Protein AF-0000000075440649 (afdb_homodimer)

Foldseek 3Di:
DDVVQPADLLFDRLLSLLPRPLPPLQVPCPPVLLAFAEEEEAQALLSLLLVVLSVVLPRDNYFYEAQADAHHVQFDKDQQDDFLQVAAIDTFADFWAQFWAQQPVVRDIGGLQLSVLLVLLLVVLCVVLVNDVQLHWDKDFADAADQQAFEQEPLDPDPVLFHHGNVRCVVPVVSDDDDDDDPLLVVLVVVVVVQDDDSVLLVVCSQGVRNSSVCCQQQGSNRPGQQFDQQQCCSCVVVVRDPVSCVVVVRPALATCLQVSNVVSSSNGPTMMGTRSGPSSSSVSCCVPPVVRYDYSWDFAEKDFDPVVLKIKTWTDPDPPDPDIDIDITNAYEYAFQLLQCLRHHYPDDDDLQNCCSNPFDFKKKKWKKFKFFFLVQQVDPSRDAWHQHHDYPLPLAATKTADNPPRPHHTMHMIRLGIDMDPSLVVLVPDDPVVSNVSSVVVVCSNPHVVRVVRTPPGMDMDIPCPPNRHNHRKGRGGRPSSVRHLSVQLDQDSNYHYAYLNNASHMSDSSSSSVRSLSRSLSSCVVSSNSVSSSVSCVSSPCVRNPSPPPPPPD/DDVVQPADLLFDRLLSLLPRDLPPPLVPCVPVLLAFAEEEEAQALLSLLLVVLSVVLPRDNYFYEAQADAHHVQFDKDQQDDFLQVAAIDTFADFWAQFWAQQPVVRDIGGLQLSVLLVLLQVVLCVVLVNDVQLHWAKDFADAADQQAFEQEPLDPDPVLFHHGNVRCVVPVVSDDDDDDDPLLVVLVVVVVVQDDDSVLLVCCSQGVRNSSVCCQQQGSNRPGQQFDQQQCCSCVVVVRDPVSCVVVVRPALATCLQVSNVVSSSNGPTMMGTRSGPSSSSVSCCVPPVVRYDYSWDFAEWDFDPVVLKIKTWTDPDPPDPDIDIDITNAYEYAFQLLQCLRHHYPDDDDLQNCCSNPFDFKKKKWKKFKFFFLVQQVDPSRDAWHQHHDYPLPLAATKTADNPPRPHHTMHMIRLGIDMDPSLVVLVPDDPVVSNVSSVVVVCSNPHVVRVVRTPPGMDMDIPCPPNRHNHRKGRGGRPSSVRHLSVQLDQDSNYHYAYLNNASHMSDSSSSSVRSLSRSLSSCVVSSNSVSSSVSCVSSPCVSRPSPPPPPPD

Structure (mmCIF, N/CA/C/O backbone):
data_AF-0000000075440649-model_v1
#
loop_
_entity.id
_entity.type
_entity.pdbx_description
1 polymer 'L-amino-acid oxidase'
#
loop_
_atom_site.group_PDB
_atom_site.id
_atom_site.type_symbol
_atom_site.label_atom_id
_atom_site.label_alt_id
_atom_site.label_comp_id
_atom_site.label_asym_id
_atom_site.label_entity_id
_atom_site.label_seq_id
_atom_site.pdbx_PDB_ins_code
_atom_site.Cartn_x
_atom_site.Cartn_y
_atom_site.Cartn_z
_atom_site.occupancy
_atom_site.B_iso_or_equiv
_atom_site.auth_seq_id
_atom_site.auth_comp_id
_atom_site.auth_asym_id
_atom_site.auth_atom_id
_atom_site.pdbx_PDB_model_num
ATOM 1 N N . MET A 1 1 ? -12.891 -30.688 1.305 1 83.62 1 MET A N 1
ATOM 2 C CA . MET A 1 1 ? -11.594 -31.219 1.684 1 83.62 1 MET A CA 1
ATOM 3 C C . MET A 1 1 ? -11.141 -30.656 3.027 1 83.62 1 MET A C 1
ATOM 5 O O . MET A 1 1 ? -10.852 -29.469 3.139 1 83.62 1 MET A O 1
ATOM 9 N N . ASN A 1 2 ? -11.07 -31.453 4.051 1 81.31 2 ASN A N 1
ATOM 10 C CA . ASN A 1 2 ? -10.641 -31.062 5.391 1 81.31 2 ASN A CA 1
ATOM 11 C C . ASN A 1 2 ? -10.016 -32.25 6.137 1 81.31 2 ASN A C 1
ATOM 13 O O . ASN A 1 2 ? -9.883 -33.344 5.586 1 81.31 2 ASN A O 1
ATOM 17 N N . ALA A 1 3 ? -9.664 -31.953 7.328 1 75.25 3 ALA A N 1
ATOM 18 C CA . ALA A 1 3 ? -8.984 -32.969 8.133 1 75.25 3 ALA A CA 1
ATOM 19 C C . ALA A 1 3 ? -9.875 -34.156 8.367 1 75.25 3 ALA A C 1
ATOM 21 O O . ALA A 1 3 ? -9.391 -35.312 8.445 1 75.25 3 ALA A O 1
ATOM 22 N N . ASP A 1 4 ? -11.148 -33.938 8.391 1 75.94 4 ASP A N 1
ATOM 23 C CA . ASP A 1 4 ? -12.086 -35.031 8.648 1 75.94 4 ASP A CA 1
ATOM 24 C C . ASP A 1 4 ? -12.078 -36.031 7.512 1 75.94 4 ASP A C 1
ATOM 26 O O . ASP A 1 4 ? -12.352 -37.219 7.727 1 75.94 4 ASP A O 1
ATOM 30 N N . ASN A 1 5 ? -11.703 -35.594 6.328 1 78.38 5 ASN A N 1
ATOM 31 C CA . ASN A 1 5 ? -11.641 -36.5 5.199 1 78.38 5 ASN A CA 1
ATOM 32 C C . ASN A 1 5 ? -10.203 -36.906 4.891 1 78.38 5 ASN A C 1
ATOM 34 O O . ASN A 1 5 ? -9.922 -37.438 3.809 1 78.38 5 ASN A O 1
ATOM 38 N N . GLY A 1 6 ? -9.32 -36.594 5.832 1 82.25 6 GLY A N 1
ATOM 39 C CA . GLY A 1 6 ? -7.941 -37.031 5.711 1 82.25 6 GLY A CA 1
ATOM 40 C C . GLY A 1 6 ? -7.066 -36.094 4.922 1 82.25 6 GLY A C 1
ATOM 41 O O . GLY A 1 6 ? -5.918 -36.406 4.613 1 82.25 6 GLY A O 1
ATOM 42 N N . ILE A 1 7 ? -7.59 -34.938 4.598 1 90.31 7 ILE A N 1
ATOM 43 C CA . ILE A 1 7 ? -6.836 -33.969 3.816 1 90.31 7 ILE A CA 1
ATOM 44 C C . ILE A 1 7 ? -6.164 -32.969 4.746 1 90.31 7 ILE A C 1
ATOM 46 O O . ILE A 1 7 ? -6.84 -32.281 5.516 1 90.31 7 ILE A O 1
ATOM 50 N N . ASP A 1 8 ? -4.867 -32.906 4.691 1 92.94 8 ASP A N 1
ATOM 51 C CA . ASP A 1 8 ? -4.086 -31.953 5.473 1 92.94 8 ASP A CA 1
ATOM 52 C C . ASP A 1 8 ? -3.955 -30.625 4.734 1 92.94 8 ASP A C 1
ATOM 54 O O . ASP A 1 8 ? -3 -30.422 3.98 1 92.94 8 ASP A O 1
ATOM 58 N N . THR A 1 9 ? -4.785 -29.672 5.023 1 95.75 9 THR A N 1
ATOM 59 C CA . THR A 1 9 ? -4.887 -28.438 4.258 1 95.75 9 THR A CA 1
ATOM 60 C C . THR A 1 9 ? -3.66 -27.562 4.48 1 95.75 9 THR A C 1
ATOM 62 O O . THR A 1 9 ? -3.377 -26.672 3.682 1 95.75 9 THR A O 1
ATOM 65 N N . LEU A 1 10 ? -2.928 -27.766 5.551 1 96.56 10 LEU A N 1
ATOM 66 C CA . LEU A 1 10 ? -1.764 -26.938 5.844 1 96.56 10 LEU A CA 1
ATOM 67 C C . LEU A 1 10 ? -0.471 -27.672 5.508 1 96.56 10 LEU A C 1
ATOM 69 O O . LEU A 1 10 ? 0.623 -27.156 5.746 1 96.56 10 LEU A O 1
ATOM 73 N N . GLY A 1 11 ? -0.628 -28.891 4.992 1 94.88 11 GLY A N 1
ATOM 74 C CA . GLY A 1 11 ? 0.482 -29.75 4.613 1 94.88 11 GLY A CA 1
ATOM 75 C C . GLY A 1 11 ? 0.276 -30.438 3.275 1 94.88 11 GLY A C 1
ATOM 76 O O . GLY A 1 11 ? -0.287 -29.844 2.35 1 94.88 11 GLY A O 1
ATOM 77 N N . PRO A 1 12 ? 0.853 -31.609 3.133 1 94.12 12 PRO A N 1
ATOM 78 C CA . PRO A 1 12 ? 0.716 -32.312 1.861 1 94.12 12 PRO A CA 1
ATOM 79 C C . PRO A 1 12 ? -0.704 -32.844 1.619 1 94.12 12 PRO A C 1
ATOM 81 O O . PRO A 1 12 ? -0.965 -34.031 1.753 1 94.12 12 PRO A O 1
ATOM 84 N N . TRP A 1 13 ? -1.566 -3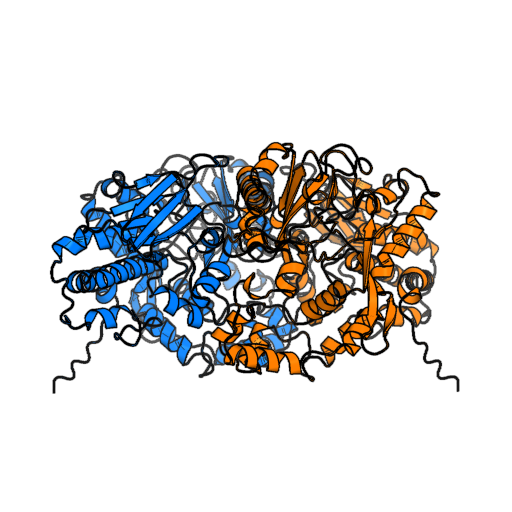2 1.217 1 93.75 13 TRP A N 1
ATOM 85 C CA . TRP A 1 13 ? -2.99 -32.25 1.049 1 93.75 13 TRP A CA 1
ATOM 86 C C . TRP A 1 13 ? -3.211 -33.406 0.072 1 93.75 13 TRP A C 1
ATOM 88 O O . TRP A 1 13 ? -4.16 -34.188 0.222 1 93.75 13 TRP A O 1
ATOM 98 N N . PHE A 1 14 ? -2.342 -33.656 -0.924 1 92.06 14 PHE A N 1
ATOM 99 C CA . PHE A 1 14 ? -2.482 -34.625 -1.995 1 92.06 14 PHE A CA 1
ATOM 100 C C . PHE A 1 14 ? -2.301 -36.062 -1.46 1 92.06 14 PHE A C 1
ATOM 102 O O . PHE A 1 14 ? -2.785 -37.031 -2.059 1 92.06 14 PHE A O 1
ATOM 109 N N . ASP A 1 15 ? -1.62 -36.188 -0.274 1 88.5 15 ASP A N 1
ATOM 110 C CA . ASP A 1 15 ? -1.505 -37.5 0.363 1 88.5 15 ASP A CA 1
ATOM 111 C C . ASP A 1 15 ? -2.871 -38 0.808 1 88.5 15 ASP A C 1
ATOM 113 O O . ASP A 1 15 ? -3.154 -39.188 0.702 1 88.5 15 ASP A O 1
ATOM 117 N N . GLY A 1 16 ? -3.66 -37.094 1.267 1 85.94 16 GLY A N 1
ATOM 118 C CA . GLY A 1 16 ? -5 -37.469 1.692 1 85.94 16 GLY A CA 1
ATOM 119 C C . GLY A 1 16 ? -5.895 -37.906 0.544 1 85.94 16 GLY A C 1
ATOM 120 O O . GLY A 1 16 ? -6.746 -38.781 0.705 1 85.94 16 GLY A O 1
ATOM 121 N N . VAL A 1 17 ? -5.73 -37.344 -0.588 1 86.56 17 VAL A N 1
ATOM 122 C CA . VAL A 1 17 ? -6.527 -37.656 -1.77 1 86.56 17 VAL A CA 1
ATOM 123 C C . VAL A 1 17 ? -6.203 -39.062 -2.254 1 86.56 17 VAL A C 1
ATOM 125 O O . VAL A 1 17 ? -7.102 -39.812 -2.633 1 86.56 17 VAL A O 1
ATOM 128 N N . GLU A 1 18 ? -4.988 -39.375 -2.135 1 79.81 18 GLU A N 1
ATOM 129 C CA . GLU A 1 18 ? -4.551 -40.688 -2.572 1 79.81 18 GLU A CA 1
ATOM 130 C C . GLU A 1 18 ? -5.199 -41.812 -1.735 1 79.81 18 GLU A C 1
ATOM 132 O O . GLU A 1 18 ? -5.441 -42.906 -2.232 1 79.81 18 GLU A O 1
ATOM 137 N N . HIS A 1 19 ? -5.523 -41.469 -0.51 1 77.81 19 HIS A N 1
ATOM 138 C CA . HIS A 1 19 ? -6.008 -42.469 0.416 1 77.81 19 HIS A CA 1
ATOM 139 C C . HIS A 1 19 ? -7.531 -42.469 0.489 1 77.81 19 HIS A C 1
ATOM 141 O O . HIS A 1 19 ? -8.117 -43.281 1.224 1 77.81 19 HIS A O 1
ATOM 147 N N . LEU A 1 20 ? -8.023 -41.562 -0.211 1 80.69 20 LEU A N 1
ATOM 148 C CA . LEU A 1 20 ? -9.477 -41.531 -0.2 1 80.69 20 LEU A CA 1
ATOM 149 C C . LEU A 1 20 ? -10.047 -42.812 -0.754 1 80.69 20 LEU A C 1
ATOM 151 O O . LEU A 1 20 ? -9.516 -43.375 -1.715 1 80.69 20 LEU A O 1
ATOM 155 N N . SER A 1 21 ? -10.602 -43.719 0.231 1 61.88 21 SER A N 1
ATOM 156 C CA . SER A 1 21 ? -11.273 -44.906 -0.228 1 61.88 21 SER A CA 1
ATOM 157 C C . SER A 1 21 ? -12.492 -44.594 -1.082 1 61.88 21 SER A C 1
ATOM 159 O O . SER A 1 21 ? -13.102 -43.531 -0.913 1 61.88 21 SER A O 1
ATOM 161 N N . LYS A 1 22 ? -12.492 -45.344 -2.293 1 54.59 22 LYS A N 1
ATOM 162 C CA . LYS A 1 22 ? -13.719 -45.219 -3.086 1 54.59 22 LYS A CA 1
ATOM 163 C C . LYS A 1 22 ? -14.953 -45.219 -2.191 1 54.59 22 LYS A C 1
ATOM 165 O O . LYS A 1 22 ? -15.422 -46.25 -1.742 1 54.59 22 LYS A O 1
ATOM 170 N N . THR A 1 23 ? -14.82 -44.5 -1.145 1 46.5 23 THR A N 1
ATOM 171 C CA . THR A 1 23 ? -16.172 -44.625 -0.607 1 46.5 23 THR A CA 1
ATOM 172 C C . THR A 1 23 ? -17.203 -44.562 -1.729 1 46.5 23 THR A C 1
ATOM 174 O O . THR A 1 23 ? -16.906 -44.125 -2.838 1 46.5 23 THR A O 1
ATOM 177 N N . GLY A 1 24 ? -18.375 -45.312 -1.476 1 44.47 24 GLY A N 1
ATOM 178 C CA . GLY A 1 24 ? -19.578 -45.469 -2.285 1 44.47 24 GLY A CA 1
ATOM 179 C C . GLY A 1 24 ? -19.859 -44.25 -3.154 1 44.47 24 GLY A C 1
ATOM 180 O O . GLY A 1 24 ? -20.938 -44.156 -3.754 1 44.47 24 GLY A O 1
ATOM 181 N N . LEU A 1 25 ? -19.109 -43.188 -2.939 1 48.41 25 LEU A N 1
ATOM 182 C CA . LEU A 1 25 ? -19.594 -42 -3.648 1 48.41 25 LEU A CA 1
ATOM 183 C C . LEU A 1 25 ? -19.172 -42.031 -5.109 1 48.41 25 LEU A C 1
ATOM 185 O O . LEU A 1 25 ? -18.422 -41.156 -5.555 1 48.41 25 LEU A O 1
ATOM 189 N N . SER A 1 26 ? -18.5 -43.156 -5.555 1 50.59 26 SER A N 1
ATOM 190 C CA . SER A 1 26 ? -18.359 -43.125 -7.008 1 50.59 26 SER A CA 1
ATOM 191 C C . SER A 1 26 ? -19.609 -42.562 -7.668 1 50.59 26 SER A C 1
ATOM 193 O O . SER A 1 26 ? -20.734 -42.875 -7.258 1 50.59 26 SER A O 1
ATOM 195 N N . ALA A 1 27 ? -19.375 -41.375 -8.227 1 53.41 27 ALA A N 1
ATOM 196 C CA . ALA A 1 27 ? -20.547 -40.875 -8.93 1 53.41 27 ALA A CA 1
ATOM 197 C C . ALA A 1 27 ? -21.344 -42 -9.57 1 53.41 27 ALA A C 1
ATOM 199 O O . ALA A 1 27 ? -20.797 -42.812 -10.336 1 53.41 27 ALA A O 1
ATOM 200 N N . LEU A 1 28 ? -22.312 -42.469 -8.898 1 57.44 28 LEU A N 1
ATOM 201 C CA . LEU A 1 28 ? -23.234 -43.406 -9.531 1 57.44 28 LEU A CA 1
ATOM 202 C C . LEU A 1 28 ? -23.266 -43.188 -11.039 1 57.44 28 LEU A C 1
ATOM 204 O O . LEU A 1 28 ? -23.344 -44.156 -11.805 1 57.44 28 LEU A O 1
ATOM 208 N N . ASP A 1 29 ? -22.984 -41.844 -11.57 1 81.81 29 ASP A N 1
ATOM 209 C CA . ASP A 1 29 ? -22.969 -41.625 -13.016 1 81.81 29 ASP A CA 1
ATOM 210 C C . ASP A 1 29 ? -21.844 -40.688 -13.406 1 81.81 29 ASP A C 1
ATOM 212 O O . ASP A 1 29 ? -22.047 -39.469 -13.461 1 81.81 29 ASP A O 1
ATOM 216 N N . ALA A 1 30 ? -20.594 -41.188 -13.477 1 85.44 30 ALA A N 1
ATOM 217 C CA . ALA A 1 30 ? -19.406 -40.438 -13.867 1 85.44 30 ALA A CA 1
ATOM 218 C C . ALA A 1 30 ? -19.656 -39.625 -15.133 1 85.44 30 ALA A C 1
ATOM 220 O O . ALA A 1 30 ? -19.203 -38.5 -15.25 1 85.44 30 ALA A O 1
ATOM 221 N N . ASP A 1 31 ? -20.359 -40.188 -15.945 1 89.44 31 ASP A N 1
ATOM 222 C CA . ASP A 1 31 ? -20.656 -39.5 -17.203 1 89.44 31 ASP A CA 1
ATOM 223 C C . ASP A 1 31 ? -21.5 -38.25 -16.953 1 89.44 31 ASP A C 1
ATOM 225 O O . ASP A 1 31 ? -21.25 -37.219 -17.531 1 89.44 31 ASP A O 1
ATOM 229 N N . ALA A 1 32 ? -22.422 -38.406 -16.156 1 90.56 32 ALA A N 1
ATOM 230 C CA . ALA A 1 32 ? -23.266 -37.281 -15.82 1 90.56 32 ALA A CA 1
ATOM 231 C C . ALA A 1 32 ? -22.484 -36.188 -15.109 1 90.56 32 ALA A C 1
ATOM 233 O O . ALA A 1 32 ? -22.719 -35 -15.32 1 90.56 32 ALA A O 1
ATOM 234 N N . ALA A 1 33 ? -21.609 -36.594 -14.289 1 92.81 33 ALA A N 1
ATOM 235 C CA . ALA A 1 33 ? -20.766 -35.625 -13.555 1 92.81 33 ALA A CA 1
ATOM 236 C C . ALA A 1 33 ? -19.875 -34.844 -14.508 1 92.81 33 ALA A C 1
ATOM 238 O O . ALA A 1 33 ? -19.672 -33.656 -14.328 1 92.81 33 ALA A O 1
ATOM 239 N N . LYS A 1 34 ? -19.422 -35.5 -15.484 1 94.31 34 LYS A N 1
ATOM 240 C CA . LYS A 1 34 ? -18.469 -34.906 -16.422 1 94.31 34 LYS A CA 1
ATOM 241 C C . LYS A 1 34 ? -19.188 -33.969 -17.391 1 94.31 34 LYS A C 1
ATOM 243 O O . LYS A 1 34 ? -18.547 -33.188 -18.125 1 94.31 34 LYS A O 1
ATOM 248 N N . GLU A 1 35 ? -20.5 -33.969 -17.391 1 94.56 35 GLU A N 1
ATOM 249 C CA . GLU A 1 35 ? -21.281 -33.125 -18.281 1 94.56 35 GLU A CA 1
ATOM 250 C C . GLU A 1 35 ? -21.641 -31.812 -17.609 1 94.56 35 GLU A C 1
ATOM 252 O O . GLU A 1 35 ? -22.203 -30.922 -18.25 1 94.56 35 GLU A O 1
ATOM 257 N N . LYS A 1 36 ? -21.234 -31.672 -16.344 1 96.56 36 LYS A N 1
ATOM 258 C CA . LYS A 1 36 ? -21.516 -30.422 -15.633 1 96.56 36 LYS A CA 1
ATOM 259 C C . LYS A 1 36 ? -20.844 -29.234 -16.312 1 96.56 36 LYS A C 1
ATOM 261 O O . LYS A 1 36 ? -19.75 -29.375 -16.859 1 96.56 36 LYS A O 1
ATOM 266 N N . GLN A 1 37 ? -21.547 -28.109 -16.297 1 98.31 37 GLN A N 1
ATOM 267 C CA . GLN A 1 37 ? -21.016 -26.875 -16.891 1 98.31 37 GLN A CA 1
ATOM 268 C C . GLN A 1 37 ? -20.125 -26.141 -15.891 1 98.31 37 GLN A C 1
ATOM 270 O O . GLN A 1 37 ? -20.578 -25.719 -14.828 1 98.31 37 GLN A O 1
ATOM 275 N N . ILE A 1 38 ? -18.875 -26.016 -16.297 1 98.75 38 ILE A N 1
ATOM 276 C CA . ILE A 1 38 ? -17.891 -25.438 -15.398 1 98.75 38 ILE A CA 1
ATOM 277 C C . ILE A 1 38 ? -17.375 -24.109 -15.984 1 98.75 38 ILE A C 1
ATOM 279 O O . ILE A 1 38 ? -16.984 -24.062 -17.156 1 98.75 38 ILE A O 1
ATOM 283 N N . ALA A 1 39 ? -17.391 -23.016 -15.219 1 98.94 39 ALA A N 1
ATOM 284 C CA . ALA A 1 39 ? -16.703 -21.781 -15.578 1 98.94 39 ALA A CA 1
ATOM 285 C C . ALA A 1 39 ? -15.359 -21.656 -14.867 1 98.94 39 ALA A C 1
ATOM 287 O O . ALA A 1 39 ? -15.242 -22 -13.695 1 98.94 39 ALA A O 1
ATOM 288 N N . ILE A 1 40 ? -14.352 -21.344 -15.594 1 98.94 40 ILE A N 1
ATOM 289 C CA . ILE A 1 40 ? -13.086 -20.875 -15.031 1 98.94 40 ILE A CA 1
ATOM 290 C C . ILE A 1 40 ? -12.938 -19.375 -15.273 1 98.94 40 ILE A C 1
ATOM 292 O O . ILE A 1 40 ? -12.828 -18.922 -16.422 1 98.94 40 ILE A O 1
ATOM 296 N N . VAL A 1 41 ? -12.961 -18.578 -14.188 1 98.94 41 VAL A N 1
ATOM 297 C CA . VAL A 1 41 ? -12.844 -17.125 -14.32 1 98.94 41 VAL A CA 1
ATOM 298 C C . VAL A 1 41 ? -11.383 -16.703 -14.125 1 98.94 41 VAL A C 1
ATOM 300 O O . VAL A 1 41 ? -10.859 -16.75 -13.016 1 98.94 41 VAL A O 1
ATOM 303 N N . GLY A 1 42 ? -10.727 -16.281 -15.195 1 98.88 42 GLY A N 1
ATOM 304 C CA . GLY A 1 42 ? -9.32 -15.938 -15.211 1 98.88 42 GLY A CA 1
ATOM 305 C C . GLY A 1 42 ? -8.469 -16.922 -15.992 1 98.88 42 GLY A C 1
ATOM 306 O O . GLY A 1 42 ? -8.438 -18.109 -15.664 1 98.88 42 GLY A O 1
ATOM 307 N N . ALA A 1 43 ? -7.801 -16.391 -16.969 1 98.88 43 ALA A N 1
ATOM 308 C CA . ALA A 1 43 ? -6.945 -17.219 -17.812 1 98.88 43 ALA A CA 1
ATOM 309 C C . ALA A 1 43 ? -5.469 -17 -17.484 1 98.88 43 ALA A C 1
ATOM 311 O O . ALA A 1 43 ? -4.621 -17 -18.375 1 98.88 43 ALA A O 1
ATOM 312 N N . GLY A 1 44 ? -5.211 -16.703 -16.188 1 98.75 44 GLY A N 1
ATOM 313 C CA . GLY A 1 44 ? -3.842 -16.781 -15.703 1 98.75 44 GLY A CA 1
ATOM 314 C C . GLY A 1 44 ? -3.344 -18.219 -15.555 1 98.75 44 GLY A C 1
ATOM 315 O O . GLY A 1 44 ? -4.027 -19.156 -15.945 1 98.75 44 GLY A O 1
ATOM 316 N N . MET A 1 45 ? -2.217 -18.375 -14.938 1 98.88 45 MET A N 1
ATOM 317 C CA . MET A 1 45 ? -1.588 -19.688 -14.883 1 98.88 45 MET A CA 1
ATOM 318 C C . MET A 1 45 ? -2.42 -20.656 -14.047 1 98.88 45 MET A C 1
ATOM 320 O O . MET A 1 45 ? -2.5 -21.844 -14.359 1 98.88 45 MET A O 1
ATOM 324 N N . SER A 1 46 ? -3.031 -20.156 -12.945 1 98.88 46 SER A N 1
ATOM 325 C CA . SER A 1 46 ? -3.863 -21.031 -12.133 1 98.88 46 SER A CA 1
ATOM 326 C C . SER A 1 46 ? -5.113 -21.469 -12.891 1 98.88 46 SER A C 1
ATOM 328 O O . SER A 1 46 ? -5.52 -22.641 -12.812 1 98.88 46 SER A O 1
ATOM 330 N N . GLY A 1 47 ? -5.73 -20.547 -13.656 1 98.94 47 GLY A N 1
ATOM 331 C CA . GLY A 1 47 ? -6.891 -20.906 -14.453 1 98.94 47 GLY A CA 1
ATOM 332 C C . GLY A 1 47 ? -6.566 -21.875 -15.578 1 98.94 47 GLY A C 1
ATOM 333 O O . GLY A 1 47 ? -7.289 -22.844 -15.797 1 98.94 47 GLY A O 1
ATOM 334 N N . LEU A 1 48 ? -5.477 -21.609 -16.25 1 98.94 48 LEU A N 1
ATOM 335 C CA . LEU A 1 48 ? -5.059 -22.469 -17.359 1 98.94 48 LEU A CA 1
ATOM 336 C C . LEU A 1 48 ? -4.707 -23.875 -16.844 1 98.94 48 LEU A C 1
ATOM 338 O O . LEU A 1 48 ? -5.039 -24.875 -17.5 1 98.94 48 LEU A O 1
ATOM 342 N N . MET A 1 49 ? -4.074 -23.922 -15.672 1 98.94 49 MET A N 1
ATOM 343 C CA . MET A 1 49 ? -3.748 -25.219 -15.078 1 98.94 49 MET A CA 1
ATOM 344 C C . MET A 1 49 ? -5.016 -25.969 -14.664 1 98.94 49 MET A C 1
ATOM 346 O O . MET A 1 49 ? -5.113 -27.188 -14.844 1 98.94 49 MET A O 1
ATOM 350 N N . THR A 1 50 ? -6 -25.234 -14.094 1 98.94 50 THR A N 1
ATOM 351 C CA . THR A 1 50 ? -7.285 -25.828 -13.742 1 98.94 50 THR A CA 1
ATOM 352 C C . THR A 1 50 ? -7.945 -26.453 -14.969 1 98.94 50 THR A C 1
ATOM 354 O O . THR A 1 50 ? -8.398 -27.594 -14.914 1 98.94 50 THR A O 1
ATOM 357 N N . TYR A 1 51 ? -7.969 -25.719 -16.094 1 98.88 51 TYR A N 1
ATOM 358 C CA . TYR A 1 51 ? -8.523 -26.234 -17.344 1 98.88 51 TYR A CA 1
ATOM 359 C C . TYR A 1 51 ? -7.84 -27.531 -17.75 1 98.88 51 TYR A C 1
ATOM 361 O O . TYR A 1 51 ? -8.508 -28.516 -18.078 1 98.88 51 TYR A O 1
ATOM 369 N N . LEU A 1 52 ? -6.492 -27.484 -17.719 1 98.94 52 LEU A N 1
ATOM 370 C CA . LEU A 1 52 ? -5.73 -28.625 -18.203 1 98.94 52 LEU A CA 1
ATOM 371 C C . LEU A 1 52 ? -6.062 -29.875 -17.391 1 98.94 52 LEU A C 1
ATOM 373 O O . LEU A 1 52 ? -6.312 -30.938 -17.969 1 98.94 52 LEU A O 1
ATOM 377 N N . VAL A 1 53 ? -6.113 -29.797 -16.047 1 98.81 53 VAL A N 1
ATOM 378 C CA . VAL A 1 53 ? -6.387 -30.922 -15.172 1 98.81 53 VAL A CA 1
ATOM 379 C C . VAL A 1 53 ? -7.801 -31.438 -15.422 1 98.81 53 VAL A C 1
ATOM 381 O O . VAL A 1 53 ? -8.016 -32.656 -15.547 1 98.81 53 VAL A O 1
ATOM 384 N N . LEU A 1 54 ? -8.797 -30.547 -15.547 1 98.81 54 LEU A N 1
ATOM 385 C CA . LEU A 1 54 ? -10.188 -30.953 -15.758 1 98.81 54 LEU A CA 1
ATOM 386 C C . LEU A 1 54 ? -10.367 -31.578 -17.125 1 98.81 54 LEU A C 1
ATOM 388 O O . LEU A 1 54 ? -11.078 -32.594 -17.266 1 98.81 54 LEU A O 1
ATOM 392 N N . SER A 1 55 ? -9.75 -30.969 -18.125 1 98.5 55 SER A N 1
ATOM 393 C CA . SER A 1 55 ? -9.836 -31.516 -19.469 1 98.5 55 SER A CA 1
ATOM 394 C C . SER A 1 55 ? -9.25 -32.906 -19.547 1 98.5 55 SER A C 1
ATOM 396 O O . SER A 1 55 ? -9.82 -33.812 -20.188 1 98.5 55 SER A O 1
ATOM 398 N N . GLN A 1 56 ? -8.148 -33.125 -18.906 1 98.19 56 GLN A N 1
ATOM 399 C CA . GLN A 1 56 ? -7.488 -34.438 -18.891 1 98.19 56 GLN A CA 1
ATOM 400 C C . GLN A 1 56 ? -8.312 -35.469 -18.109 1 98.19 56 GLN A C 1
ATOM 402 O O . GLN A 1 56 ? -8.156 -36.656 -18.312 1 98.19 56 GLN A O 1
ATOM 407 N N . ALA A 1 57 ? -9.156 -34.938 -17.25 1 97.5 57 ALA A N 1
ATOM 408 C CA . ALA A 1 57 ? -10.055 -35.812 -16.5 1 97.5 57 ALA A CA 1
ATOM 409 C C . ALA A 1 57 ? -11.312 -36.125 -17.312 1 97.5 57 ALA A C 1
ATOM 411 O O . ALA A 1 57 ? -12.18 -36.875 -16.859 1 97.5 57 ALA A O 1
ATOM 412 N N . GLY A 1 58 ? -11.484 -35.562 -18.469 1 97.19 58 GLY A N 1
ATOM 413 C CA . GLY A 1 58 ? -12.578 -35.906 -19.375 1 97.19 58 GLY A CA 1
ATOM 414 C C . GLY A 1 58 ? -13.703 -34.875 -19.359 1 97.19 58 GLY A C 1
ATOM 415 O O . GLY A 1 58 ? -14.734 -35.094 -20 1 97.19 58 GLY A O 1
ATOM 416 N N . MET A 1 59 ? -13.508 -33.812 -18.656 1 97.38 59 MET A N 1
ATOM 417 C CA . MET A 1 59 ? -14.539 -32.781 -18.656 1 97.38 59 MET A CA 1
ATOM 418 C C . MET A 1 59 ? -14.5 -31.969 -19.969 1 97.38 59 MET A C 1
ATOM 420 O O . MET A 1 59 ? -13.43 -31.547 -20.406 1 97.38 59 MET A O 1
ATOM 424 N N . THR A 1 60 ? -15.68 -31.719 -20.547 1 95.62 60 THR A N 1
ATOM 425 C CA . THR A 1 60 ? -15.688 -31.078 -21.859 1 95.62 60 THR A CA 1
ATOM 426 C C . THR A 1 60 ? -16.484 -29.781 -21.812 1 95.62 60 THR A C 1
ATOM 428 O O . THR A 1 60 ? -16.359 -28.938 -22.703 1 95.62 60 THR A O 1
ATOM 431 N N . ASN A 1 61 ? -17.359 -29.594 -20.875 1 98.19 61 ASN A N 1
ATOM 432 C CA . ASN A 1 61 ? -18.188 -28.406 -20.781 1 98.19 61 ASN A CA 1
ATOM 433 C C . ASN A 1 61 ? -17.562 -27.328 -19.906 1 98.19 61 ASN A C 1
ATOM 435 O O . ASN A 1 61 ? -18.141 -26.922 -18.891 1 98.19 61 ASN A O 1
ATOM 439 N N . ILE A 1 62 ? -16.391 -26.938 -20.375 1 98.75 62 ILE A N 1
ATOM 440 C CA . ILE A 1 62 ? -15.633 -25.922 -19.641 1 98.75 62 ILE A CA 1
ATOM 441 C C . ILE A 1 62 ? -15.648 -24.609 -20.406 1 98.75 62 ILE A C 1
ATOM 443 O O . ILE A 1 62 ? -15.484 -24.594 -21.625 1 98.75 62 ILE A O 1
ATOM 447 N N . SER A 1 63 ? -15.922 -23.484 -19.75 1 98.81 63 SER A N 1
ATOM 448 C CA . SER A 1 63 ? -15.812 -22.141 -20.281 1 98.81 63 SER A CA 1
ATOM 449 C C . SER A 1 63 ? -14.789 -21.312 -19.5 1 98.81 63 SER A C 1
ATOM 451 O O . SER A 1 63 ? -14.82 -21.281 -18.266 1 98.81 63 SER A O 1
ATOM 453 N N . ILE A 1 64 ? -13.852 -20.734 -20.234 1 98.94 64 ILE A N 1
ATOM 454 C CA . ILE A 1 64 ? -12.891 -19.828 -19.609 1 98.94 64 ILE A CA 1
ATOM 455 C C . ILE A 1 64 ? -13.289 -18.375 -19.891 1 98.94 64 ILE A C 1
ATOM 457 O O . ILE A 1 64 ? -13.594 -18.031 -21.031 1 98.94 64 ILE A O 1
ATOM 461 N N . ILE A 1 65 ? -13.344 -17.562 -18.859 1 98.88 65 ILE A N 1
ATOM 462 C CA . ILE A 1 65 ? -13.688 -16.156 -18.969 1 98.88 65 ILE A CA 1
ATOM 463 C C . ILE A 1 65 ? -12.508 -15.305 -18.5 1 98.88 65 ILE A C 1
ATOM 465 O O . ILE A 1 65 ? -12.055 -15.43 -17.359 1 98.88 65 ILE A O 1
ATOM 469 N N . GLU A 1 66 ? -11.969 -14.477 -19.375 1 98.75 66 GLU A N 1
ATOM 470 C CA . GLU A 1 66 ? -10.789 -13.664 -19.094 1 98.75 66 GLU A CA 1
ATOM 471 C C . GLU A 1 66 ? -11.086 -12.18 -19.25 1 98.75 66 GLU A C 1
ATOM 473 O O . GLU A 1 66 ? -11.688 -11.766 -20.25 1 98.75 66 GLU A O 1
ATOM 478 N N . GLY A 1 67 ? -10.695 -11.367 -18.234 1 98 67 GLY A N 1
ATOM 479 C CA . GLY A 1 67 ? -10.938 -9.938 -18.25 1 98 67 GLY A CA 1
ATOM 480 C C . GLY A 1 67 ? -10.039 -9.195 -19.234 1 98 67 GLY A C 1
ATOM 481 O O . GLY A 1 67 ? -10.414 -8.133 -19.734 1 98 67 GLY A O 1
ATOM 482 N N . GLY A 1 68 ? -8.867 -9.758 -19.484 1 97.38 68 GLY A N 1
ATOM 483 C CA . GLY A 1 68 ? -7.91 -9.117 -20.375 1 97.38 68 GLY A CA 1
ATOM 484 C C . GLY A 1 68 ? -7.965 -9.648 -21.781 1 97.38 68 GLY A C 1
ATOM 485 O O . GLY A 1 68 ? -8.945 -10.281 -22.188 1 97.38 68 GLY A O 1
ATOM 486 N N . ASN A 1 69 ? -6.922 -9.312 -22.578 1 97.69 69 ASN A N 1
ATOM 487 C CA . ASN A 1 69 ? -6.891 -9.688 -23.984 1 97.69 69 ASN A CA 1
ATOM 488 C C . ASN A 1 69 ? -5.742 -10.656 -24.281 1 97.69 69 ASN A C 1
ATOM 490 O O . ASN A 1 69 ? -5.32 -10.781 -25.438 1 97.69 69 ASN A O 1
ATOM 494 N N . ARG A 1 70 ? -5.25 -11.219 -23.25 1 97.44 70 ARG A N 1
ATOM 495 C CA . ARG A 1 70 ? -4.168 -12.188 -23.406 1 97.44 70 ARG A CA 1
ATOM 496 C C . ARG A 1 70 ? -4.258 -13.273 -22.328 1 97.44 70 ARG A C 1
ATOM 498 O O . ARG A 1 70 ? -4.906 -13.094 -21.297 1 97.44 70 ARG A O 1
ATOM 505 N N . LEU A 1 71 ? -3.65 -14.406 -22.578 1 98.56 71 LEU A N 1
ATOM 506 C CA . LEU A 1 71 ? -3.498 -15.461 -21.594 1 98.56 71 LEU A CA 1
ATOM 507 C C . LEU A 1 71 ? -2.32 -15.164 -20.656 1 98.56 71 LEU A C 1
ATOM 509 O O . LEU A 1 71 ? -1.4 -14.438 -21.031 1 98.56 71 LEU A O 1
ATOM 513 N N . GLY A 1 72 ? -2.43 -15.656 -19.484 1 98.31 72 GLY A N 1
ATOM 514 C CA . GLY A 1 72 ? -1.197 -15.766 -18.719 1 98.31 72 GLY A CA 1
ATOM 515 C C . GLY A 1 72 ? -1.207 -14.922 -17.453 1 98.31 72 GLY A C 1
ATOM 516 O O . GLY A 1 72 ? -0.372 -15.117 -16.578 1 98.31 72 GLY A O 1
ATOM 517 N N . GLY A 1 73 ? -2.186 -13.93 -17.281 1 97.44 73 GLY A N 1
ATOM 518 C CA . GLY A 1 73 ? -2.256 -13.125 -16.062 1 97.44 73 GLY A CA 1
ATOM 519 C C . GLY A 1 73 ? -1.005 -12.305 -15.82 1 97.44 73 GLY A C 1
ATOM 520 O O . GLY A 1 73 ? -0.576 -11.547 -16.688 1 97.44 73 GLY A O 1
ATOM 521 N N . ARG A 1 74 ? -0.261 -12.539 -14.75 1 97.75 74 ARG A N 1
ATOM 522 C CA . ARG A 1 74 ? 0.899 -11.75 -14.352 1 97.75 74 ARG A CA 1
ATOM 523 C C . ARG A 1 74 ? 2.135 -12.148 -15.156 1 97.75 74 ARG A C 1
ATOM 525 O O . ARG A 1 74 ? 3.162 -11.469 -15.102 1 97.75 74 ARG A O 1
ATOM 532 N N . VAL A 1 75 ? 2.076 -13.266 -15.828 1 98.56 75 VAL A N 1
ATOM 533 C CA . VAL A 1 75 ? 3.166 -13.594 -16.75 1 98.56 75 VAL A CA 1
ATOM 534 C C . VAL A 1 75 ? 3.176 -12.609 -17.906 1 98.56 75 VAL A C 1
ATOM 536 O O . VAL A 1 75 ? 2.27 -12.617 -18.75 1 98.56 75 VAL A O 1
ATOM 539 N N . HIS A 1 76 ? 4.172 -11.758 -17.891 1 97.44 76 HIS A N 1
ATOM 540 C CA . HIS A 1 76 ? 4.207 -10.672 -18.859 1 97.44 76 HIS A CA 1
ATOM 541 C C . HIS A 1 76 ? 5.625 -10.445 -19.375 1 97.44 76 HIS A C 1
ATOM 543 O O . HIS A 1 76 ? 6.453 -9.859 -18.688 1 97.44 76 HIS A O 1
ATOM 549 N N . THR A 1 77 ? 5.883 -10.852 -20.609 1 98.44 77 THR A N 1
ATOM 550 C CA . THR A 1 77 ? 7.117 -10.539 -21.328 1 98.44 77 THR A CA 1
ATOM 551 C C . THR A 1 77 ? 6.91 -9.359 -22.281 1 98.44 77 THR A C 1
ATOM 553 O O . THR A 1 77 ? 5.949 -9.336 -23.047 1 98.44 77 THR A O 1
ATOM 556 N N . GLU A 1 78 ? 7.758 -8.383 -22.188 1 98.38 78 GLU A N 1
ATOM 557 C CA . GLU A 1 78 ? 7.711 -7.258 -23.125 1 98.38 78 GLU A CA 1
ATOM 558 C C . GLU A 1 78 ? 8.82 -7.363 -24.172 1 98.38 78 GLU A C 1
ATOM 560 O O . GLU A 1 78 ? 10 -7.449 -23.828 1 98.38 78 GLU A O 1
ATOM 565 N N . TYR A 1 79 ? 8.414 -7.434 -25.406 1 98.38 79 TYR A N 1
ATOM 566 C CA . TYR A 1 79 ? 9.344 -7.402 -26.531 1 98.38 79 TYR A CA 1
ATOM 567 C C . TYR A 1 79 ? 9.5 -5.984 -27.062 1 98.38 79 TYR A C 1
ATOM 569 O O . TYR A 1 79 ? 8.602 -5.453 -27.719 1 98.38 79 TYR A O 1
ATOM 577 N N . LEU A 1 80 ? 10.594 -5.418 -26.781 1 98.5 80 LEU A N 1
ATOM 578 C CA . LEU A 1 80 ? 10.758 -4.008 -27.109 1 98.5 80 LEU A CA 1
ATOM 579 C C . LEU A 1 80 ? 11.156 -3.842 -28.578 1 98.5 80 LEU A C 1
ATOM 581 O O . LEU A 1 80 ? 10.797 -2.846 -29.219 1 98.5 80 LEU A O 1
ATOM 585 N N . THR A 1 81 ? 12.008 -4.754 -29.109 1 97.69 81 THR A N 1
ATOM 586 C CA . THR A 1 81 ? 12.305 -4.809 -30.531 1 97.69 81 THR A CA 1
ATOM 587 C C . THR A 1 81 ? 12.211 -6.242 -31.047 1 97.69 81 THR A C 1
ATOM 589 O O . THR A 1 81 ? 12.844 -7.148 -30.5 1 97.69 81 THR A O 1
ATOM 592 N N . GLY A 1 82 ? 11.383 -6.395 -32.031 1 96.31 82 GLY A N 1
ATOM 593 C CA . GLY A 1 82 ? 11.242 -7.715 -32.625 1 96.31 82 GLY A CA 1
ATOM 594 C C . GLY A 1 82 ? 10.414 -8.664 -31.781 1 96.31 82 GLY A C 1
ATOM 595 O O . GLY A 1 82 ? 9.508 -8.234 -31.078 1 96.31 82 GLY A O 1
ATOM 596 N N . GLY A 1 83 ? 10.656 -9.953 -32 1 95.25 83 GLY A N 1
ATOM 597 C CA . GLY A 1 83 ? 9.938 -11.008 -31.297 1 95.25 83 GLY A CA 1
ATOM 598 C C . GLY A 1 83 ? 10.805 -11.781 -30.328 1 95.25 83 GLY A C 1
ATOM 599 O O . GLY A 1 83 ? 11.875 -11.32 -29.938 1 95.25 83 GLY A O 1
ATOM 600 N N . PRO A 1 84 ? 10.328 -12.938 -29.938 1 96.44 84 PRO A N 1
ATOM 601 C CA . PRO A 1 84 ? 11 -13.727 -28.906 1 96.44 84 PRO A CA 1
ATOM 602 C C . PRO A 1 84 ? 12.453 -14.031 -29.25 1 96.44 84 PRO A C 1
ATOM 604 O O . PRO A 1 84 ? 13.32 -14 -28.359 1 96.44 84 PRO A O 1
ATOM 607 N N . PHE A 1 85 ? 12.75 -14.188 -30.484 1 96.25 85 PHE A N 1
ATOM 608 C CA . PHE A 1 85 ? 14.07 -14.711 -30.828 1 96.25 85 PHE A CA 1
ATOM 609 C C . PHE A 1 85 ? 14.938 -13.633 -31.469 1 96.25 85 PHE A C 1
ATOM 611 O O . PHE A 1 85 ? 15.945 -13.938 -32.094 1 96.25 85 PHE A O 1
ATOM 618 N N . ASP A 1 86 ? 14.484 -12.422 -31.328 1 96.75 86 ASP A N 1
ATOM 619 C CA . ASP A 1 86 ? 15.336 -11.266 -31.594 1 96.75 86 ASP A CA 1
ATOM 620 C C . ASP A 1 86 ? 16.031 -10.797 -30.312 1 96.75 86 ASP A C 1
ATOM 622 O O . ASP A 1 86 ? 16.922 -9.953 -30.359 1 96.75 86 ASP A O 1
ATOM 626 N N . TYR A 1 87 ? 15.562 -11.281 -29.266 1 97.25 87 TYR A N 1
ATOM 627 C CA . TYR A 1 87 ? 16.219 -11.32 -27.969 1 97.25 87 TYR A CA 1
ATOM 628 C C . TYR A 1 87 ? 16.359 -9.914 -27.375 1 97.25 87 TYR A C 1
ATOM 630 O O . TYR A 1 87 ? 17.297 -9.633 -26.641 1 97.25 87 TYR A O 1
ATOM 638 N N . SER A 1 88 ? 15.469 -8.984 -27.75 1 97.81 88 SER A N 1
ATOM 639 C CA . SER A 1 88 ? 15.32 -7.727 -27.031 1 97.81 88 SER A CA 1
ATOM 640 C C . SER A 1 88 ? 14.008 -7.691 -26.25 1 97.81 88 SER A C 1
ATOM 642 O O . SER A 1 88 ? 13.062 -7 -26.625 1 97.81 88 SER A O 1
ATOM 644 N N . TYR A 1 89 ? 14.008 -8.445 -25.156 1 98.06 89 TYR A N 1
ATOM 645 C CA . TYR A 1 89 ? 12.82 -8.516 -24.312 1 98.06 89 TYR A CA 1
ATOM 646 C C . TYR A 1 89 ? 13.211 -8.586 -22.844 1 98.06 89 TYR A C 1
ATOM 648 O O . TYR A 1 89 ? 14.383 -8.773 -22.516 1 98.06 89 TYR A O 1
ATOM 656 N N . GLN A 1 90 ? 12.273 -8.312 -22.016 1 98 90 GLN A N 1
ATOM 657 C CA . GLN A 1 90 ? 12.438 -8.453 -20.562 1 98 90 GLN A CA 1
ATOM 658 C C . GLN A 1 90 ? 11.141 -8.922 -19.906 1 98 90 GLN A C 1
ATOM 660 O O . GLN A 1 90 ? 10.062 -8.75 -20.469 1 98 90 GLN A O 1
ATOM 665 N N . GLU A 1 91 ? 11.297 -9.578 -18.812 1 98.5 91 GLU A N 1
ATOM 666 C CA . GLU A 1 91 ? 10.172 -10.086 -18.031 1 98.5 91 GLU A CA 1
ATOM 667 C C . GLU A 1 91 ? 9.641 -9.016 -17.078 1 98.5 91 GLU A C 1
ATOM 669 O O . GLU A 1 91 ? 10.336 -8.594 -16.156 1 98.5 91 GLU A O 1
ATOM 674 N N . MET A 1 92 ? 8.391 -8.633 -17.297 1 98.44 92 MET A N 1
ATOM 675 C CA . MET A 1 92 ? 7.773 -7.609 -16.453 1 98.44 92 MET A CA 1
ATOM 676 C C . MET A 1 92 ? 6.918 -8.25 -15.359 1 98.44 92 MET A C 1
ATOM 678 O O . MET A 1 92 ? 6.344 -7.547 -14.523 1 98.44 92 MET A O 1
ATOM 682 N N . GLY A 1 93 ? 6.711 -9.555 -15.359 1 98.06 93 GLY A N 1
ATOM 683 C CA . GLY A 1 93 ? 6.207 -10.422 -14.305 1 98.06 93 GLY A CA 1
ATOM 684 C C . GLY A 1 93 ? 7.246 -11.391 -13.781 1 98.06 93 GLY A C 1
ATOM 685 O O . GLY A 1 93 ? 8.391 -11.008 -13.523 1 98.06 93 GLY A O 1
ATOM 686 N N . PRO A 1 94 ? 6.922 -12.641 -13.539 1 98.31 94 PRO A N 1
ATOM 687 C CA . PRO A 1 94 ? 7.926 -13.625 -13.109 1 98.31 94 PRO A CA 1
ATOM 688 C C . PRO A 1 94 ? 9.039 -13.812 -14.141 1 98.31 94 PRO A C 1
ATOM 690 O O . PRO A 1 94 ? 8.805 -13.672 -15.344 1 98.31 94 PRO A O 1
ATOM 693 N N . MET A 1 95 ? 10.297 -14.18 -13.609 1 98.25 95 MET A N 1
ATOM 694 C CA . MET A 1 95 ? 11.406 -14.086 -14.555 1 98.25 95 MET A CA 1
ATOM 695 C C . MET A 1 95 ? 12.289 -15.328 -14.5 1 98.25 95 MET A C 1
ATOM 697 O O . MET A 1 95 ? 13.141 -15.531 -15.367 1 98.25 95 MET A O 1
ATOM 701 N N . ARG A 1 96 ? 12.102 -16.172 -13.469 1 98.62 96 ARG A N 1
ATOM 702 C CA . ARG A 1 96 ? 13.016 -17.297 -13.289 1 98.62 96 ARG A CA 1
ATOM 703 C C . ARG A 1 96 ? 12.352 -18.422 -12.508 1 98.62 96 ARG A C 1
ATOM 705 O O . ARG A 1 96 ? 11.289 -18.234 -11.914 1 98.62 96 ARG A O 1
ATOM 712 N N . PHE A 1 97 ? 12.984 -19.609 -12.562 1 98.75 97 PHE A N 1
ATOM 713 C CA . PHE A 1 97 ? 12.523 -20.812 -11.859 1 98.75 97 PHE A CA 1
ATOM 714 C C . PHE A 1 97 ? 13.672 -21.484 -11.117 1 98.75 97 PHE A C 1
ATOM 716 O O . PHE A 1 97 ? 14.602 -22 -11.742 1 98.75 97 PHE A O 1
ATOM 723 N N . PRO A 1 98 ? 13.617 -21.453 -9.742 1 98.62 98 PRO A N 1
ATOM 724 C CA . PRO A 1 98 ? 14.602 -22.312 -9.07 1 98.62 98 PRO A CA 1
ATOM 725 C C . PRO A 1 98 ? 14.43 -23.781 -9.414 1 98.62 98 PRO A C 1
ATOM 727 O O . PRO A 1 98 ? 13.312 -24.312 -9.391 1 98.62 98 PRO A O 1
ATOM 730 N N . SER A 1 99 ? 15.562 -24.422 -9.773 1 98 99 SER A N 1
ATOM 731 C CA . SER A 1 99 ? 15.445 -25.766 -10.336 1 98 99 SER A CA 1
ATOM 732 C C . SER A 1 99 ? 16 -26.812 -9.375 1 98 99 SER A C 1
ATOM 734 O O . SER A 1 99 ? 15.352 -27.844 -9.125 1 98 99 SER A O 1
ATOM 736 N N . THR A 1 100 ? 17.188 -26.578 -8.859 1 98.19 100 THR A N 1
ATOM 737 C CA . THR A 1 100 ? 17.812 -27.547 -7.969 1 98.19 100 THR A CA 1
ATOM 738 C C . THR A 1 100 ? 18.375 -26.859 -6.73 1 98.19 100 THR A C 1
ATOM 740 O O . THR A 1 100 ? 18.594 -25.641 -6.73 1 98.19 100 THR A O 1
ATOM 743 N N . TYR A 1 101 ? 18.484 -27.656 -5.664 1 98 101 TYR A N 1
ATOM 744 C CA . TYR A 1 101 ? 19.062 -27.234 -4.391 1 98 101 TYR A CA 1
ATOM 745 C C . TYR A 1 101 ? 20.188 -28.172 -3.977 1 98 101 TYR A C 1
ATOM 747 O O . TYR A 1 101 ? 20.094 -29.391 -4.121 1 98 101 TYR A O 1
ATOM 755 N N . LYS A 1 102 ? 21.297 -27.594 -3.613 1 98.12 102 LYS A N 1
ATOM 756 C CA . LYS A 1 102 ? 22.406 -28.375 -3.082 1 98.12 102 LYS A CA 1
ATOM 757 C C . LYS A 1 102 ? 22.438 -28.344 -1.556 1 98.12 102 LYS A C 1
ATOM 759 O O . LYS A 1 102 ? 22.719 -27.297 -0.959 1 98.12 102 LYS A O 1
ATOM 764 N N . SER A 1 103 ? 22.156 -29.5 -0.997 1 96.38 103 SER A N 1
ATOM 765 C CA . SER A 1 103 ? 22.141 -29.594 0.46 1 96.38 103 SER A CA 1
ATOM 766 C C . SER A 1 103 ? 23.531 -29.406 1.048 1 96.38 103 SER A C 1
ATOM 768 O O . SER A 1 103 ? 24.453 -30.141 0.699 1 96.38 103 SER A O 1
ATOM 770 N N . PRO A 1 104 ? 23.672 -28.469 1.947 1 95 104 PRO A N 1
ATOM 771 C CA . PRO A 1 104 ? 24.984 -28.312 2.568 1 95 104 PRO A CA 1
ATOM 772 C C . PRO A 1 104 ? 25.359 -29.484 3.467 1 95 104 PRO A C 1
ATOM 774 O O . PRO A 1 104 ? 26.547 -29.766 3.664 1 95 104 PRO A O 1
ATOM 777 N N . GLU A 1 105 ? 24.391 -30.188 4.008 1 93.75 105 GLU A N 1
ATOM 778 C CA . GLU A 1 105 ? 24.625 -31.297 4.93 1 93.75 105 GLU A CA 1
ATOM 779 C C . GLU A 1 105 ? 25.109 -32.531 4.188 1 93.75 105 GLU A C 1
ATOM 781 O O . GLU A 1 105 ? 26.016 -33.219 4.648 1 93.75 105 GLU A O 1
ATOM 786 N N . THR A 1 106 ? 24.516 -32.781 3.086 1 93.56 106 THR A N 1
ATOM 787 C CA . THR A 1 106 ? 24.781 -34.031 2.396 1 93.56 106 THR A CA 1
ATOM 788 C C . THR A 1 106 ? 25.578 -33.781 1.113 1 93.56 106 THR A C 1
ATOM 790 O O . THR A 1 106 ? 26.094 -34.75 0.511 1 93.56 106 THR A O 1
ATOM 793 N N . ASN A 1 107 ? 25.625 -32.625 0.613 1 95.19 107 ASN A N 1
ATOM 794 C CA . ASN A 1 107 ? 26.266 -32.219 -0.632 1 95.19 107 ASN A CA 1
ATOM 795 C C . ASN A 1 107 ? 25.547 -32.812 -1.848 1 95.19 107 ASN A C 1
ATOM 797 O O . ASN A 1 107 ? 26.078 -32.75 -2.963 1 95.19 107 ASN A O 1
ATOM 801 N N . GLU A 1 108 ? 24.422 -33.25 -1.562 1 96.25 108 GLU A N 1
ATOM 802 C CA . GLU A 1 108 ? 23.609 -33.812 -2.645 1 96.25 108 GLU A CA 1
ATOM 803 C C . GLU A 1 108 ? 22.828 -32.688 -3.344 1 96.25 108 GLU A C 1
ATOM 805 O O . GLU A 1 108 ? 22.297 -31.797 -2.689 1 96.25 108 GLU A O 1
ATOM 810 N N . THR A 1 109 ? 22.859 -32.75 -4.684 1 97.69 109 THR A N 1
ATOM 811 C CA . THR A 1 109 ? 22 -31.859 -5.465 1 97.69 109 THR A CA 1
ATOM 812 C C . THR A 1 109 ? 20.641 -32.531 -5.746 1 97.69 109 THR A C 1
ATOM 814 O O . THR A 1 109 ? 20.594 -33.656 -6.234 1 97.69 109 THR A O 1
ATOM 817 N N . MET A 1 110 ? 19.594 -31.875 -5.359 1 96.56 110 MET A N 1
ATOM 818 C CA . MET A 1 110 ? 18.25 -32.406 -5.527 1 96.56 110 MET A CA 1
ATOM 819 C C . MET A 1 110 ? 17.344 -31.391 -6.207 1 96.56 110 MET A C 1
ATOM 821 O O . MET A 1 110 ? 17.672 -30.219 -6.293 1 96.56 110 MET A O 1
ATOM 825 N N . ASN A 1 111 ? 16.281 -31.891 -6.742 1 96.56 111 ASN A N 1
ATOM 826 C CA . ASN A 1 111 ? 15.273 -31 -7.312 1 96.56 111 ASN A CA 1
ATOM 827 C C . ASN A 1 111 ? 14.586 -30.156 -6.238 1 96.56 111 ASN A C 1
ATOM 829 O O . ASN A 1 111 ? 14.375 -30.625 -5.117 1 96.56 111 ASN A O 1
ATOM 833 N N . ILE A 1 112 ? 14.344 -28.922 -6.523 1 97.88 112 ILE A N 1
ATOM 834 C CA . ILE A 1 112 ? 13.312 -28.219 -5.785 1 97.88 112 ILE A CA 1
ATOM 835 C C . ILE A 1 112 ? 11.93 -28.656 -6.27 1 97.88 112 ILE A C 1
ATOM 837 O O . ILE A 1 112 ? 11.469 -28.219 -7.328 1 97.88 112 ILE A O 1
ATOM 841 N N . THR A 1 113 ? 11.289 -29.438 -5.555 1 96.69 113 THR A N 1
ATOM 842 C CA . THR A 1 113 ? 10.242 -30.328 -6.051 1 96.69 113 THR A CA 1
ATOM 843 C C . THR A 1 113 ? 9.008 -29.531 -6.465 1 96.69 113 THR A C 1
ATOM 845 O O . THR A 1 113 ? 8.367 -29.844 -7.469 1 96.69 113 THR A O 1
ATOM 848 N N . ASP A 1 114 ? 8.688 -28.531 -5.688 1 96 114 ASP A N 1
ATOM 849 C CA . ASP A 1 114 ? 7.461 -27.812 -6.004 1 96 114 ASP A CA 1
ATOM 850 C C . ASP A 1 114 ? 7.609 -27.031 -7.312 1 96 114 ASP A C 1
ATOM 852 O O . ASP A 1 114 ? 6.637 -26.844 -8.047 1 96 114 ASP A O 1
ATOM 856 N N . HIS A 1 115 ? 8.789 -26.672 -7.684 1 97.5 115 HIS A N 1
ATOM 857 C CA . HIS A 1 115 ? 9 -25.938 -8.922 1 97.5 115 HIS A CA 1
ATOM 858 C C . HIS A 1 115 ? 9.086 -26.875 -10.117 1 97.5 115 HIS A C 1
ATOM 860 O O . HIS A 1 115 ? 9 -26.422 -11.266 1 97.5 115 HIS A O 1
ATOM 866 N N . GLN A 1 116 ? 9.219 -28.172 -9.891 1 96.06 116 GLN A N 1
ATOM 867 C CA . GLN A 1 116 ? 9.234 -29.125 -10.992 1 96.06 116 GLN A CA 1
ATOM 868 C C . GLN A 1 116 ? 7.906 -29.125 -11.742 1 96.06 116 GLN A C 1
ATOM 870 O O . GLN A 1 116 ? 7.84 -29.516 -12.906 1 96.06 116 GLN A O 1
ATOM 875 N N . LEU A 1 117 ? 6.891 -28.609 -11.062 1 96.56 117 LEU A N 1
ATOM 876 C CA . LEU A 1 117 ? 5.57 -28.484 -11.672 1 96.56 117 LEU A CA 1
ATOM 877 C C . LEU A 1 117 ? 5.633 -27.656 -12.953 1 96.56 117 LEU A C 1
ATOM 879 O O . LEU A 1 117 ? 4.949 -27.984 -13.93 1 96.56 117 LEU A O 1
ATOM 883 N N . VAL A 1 118 ? 6.418 -26.641 -12.977 1 98.38 118 VAL A N 1
ATOM 884 C CA . VAL A 1 118 ? 6.508 -25.75 -14.133 1 98.38 118 VAL A CA 1
ATOM 885 C C . VAL A 1 118 ? 7.172 -26.484 -15.297 1 98.38 118 VAL A C 1
ATOM 887 O O . VAL A 1 118 ? 6.723 -26.391 -16.438 1 98.38 118 VAL A O 1
ATOM 890 N N . PHE A 1 119 ? 8.195 -27.25 -15.047 1 98.06 119 PHE A N 1
ATOM 891 C CA . PHE A 1 119 ? 8.93 -27.953 -16.078 1 98.06 119 PHE A CA 1
ATOM 892 C C . PHE A 1 119 ? 8.094 -29.094 -16.656 1 98.06 119 PHE A C 1
ATOM 894 O O . PHE A 1 119 ? 8.102 -29.328 -17.859 1 98.06 119 PHE A O 1
ATOM 901 N N . GLN A 1 120 ? 7.402 -29.75 -15.742 1 97.56 120 GLN A N 1
ATOM 902 C CA . GLN A 1 120 ? 6.516 -30.812 -16.219 1 97.56 120 GLN A CA 1
ATOM 903 C C . GLN A 1 120 ? 5.406 -30.25 -17.094 1 97.56 120 GLN A C 1
ATOM 905 O O . GLN A 1 120 ? 5.035 -30.859 -18.094 1 97.56 120 GLN A O 1
ATOM 910 N N . LEU A 1 121 ? 4.832 -29.141 -16.641 1 98.62 121 LEU A N 1
ATOM 911 C CA . LEU A 1 121 ? 3.791 -28.5 -17.453 1 98.62 121 LEU A CA 1
ATOM 912 C C . LEU A 1 121 ? 4.316 -28.141 -18.828 1 98.62 121 LEU A C 1
ATOM 914 O O . LEU A 1 121 ? 3.637 -28.359 -19.844 1 98.62 121 LEU A O 1
ATOM 918 N N . ALA A 1 122 ? 5.48 -27.562 -18.922 1 98.75 122 ALA A N 1
ATOM 919 C CA . ALA A 1 122 ? 6.086 -27.203 -20.203 1 98.75 122 ALA A CA 1
ATOM 920 C C . ALA A 1 122 ? 6.23 -28.422 -21.109 1 98.75 122 ALA A C 1
ATOM 922 O O . ALA A 1 122 ? 5.906 -28.359 -22.297 1 98.75 122 ALA A O 1
ATOM 923 N N . GLU A 1 123 ? 6.699 -29.5 -20.516 1 98.12 123 GLU A N 1
ATOM 924 C CA . GLU A 1 123 ? 6.832 -30.734 -21.281 1 98.12 123 GLU A CA 1
ATOM 925 C C . GLU A 1 123 ? 5.477 -31.219 -21.797 1 98.12 123 GLU A C 1
ATOM 927 O O . GLU A 1 123 ? 5.355 -31.641 -22.953 1 98.12 123 GLU A O 1
ATOM 932 N N . GLU A 1 124 ? 4.516 -31.203 -20.906 1 98.38 124 GLU A N 1
ATOM 933 C CA . GLU A 1 124 ? 3.162 -31.609 -21.281 1 98.38 124 GLU A CA 1
ATOM 934 C C . GLU A 1 124 ? 2.621 -30.75 -22.422 1 98.38 124 GLU A C 1
ATOM 936 O O . GLU A 1 124 ? 2.037 -31.266 -23.375 1 98.38 124 GLU A O 1
ATOM 941 N N . MET A 1 125 ? 2.793 -29.469 -22.344 1 98.81 125 MET A N 1
ATOM 942 C CA . MET A 1 125 ? 2.297 -28.547 -23.375 1 98.81 125 MET A CA 1
ATOM 943 C C . MET A 1 125 ? 3.012 -28.781 -24.703 1 98.81 125 MET A C 1
ATOM 945 O O . MET A 1 125 ? 2.385 -28.75 -25.75 1 98.81 125 MET A O 1
ATOM 949 N N . ASN A 1 126 ? 4.324 -28.953 -24.625 1 98.75 126 ASN A N 1
ATOM 950 C CA . ASN A 1 126 ? 5.066 -29.266 -25.844 1 98.75 126 ASN A CA 1
ATOM 951 C C . ASN A 1 126 ? 4.523 -30.531 -26.516 1 98.75 126 ASN A C 1
ATOM 953 O O . ASN A 1 126 ? 4.34 -30.547 -27.734 1 98.75 126 ASN A O 1
ATOM 957 N N . LYS A 1 127 ? 4.234 -31.516 -25.703 1 98.56 127 LYS A N 1
ATOM 958 C CA . LYS A 1 127 ? 3.682 -32.75 -26.234 1 98.56 127 LYS A CA 1
ATOM 959 C C . LYS A 1 127 ? 2.305 -32.531 -26.859 1 98.56 127 LYS A C 1
ATOM 961 O O . LYS A 1 127 ? 2.041 -32.969 -27.969 1 98.56 127 LYS A O 1
ATOM 966 N N . LEU A 1 128 ? 1.464 -31.844 -26.094 1 98.5 128 LEU A N 1
ATOM 967 C CA . LEU A 1 128 ? 0.099 -31.594 -26.547 1 98.5 128 LEU A CA 1
ATOM 968 C C . LEU A 1 128 ? 0.092 -30.766 -27.844 1 98.5 128 LEU A C 1
ATOM 970 O O . LEU A 1 128 ? -0.813 -30.906 -28.656 1 98.5 128 LEU A O 1
ATOM 974 N N . ASN A 1 129 ? 1.138 -29.969 -28.016 1 98.5 129 ASN A N 1
ATOM 975 C CA . ASN A 1 129 ? 1.236 -29.125 -29.203 1 98.5 129 ASN A CA 1
ATOM 976 C C . ASN A 1 129 ? 2.082 -29.797 -30.281 1 98.5 129 ASN A C 1
ATOM 978 O O . ASN A 1 129 ? 2.518 -29.141 -31.234 1 98.5 129 ASN A O 1
ATOM 982 N N . ASN A 1 130 ? 2.365 -31.062 -30.172 1 98.06 130 ASN A N 1
ATOM 983 C CA . ASN A 1 130 ? 3.137 -31.859 -31.125 1 98.06 130 ASN A CA 1
ATOM 984 C C . ASN A 1 130 ? 4.484 -31.219 -31.422 1 98.06 130 ASN A C 1
ATOM 986 O O . ASN A 1 130 ? 4.922 -31.188 -32.594 1 98.06 130 ASN A O 1
ATOM 990 N N . HIS A 1 131 ? 4.98 -30.562 -30.438 1 97.19 131 HIS A N 1
ATOM 991 C CA . HIS A 1 131 ? 6.297 -29.938 -30.516 1 97.19 131 HIS A CA 1
ATOM 992 C C . HIS A 1 131 ? 6.355 -28.906 -31.641 1 97.19 131 HIS A C 1
ATOM 994 O O . HIS A 1 131 ? 7.348 -28.828 -32.375 1 97.19 131 HIS A O 1
ATOM 1000 N N . ASP A 1 132 ? 5.266 -28.234 -31.75 1 97.06 132 ASP A N 1
ATOM 1001 C CA . ASP A 1 132 ? 5.234 -27.094 -32.688 1 97.06 132 ASP A CA 1
ATOM 1002 C C . ASP A 1 132 ? 6.301 -26.062 -32.312 1 97.06 132 ASP A C 1
ATOM 1004 O O . ASP A 1 132 ? 6.332 -25.562 -31.188 1 97.06 132 ASP A O 1
ATOM 1008 N N . LYS A 1 133 ? 7.051 -25.594 -33.281 1 94.19 133 LYS A N 1
ATOM 1009 C CA . LYS A 1 133 ? 8.18 -24.703 -33.031 1 94.19 133 LYS A CA 1
ATOM 1010 C C . LYS A 1 133 ? 7.703 -23.312 -32.594 1 94.19 133 LYS A C 1
ATOM 1012 O O . LYS A 1 133 ? 8.383 -22.641 -31.812 1 94.19 133 LYS A O 1
ATOM 1017 N N . ASN A 1 134 ? 6.586 -22.938 -33.031 1 95.12 134 ASN A N 1
ATOM 1018 C CA . ASN A 1 134 ? 6.074 -21.594 -32.719 1 95.12 134 ASN A CA 1
ATOM 1019 C C . ASN A 1 134 ? 5.465 -21.547 -31.328 1 95.12 134 ASN A C 1
ATOM 1021 O O . ASN A 1 134 ? 5.23 -20.453 -30.797 1 95.12 134 ASN A O 1
ATOM 1025 N N . LEU A 1 135 ? 5.242 -22.703 -30.688 1 97.19 135 LEU A N 1
ATOM 1026 C CA . LEU A 1 135 ? 4.605 -22.766 -29.375 1 97.19 135 LEU A CA 1
ATOM 1027 C C . LEU A 1 135 ? 5.496 -23.484 -28.375 1 97.19 135 LEU A C 1
ATOM 1029 O O . LEU A 1 135 ? 5.047 -23.844 -27.281 1 97.19 135 LEU A O 1
ATOM 1033 N N . SER A 1 136 ? 6.73 -23.734 -28.797 1 96.88 136 SER A N 1
ATOM 1034 C CA . SER A 1 136 ? 7.637 -24.5 -27.953 1 96.88 136 SER A CA 1
ATOM 1035 C C . SER A 1 136 ? 7.969 -23.75 -26.672 1 96.88 136 SER A C 1
ATOM 1037 O O . SER A 1 136 ? 8.156 -22.547 -26.688 1 96.88 136 SER A O 1
ATOM 1039 N N . VAL A 1 137 ? 7.934 -24.406 -25.578 1 98.75 137 VAL A N 1
ATOM 1040 C CA . VAL A 1 137 ? 8.398 -23.906 -24.297 1 98.75 137 VAL A CA 1
ATOM 1041 C C . VAL A 1 137 ? 9.711 -24.578 -23.906 1 98.75 137 VAL A C 1
ATOM 1043 O O . VAL A 1 137 ? 9.711 -25.688 -23.359 1 98.75 137 VAL A O 1
ATOM 1046 N N . ASP A 1 138 ? 10.82 -23.938 -24.172 1 98.31 138 ASP A N 1
ATOM 1047 C CA . ASP A 1 138 ? 12.164 -24.469 -23.938 1 98.31 138 ASP A CA 1
ATOM 1048 C C . ASP A 1 138 ? 12.891 -23.672 -22.859 1 98.31 138 ASP A C 1
ATOM 1050 O O . ASP A 1 138 ? 12.82 -22.438 -22.828 1 98.31 138 ASP A O 1
ATOM 1054 N N . PHE A 1 139 ? 13.531 -24.359 -21.984 1 98.56 139 PHE A N 1
ATOM 1055 C CA . PHE A 1 139 ? 14.211 -23.703 -20.875 1 98.56 139 PHE A CA 1
ATOM 1056 C C . PHE A 1 139 ? 15.688 -23.516 -21.172 1 98.56 139 PHE A C 1
ATOM 1058 O O . PHE A 1 139 ? 16.297 -24.328 -21.875 1 98.56 139 PHE A O 1
ATOM 1065 N N . ILE A 1 140 ? 16.281 -22.469 -20.75 1 98.44 140 ILE A N 1
ATOM 1066 C CA . ILE A 1 140 ? 17.719 -22.156 -20.75 1 98.44 140 ILE A CA 1
ATOM 1067 C C . ILE A 1 140 ? 18.141 -21.766 -19.328 1 98.44 140 ILE A C 1
ATOM 1069 O O . ILE A 1 140 ? 17.312 -21.5 -18.469 1 98.44 140 ILE A O 1
ATOM 1073 N N . PRO A 1 141 ? 19.469 -21.859 -19.062 1 98.12 141 PRO A N 1
ATOM 1074 C CA . PRO A 1 141 ? 19.922 -21.438 -17.734 1 98.12 141 PRO A CA 1
ATOM 1075 C C . PRO A 1 141 ? 19.594 -19.969 -17.438 1 98.12 141 PRO A C 1
ATOM 1077 O O . PRO A 1 141 ? 19.703 -19.125 -18.312 1 98.12 141 PRO A O 1
ATOM 1080 N N . TRP A 1 142 ? 19.109 -19.688 -16.297 1 98.56 142 TRP A N 1
ATOM 1081 C CA . TRP A 1 142 ? 19.047 -18.344 -15.727 1 98.56 142 TRP A CA 1
ATOM 1082 C C . TRP A 1 142 ? 20.25 -18.062 -14.844 1 98.56 142 TRP A C 1
ATOM 1084 O O . TRP A 1 142 ? 20.562 -18.844 -13.938 1 98.56 142 TRP A O 1
ATOM 1094 N N . ILE A 1 143 ? 20.938 -17 -15.133 1 98.31 143 ILE A N 1
ATOM 1095 C CA . ILE A 1 143 ? 22.062 -16.578 -14.312 1 98.31 143 ILE A CA 1
ATOM 1096 C C . ILE A 1 143 ? 21.578 -15.625 -13.227 1 98.31 143 ILE A C 1
ATOM 1098 O O . ILE A 1 143 ? 21.25 -14.469 -13.508 1 98.31 143 ILE A O 1
ATOM 1102 N N . GLN A 1 144 ? 21.562 -16.109 -11.961 1 97.44 144 GLN A N 1
ATOM 1103 C CA . GLN A 1 144 ? 21.016 -15.328 -10.852 1 97.44 144 GLN A CA 1
ATOM 1104 C C . GLN A 1 144 ? 22.031 -14.305 -10.344 1 97.44 144 GLN A C 1
ATOM 1106 O O . GLN A 1 144 ? 21.656 -13.211 -9.922 1 97.44 144 GLN A O 1
ATOM 1111 N N . SER A 1 145 ? 23.266 -14.719 -10.352 1 96.69 145 SER A N 1
ATOM 1112 C CA . SER A 1 145 ? 24.312 -13.867 -9.766 1 96.69 145 SER A CA 1
ATOM 1113 C C . SER A 1 145 ? 25.547 -13.82 -10.648 1 96.69 145 SER A C 1
ATOM 1115 O O . SER A 1 145 ? 25.859 -14.789 -11.352 1 96.69 145 SER A O 1
ATOM 1117 N N . SER A 1 146 ? 26.156 -12.711 -10.656 1 96.81 146 SER A N 1
ATOM 1118 C CA . SER A 1 146 ? 27.422 -12.492 -11.344 1 96.81 146 SER A CA 1
ATOM 1119 C C . SER A 1 146 ? 28.406 -11.742 -10.453 1 96.81 146 SER A C 1
ATOM 1121 O O . SER A 1 146 ? 28.078 -10.68 -9.922 1 96.81 146 SER A O 1
ATOM 1123 N N . LEU A 1 147 ? 29.625 -12.258 -10.32 1 97.5 147 LEU A N 1
ATOM 1124 C CA . LEU A 1 147 ? 30.656 -11.609 -9.523 1 97.5 147 LEU A CA 1
ATOM 1125 C C . LEU A 1 147 ? 31.109 -10.312 -10.18 1 97.5 147 LEU A C 1
ATOM 1127 O O . LEU A 1 147 ? 31.75 -9.469 -9.531 1 97.5 147 LEU A O 1
ATOM 1131 N N . ASN A 1 148 ? 30.766 -10.164 -11.438 1 98.38 148 ASN A N 1
ATOM 1132 C CA . ASN A 1 148 ? 31.141 -8.945 -12.148 1 98.38 148 ASN A CA 1
ATOM 1133 C C . ASN A 1 148 ? 30.047 -7.875 -12.031 1 98.38 148 ASN A C 1
ATOM 1135 O O . ASN A 1 148 ? 30.188 -6.781 -12.586 1 98.38 148 ASN A O 1
ATOM 1139 N N . GLY A 1 149 ? 28.938 -8.219 -11.32 1 98.31 149 GLY A N 1
ATOM 1140 C CA . GLY A 1 149 ? 27.984 -7.176 -11 1 98.31 149 GLY A CA 1
ATOM 1141 C C . GLY A 1 149 ? 28.609 -5.996 -10.273 1 98.31 149 GLY A C 1
ATOM 1142 O O . GLY A 1 149 ? 29.547 -6.164 -9.5 1 98.31 149 GLY A O 1
ATOM 1143 N N . LEU A 1 150 ? 28.047 -4.828 -10.492 1 98.5 150 LEU A N 1
ATOM 1144 C CA . LEU A 1 150 ? 28.609 -3.588 -9.961 1 98.5 150 LEU A CA 1
ATOM 1145 C C . LEU A 1 150 ? 27.953 -3.225 -8.633 1 98.5 150 LEU A C 1
ATOM 1147 O O . LEU A 1 150 ? 26.781 -3.529 -8.414 1 98.5 150 LEU A O 1
ATOM 1151 N N . SER A 1 151 ? 28.719 -2.695 -7.75 1 97.81 151 SER A N 1
ATOM 1152 C CA . SER A 1 151 ? 28.219 -2.1 -6.52 1 97.81 151 SER A CA 1
ATOM 1153 C C . SER A 1 151 ? 28.391 -0.585 -6.523 1 97.81 151 SER A C 1
ATOM 1155 O O . SER A 1 151 ? 29.469 -0.079 -6.246 1 97.81 151 SER A O 1
ATOM 1157 N N . TYR A 1 152 ? 27.359 0.109 -6.867 1 97.94 152 TYR A N 1
ATOM 1158 C CA . TYR A 1 152 ? 27.391 1.567 -6.906 1 97.94 152 TYR A CA 1
ATOM 1159 C C . TYR A 1 152 ? 26.797 2.154 -5.629 1 97.94 152 TYR A C 1
ATOM 1161 O O . TYR A 1 152 ? 25.578 2.35 -5.535 1 97.94 152 TYR A O 1
ATOM 1169 N N . LYS A 1 153 ? 27.625 2.557 -4.711 1 95.25 153 LYS A N 1
ATOM 1170 C CA . LYS A 1 153 ? 27.234 3.092 -3.41 1 95.25 153 LYS A CA 1
ATOM 1171 C C . LYS A 1 153 ? 27.969 4.387 -3.105 1 95.25 153 LYS A C 1
ATOM 1173 O O . LYS A 1 153 ? 29.156 4.52 -3.43 1 95.25 153 LYS A O 1
ATOM 1178 N N . ASN A 1 154 ? 27.266 5.363 -2.559 1 92.94 154 ASN A N 1
ATOM 1179 C CA . ASN A 1 154 ? 27.844 6.648 -2.162 1 92.94 154 ASN A CA 1
ATOM 1180 C C . ASN A 1 154 ? 28.469 7.367 -3.346 1 92.94 154 ASN A C 1
ATOM 1182 O O . ASN A 1 154 ? 29.531 7.984 -3.205 1 92.94 154 ASN A O 1
ATOM 1186 N N . GLU A 1 155 ? 27.984 7.125 -4.465 1 93.69 155 GLU A N 1
ATOM 1187 C CA . GLU A 1 155 ? 28.422 7.785 -5.695 1 93.69 155 GLU A CA 1
ATOM 1188 C C . GLU A 1 155 ? 29.891 7.484 -5.996 1 93.69 155 GLU A C 1
ATOM 1190 O O . GLU A 1 155 ? 30.578 8.297 -6.602 1 93.69 155 GLU A O 1
ATOM 1195 N N . PHE A 1 156 ? 30.375 6.352 -5.578 1 95.38 156 PHE A N 1
ATOM 1196 C CA . PHE A 1 156 ? 31.781 6 -5.723 1 95.38 156 PHE A CA 1
ATOM 1197 C C . PHE A 1 156 ? 32 5.207 -7.004 1 95.38 156 PHE A C 1
ATOM 1199 O O . PHE A 1 156 ? 31.297 4.25 -7.285 1 95.38 156 PHE A O 1
ATOM 1206 N N . LYS A 1 157 ? 33.062 5.605 -7.746 1 97 157 LYS A N 1
ATOM 1207 C CA . LYS A 1 157 ? 33.5 4.895 -8.938 1 97 157 LYS A CA 1
ATOM 1208 C C . LYS A 1 157 ? 35.031 4.766 -8.938 1 97 157 LYS A C 1
ATOM 1210 O O . LYS A 1 157 ? 35.719 5.562 -8.305 1 97 157 LYS A O 1
ATOM 1215 N N . LEU A 1 158 ? 35.469 3.818 -9.625 1 96.94 158 LEU A N 1
ATOM 1216 C CA . LEU A 1 158 ? 36.906 3.604 -9.852 1 96.94 158 LEU A CA 1
ATOM 1217 C C . LEU A 1 158 ? 37.406 4.512 -10.961 1 96.94 158 LEU A C 1
ATOM 1219 O O . LEU A 1 158 ? 36.625 5.105 -11.703 1 96.94 158 LEU A O 1
ATOM 1223 N N . PRO A 1 159 ? 38.781 4.621 -11.086 1 95.62 159 PRO A N 1
ATOM 1224 C CA . PRO A 1 159 ? 39.344 5.418 -12.172 1 95.62 159 PRO A CA 1
ATOM 1225 C C . PRO A 1 159 ? 38.875 4.961 -13.555 1 95.62 159 PRO A C 1
ATOM 1227 O O . PRO A 1 159 ? 38.875 5.75 -14.5 1 95.62 159 PRO A O 1
ATOM 1230 N N . SER A 1 160 ? 38.469 3.74 -13.648 1 94.5 160 SER A N 1
ATOM 1231 C CA . SER A 1 160 ? 37.938 3.205 -14.906 1 94.5 160 SER A CA 1
ATOM 1232 C C . SER A 1 160 ? 36.656 3.889 -15.305 1 94.5 160 SER A C 1
ATOM 1234 O O . SER A 1 160 ? 36.188 3.76 -16.438 1 94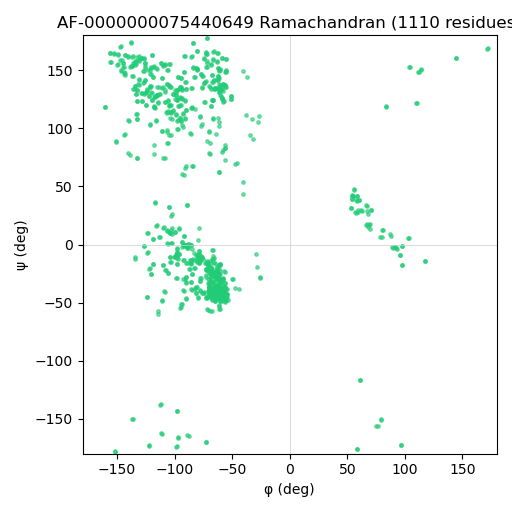.5 160 SER A O 1
ATOM 1236 N N . GLY A 1 161 ? 36.062 4.578 -14.344 1 96.44 161 GLY A N 1
ATOM 1237 C CA . GLY A 1 161 ? 34.781 5.211 -14.586 1 96.44 161 GLY A CA 1
ATOM 1238 C C . GLY A 1 161 ? 33.594 4.34 -14.203 1 96.44 161 GLY A C 1
ATOM 1239 O O . GLY A 1 161 ? 32.438 4.777 -14.281 1 96.44 161 GLY A O 1
ATOM 1240 N N . LEU A 1 162 ? 33.875 3.115 -13.773 1 98.06 162 LEU A N 1
ATOM 1241 C CA . LEU A 1 162 ? 32.812 2.195 -13.328 1 98.06 162 LEU A CA 1
ATOM 1242 C C . LEU A 1 162 ? 32.875 1.991 -11.82 1 98.06 162 LEU A C 1
ATOM 1244 O O . LEU A 1 162 ? 33.938 2.158 -11.211 1 98.06 162 LEU A O 1
ATOM 1248 N N . PRO A 1 163 ? 31.719 1.641 -11.172 1 98.38 163 PRO A N 1
ATOM 1249 C CA . PRO A 1 163 ? 31.781 1.159 -9.789 1 98.38 163 PRO A CA 1
ATOM 1250 C C . PRO A 1 163 ? 32.562 -0.145 -9.656 1 98.38 163 PRO A C 1
ATOM 1252 O O . PRO A 1 163 ? 32.781 -0.848 -10.648 1 98.38 163 PRO A O 1
ATOM 1255 N N . PRO A 1 164 ? 33.094 -0.45 -8.445 1 98.12 164 PRO A N 1
ATOM 1256 C CA . PRO A 1 164 ? 33.75 -1.746 -8.273 1 98.12 164 PRO A CA 1
ATOM 1257 C C . PRO A 1 164 ? 32.812 -2.924 -8.469 1 98.12 164 PRO A C 1
ATOM 1259 O O . PRO A 1 164 ? 31.609 -2.818 -8.172 1 98.12 164 PRO A O 1
ATOM 1262 N N . THR A 1 165 ? 33.312 -4 -9.023 1 98.19 165 THR A N 1
ATOM 1263 C CA . THR A 1 165 ? 32.562 -5.242 -9.102 1 98.19 165 THR A CA 1
ATOM 1264 C C . THR A 1 165 ? 32.469 -5.906 -7.727 1 98.19 165 THR A C 1
ATOM 1266 O O . THR A 1 165 ? 33.188 -5.531 -6.801 1 98.19 165 THR A O 1
ATOM 1269 N N . LEU A 1 166 ? 31.578 -6.844 -7.625 1 97.5 166 LEU A N 1
ATOM 1270 C CA . LEU A 1 166 ? 31.484 -7.609 -6.387 1 97.5 166 LEU A CA 1
ATOM 1271 C C . LEU A 1 166 ? 32.75 -8.398 -6.133 1 97.5 166 LEU A C 1
ATOM 1273 O O . LEU A 1 166 ? 33.188 -8.555 -4.984 1 97.5 166 LEU A O 1
ATOM 1277 N N . LYS A 1 167 ? 33.344 -8.883 -7.215 1 97.5 167 LYS A N 1
ATOM 1278 C CA . LYS A 1 167 ? 34.625 -9.594 -7.094 1 97.5 167 LYS A CA 1
ATOM 1279 C C . LYS A 1 167 ? 35.719 -8.68 -6.551 1 97.5 167 LYS A C 1
ATOM 1281 O O . LYS A 1 167 ? 36.5 -9.086 -5.684 1 97.5 167 LYS A O 1
ATOM 1286 N N . GLU A 1 168 ? 35.781 -7.508 -7.059 1 97.06 168 GLU A N 1
ATOM 1287 C CA . GLU A 1 168 ? 36.781 -6.543 -6.598 1 97.06 168 GLU A CA 1
ATOM 1288 C C . GLU A 1 168 ? 36.562 -6.207 -5.121 1 97.06 168 GLU A C 1
ATOM 1290 O O . GLU A 1 168 ? 37.531 -6.09 -4.371 1 97.06 168 GLU A O 1
ATOM 1295 N N . ILE A 1 169 ? 35.406 -6.047 -4.711 1 96.25 169 ILE A N 1
ATOM 1296 C CA . ILE A 1 169 ? 35.062 -5.719 -3.324 1 96.25 169 ILE A CA 1
ATOM 1297 C C . ILE A 1 169 ? 35.469 -6.887 -2.418 1 96.25 169 ILE A C 1
ATOM 1299 O O . ILE A 1 169 ? 35.969 -6.68 -1.32 1 96.25 169 ILE A O 1
ATOM 1303 N N . ALA A 1 170 ? 35.188 -8.133 -2.885 1 95.75 170 ALA A N 1
ATOM 1304 C CA . ALA A 1 170 ? 35.594 -9.312 -2.119 1 95.75 170 ALA A CA 1
ATOM 1305 C C . ALA A 1 170 ? 37.094 -9.352 -1.9 1 95.75 170 ALA A C 1
ATOM 1307 O O . ALA A 1 170 ? 37.562 -9.828 -0.866 1 95.75 170 ALA A O 1
ATOM 1308 N N . GLY A 1 171 ? 37.844 -8.867 -2.811 1 96 171 GLY A N 1
ATOM 1309 C CA . GLY A 1 171 ? 39.281 -8.852 -2.717 1 96 171 GLY A CA 1
ATOM 1310 C C . GLY A 1 171 ? 39.812 -7.652 -1.951 1 96 171 GLY A C 1
ATOM 1311 O O . GLY A 1 171 ? 40.938 -7.68 -1.451 1 96 171 GLY A O 1
ATOM 1312 N N . ASN A 1 172 ? 39.031 -6.574 -1.936 1 95.69 172 ASN A N 1
ATOM 1313 C CA . ASN A 1 172 ? 39.406 -5.336 -1.259 1 95.69 172 ASN A CA 1
ATOM 1314 C C . ASN A 1 172 ? 38.188 -4.656 -0.629 1 95.69 172 ASN A C 1
ATOM 1316 O O . ASN A 1 172 ? 37.562 -3.795 -1.249 1 95.69 172 ASN A O 1
ATOM 1320 N N . ALA A 1 173 ? 37.906 -4.887 0.633 1 90.56 173 ALA A N 1
ATOM 1321 C CA . ALA A 1 173 ? 36.719 -4.441 1.351 1 90.56 173 ALA A CA 1
ATOM 1322 C C . ALA A 1 173 ? 36.656 -2.916 1.419 1 90.56 173 ALA A C 1
ATOM 1324 O O . ALA A 1 173 ? 35.594 -2.342 1.655 1 90.56 173 ALA A O 1
ATOM 1325 N N . SER A 1 174 ? 37.719 -2.24 1.284 1 91.94 174 SER A N 1
ATOM 1326 C CA . SER A 1 174 ? 37.75 -0.785 1.377 1 91.94 174 SER A CA 1
ATOM 1327 C C . SER A 1 174 ? 37 -0.141 0.211 1 91.94 174 SER A C 1
ATOM 1329 O O . SER A 1 174 ? 36.719 1.057 0.241 1 91.94 174 SER A O 1
ATOM 1331 N N . LEU A 1 175 ? 36.656 -0.928 -0.826 1 92.88 175 LEU A N 1
ATOM 1332 C CA . LEU A 1 175 ? 35.969 -0.419 -1.999 1 92.88 175 LEU A CA 1
ATOM 1333 C C . LEU A 1 175 ? 34.469 -0.307 -1.729 1 92.88 175 LEU A C 1
ATOM 1335 O O . LEU A 1 175 ? 33.719 0.219 -2.557 1 92.88 175 LEU A O 1
ATOM 1339 N N . SER A 1 176 ? 34.062 -0.819 -0.641 1 88.62 176 SER A N 1
ATOM 1340 C CA . SER A 1 176 ? 32.656 -0.712 -0.245 1 88.62 176 SER A CA 1
ATOM 1341 C C . SER A 1 176 ? 32.5 0.04 1.074 1 88.62 176 SER A C 1
ATOM 1343 O O . SER A 1 176 ? 33.406 -0.015 1.927 1 88.62 176 SER A O 1
ATOM 1345 N N . PRO A 1 177 ? 31.391 0.818 1.117 1 83.56 177 PRO A N 1
ATOM 1346 C CA . PRO A 1 177 ? 31.188 1.487 2.404 1 83.56 177 PRO A CA 1
ATOM 1347 C C . PRO A 1 177 ? 31.094 0.506 3.57 1 83.56 177 PRO A C 1
ATOM 1349 O O . PRO A 1 177 ? 30.516 -0.578 3.424 1 83.56 177 PRO A O 1
ATOM 1352 N N . ALA A 1 178 ? 31.75 0.893 4.668 1 73.19 178 ALA A N 1
ATOM 1353 C CA . ALA A 1 178 ? 31.703 0.065 5.871 1 73.19 178 ALA A CA 1
ATOM 1354 C C . ALA A 1 178 ? 30.312 0.067 6.484 1 73.19 178 ALA A C 1
ATOM 1356 O O . ALA A 1 178 ? 29.625 1.095 6.484 1 73.19 178 ALA A O 1
ATOM 1357 N N . SER A 1 179 ? 29.719 -1.121 6.551 1 69.81 179 SER A N 1
ATOM 1358 C CA . SER A 1 179 ? 28.453 -1.181 7.27 1 69.81 179 SER A CA 1
ATOM 1359 C C . SER A 1 179 ? 28.625 -1.8 8.648 1 69.81 179 SER A C 1
ATOM 1361 O O . SER A 1 179 ? 29.078 -2.939 8.773 1 69.81 179 SER A O 1
ATOM 1363 N N . VAL A 1 180 ? 28.812 -0.914 9.664 1 66.94 180 VAL A N 1
ATOM 1364 C CA . VAL A 1 180 ? 28.969 -1.591 10.945 1 66.94 180 VAL A CA 1
ATOM 1365 C C . VAL A 1 180 ? 27.703 -1.444 11.766 1 66.94 180 VAL A C 1
ATOM 1367 O O . VAL A 1 180 ? 27.25 -0.327 12.039 1 66.94 180 VAL A O 1
ATOM 1370 N N . ASN A 1 181 ? 27.094 -2.654 11.938 1 79.06 181 ASN A N 1
ATOM 1371 C CA . ASN A 1 181 ? 26.047 -2.682 12.945 1 79.06 181 ASN A CA 1
ATOM 1372 C C . ASN A 1 181 ? 26.625 -2.625 14.359 1 79.06 181 ASN A C 1
ATOM 1374 O O . ASN A 1 181 ? 27.688 -3.195 14.625 1 79.06 181 ASN A O 1
ATOM 1378 N N . ASP A 1 182 ? 25.938 -1.871 15.156 1 89.5 182 ASP A N 1
ATOM 1379 C CA . ASP A 1 182 ? 26.375 -1.806 16.547 1 89.5 182 ASP A CA 1
ATOM 1380 C C . ASP A 1 182 ? 26.188 -3.152 17.25 1 89.5 182 ASP A C 1
ATOM 1382 O O . ASP A 1 182 ? 25.469 -4.02 16.75 1 89.5 182 ASP A O 1
ATOM 1386 N N . PRO A 1 183 ? 26.891 -3.312 18.281 1 93.38 183 PRO A N 1
ATOM 1387 C CA . PRO A 1 183 ? 26.875 -4.598 18.984 1 93.38 183 PRO A CA 1
ATOM 1388 C C . PRO A 1 183 ? 25.469 -5.02 19.406 1 93.38 183 PRO A C 1
ATOM 1390 O O . PRO A 1 183 ? 25.125 -6.203 19.344 1 93.38 183 PRO A O 1
ATOM 1393 N N . MET A 1 184 ? 24.703 -4.121 19.781 1 94.5 184 MET A N 1
ATOM 1394 C CA . MET A 1 184 ? 23.359 -4.438 20.219 1 94.5 184 MET A CA 1
ATOM 1395 C C . MET A 1 184 ? 22.516 -4.977 19.062 1 94.5 184 MET A C 1
ATOM 1397 O O . MET A 1 184 ? 21.75 -5.918 19.25 1 94.5 184 MET A O 1
ATOM 1401 N N . THR A 1 185 ? 22.672 -4.402 17.969 1 95.12 185 THR A N 1
ATOM 1402 C CA . THR A 1 185 ? 21.969 -4.848 16.766 1 95.12 185 THR A CA 1
ATOM 1403 C C . THR A 1 185 ? 22.438 -6.242 16.359 1 95.12 185 THR A C 1
ATOM 1405 O O . THR A 1 185 ? 21.609 -7.094 16.016 1 95.12 185 THR A O 1
ATOM 1408 N N . GLN A 1 186 ? 23.672 -6.453 16.453 1 95.38 186 GLN A N 1
ATOM 1409 C CA . GLN A 1 186 ? 24.234 -7.766 16.125 1 95.38 186 GLN A CA 1
ATOM 1410 C C . GLN A 1 186 ? 23.734 -8.828 17.094 1 95.38 186 GLN A C 1
ATOM 1412 O O . GLN A 1 186 ? 23.422 -9.953 16.688 1 95.38 186 GLN A O 1
ATOM 1417 N N . ASP A 1 187 ? 23.703 -8.414 18.312 1 96.88 187 ASP A N 1
ATOM 1418 C CA . ASP A 1 187 ? 23.219 -9.336 19.344 1 96.88 187 ASP A CA 1
ATOM 1419 C C . ASP A 1 187 ? 21.781 -9.734 19.078 1 96.88 187 ASP A C 1
ATOM 1421 O O . ASP A 1 187 ? 21.422 -10.906 19.203 1 96.88 187 ASP A O 1
ATOM 1425 N N . LEU A 1 188 ? 20.969 -8.812 18.734 1 97.06 188 LEU A N 1
ATOM 1426 C CA . LEU A 1 188 ? 19.578 -9.094 18.438 1 97.06 188 LEU A CA 1
ATOM 1427 C C . LEU A 1 188 ? 19.453 -10.039 17.25 1 97.06 188 LEU A C 1
ATOM 1429 O O . LEU A 1 188 ? 18.656 -10.992 17.297 1 97.06 188 LEU A O 1
ATOM 1433 N N . GLN A 1 189 ? 20.219 -9.781 16.234 1 95.56 189 GLN A N 1
ATOM 1434 C CA . GLN A 1 189 ? 20.188 -10.648 15.062 1 95.56 189 GLN A CA 1
ATOM 1435 C C . GLN A 1 189 ? 20.609 -12.07 15.43 1 95.56 189 GLN A C 1
ATOM 1437 O O . GLN A 1 189 ? 20.016 -13.047 14.961 1 95.56 189 GLN A O 1
ATOM 1442 N N . THR A 1 190 ? 21.625 -12.141 16.25 1 96.69 190 THR A N 1
ATOM 1443 C CA . THR A 1 190 ? 22.094 -13.445 16.688 1 96.69 190 THR A CA 1
ATOM 1444 C C . THR A 1 190 ? 21 -14.195 17.438 1 96.69 190 THR A C 1
ATOM 1446 O O . THR A 1 190 ? 20.828 -15.398 17.25 1 96.69 190 THR A O 1
ATOM 1449 N N . LYS A 1 191 ? 20.312 -13.516 18.266 1 97.25 191 LYS A N 1
ATOM 1450 C CA . LYS A 1 191 ? 19.203 -14.125 19 1 97.25 191 LYS A CA 1
ATOM 1451 C C . LYS A 1 191 ? 18.109 -14.617 18.047 1 97.25 191 LYS A C 1
ATOM 1453 O O . LYS A 1 191 ? 17.578 -15.711 18.234 1 97.25 191 LYS A O 1
ATOM 1458 N N . VAL A 1 192 ? 17.766 -13.828 17.047 1 96.31 192 VAL A N 1
ATOM 1459 C CA . VAL A 1 192 ? 16.781 -14.242 16.062 1 96.31 192 VAL A CA 1
ATOM 1460 C C . VAL A 1 192 ? 17.25 -15.516 15.359 1 96.31 192 VAL A C 1
ATOM 1462 O O . VAL A 1 192 ? 16.484 -16.469 15.195 1 96.31 192 VAL A O 1
ATOM 1465 N N . ASP A 1 193 ? 18.531 -15.539 15.031 1 95.81 193 ASP A N 1
ATOM 1466 C CA . ASP A 1 193 ? 19.109 -16.656 14.273 1 95.81 193 ASP A CA 1
ATOM 1467 C C . ASP A 1 193 ? 19.016 -17.953 15.062 1 95.81 193 ASP A C 1
ATOM 1469 O O . ASP A 1 193 ? 18.891 -19.031 14.477 1 95.81 193 ASP A O 1
ATOM 1473 N N . THR A 1 194 ? 19.031 -17.828 16.344 1 96.69 194 THR A N 1
ATOM 1474 C CA . THR A 1 194 ? 18.969 -19.031 17.172 1 96.69 194 THR A CA 1
ATOM 1475 C C . THR A 1 194 ? 17.609 -19.688 17.078 1 96.69 194 THR A C 1
ATOM 1477 O O . THR A 1 194 ? 17.453 -20.875 17.375 1 96.69 194 THR A O 1
ATOM 1480 N N . PHE A 1 195 ? 16.594 -18.953 16.641 1 96.38 195 PHE A N 1
ATOM 1481 C CA . PHE A 1 195 ? 15.242 -19.484 16.547 1 96.38 195 PHE A CA 1
ATOM 1482 C C . PHE A 1 195 ? 14.93 -19.906 15.109 1 96.38 195 PHE A C 1
ATOM 1484 O O . PHE A 1 195 ? 13.875 -20.484 14.844 1 96.38 195 PHE A O 1
ATOM 1491 N N . MET A 1 196 ? 15.805 -19.594 14.133 1 96 196 MET A N 1
ATOM 1492 C CA . MET A 1 196 ? 15.609 -19.984 12.742 1 96 196 MET A CA 1
ATOM 1493 C C . MET A 1 196 ? 16.094 -21.422 12.508 1 96 196 MET A C 1
ATOM 1495 O O . MET A 1 196 ? 17.062 -21.859 13.117 1 96 196 MET A O 1
ATOM 1499 N N . PRO A 1 197 ? 15.352 -22.078 11.641 1 95.38 197 PRO A N 1
ATOM 1500 C CA . PRO A 1 197 ? 15.797 -23.438 11.352 1 95.38 197 PRO A CA 1
ATOM 1501 C C . PRO A 1 197 ? 17.078 -23.484 10.516 1 95.38 197 PRO A C 1
ATOM 1503 O O . PRO A 1 197 ? 17.406 -22.516 9.836 1 95.38 197 PRO A O 1
ATOM 1506 N N . GLY A 1 198 ? 17.797 -24.562 10.57 1 92.12 198 GLY A N 1
ATOM 1507 C CA . GLY A 1 198 ? 19.047 -24.703 9.836 1 92.12 198 GLY A CA 1
ATOM 1508 C C . GLY A 1 198 ? 18.859 -25.266 8.438 1 92.12 198 GLY A C 1
ATOM 1509 O O . GLY A 1 198 ? 17.75 -25.25 7.902 1 92.12 198 GLY A O 1
ATOM 1510 N N . SER A 1 199 ? 19.922 -25.719 7.852 1 94 199 SER A N 1
ATOM 1511 C CA . SER A 1 199 ? 19.969 -26.156 6.465 1 94 199 SER A CA 1
ATOM 1512 C C . SER A 1 199 ? 19.109 -27.406 6.254 1 94 199 SER A C 1
ATOM 1514 O O . SER A 1 199 ? 18.625 -27.656 5.152 1 94 199 SER A O 1
ATOM 1516 N N . GLU A 1 200 ? 18.906 -28.156 7.309 1 95.94 200 GLU A N 1
ATOM 1517 C CA . GLU A 1 200 ? 18.047 -29.328 7.191 1 95.94 200 GLU A CA 1
ATOM 1518 C C . GLU A 1 200 ? 16.625 -28.938 6.805 1 95.94 200 GLU A C 1
ATOM 1520 O O . GLU A 1 200 ? 15.961 -29.672 6.074 1 95.94 200 GLU A O 1
ATOM 1525 N N . PHE A 1 201 ? 16.219 -27.906 7.348 1 97.38 201 PHE A N 1
ATOM 1526 C CA . PHE A 1 201 ? 14.883 -27.422 7.02 1 97.38 201 PHE A CA 1
ATOM 1527 C C . PHE A 1 201 ? 14.82 -26.938 5.578 1 97.38 201 PHE A C 1
ATOM 1529 O O . PHE A 1 201 ? 13.812 -27.125 4.895 1 97.38 201 PHE A O 1
ATOM 1536 N N . SER A 1 202 ? 15.875 -26.266 5.07 1 97.56 202 SER A N 1
ATOM 1537 C CA . SER A 1 202 ? 15.945 -25.891 3.658 1 97.56 202 SER A CA 1
ATOM 1538 C C . SER A 1 202 ? 15.883 -27.125 2.762 1 97.56 202 SER A C 1
ATOM 1540 O O . SER A 1 202 ? 15.227 -27.109 1.717 1 97.56 202 SER A O 1
ATOM 1542 N N . THR A 1 203 ? 16.562 -28.109 3.18 1 97.38 203 THR A N 1
ATOM 1543 C CA . THR A 1 203 ? 16.5 -29.375 2.451 1 97.38 203 THR A CA 1
ATOM 1544 C C . THR A 1 203 ? 15.086 -29.938 2.447 1 97.38 203 THR A C 1
ATOM 1546 O O . THR A 1 203 ? 14.609 -30.422 1.42 1 97.38 203 THR A O 1
ATOM 1549 N N . LEU A 1 204 ? 14.438 -29.906 3.588 1 97.06 204 LEU A N 1
ATOM 1550 C CA . LEU A 1 204 ? 13.055 -30.344 3.666 1 97.06 204 LEU A CA 1
ATOM 1551 C C . LEU A 1 204 ? 12.172 -29.531 2.721 1 97.06 204 LEU A C 1
ATOM 1553 O O . LEU A 1 204 ? 11.312 -30.094 2.031 1 97.06 204 LEU A O 1
ATOM 1557 N N . MET A 1 205 ? 12.375 -28.219 2.67 1 97.88 205 MET A N 1
ATOM 1558 C CA . MET A 1 205 ? 11.602 -27.375 1.764 1 97.88 205 MET A CA 1
ATOM 1559 C C . MET A 1 205 ? 11.82 -27.781 0.312 1 97.88 205 MET A C 1
ATOM 1561 O O . MET A 1 205 ? 10.867 -27.875 -0.463 1 97.88 205 MET A O 1
ATOM 1565 N N . ALA A 1 206 ? 13.07 -28 -0.034 1 97.62 206 ALA A N 1
ATOM 1566 C CA . ALA A 1 206 ? 13.383 -28.406 -1.401 1 97.62 206 ALA A CA 1
ATOM 1567 C C . ALA A 1 206 ? 12.703 -29.734 -1.749 1 97.62 206 ALA A C 1
ATOM 1569 O O . ALA A 1 206 ? 12.164 -29.891 -2.85 1 97.62 206 ALA A O 1
ATOM 1570 N N . LYS A 1 207 ? 12.656 -30.656 -0.827 1 95.94 207 LYS A N 1
ATOM 1571 C CA . LYS A 1 207 ? 12.133 -32 -1.051 1 95.94 207 LYS A CA 1
ATOM 1572 C C . LYS A 1 207 ? 10.602 -32 -0.998 1 95.94 207 LYS A C 1
ATOM 1574 O O . LYS A 1 207 ? 9.953 -32.719 -1.774 1 95.94 207 LYS A O 1
ATOM 1579 N N . ASN A 1 208 ? 10.094 -31.328 0.005 1 96.75 208 ASN A N 1
ATOM 1580 C CA . ASN A 1 208 ? 8.648 -31.297 0.228 1 96.75 208 ASN A CA 1
ATOM 1581 C C . ASN A 1 208 ? 8.219 -30 0.909 1 96.75 208 ASN A C 1
ATOM 1583 O O . ASN A 1 208 ? 8.031 -29.969 2.127 1 96.75 208 ASN A O 1
ATOM 1587 N N . MET A 1 209 ? 7.938 -29.016 0.132 1 97.62 209 MET A N 1
ATOM 1588 C CA . MET A 1 209 ? 7.574 -27.672 0.585 1 97.62 209 MET A CA 1
ATOM 1589 C C . MET A 1 209 ? 6.34 -27.719 1.481 1 97.62 209 MET A C 1
ATOM 1591 O O . MET A 1 209 ? 6.25 -26.969 2.459 1 97.62 209 MET A O 1
ATOM 1595 N N . PHE A 1 210 ? 5.367 -28.594 1.228 1 96.88 210 PHE A N 1
ATOM 1596 C CA . PHE A 1 210 ? 4.109 -28.703 1.958 1 96.88 210 PHE A CA 1
ATOM 1597 C C . PHE A 1 210 ? 4.34 -29.234 3.365 1 96.88 210 PHE A C 1
ATOM 1599 O O . PHE A 1 210 ? 3.771 -28.719 4.332 1 96.88 210 PHE A O 1
ATOM 1606 N N . LYS A 1 211 ? 5.176 -30.25 3.439 1 96.31 211 LYS A N 1
ATOM 1607 C CA . LYS A 1 211 ? 5.543 -30.781 4.746 1 96.31 211 LYS A CA 1
ATOM 1608 C C . LYS A 1 211 ? 6.293 -29.734 5.574 1 96.31 211 LYS A C 1
ATOM 1610 O O . LYS A 1 211 ? 6.07 -29.609 6.781 1 96.31 211 LYS A O 1
ATOM 1615 N N . ALA A 1 212 ? 7.23 -29.047 4.93 1 97.81 212 ALA A N 1
ATOM 1616 C CA . ALA A 1 212 ? 7.988 -28 5.609 1 97.81 212 ALA A CA 1
ATOM 1617 C C . ALA A 1 212 ? 7.059 -26.922 6.145 1 97.81 212 ALA A C 1
ATOM 1619 O O . ALA A 1 212 ? 7.227 -26.453 7.273 1 97.81 212 ALA A O 1
ATOM 1620 N N . HIS A 1 213 ? 6.082 -26.516 5.348 1 98.12 213 HIS A N 1
ATOM 1621 C CA . HIS A 1 213 ? 5.117 -25.5 5.754 1 98.12 213 HIS A CA 1
ATOM 1622 C C . HIS A 1 213 ? 4.367 -25.922 7.012 1 98.12 213 HIS A C 1
ATOM 1624 O O . HIS A 1 213 ? 4.262 -25.156 7.969 1 98.12 213 HIS A O 1
ATOM 1630 N N . LYS A 1 214 ? 3.879 -27.109 6.996 1 96.94 214 LYS A N 1
ATOM 1631 C CA . LYS A 1 214 ? 3.148 -27.641 8.148 1 96.94 214 LYS A CA 1
ATOM 1632 C C . LYS A 1 214 ? 4.035 -27.672 9.391 1 96.94 214 LYS A C 1
ATOM 1634 O O . LYS A 1 214 ? 3.623 -27.25 10.469 1 96.94 214 LYS A O 1
ATOM 1639 N N . GLN A 1 215 ? 5.199 -28.203 9.203 1 97.12 215 GLN A N 1
ATOM 1640 C CA . GLN A 1 215 ? 6.129 -28.297 10.328 1 97.12 215 GLN A CA 1
ATOM 1641 C C . GLN A 1 215 ? 6.422 -26.938 10.93 1 97.12 215 GLN A C 1
ATOM 1643 O O . GLN A 1 215 ? 6.445 -26.766 12.148 1 97.12 215 GLN A O 1
ATOM 1648 N N . TRP A 1 216 ? 6.684 -25.938 10.094 1 97.81 216 TRP A N 1
ATOM 1649 C CA . TRP A 1 216 ? 6.984 -24.594 10.57 1 97.81 216 TRP A CA 1
ATOM 1650 C C . TRP A 1 216 ? 5.805 -24.016 11.352 1 97.81 216 TRP A C 1
ATOM 1652 O O . TRP A 1 216 ? 5.988 -23.406 12.406 1 97.81 216 TRP A O 1
ATOM 1662 N N . LEU A 1 217 ? 4.582 -24.203 10.836 1 96.69 217 LEU A N 1
ATOM 1663 C CA . LEU A 1 217 ? 3.402 -23.688 11.523 1 96.69 217 LEU A CA 1
ATOM 1664 C C . LEU A 1 217 ? 3.256 -24.312 12.906 1 96.69 217 LEU A C 1
ATOM 1666 O O . LEU A 1 217 ? 2.869 -23.625 13.859 1 96.69 217 LEU A O 1
ATOM 1670 N N . GLU A 1 218 ? 3.6 -25.547 12.984 1 95.81 218 GLU A N 1
ATOM 1671 C CA . GLU A 1 218 ? 3.342 -26.281 14.211 1 95.81 218 GLU A CA 1
ATOM 1672 C C . GLU A 1 218 ? 4.469 -26.094 15.219 1 95.81 218 GLU A C 1
ATOM 1674 O O . GLU A 1 218 ? 4.219 -25.953 16.422 1 95.81 218 GLU A O 1
ATOM 1679 N N . THR A 1 219 ? 5.742 -26.062 14.727 1 96.06 219 THR A N 1
ATOM 1680 C CA . THR A 1 219 ? 6.84 -26.188 15.68 1 96.06 219 THR A CA 1
ATOM 1681 C C . THR A 1 219 ? 7.824 -25.031 15.508 1 96.06 219 THR A C 1
ATOM 1683 O O . THR A 1 219 ? 8.82 -24.938 16.234 1 96.06 219 THR A O 1
ATOM 1686 N N . GLY A 1 220 ? 7.578 -24.172 14.578 1 96.5 220 GLY A N 1
ATOM 1687 C CA . GLY A 1 220 ? 8.508 -23.078 14.344 1 96.5 220 GLY A CA 1
ATOM 1688 C C . GLY A 1 220 ? 8.711 -22.203 15.562 1 96.5 220 GLY A C 1
ATOM 1689 O O . GLY A 1 220 ? 7.926 -22.25 16.516 1 96.5 220 GLY A O 1
ATOM 1690 N N . LEU A 1 221 ? 9.875 -21.438 15.508 1 97 221 LEU A N 1
ATOM 1691 C CA . LEU A 1 221 ? 10.242 -20.516 16.578 1 97 221 LEU A CA 1
ATOM 1692 C C . LEU A 1 221 ? 10.273 -21.25 17.922 1 97 221 LEU A C 1
ATOM 1694 O O . LEU A 1 221 ? 9.719 -20.766 18.906 1 97 221 LEU A O 1
ATOM 1698 N N . ASN A 1 222 ? 10.82 -22.438 17.875 1 95.38 222 ASN A N 1
ATOM 1699 C CA . ASN A 1 222 ? 11.023 -23.281 19.031 1 95.38 222 ASN A CA 1
ATOM 1700 C C . ASN A 1 222 ? 9.703 -23.578 19.734 1 95.38 222 ASN A C 1
ATOM 1702 O O . ASN A 1 222 ? 9.602 -23.469 20.969 1 95.38 222 ASN A O 1
ATOM 1706 N N . GLY A 1 223 ? 8.672 -23.844 18.938 1 94.62 223 GLY A N 1
ATOM 1707 C CA . GLY A 1 223 ? 7.414 -24.312 19.5 1 94.62 223 GLY A CA 1
ATOM 1708 C C . GLY A 1 223 ? 6.391 -23.203 19.688 1 94.62 223 GLY A C 1
ATOM 1709 O O . GLY A 1 223 ? 5.25 -23.469 20.078 1 94.62 223 GLY A O 1
ATOM 1710 N N . LEU A 1 224 ? 6.664 -21.938 19.391 1 94.25 224 LEU A N 1
ATOM 1711 C CA . LEU A 1 224 ? 5.746 -20.812 19.547 1 94.25 224 LEU A CA 1
ATOM 1712 C C . LEU A 1 224 ? 4.742 -20.766 18.391 1 94.25 224 LEU A C 1
ATOM 1714 O O . LEU A 1 224 ? 3.734 -20.062 18.469 1 94.25 224 LEU A O 1
ATOM 1718 N N . GLY A 1 225 ? 4.922 -21.672 17.375 1 92.12 225 GLY A N 1
ATOM 1719 C CA . GLY A 1 225 ? 4.125 -21.562 16.172 1 92.12 225 GLY A CA 1
ATOM 1720 C C . GLY A 1 225 ? 4.688 -20.578 15.164 1 92.12 225 GLY A C 1
ATOM 1721 O O . GLY A 1 225 ? 4.637 -19.375 15.383 1 92.12 225 GLY A O 1
ATOM 1722 N N . GLY A 1 226 ? 5.02 -21.062 14.008 1 93.06 226 GLY A N 1
ATOM 1723 C CA . GLY A 1 226 ? 5.836 -20.297 13.078 1 93.06 226 GLY A CA 1
ATOM 1724 C C . GLY A 1 226 ? 5.059 -19.219 12.344 1 93.06 226 GLY A C 1
ATOM 1725 O O . GLY A 1 226 ? 5.648 -18.328 11.75 1 93.06 226 GLY A O 1
ATOM 1726 N N . ASP A 1 227 ? 3.729 -19.234 12.367 1 94.88 227 ASP A N 1
ATOM 1727 C CA . ASP A 1 227 ? 2.939 -18.297 11.562 1 94.88 227 ASP A CA 1
ATOM 1728 C C . ASP A 1 227 ? 2.322 -17.219 12.445 1 94.88 227 ASP A C 1
ATOM 1730 O O . ASP A 1 227 ? 1.685 -16.297 11.938 1 94.88 227 ASP A O 1
ATOM 1734 N N . GLN A 1 228 ? 2.535 -17.203 13.695 1 95.06 228 GLN A N 1
ATOM 1735 C CA . GLN A 1 228 ? 1.722 -16.359 14.562 1 95.06 228 GLN A CA 1
ATOM 1736 C C . GLN A 1 228 ? 2.49 -15.109 14.992 1 95.06 228 GLN A C 1
ATOM 1738 O O . GLN A 1 228 ? 1.916 -14.188 15.578 1 95.06 228 GLN A O 1
ATOM 1743 N N . TRP A 1 229 ? 3.791 -15.086 14.719 1 95.94 229 TRP A N 1
ATOM 1744 C CA . TRP A 1 229 ? 4.613 -13.93 15.078 1 95.94 229 TRP A CA 1
ATOM 1745 C C . TRP A 1 229 ? 5.121 -13.219 13.828 1 95.94 229 TRP A C 1
ATOM 1747 O O . TRP A 1 229 ? 5.648 -13.852 12.914 1 95.94 229 TRP A O 1
ATOM 1757 N N . SER A 1 230 ? 4.91 -11.867 13.82 1 95.38 230 SER A N 1
ATOM 1758 C CA . SER A 1 230 ? 5.648 -11.094 12.828 1 95.38 230 SER A CA 1
ATOM 1759 C C . SER A 1 230 ? 7.113 -10.945 13.219 1 95.38 230 SER A C 1
ATOM 1761 O O . SER A 1 230 ? 7.477 -11.133 14.383 1 95.38 230 SER A O 1
ATOM 1763 N N . GLU A 1 231 ? 7.93 -10.625 12.242 1 94.75 231 GLU A N 1
ATOM 1764 C CA . GLU A 1 231 ? 9.336 -10.398 12.555 1 94.75 231 GLU A CA 1
ATOM 1765 C C . GLU A 1 231 ? 9.5 -9.281 13.578 1 94.75 231 GLU A C 1
ATOM 1767 O O . GLU A 1 231 ? 10.266 -9.414 14.531 1 94.75 231 GLU A O 1
ATOM 1772 N N . TYR A 1 232 ? 8.766 -8.211 13.523 1 96.31 232 TYR A N 1
ATOM 1773 C CA . TYR A 1 232 ? 8.805 -7.113 14.484 1 96.31 232 TYR A CA 1
ATOM 1774 C C . TYR A 1 232 ? 8.43 -7.594 15.875 1 96.31 232 TYR A C 1
ATOM 1776 O O . TYR A 1 232 ? 9.172 -7.379 16.844 1 96.31 232 TYR A O 1
ATOM 1784 N N . ALA A 1 233 ? 7.238 -8.211 15.945 1 96.38 233 ALA A N 1
ATOM 1785 C CA . ALA A 1 233 ? 6.723 -8.609 17.25 1 96.38 233 ALA A CA 1
ATOM 1786 C C . ALA A 1 233 ? 7.66 -9.609 17.922 1 96.38 233 ALA A C 1
ATOM 1788 O O . ALA A 1 233 ? 7.848 -9.57 19.141 1 96.38 233 ALA A O 1
ATOM 1789 N N . PHE A 1 234 ? 8.227 -10.523 17.094 1 97.06 234 PHE A N 1
ATOM 1790 C CA . PHE A 1 234 ? 9.141 -11.508 17.656 1 97.06 234 PHE A CA 1
ATOM 1791 C C . PHE A 1 234 ? 10.383 -10.836 18.234 1 97.06 234 PHE A C 1
ATOM 1793 O O . PHE A 1 234 ? 10.82 -11.156 19.344 1 97.06 234 PHE A O 1
ATOM 1800 N N . MET A 1 235 ? 10.93 -9.836 17.547 1 97.12 235 MET A N 1
ATOM 1801 C CA . MET A 1 235 ? 12.141 -9.148 17.969 1 97.12 235 MET A CA 1
ATOM 1802 C C . MET A 1 235 ? 11.867 -8.266 19.188 1 97.12 235 MET A C 1
ATOM 1804 O O . MET A 1 235 ? 12.594 -8.328 20.188 1 97.12 235 MET A O 1
ATOM 1808 N N . VAL A 1 236 ? 10.805 -7.516 19.172 1 96.94 236 VAL A N 1
ATOM 1809 C CA . VAL A 1 236 ? 10.562 -6.496 20.188 1 96.94 236 VAL A CA 1
ATOM 1810 C C . VAL A 1 236 ? 9.789 -7.105 21.344 1 96.94 236 VAL A C 1
ATOM 1812 O O . VAL A 1 236 ? 10.164 -6.922 22.516 1 96.94 236 VAL A O 1
ATOM 1815 N N . ASN A 1 237 ? 8.727 -7.879 21.094 1 96.62 237 ASN A N 1
ATOM 1816 C CA . ASN A 1 237 ? 7.812 -8.305 22.141 1 96.62 237 ASN A CA 1
ATOM 1817 C C . ASN A 1 237 ? 8.25 -9.625 22.766 1 96.62 237 ASN A C 1
ATOM 1819 O O . ASN A 1 237 ? 7.988 -9.883 23.938 1 96.62 237 ASN A O 1
ATOM 1823 N N . TYR A 1 238 ? 8.867 -10.516 21.969 1 97.12 238 TYR A N 1
ATOM 1824 C CA . TYR A 1 238 ? 9.297 -11.789 22.531 1 97.12 238 TYR A CA 1
ATOM 1825 C C . TYR A 1 238 ? 10.75 -11.719 22.984 1 97.12 238 TYR A C 1
ATOM 1827 O O . TYR A 1 238 ? 11.062 -12.008 24.141 1 97.12 238 TYR A O 1
ATOM 1835 N N . LEU A 1 239 ? 11.703 -11.242 22.094 1 97.56 239 LEU A N 1
ATOM 1836 C CA . LEU A 1 239 ? 13.133 -11.25 22.391 1 97.56 239 LEU A CA 1
ATOM 1837 C C . LEU A 1 239 ? 13.531 -10.008 23.172 1 97.56 239 LEU A C 1
ATOM 1839 O O . LEU A 1 239 ? 14.664 -9.906 23.641 1 97.56 239 LEU A O 1
ATOM 1843 N N . LYS A 1 240 ? 12.68 -9.039 23.234 1 96.88 240 LYS A N 1
ATOM 1844 C CA . LYS A 1 240 ? 12.883 -7.805 23.984 1 96.88 240 LYS A CA 1
ATOM 1845 C C . LYS A 1 240 ? 14.023 -6.98 23.391 1 96.88 240 LYS A C 1
ATOM 1847 O O . LYS A 1 240 ? 14.805 -6.375 24.141 1 96.88 240 LYS A O 1
ATOM 1852 N N . GLY A 1 241 ? 14.102 -7.098 22.047 1 96.88 241 GLY A N 1
ATOM 1853 C CA . GLY A 1 241 ? 15.039 -6.234 21.359 1 96.88 241 GLY A CA 1
ATOM 1854 C C . GLY A 1 241 ? 14.648 -4.77 21.391 1 96.88 241 GLY A C 1
ATOM 1855 O O . GLY A 1 241 ? 13.461 -4.445 21.516 1 96.88 241 GLY A O 1
ATOM 1856 N N . SER A 1 242 ? 15.703 -3.875 21.25 1 96.75 242 SER A N 1
ATOM 1857 C CA . SER A 1 242 ? 15.406 -2.447 21.203 1 96.75 242 SER A CA 1
ATOM 1858 C C . SER A 1 242 ? 14.766 -2.062 19.875 1 96.75 242 SER A C 1
ATOM 1860 O O . SER A 1 242 ? 14.977 -2.732 18.859 1 96.75 242 SER A O 1
ATOM 1862 N N . LEU A 1 243 ? 13.977 -1.007 19.906 1 96.38 243 LEU A N 1
ATOM 1863 C CA . LEU A 1 243 ? 13.375 -0.5 18.672 1 96.38 243 LEU A CA 1
ATOM 1864 C C . LEU A 1 243 ? 14.453 -0.118 17.656 1 96.38 243 LEU A C 1
ATOM 1866 O O . LEU A 1 243 ? 14.305 -0.383 16.469 1 96.38 243 LEU A O 1
ATOM 1870 N N . ASN A 1 244 ? 15.492 0.503 18.156 1 96.06 244 ASN A N 1
ATOM 1871 C CA . ASN A 1 244 ? 16.578 0.923 17.266 1 96.06 244 ASN A CA 1
ATOM 1872 C C . ASN A 1 244 ? 17.25 -0.273 16.609 1 96.06 244 ASN A C 1
ATOM 1874 O O . ASN A 1 244 ? 17.5 -0.261 15.398 1 96.06 244 ASN A O 1
ATOM 1878 N N . SER A 1 245 ? 17.562 -1.319 17.391 1 96.62 245 SER A N 1
ATOM 1879 C CA . SER A 1 245 ? 18.188 -2.51 16.828 1 96.62 245 SER A CA 1
ATOM 1880 C C . SER A 1 245 ? 17.25 -3.203 15.836 1 96.62 245 SER A C 1
ATOM 1882 O O . SER A 1 245 ? 17.703 -3.715 14.805 1 96.62 245 SER A O 1
ATOM 1884 N N . THR A 1 246 ? 15.969 -3.232 16.203 1 96.25 246 THR A N 1
ATOM 1885 C CA . THR A 1 246 ? 14.977 -3.807 15.305 1 96.25 246 THR A CA 1
ATOM 1886 C C . THR A 1 246 ? 14.914 -3.029 13.992 1 96.25 246 THR A C 1
ATOM 1888 O O . THR A 1 246 ? 14.875 -3.625 12.914 1 96.25 246 THR A O 1
ATOM 1891 N N . ASP A 1 247 ? 14.93 -1.732 14.055 1 95.19 247 ASP A N 1
ATOM 1892 C CA . ASP A 1 247 ? 14.945 -0.834 12.906 1 95.19 247 ASP A CA 1
ATOM 1893 C C . ASP A 1 247 ? 16.172 -1.085 12.031 1 95.19 247 ASP A C 1
ATOM 1895 O O . ASP A 1 247 ? 16.062 -1.194 10.812 1 95.19 247 ASP A O 1
ATOM 1899 N N . MET A 1 248 ? 17.297 -1.271 12.633 1 94.06 248 MET A N 1
ATOM 1900 C CA . MET A 1 248 ? 18.562 -1.481 11.922 1 94.06 248 MET A CA 1
ATOM 1901 C C . MET A 1 248 ? 18.562 -2.832 11.211 1 94.06 248 MET A C 1
ATOM 1903 O O . MET A 1 248 ? 19.172 -2.979 10.148 1 94.06 248 MET A O 1
ATOM 1907 N N . ASN A 1 249 ? 17.828 -3.719 11.805 1 91.62 249 ASN A N 1
ATOM 1908 C CA . ASN A 1 249 ? 17.75 -5.051 11.219 1 91.62 249 ASN A CA 1
ATOM 1909 C C . ASN A 1 249 ? 16.672 -5.129 10.148 1 91.62 249 ASN A C 1
ATOM 1911 O O . ASN A 1 249 ? 16.453 -6.18 9.539 1 91.62 249 ASN A O 1
ATOM 1915 N N . GLY A 1 250 ? 16 -4.023 9.93 1 85.12 250 GLY A N 1
ATOM 1916 C CA . GLY A 1 250 ? 14.906 -4.027 8.969 1 85.12 250 GLY A CA 1
ATOM 1917 C C . GLY A 1 250 ? 13.688 -4.801 9.453 1 85.12 250 GLY A C 1
ATOM 1918 O O . GLY A 1 250 ? 12.977 -5.406 8.648 1 85.12 250 GLY A O 1
ATOM 1919 N N . GLY A 1 251 ? 13.5 -4.828 10.68 1 77.94 251 GLY A N 1
ATOM 1920 C CA . GLY A 1 251 ? 12.547 -5.727 11.305 1 77.94 251 GLY A CA 1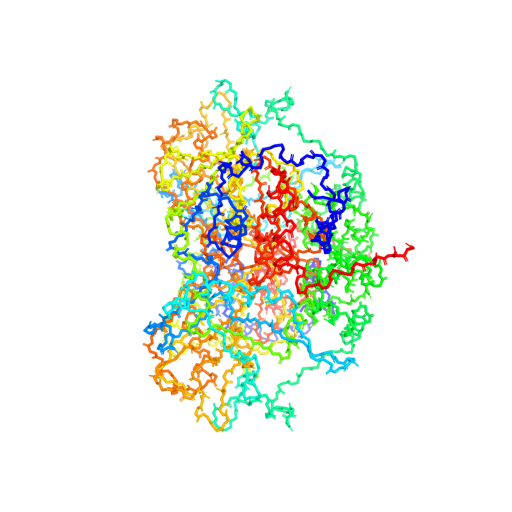
ATOM 1921 C C . GLY A 1 251 ? 11.156 -5.133 11.422 1 77.94 251 GLY A C 1
ATOM 1922 O O . GLY A 1 251 ? 10.445 -5.383 12.406 1 77.94 251 GLY A O 1
ATOM 1923 N N . TRP A 1 252 ? 10.703 -4.266 10.406 1 78.94 252 TRP A N 1
ATOM 1924 C CA . TRP A 1 252 ? 9.398 -3.625 10.523 1 78.94 252 TRP A CA 1
ATOM 1925 C C . TRP A 1 252 ? 8.32 -4.465 9.844 1 78.94 252 TRP A C 1
ATOM 1927 O O . TRP A 1 252 ? 7.145 -4.094 9.844 1 78.94 252 TRP A O 1
ATOM 1937 N N . SER A 1 253 ? 8.641 -5.648 9.398 1 83.44 253 SER A N 1
ATOM 1938 C CA . SER A 1 253 ? 7.699 -6.453 8.625 1 83.44 253 SER A CA 1
ATOM 1939 C C . SER A 1 253 ? 6.609 -7.039 9.516 1 83.44 253 SER A C 1
ATOM 1941 O O . SER A 1 253 ? 6.887 -7.5 10.625 1 83.44 253 SER A O 1
ATOM 1943 N N . ALA A 1 254 ? 5.355 -7 8.969 1 88.75 254 ALA A N 1
ATOM 1944 C CA . ALA A 1 254 ? 4.211 -7.633 9.617 1 88.75 254 ALA A CA 1
ATOM 1945 C C . ALA A 1 254 ? 4.07 -9.086 9.188 1 88.75 254 ALA A C 1
ATOM 1947 O O . ALA A 1 254 ? 3.223 -9.82 9.711 1 88.75 254 ALA A O 1
ATOM 1948 N N . SER A 1 255 ? 4.898 -9.523 8.312 1 88.19 255 SER A N 1
ATOM 1949 C CA . SER A 1 255 ? 4.84 -10.891 7.816 1 88.19 255 SER A CA 1
ATOM 1950 C C . SER A 1 255 ? 5.5 -11.867 8.789 1 88.19 255 SER A C 1
ATOM 1952 O O . SER A 1 255 ? 6.355 -11.469 9.586 1 88.19 255 SER A O 1
ATOM 1954 N N . SER A 1 256 ? 4.98 -13.125 8.758 1 87.88 256 SER A N 1
ATOM 1955 C CA . SER A 1 256 ? 5.695 -14.156 9.508 1 87.88 256 SER A CA 1
ATOM 1956 C C . SER A 1 256 ? 7.012 -14.516 8.82 1 87.88 256 SER A C 1
ATOM 1958 O O . SER A 1 256 ? 7.324 -14 7.75 1 87.88 256 SER A O 1
ATOM 1960 N N . PHE A 1 257 ? 7.762 -15.398 9.422 1 94.38 257 PHE A N 1
ATOM 1961 C CA . PHE A 1 257 ? 9.086 -15.773 8.938 1 94.38 257 PHE A CA 1
ATOM 1962 C C . PHE A 1 257 ? 8.977 -16.75 7.766 1 94.38 257 PHE A C 1
ATOM 1964 O O . PHE A 1 257 ? 9.969 -17.016 7.086 1 94.38 257 PHE A O 1
ATOM 1971 N N . TRP A 1 258 ? 7.75 -17.25 7.461 1 97.19 258 TRP A N 1
ATOM 1972 C CA . TRP A 1 258 ? 7.598 -18.266 6.418 1 97.19 258 TRP A CA 1
ATOM 1973 C C . TRP A 1 258 ? 8.055 -17.734 5.066 1 97.19 258 TRP A C 1
ATOM 1975 O O . TRP A 1 258 ? 8.781 -18.406 4.336 1 97.19 258 TRP A O 1
ATOM 1985 N N . ASP A 1 259 ? 7.68 -16.516 4.746 1 94.81 259 ASP A N 1
ATOM 1986 C CA . ASP A 1 259 ? 8.086 -15.883 3.496 1 94.81 259 ASP A CA 1
ATOM 1987 C C . ASP A 1 259 ? 9.609 -15.82 3.381 1 94.81 259 ASP A C 1
ATOM 1989 O O . ASP A 1 259 ? 10.172 -16.172 2.344 1 94.81 259 ASP A O 1
ATOM 1993 N N . SER A 1 260 ? 10.227 -15.422 4.449 1 94.44 260 SER A N 1
ATOM 1994 C CA . SER A 1 260 ? 11.68 -15.312 4.469 1 94.44 260 SER A CA 1
ATOM 1995 C C . SER A 1 260 ? 12.336 -16.672 4.312 1 94.44 260 SER A C 1
ATOM 1997 O O . SER A 1 260 ? 13.398 -16.797 3.695 1 94.44 260 SER A O 1
ATOM 1999 N N . LEU A 1 261 ? 11.727 -17.672 4.844 1 97.06 261 LEU A N 1
ATOM 2000 C CA . LEU A 1 261 ? 12.312 -19.016 4.828 1 97.06 261 LEU A CA 1
ATOM 2001 C C . LEU A 1 261 ? 12.266 -19.609 3.422 1 97.06 261 LEU A C 1
ATOM 2003 O O . LEU A 1 261 ? 13.305 -19.969 2.869 1 97.06 261 LEU A O 1
ATOM 2007 N N . TYR A 1 262 ? 11.055 -19.672 2.826 1 97.62 262 TYR A N 1
ATOM 2008 C CA . TYR A 1 262 ? 11.016 -20.344 1.527 1 97.62 262 TYR A CA 1
ATOM 2009 C C . TYR A 1 262 ? 11.695 -19.484 0.46 1 97.62 262 TYR A C 1
ATOM 2011 O O . TYR A 1 262 ? 12.312 -20.016 -0.465 1 97.62 262 TYR A O 1
ATOM 2019 N N . GLU A 1 263 ? 11.617 -18.156 0.533 1 96.69 263 GLU A N 1
ATOM 2020 C CA . GLU A 1 263 ? 12.352 -17.297 -0.4 1 96.69 263 GLU A CA 1
ATOM 2021 C C . GLU A 1 263 ? 13.859 -17.484 -0.252 1 96.69 263 GLU A C 1
ATOM 2023 O O . GLU A 1 263 ? 14.586 -17.516 -1.246 1 96.69 263 GLU A O 1
ATOM 2028 N N . GLY A 1 264 ? 14.258 -17.531 1.055 1 96.5 264 GLY A N 1
ATOM 2029 C CA . GLY A 1 264 ? 15.664 -17.797 1.29 1 96.5 264 GLY A CA 1
ATOM 2030 C C . GLY A 1 264 ? 16.156 -19.062 0.63 1 96.5 264 GLY A C 1
ATOM 2031 O O . GLY A 1 264 ? 17.234 -19.094 0.03 1 96.5 264 GLY A O 1
ATOM 2032 N N . MET A 1 265 ? 15.375 -20.062 0.731 1 97.69 265 MET A N 1
ATOM 2033 C CA . MET A 1 265 ? 15.734 -21.344 0.119 1 97.69 265 MET A CA 1
ATOM 2034 C C . MET A 1 265 ? 15.719 -21.234 -1.402 1 97.69 265 MET A C 1
ATOM 2036 O O . MET A 1 265 ? 16.656 -21.688 -2.068 1 97.69 265 MET A O 1
ATOM 2040 N N . TYR A 1 266 ? 14.68 -20.656 -2.012 1 98.19 266 TYR A N 1
ATOM 2041 C CA . TYR A 1 266 ? 14.586 -20.5 -3.459 1 98.19 266 TYR A CA 1
ATOM 2042 C C . TYR A 1 266 ? 15.773 -19.719 -4.004 1 98.19 266 TYR A C 1
ATOM 2044 O O . TYR A 1 266 ? 16.328 -20.062 -5.051 1 98.19 266 TYR A O 1
ATOM 2052 N N . PHE A 1 267 ? 16.234 -18.703 -3.287 1 97.25 267 PHE A N 1
ATOM 2053 C CA . PHE A 1 267 ? 17.312 -17.844 -3.789 1 97.25 267 PHE A CA 1
ATOM 2054 C C . PHE A 1 267 ? 18.672 -18.422 -3.438 1 97.25 267 PHE A C 1
ATOM 2056 O O . PHE A 1 267 ? 19.703 -17.828 -3.771 1 97.25 267 PHE A O 1
ATOM 2063 N N . SER A 1 268 ? 18.656 -19.531 -2.799 1 96.75 268 SER A N 1
ATOM 2064 C CA . SER A 1 268 ? 19.875 -20.281 -2.572 1 96.75 268 SER A CA 1
ATOM 2065 C C . SER A 1 268 ? 19.969 -21.484 -3.504 1 96.75 268 SER A C 1
ATOM 2067 O O . SER A 1 268 ? 20.781 -22.391 -3.285 1 96.75 268 SER A O 1
ATOM 2069 N N . ALA A 1 269 ? 19.109 -21.547 -4.449 1 98 269 ALA A N 1
ATOM 2070 C CA . ALA A 1 269 ? 19.094 -22.656 -5.391 1 98 269 ALA A CA 1
ATOM 2071 C C . ALA A 1 269 ? 20.453 -22.797 -6.082 1 98 269 ALA A C 1
ATOM 2073 O O . ALA A 1 269 ? 21.141 -21.812 -6.32 1 98 269 ALA A O 1
ATOM 2074 N N . ALA A 1 270 ? 20.781 -24.047 -6.402 1 97.69 270 ALA A N 1
ATOM 2075 C CA . ALA A 1 270 ? 22.031 -24.344 -7.102 1 97.69 270 ALA A CA 1
ATOM 2076 C C . ALA A 1 270 ? 21.922 -24.016 -8.586 1 97.69 270 ALA A C 1
ATOM 2078 O O . ALA A 1 270 ? 22.922 -23.719 -9.234 1 97.69 270 ALA A O 1
ATOM 2079 N N . SER A 1 271 ? 20.766 -24.109 -9.07 1 98 271 SER A N 1
ATOM 2080 C CA . SER A 1 271 ? 20.531 -23.75 -10.461 1 98 271 SER A CA 1
ATOM 2081 C C . SER A 1 271 ? 19.156 -23.141 -10.664 1 98 271 SER A C 1
ATOM 2083 O O . SER A 1 271 ? 18.234 -23.406 -9.891 1 98 271 SER A O 1
ATOM 2085 N N . TYR A 1 272 ? 19.078 -22.266 -11.641 1 98.62 272 TYR A N 1
ATOM 2086 C CA . TYR A 1 272 ? 17.844 -21.625 -12.078 1 98.62 272 TYR A CA 1
ATOM 2087 C C . TYR A 1 272 ? 17.625 -21.812 -13.578 1 98.62 272 TYR A C 1
ATOM 2089 O O . TYR A 1 272 ? 18.578 -22.062 -14.32 1 98.62 272 TYR A O 1
ATOM 2097 N N . LYS A 1 273 ? 16.391 -21.719 -13.977 1 98.75 273 LYS A N 1
ATOM 2098 C CA . LYS A 1 273 ? 16.047 -21.75 -15.398 1 98.75 273 LYS A CA 1
ATOM 2099 C C . LYS A 1 273 ? 15.102 -20.594 -15.75 1 98.75 273 LYS A C 1
ATOM 2101 O O . LYS A 1 273 ? 14.5 -19.984 -14.859 1 98.75 273 LYS A O 1
ATOM 2106 N N . THR A 1 274 ? 15.078 -20.266 -16.953 1 98.69 274 THR A N 1
ATOM 2107 C CA . THR A 1 274 ? 14.102 -19.375 -17.578 1 98.69 274 THR A CA 1
ATOM 2108 C C . THR A 1 274 ? 13.664 -19.922 -18.938 1 98.69 274 THR A C 1
ATOM 2110 O O . THR A 1 274 ? 14.133 -20.969 -19.375 1 98.69 274 THR A O 1
ATOM 2113 N N . ILE A 1 275 ? 12.711 -19.281 -19.531 1 98.75 275 ILE A N 1
ATOM 2114 C CA . ILE A 1 275 ? 12.203 -19.797 -20.797 1 98.75 275 ILE A CA 1
ATOM 2115 C C . ILE A 1 275 ? 12.828 -19.031 -21.969 1 98.75 275 ILE A C 1
ATOM 2117 O O . ILE A 1 275 ? 12.789 -17.797 -21.984 1 98.75 275 ILE A O 1
ATOM 2121 N N . ASP A 1 276 ? 13.438 -19.766 -22.906 1 98.31 276 ASP A N 1
ATOM 2122 C CA . ASP A 1 276 ? 14 -19.156 -24.094 1 98.31 276 ASP A CA 1
ATOM 2123 C C . ASP A 1 276 ? 12.93 -18.406 -24.891 1 98.31 276 ASP A C 1
ATOM 2125 O O . ASP A 1 276 ? 11.867 -18.953 -25.188 1 98.31 276 ASP A O 1
ATOM 2129 N N . GLY A 1 277 ? 13.156 -17.188 -25.172 1 97.81 277 GLY A N 1
ATOM 2130 C CA . GLY A 1 277 ? 12.195 -16.391 -25.906 1 97.81 277 GLY A CA 1
ATOM 2131 C C . GLY A 1 277 ? 11.18 -15.688 -25.016 1 97.81 277 GLY A C 1
ATOM 2132 O O . GLY A 1 277 ? 10.305 -14.977 -25.516 1 97.81 277 GLY A O 1
ATOM 2133 N N . GLY A 1 278 ? 11.219 -15.883 -23.703 1 98.31 278 GLY A N 1
ATOM 2134 C CA . GLY A 1 278 ? 10.344 -15.195 -22.766 1 98.31 278 GLY A CA 1
ATOM 2135 C C . GLY A 1 278 ? 9.328 -16.109 -22.109 1 98.31 278 GLY A C 1
ATOM 2136 O O . GLY A 1 278 ? 8.82 -17.031 -22.75 1 98.31 278 GLY A O 1
ATOM 2137 N N . LEU A 1 279 ? 8.938 -15.828 -20.891 1 98.69 279 LEU A N 1
ATOM 2138 C CA . LEU A 1 279 ? 8.055 -16.672 -20.094 1 98.69 279 LEU A CA 1
ATOM 2139 C C . LEU A 1 279 ? 6.648 -16.703 -20.688 1 98.69 279 LEU A C 1
ATOM 2141 O O . LEU A 1 279 ? 5.887 -17.641 -20.453 1 98.69 279 LEU A O 1
ATOM 2145 N N . ASN A 1 280 ? 6.348 -15.688 -21.453 1 97.5 280 ASN A N 1
ATOM 2146 C CA . ASN A 1 280 ? 5.027 -15.609 -22.078 1 97.5 280 ASN A CA 1
ATOM 2147 C C . ASN A 1 280 ? 4.766 -16.797 -23 1 97.5 280 ASN A C 1
ATOM 2149 O O . ASN A 1 280 ? 3.617 -17.062 -23.359 1 97.5 280 ASN A O 1
ATOM 2153 N N . ARG A 1 281 ? 5.777 -17.469 -23.359 1 98.5 281 ARG A N 1
ATOM 2154 C CA . ARG A 1 281 ? 5.621 -18.625 -24.25 1 98.5 281 ARG A CA 1
ATOM 2155 C C . ARG A 1 281 ? 4.828 -19.734 -23.562 1 98.5 281 ARG A C 1
ATOM 2157 O O . ARG A 1 281 ? 4.129 -20.5 -24.219 1 98.5 281 ARG A O 1
ATOM 2164 N N . LEU A 1 282 ? 4.887 -19.75 -22.234 1 98.81 282 LEU A N 1
ATOM 2165 C CA . LEU A 1 282 ? 4.184 -20.797 -21.5 1 98.81 282 LEU A CA 1
ATOM 2166 C C . LEU A 1 282 ? 2.672 -20.625 -21.609 1 98.81 282 LEU A C 1
ATOM 2168 O O . LEU A 1 282 ? 1.977 -21.5 -22.109 1 98.81 282 LEU A O 1
ATOM 2172 N N . PRO A 1 283 ? 2.061 -19.5 -21.234 1 98.81 283 PRO A N 1
ATOM 2173 C CA . PRO A 1 283 ? 0.617 -19.359 -21.438 1 98.81 283 PRO A CA 1
ATOM 2174 C C . PRO A 1 283 ? 0.228 -19.359 -22.922 1 98.81 283 PRO A C 1
ATOM 2176 O O . PRO A 1 283 ? -0.86 -19.812 -23.281 1 98.81 283 PRO A O 1
ATOM 2179 N N . LEU A 1 284 ? 1.097 -18.891 -23.797 1 98.25 284 LEU A N 1
ATOM 2180 C CA . LEU A 1 284 ? 0.812 -18.891 -25.234 1 98.25 284 LEU A CA 1
ATOM 2181 C C . LEU A 1 284 ? 0.603 -20.312 -25.75 1 98.25 284 LEU A C 1
ATOM 2183 O O . LEU A 1 284 ? -0.184 -20.547 -26.672 1 98.25 284 LEU A O 1
ATOM 2187 N N . SER A 1 285 ? 1.304 -21.25 -25.172 1 98.75 285 SER A N 1
ATOM 2188 C CA . SER A 1 285 ? 1.24 -22.625 -25.609 1 98.75 285 SER A CA 1
ATOM 2189 C C . SER A 1 285 ? -0.143 -23.234 -25.375 1 98.75 285 SER A C 1
ATOM 2191 O O . SER A 1 285 ? -0.476 -24.281 -25.922 1 98.75 285 SER A O 1
ATOM 2193 N N . PHE A 1 286 ? -1.009 -22.562 -24.625 1 98.88 286 PHE A N 1
ATOM 2194 C CA . PHE A 1 286 ? -2.342 -23.062 -24.297 1 98.88 286 PHE A CA 1
ATOM 2195 C C . PHE A 1 286 ? -3.338 -22.672 -25.391 1 98.88 286 PHE A C 1
ATOM 2197 O O . PHE A 1 286 ? -4.453 -23.203 -25.438 1 98.88 286 PHE A O 1
ATOM 2204 N N . HIS A 1 287 ? -3.014 -21.781 -26.281 1 98.44 287 HIS A N 1
ATOM 2205 C CA . HIS A 1 287 ? -3.959 -21.203 -27.219 1 98.44 287 HIS A CA 1
ATOM 2206 C C . HIS A 1 287 ? -4.656 -22.281 -28.031 1 98.44 287 HIS A C 1
ATOM 2208 O O . HIS A 1 287 ? -5.887 -22.297 -28.125 1 98.44 287 HIS A O 1
ATOM 2214 N N . PRO A 1 288 ? -3.941 -23.281 -28.609 1 98.44 288 PRO A N 1
ATOM 2215 C CA . PRO A 1 288 ? -4.621 -24.281 -29.422 1 98.44 288 PRO A CA 1
ATOM 2216 C C . PRO A 1 288 ? -5.664 -25.078 -28.625 1 98.44 288 PRO A C 1
ATOM 2218 O O . PRO A 1 288 ? -6.613 -25.609 -29.203 1 98.44 288 PRO A O 1
ATOM 2221 N N . LEU A 1 289 ? -5.504 -25.078 -27.344 1 98.31 289 LEU A N 1
ATOM 2222 C CA . LEU A 1 289 ? -6.383 -25.891 -26.516 1 98.31 289 LEU A CA 1
ATOM 2223 C C . LEU A 1 289 ? -7.586 -25.078 -26.047 1 98.31 289 LEU A C 1
ATOM 2225 O O . LEU A 1 289 ? -8.664 -25.641 -25.812 1 98.31 289 LEU A O 1
ATOM 2229 N N . VAL A 1 290 ? -7.422 -23.688 -25.875 1 98.75 290 VAL A N 1
ATOM 2230 C CA . VAL A 1 290 ? -8.422 -23.031 -25.047 1 98.75 290 VAL A CA 1
ATOM 2231 C C . VAL A 1 290 ? -9.086 -21.906 -25.828 1 98.75 290 VAL A C 1
ATOM 2233 O O . VAL A 1 290 ? -10.07 -21.328 -25.375 1 98.75 290 VAL A O 1
ATOM 2236 N N . ASP A 1 291 ? -8.609 -21.594 -27.031 1 98.5 291 ASP A N 1
ATOM 2237 C CA . ASP A 1 291 ? -9.109 -20.422 -27.734 1 98.5 291 ASP A CA 1
ATOM 2238 C C . ASP A 1 291 ? -10.617 -20.516 -27.969 1 98.5 291 ASP A C 1
ATOM 2240 O O . ASP A 1 291 ? -11.344 -19.531 -27.812 1 98.5 291 ASP A O 1
ATOM 2244 N N . ASN A 1 292 ? -11.078 -21.688 -28.281 1 98.25 292 ASN A N 1
ATOM 2245 C CA . ASN A 1 292 ? -12.469 -21.844 -28.688 1 98.25 292 ASN A CA 1
ATOM 2246 C C . ASN A 1 292 ? -13.398 -21.844 -27.469 1 98.25 292 ASN A C 1
ATOM 2248 O O . ASN A 1 292 ? -14.617 -21.719 -27.625 1 98.25 292 ASN A O 1
ATOM 2252 N N . ILE A 1 293 ? -12.836 -21.922 -26.312 1 98.62 293 ILE A N 1
ATOM 2253 C CA . ILE A 1 293 ? -13.688 -21.984 -25.141 1 98.62 293 ILE A CA 1
ATOM 2254 C C . ILE A 1 293 ? -13.406 -20.781 -24.234 1 98.62 293 ILE A C 1
ATOM 2256 O O . ILE A 1 293 ? -13.867 -20.734 -23.078 1 98.62 293 ILE A O 1
ATOM 2260 N N . THR A 1 294 ? -12.555 -19.844 -24.656 1 98.81 294 THR A N 1
ATOM 2261 C CA . THR A 1 294 ? -12.195 -18.688 -23.859 1 98.81 294 THR A CA 1
ATOM 2262 C C . THR A 1 294 ? -12.875 -17.422 -24.391 1 98.81 294 THR A C 1
ATOM 2264 O O . THR A 1 294 ? -12.773 -17.109 -25.578 1 98.81 294 THR A O 1
ATOM 2267 N N . THR A 1 295 ? -13.617 -16.766 -23.531 1 98.62 295 THR A N 1
ATOM 2268 C CA . THR A 1 295 ? -14.117 -15.422 -23.828 1 98.62 295 THR A CA 1
ATOM 2269 C C . THR A 1 295 ? -13.211 -14.359 -23.219 1 98.62 295 THR A C 1
ATOM 2271 O O . THR A 1 295 ? -13.047 -14.305 -21.984 1 98.62 295 THR A O 1
ATOM 2274 N N . MET A 1 296 ? -12.633 -13.516 -24.094 1 98.31 296 MET A N 1
ATOM 2275 C CA . MET A 1 296 ? -11.719 -12.469 -23.656 1 98.31 296 MET A CA 1
ATOM 2276 C C . MET A 1 296 ? -12.469 -11.172 -23.375 1 98.31 296 MET A C 1
ATOM 2278 O O . MET A 1 296 ? -13.625 -11.023 -23.766 1 98.31 296 MET A O 1
ATOM 2282 N N . GLU A 1 297 ? -11.805 -10.258 -22.625 1 97.56 297 GLU A N 1
ATOM 2283 C CA . GLU A 1 297 ? -12.266 -8.898 -22.375 1 97.56 297 GLU A CA 1
ATOM 2284 C C . GLU A 1 297 ? -13.641 -8.898 -21.703 1 97.56 297 GLU A C 1
ATOM 2286 O O . GLU A 1 297 ? -14.516 -8.117 -22.062 1 97.56 297 GLU A O 1
ATOM 2291 N N . ARG A 1 298 ? -13.828 -9.836 -20.828 1 97.94 298 ARG A N 1
ATOM 2292 C CA . ARG A 1 298 ? -15.031 -9.938 -20 1 97.94 298 ARG A CA 1
ATOM 2293 C C . ARG A 1 298 ? -14.68 -9.906 -18.516 1 97.94 298 ARG A C 1
ATOM 2295 O O . ARG A 1 298 ? -14.203 -10.906 -17.969 1 97.94 298 ARG A O 1
ATOM 2302 N N . LYS A 1 299 ? -14.906 -8.797 -17.922 1 97.31 299 LYS A N 1
ATOM 2303 C CA . LYS A 1 299 ? -14.602 -8.617 -16.5 1 97.31 299 LYS A CA 1
ATOM 2304 C C . LYS A 1 299 ? -15.82 -8.93 -15.633 1 97.31 299 LYS A C 1
ATOM 2306 O O . LYS A 1 299 ? -16.812 -8.203 -15.656 1 97.31 299 LYS A O 1
ATOM 2311 N N . ILE A 1 300 ? -15.727 -9.992 -14.852 1 98.44 300 ILE A N 1
ATOM 2312 C CA . ILE A 1 300 ? -16.812 -10.32 -13.938 1 98.44 300 ILE A CA 1
ATOM 2313 C C . ILE A 1 300 ? -16.875 -9.297 -12.805 1 98.44 300 ILE A C 1
ATOM 2315 O O . ILE A 1 300 ? -15.828 -8.914 -12.258 1 98.44 300 ILE A O 1
ATOM 2319 N N . GLU A 1 301 ? -18.047 -8.859 -12.469 1 97.06 301 GLU A N 1
ATOM 2320 C CA . GLU A 1 301 ? -18.234 -7.828 -11.453 1 97.06 301 GLU A CA 1
ATOM 2321 C C . GLU A 1 301 ? -19.094 -8.336 -10.305 1 97.06 301 GLU A C 1
ATOM 2323 O O . GLU A 1 301 ? -19.078 -7.777 -9.203 1 97.06 301 GLU A O 1
ATOM 2328 N N . ARG A 1 302 ? -19.938 -9.352 -10.648 1 97.38 302 ARG A N 1
ATOM 2329 C CA . ARG A 1 302 ? -20.875 -9.883 -9.664 1 97.38 302 ARG A CA 1
ATOM 2330 C C . ARG A 1 302 ? -21.031 -11.398 -9.82 1 97.38 302 ARG A C 1
ATOM 2332 O O . ARG A 1 302 ? -20.922 -11.922 -10.93 1 97.38 302 ARG A O 1
ATOM 2339 N N . VAL A 1 303 ? -21.219 -12.055 -8.695 1 98.62 303 VAL A N 1
ATOM 2340 C CA . VAL A 1 303 ? -21.578 -13.469 -8.672 1 98.62 303 VAL A CA 1
ATOM 2341 C C . VAL A 1 303 ? -22.844 -13.672 -7.852 1 98.62 303 VAL A C 1
ATOM 2343 O O . VAL A 1 303 ? -22.969 -13.133 -6.75 1 98.62 303 VAL A O 1
ATOM 2346 N N . ARG A 1 304 ? -23.766 -14.359 -8.406 1 98 304 ARG A N 1
ATOM 2347 C CA . ARG A 1 304 ? -24.984 -14.75 -7.695 1 98 304 ARG A CA 1
ATOM 2348 C C . ARG A 1 304 ? -25.078 -16.266 -7.547 1 98 304 ARG A C 1
ATOM 2350 O O . ARG A 1 304 ? -24.469 -17 -8.328 1 98 304 ARG A O 1
ATOM 2357 N N . TYR A 1 305 ? -25.75 -16.703 -6.492 1 98 305 TYR A N 1
ATOM 2358 C CA . TYR A 1 305 ? -25.953 -18.109 -6.23 1 98 305 TYR A CA 1
ATOM 2359 C C . TYR A 1 305 ? -27.422 -18.406 -5.961 1 98 305 TYR A C 1
ATOM 2361 O O . TYR A 1 305 ? -28.078 -17.703 -5.191 1 98 305 TYR A O 1
ATOM 2369 N N . SER A 1 306 ? -27.938 -19.438 -6.668 1 96.56 306 SER A N 1
ATOM 2370 C CA . SER A 1 306 ? -29.297 -19.906 -6.445 1 96.56 306 SER A CA 1
ATOM 2371 C C . SER A 1 306 ? -29.312 -21.172 -5.602 1 96.56 306 SER A C 1
ATOM 2373 O O . SER A 1 306 ? -28.891 -22.234 -6.059 1 96.56 306 SER A O 1
ATOM 2375 N N . GLU A 1 307 ? -29.859 -21.094 -4.445 1 94.5 307 GLU A N 1
ATOM 2376 C CA . GLU A 1 307 ? -29.984 -22.266 -3.588 1 94.5 307 GLU A CA 1
ATOM 2377 C C . GLU A 1 307 ? -30.938 -23.297 -4.191 1 94.5 307 GLU A C 1
ATOM 2379 O O . GLU A 1 307 ? -30.75 -24.5 -4.031 1 94.5 307 GLU A O 1
ATOM 2384 N N . THR A 1 308 ? -31.859 -22.828 -4.855 1 95.75 308 THR A N 1
ATOM 2385 C CA . THR A 1 308 ? -32.875 -23.688 -5.438 1 95.75 308 THR A CA 1
ATOM 2386 C C . THR A 1 308 ? -32.312 -24.469 -6.621 1 95.75 308 THR A C 1
ATOM 2388 O O . THR A 1 308 ? -32.5 -25.688 -6.707 1 95.75 308 THR A O 1
ATOM 2391 N N . ASP A 1 309 ? -31.609 -23.766 -7.457 1 96.19 309 ASP A N 1
ATOM 2392 C CA . ASP A 1 309 ? -31.094 -24.406 -8.664 1 96.19 309 ASP A CA 1
ATOM 2393 C C . ASP A 1 309 ? -29.719 -25.016 -8.406 1 96.19 309 ASP A C 1
ATOM 2395 O O . ASP A 1 309 ? -29.219 -25.812 -9.211 1 96.19 309 ASP A O 1
ATOM 2399 N N . GLU A 1 310 ? -29.125 -24.578 -7.301 1 96.25 310 GLU A N 1
ATOM 2400 C CA . GLU A 1 310 ? -27.766 -25 -6.957 1 96.25 310 GLU A CA 1
ATOM 2401 C C . GLU A 1 310 ? -26.797 -24.688 -8.094 1 96.25 310 GLU A C 1
ATOM 2403 O O . GLU A 1 310 ? -26.047 -25.562 -8.531 1 96.25 310 GLU A O 1
ATOM 2408 N N . LYS A 1 311 ? -26.891 -23.469 -8.57 1 98.12 311 LYS A N 1
ATOM 2409 C CA . LYS A 1 311 ? -26.031 -23 -9.656 1 98.12 311 LYS A CA 1
ATOM 2410 C C . LYS A 1 311 ? -25.469 -21.609 -9.352 1 98.12 311 LYS A C 1
ATOM 2412 O O . LYS A 1 311 ? -26.016 -20.891 -8.5 1 98.12 311 LYS A O 1
ATOM 2417 N N . VAL A 1 312 ? -24.406 -21.312 -9.977 1 98.62 312 VAL A N 1
ATOM 2418 C CA . VAL A 1 312 ? -23.734 -20.016 -9.82 1 98.62 312 VAL A CA 1
ATOM 2419 C C . VAL A 1 312 ? -23.875 -19.203 -11.094 1 98.62 312 VAL A C 1
ATOM 2421 O O . VAL A 1 312 ? -23.797 -19.734 -12.203 1 98.62 312 VAL A O 1
ATOM 2424 N N . THR A 1 313 ? -24.203 -17.906 -10.961 1 98.75 313 THR A N 1
ATOM 2425 C CA . THR A 1 313 ? -24.375 -16.984 -12.086 1 98.75 313 THR A CA 1
ATOM 2426 C C . THR A 1 313 ? -23.312 -15.898 -12.047 1 98.75 313 THR A C 1
ATOM 2428 O O . THR A 1 313 ? -23.141 -15.211 -11.039 1 98.75 313 THR A O 1
ATOM 2431 N N . LEU A 1 314 ? -22.531 -15.797 -13.125 1 98.81 314 LEU A N 1
ATOM 2432 C CA . LEU A 1 314 ? -21.516 -14.758 -13.305 1 98.81 314 LEU A CA 1
ATOM 2433 C C . LEU A 1 314 ? -22.094 -13.578 -14.086 1 98.81 314 LEU A C 1
ATOM 2435 O O . LEU A 1 314 ? -22.766 -13.758 -15.102 1 98.81 314 LEU A O 1
ATOM 2439 N N . GLN A 1 315 ? -21.812 -12.352 -13.594 1 98.5 315 GLN A N 1
ATOM 2440 C CA . GLN A 1 315 ? -22.375 -11.164 -14.219 1 98.5 315 GLN A CA 1
ATOM 2441 C C . GLN A 1 315 ? -21.297 -10.156 -14.586 1 98.5 315 GLN A C 1
ATOM 2443 O O . GLN A 1 315 ? -20.312 -10.008 -13.867 1 98.5 315 GLN A O 1
ATOM 2448 N N . TRP A 1 316 ? -21.422 -9.547 -15.727 1 97.81 316 TRP A N 1
ATOM 2449 C CA . TRP A 1 316 ? -20.484 -8.555 -16.234 1 97.81 316 TRP A CA 1
ATOM 2450 C C . TRP A 1 316 ? -21.219 -7.5 -17.062 1 97.81 316 TRP A C 1
ATOM 2452 O O . TRP A 1 316 ? -22.406 -7.637 -17.344 1 97.81 316 TRP A O 1
ATOM 2462 N N . ARG A 1 317 ? -20.578 -6.434 -17.453 1 95.81 317 ARG A N 1
ATOM 2463 C CA . ARG A 1 317 ? -21.078 -5.406 -18.359 1 95.81 317 ARG A CA 1
ATOM 2464 C C . ARG A 1 317 ? -20.156 -5.277 -19.578 1 95.81 317 ARG A C 1
ATOM 2466 O O . ARG A 1 317 ? -18.938 -5.367 -19.453 1 95.81 317 ARG A O 1
ATOM 2473 N N . ASN A 1 318 ? -20.656 -4.988 -20.656 1 93.88 318 ASN A N 1
ATOM 2474 C CA . ASN A 1 318 ? -19.859 -4.816 -21.859 1 93.88 318 ASN A CA 1
ATOM 2475 C C . ASN A 1 318 ? -19.156 -3.463 -21.891 1 93.88 318 ASN A C 1
ATOM 2477 O O . ASN A 1 318 ? -18.016 -3.355 -22.359 1 93.88 318 ASN A O 1
ATOM 2481 N N . GLU A 1 319 ? -19.875 -2.535 -21.438 1 93.38 319 GLU A N 1
ATOM 2482 C CA . GLU A 1 319 ? -19.328 -1.191 -21.281 1 93.38 319 GLU A CA 1
ATOM 2483 C C . GLU A 1 319 ? -19.453 -0.716 -19.844 1 93.38 319 GLU A C 1
ATOM 2485 O O . GLU A 1 319 ? -20.406 -1.085 -19.141 1 93.38 319 GLU A O 1
ATOM 2490 N N . TYR A 1 320 ? -18.578 0.083 -19.422 1 89.44 320 TYR A N 1
ATOM 2491 C CA . TYR A 1 320 ? -18.453 0.464 -18.016 1 89.44 320 TYR A CA 1
ATOM 2492 C C . TYR A 1 320 ? -19.703 1.174 -17.531 1 89.44 320 TYR A C 1
ATOM 2494 O O . TYR A 1 320 ? -20.031 1.133 -16.344 1 89.44 320 TYR A O 1
ATOM 2502 N N . ASN A 1 321 ? -20.453 1.818 -18.469 1 90.88 321 ASN A N 1
ATOM 2503 C CA . ASN A 1 321 ? -21.594 2.629 -18.062 1 90.88 321 ASN A CA 1
ATOM 2504 C C . ASN A 1 321 ? -22.922 1.94 -18.391 1 90.88 321 ASN A C 1
ATOM 2506 O O . ASN A 1 321 ? -23.969 2.57 -18.359 1 90.88 321 ASN A O 1
ATOM 2510 N N . ASN A 1 322 ? -22.781 0.596 -18.766 1 92.88 322 ASN A N 1
ATOM 2511 C CA . ASN A 1 322 ? -24.016 -0.162 -18.922 1 92.88 322 ASN A CA 1
ATOM 2512 C C . ASN A 1 322 ? -24.75 -0.325 -17.594 1 92.88 322 ASN A C 1
ATOM 2514 O O . ASN A 1 322 ? -24.125 -0.554 -16.562 1 92.88 322 ASN A O 1
ATOM 2518 N N . THR A 1 323 ? -26.062 -0.25 -17.594 1 89 323 THR A N 1
ATOM 2519 C CA . THR A 1 323 ? -26.844 -0.391 -16.375 1 89 323 THR A CA 1
ATOM 2520 C C . THR A 1 323 ? -27.375 -1.817 -16.234 1 89 323 THR A C 1
ATOM 2522 O O . THR A 1 323 ? -27.828 -2.213 -15.156 1 89 323 THR A O 1
ATOM 2525 N N . THR A 1 324 ? -27.344 -2.492 -17.297 1 92.25 324 THR A N 1
ATOM 2526 C CA . THR A 1 324 ? -27.812 -3.873 -17.281 1 92.25 324 THR A CA 1
ATOM 2527 C C . THR A 1 324 ? -26.641 -4.844 -17.328 1 92.25 324 THR A C 1
ATOM 2529 O O . THR A 1 324 ? -25.703 -4.66 -18.125 1 92.25 324 THR A O 1
ATOM 2532 N N . PHE A 1 325 ? -26.703 -5.867 -16.547 1 95.38 325 PHE A N 1
ATOM 2533 C CA . PHE A 1 325 ? -25.672 -6.898 -16.5 1 95.38 325 PHE A CA 1
ATOM 2534 C C . PHE A 1 325 ? -26 -8.023 -17.484 1 95.38 325 PHE A C 1
ATOM 2536 O O . PHE A 1 325 ? -27.172 -8.391 -17.641 1 95.38 325 PHE A O 1
ATOM 2543 N N . GLN A 1 326 ? -24.984 -8.461 -18.094 1 97.56 326 GLN A N 1
ATOM 2544 C CA . GLN A 1 326 ? -25.047 -9.758 -18.766 1 97.56 326 GLN A CA 1
ATOM 2545 C C . GLN A 1 326 ? -24.766 -10.891 -17.781 1 97.56 326 GLN A C 1
ATOM 2547 O O . GLN A 1 326 ? -24.172 -10.672 -16.719 1 97.56 326 GLN A O 1
ATOM 2552 N N . ASN A 1 327 ? -25.328 -12.102 -18.062 1 96.94 327 ASN A N 1
ATOM 2553 C CA . ASN A 1 327 ? -25.125 -13.188 -17.109 1 96.94 327 ASN A CA 1
ATOM 2554 C C . ASN A 1 327 ? -24.969 -14.531 -17.812 1 96.94 327 ASN A C 1
ATOM 2556 O O . ASN A 1 327 ? -25.453 -14.719 -18.922 1 96.94 327 ASN A O 1
ATOM 2560 N N . SER A 1 328 ? -24.266 -15.344 -17.297 1 98.19 328 SER A N 1
ATOM 2561 C CA . SER A 1 328 ? -24.125 -16.766 -17.641 1 98.19 328 SER A CA 1
ATOM 2562 C C . SER A 1 328 ? -24.141 -17.625 -16.391 1 98.19 328 SER A C 1
ATOM 2564 O O . SER A 1 328 ? -23.562 -17.266 -15.359 1 98.19 328 SER A O 1
ATOM 2566 N N . THR A 1 329 ? -24.875 -18.719 -16.469 1 98.56 329 THR A N 1
ATOM 2567 C CA . THR A 1 329 ? -25.062 -19.594 -15.312 1 98.56 329 THR A CA 1
ATOM 2568 C C . THR A 1 329 ? -24.344 -20.922 -15.508 1 98.56 329 THR A C 1
ATOM 2570 O O . THR A 1 329 ? -24.328 -21.469 -16.609 1 98.56 329 THR A O 1
ATOM 2573 N N . PHE A 1 330 ? -23.797 -21.422 -14.43 1 98.75 330 PHE A N 1
ATOM 2574 C CA . PHE A 1 330 ? -23 -22.641 -14.453 1 98.75 330 PHE A CA 1
ATOM 2575 C C . PHE A 1 330 ? -23.281 -23.5 -13.227 1 98.75 330 PHE A C 1
ATOM 2577 O O . PHE A 1 330 ? -23.891 -23.031 -12.266 1 98.75 330 PHE A O 1
ATOM 2584 N N . ASP A 1 331 ? -22.906 -24.812 -13.289 1 98.44 331 ASP A N 1
ATOM 2585 C CA . ASP A 1 331 ? -22.984 -25.688 -12.125 1 98.44 331 ASP A CA 1
ATOM 2586 C C . ASP A 1 331 ? -21.953 -25.297 -11.078 1 98.44 331 ASP A C 1
ATOM 2588 O O . ASP A 1 331 ? -22.25 -25.312 -9.875 1 98.44 331 ASP A O 1
ATOM 2592 N N . TYR A 1 332 ? -20.703 -25.031 -11.5 1 98.62 332 TYR A N 1
ATOM 2593 C CA . TYR A 1 332 ? -19.609 -24.562 -10.648 1 98.62 332 TYR A CA 1
ATOM 2594 C C . TYR A 1 332 ? -18.812 -23.484 -11.336 1 98.62 332 TYR A C 1
ATOM 2596 O O . TYR A 1 332 ? -18.797 -23.391 -12.57 1 98.62 332 TYR A O 1
ATOM 2604 N N . ALA A 1 333 ? -18.203 -22.656 -10.547 1 98.88 333 ALA A N 1
ATOM 2605 C CA . ALA A 1 333 ? -17.25 -21.672 -11.031 1 98.88 333 ALA A CA 1
ATOM 2606 C C . ALA A 1 333 ? -15.938 -21.75 -10.25 1 98.88 333 ALA A C 1
ATOM 2608 O O . ALA A 1 333 ? -15.938 -21.703 -9.023 1 98.88 333 ALA A O 1
ATOM 2609 N N . VAL A 1 334 ? -14.805 -21.953 -10.945 1 98.94 334 VAL A N 1
ATOM 2610 C CA . VAL A 1 334 ? -13.477 -21.797 -10.359 1 98.94 334 VAL A CA 1
ATOM 2611 C C . VAL A 1 334 ? -12.992 -20.359 -10.547 1 98.94 334 VAL A C 1
ATOM 2613 O O . VAL A 1 334 ? -12.828 -19.891 -11.68 1 98.94 334 VAL A O 1
ATOM 2616 N N . ILE A 1 335 ? -12.812 -19.641 -9.477 1 98.94 335 ILE A N 1
ATOM 2617 C CA . ILE A 1 335 ? -12.43 -18.234 -9.5 1 98.94 335 ILE A CA 1
ATOM 2618 C C . ILE A 1 335 ? -10.906 -18.109 -9.414 1 98.94 335 ILE A C 1
ATOM 2620 O O . ILE A 1 335 ? -10.328 -18.203 -8.328 1 98.94 335 ILE A O 1
ATOM 2624 N N . ALA A 1 336 ? -10.289 -17.875 -10.516 1 98.94 336 ALA A N 1
ATOM 2625 C CA . ALA A 1 336 ? -8.836 -17.75 -10.617 1 98.94 336 ALA A CA 1
ATOM 2626 C C . ALA A 1 336 ? -8.406 -16.297 -10.711 1 98.94 336 ALA A C 1
ATOM 2628 O O . ALA A 1 336 ? -7.379 -15.984 -11.32 1 98.94 336 ALA A O 1
ATOM 2629 N N . VAL A 1 337 ? -9.203 -15.367 -10.18 1 98.81 337 VAL A N 1
ATOM 2630 C CA . VAL A 1 337 ? -8.938 -13.938 -10.078 1 98.81 337 VAL A CA 1
ATOM 2631 C C . VAL A 1 337 ? -8.375 -13.609 -8.695 1 98.81 337 VAL A C 1
ATOM 2633 O O . VAL A 1 337 ? -8.875 -14.109 -7.68 1 98.81 337 VAL A O 1
ATOM 2636 N N . PRO A 1 338 ? -7.293 -12.812 -8.625 1 98.56 338 PRO A N 1
ATOM 2637 C CA . PRO A 1 338 ? -6.723 -12.531 -7.301 1 98.56 338 PRO A CA 1
ATOM 2638 C C . PRO A 1 338 ? -7.703 -11.82 -6.375 1 98.56 338 PRO A C 1
ATOM 2640 O O . PRO A 1 338 ? -8.531 -11.023 -6.84 1 98.56 338 PRO A O 1
ATOM 2643 N N . PHE A 1 339 ? -7.562 -12.055 -5.051 1 98.62 339 PHE A N 1
ATOM 2644 C CA . PHE A 1 339 ? -8.461 -11.469 -4.066 1 98.62 339 PHE A CA 1
ATOM 2645 C C . PHE A 1 339 ? -8.367 -9.945 -4.082 1 98.62 339 PHE A C 1
ATOM 2647 O O . PHE A 1 339 ? -9.328 -9.258 -3.742 1 98.62 339 PHE A O 1
ATOM 2654 N N . SER A 1 340 ? -7.215 -9.352 -4.531 1 97.75 340 SER A N 1
ATOM 2655 C CA . SER A 1 340 ? -7.039 -7.906 -4.652 1 97.75 340 SER A CA 1
ATOM 2656 C C . SER A 1 340 ? -8.039 -7.309 -5.637 1 97.75 340 SER A C 1
ATOM 2658 O O . SER A 1 340 ? -8.273 -6.098 -5.629 1 97.75 340 SER A O 1
ATOM 2660 N N . VAL A 1 341 ? -8.641 -8.141 -6.477 1 98.06 341 VAL A N 1
ATOM 2661 C CA . VAL A 1 341 ? -9.648 -7.711 -7.445 1 98.06 341 VAL A CA 1
ATOM 2662 C C . VAL A 1 341 ? -11.023 -8.211 -7.02 1 98.06 341 VAL A C 1
ATOM 2664 O O . VAL A 1 341 ? -12 -7.461 -7.062 1 98.06 341 VAL A O 1
ATOM 2667 N N . VAL A 1 342 ? -11.102 -9.469 -6.52 1 98.5 342 VAL A N 1
ATOM 2668 C CA . VAL A 1 342 ? -12.367 -10.086 -6.152 1 98.5 342 VAL A CA 1
ATOM 2669 C C . VAL A 1 342 ? -13.039 -9.266 -5.055 1 98.5 342 VAL A C 1
ATOM 2671 O O . VAL A 1 342 ? -14.273 -9.18 -5 1 98.5 342 VAL A O 1
ATOM 2674 N N . ARG A 1 343 ? -12.281 -8.656 -4.254 1 97.62 343 ARG A N 1
ATOM 2675 C CA . ARG A 1 343 ? -12.828 -7.926 -3.115 1 97.62 343 ARG A CA 1
ATOM 2676 C C . ARG A 1 343 ? -13.641 -6.723 -3.574 1 97.62 343 ARG A C 1
ATOM 2678 O O . ARG A 1 343 ? -14.352 -6.102 -2.777 1 97.62 343 ARG A O 1
ATOM 2685 N N . ARG A 1 344 ? -13.695 -6.402 -4.844 1 96.56 344 ARG A N 1
ATOM 2686 C CA . ARG A 1 344 ? -14.539 -5.352 -5.41 1 96.56 344 ARG A CA 1
ATOM 2687 C C . ARG A 1 344 ? -15.844 -5.93 -5.953 1 96.56 344 ARG A C 1
ATOM 2689 O O . ARG A 1 344 ? -16.75 -5.18 -6.336 1 96.56 344 ARG A O 1
ATOM 2696 N N . TRP A 1 345 ? -15.914 -7.258 -5.977 1 97.62 345 TRP A N 1
ATOM 2697 C CA . TRP A 1 345 ? -17.078 -7.902 -6.574 1 97.62 345 TRP A CA 1
ATOM 2698 C C . TRP A 1 345 ? -18.25 -7.926 -5.594 1 97.62 345 TRP A C 1
ATOM 2700 O O . TRP A 1 345 ? -18.047 -7.973 -4.379 1 97.62 345 TRP A O 1
ATOM 2710 N N . ARG A 1 346 ? -19.484 -7.898 -6.188 1 97 346 ARG A N 1
ATOM 2711 C CA . ARG A 1 346 ? -20.656 -8.312 -5.43 1 97 346 ARG A CA 1
ATOM 2712 C C . ARG A 1 346 ? -20.75 -9.836 -5.355 1 97 346 ARG A C 1
ATOM 2714 O O . ARG A 1 346 ? -21.016 -10.492 -6.363 1 97 346 ARG A O 1
ATOM 2721 N N . LEU A 1 347 ? -20.531 -10.375 -4.172 1 97.94 347 LEU A N 1
ATOM 2722 C CA . LEU A 1 347 ? -20.531 -11.82 -3.988 1 97.94 347 LEU A CA 1
ATOM 2723 C C . LEU A 1 347 ? -21.766 -12.273 -3.219 1 97.94 347 LEU A C 1
ATOM 2725 O O . LEU A 1 347 ? -22.391 -11.477 -2.502 1 97.94 347 LEU A O 1
ATOM 2729 N N . PRO A 1 348 ? -22.188 -13.539 -3.404 1 97.06 348 PRO A N 1
ATOM 2730 C CA . PRO A 1 348 ? -23.203 -14.062 -2.494 1 97.06 348 PRO A CA 1
ATOM 2731 C C . PRO A 1 348 ? -22.734 -14.109 -1.043 1 97.06 348 PRO A C 1
ATOM 2733 O O . PRO A 1 348 ? -21.547 -13.914 -0.769 1 97.06 348 PRO A O 1
ATOM 2736 N N . LYS A 1 349 ? -23.672 -14.273 -0.157 1 93.69 349 LYS A N 1
ATOM 2737 C CA . LYS A 1 349 ? -23.297 -14.336 1.255 1 93.69 349 LYS A CA 1
ATOM 2738 C C . LYS A 1 349 ? -22.328 -15.477 1.515 1 93.69 349 LYS A C 1
ATOM 2740 O O . LYS A 1 349 ? -22.562 -16.609 1.104 1 93.69 349 LYS A O 1
ATOM 2745 N N . LEU A 1 350 ? -21.219 -15.156 2.086 1 96 350 LEU A N 1
ATOM 2746 C CA . LEU A 1 350 ? -20.172 -16.109 2.445 1 96 350 LEU A CA 1
ATOM 2747 C C . LEU A 1 350 ? -19.906 -16.078 3.943 1 96 350 LEU A C 1
ATOM 2749 O O . LEU A 1 350 ? -20.172 -15.07 4.605 1 96 350 LEU A O 1
ATOM 2753 N N . PRO A 1 351 ? -19.438 -17.219 4.488 1 94.75 351 PRO A N 1
ATOM 2754 C CA . PRO A 1 351 ? -19 -17.188 5.887 1 94.75 351 PRO A CA 1
ATOM 2755 C C . PRO A 1 351 ? -17.938 -16.125 6.148 1 94.75 351 PRO A C 1
ATOM 2757 O O . PRO A 1 351 ? -17.219 -15.734 5.23 1 94.75 351 PRO A O 1
ATOM 2760 N N . ALA A 1 352 ? -17.75 -15.703 7.414 1 93.62 352 ALA A N 1
ATOM 2761 C CA . ALA A 1 352 ? -16.969 -14.539 7.801 1 93.62 352 ALA A CA 1
ATOM 2762 C C . ALA A 1 352 ? -15.492 -14.742 7.48 1 93.62 352 ALA A C 1
ATOM 2764 O O . ALA A 1 352 ? -14.828 -13.844 6.965 1 93.62 352 ALA A O 1
ATOM 2765 N N . THR A 1 353 ? -14.938 -15.922 7.754 1 96.19 353 THR A N 1
ATOM 2766 C CA . THR A 1 353 ? -13.5 -16.125 7.637 1 96.19 353 THR A CA 1
ATOM 2767 C C . THR A 1 353 ? -13.062 -16.047 6.18 1 96.19 353 THR A C 1
ATOM 2769 O O . THR A 1 353 ? -12.086 -15.352 5.859 1 96.19 353 THR A O 1
ATOM 2772 N N . ILE A 1 354 ? -13.789 -16.703 5.219 1 97.94 354 ILE A N 1
ATOM 2773 C CA . ILE A 1 354 ? -13.438 -16.609 3.809 1 97.94 354 ILE A CA 1
ATOM 2774 C C . ILE A 1 354 ? -13.711 -15.211 3.285 1 97.94 354 ILE A C 1
ATOM 2776 O O . ILE A 1 354 ? -12.969 -14.695 2.441 1 97.94 354 ILE A O 1
ATOM 2780 N N . SER A 1 355 ? -14.781 -14.547 3.777 1 96.81 355 SER A N 1
ATOM 2781 C CA . SER A 1 355 ? -15.047 -13.156 3.41 1 96.81 355 SER A CA 1
ATOM 2782 C C . SER A 1 355 ? -13.891 -12.25 3.805 1 96.81 355 SER A C 1
ATOM 2784 O O . SER A 1 355 ? -13.477 -11.398 3.02 1 96.81 355 SER A O 1
ATOM 2786 N N . ASN A 1 356 ? -13.367 -12.5 4.996 1 96.75 356 ASN A N 1
ATOM 2787 C CA . ASN A 1 356 ? -12.242 -11.711 5.469 1 96.75 356 ASN A CA 1
ATOM 2788 C C . ASN A 1 356 ? -10.969 -12.031 4.691 1 96.75 356 ASN A C 1
ATOM 2790 O O . ASN A 1 356 ? -10.148 -11.141 4.434 1 96.75 356 ASN A O 1
ATOM 2794 N N . ALA A 1 357 ? -10.766 -13.297 4.32 1 98.19 357 ALA A N 1
ATOM 2795 C CA . ALA A 1 357 ? -9.625 -13.648 3.477 1 98.19 357 ALA A CA 1
ATOM 2796 C C . ALA A 1 357 ? -9.641 -12.859 2.172 1 98.19 357 ALA A C 1
ATOM 2798 O O . ALA A 1 357 ? -8.625 -12.289 1.765 1 98.19 357 ALA A O 1
ATOM 2799 N N . ILE A 1 358 ? -10.82 -12.773 1.54 1 98.19 358 ILE A N 1
ATOM 2800 C CA . ILE A 1 358 ? -10.992 -12.07 0.276 1 98.19 358 ILE A CA 1
ATOM 2801 C C . ILE A 1 358 ? -10.719 -10.578 0.48 1 98.19 358 ILE A C 1
ATOM 2803 O O . ILE A 1 358 ? -10.008 -9.953 -0.312 1 98.19 358 ILE A O 1
ATOM 2807 N N . LYS A 1 359 ? -11.102 -10.055 1.574 1 96.19 359 LYS A N 1
ATOM 2808 C CA . LYS A 1 359 ? -11.062 -8.617 1.812 1 96.19 359 LYS A CA 1
ATOM 2809 C C . LYS A 1 359 ? -9.688 -8.18 2.318 1 96.19 359 LYS A C 1
ATOM 2811 O O . LYS A 1 359 ? -9.234 -7.078 2.018 1 96.19 359 LYS A O 1
ATOM 2816 N N . GLU A 1 360 ? -9.039 -9.102 3.086 1 94.25 360 GLU A N 1
ATOM 2817 C CA . GLU A 1 360 ? -7.977 -8.586 3.945 1 94.25 360 GLU A CA 1
ATOM 2818 C C . GLU A 1 360 ? -6.633 -9.211 3.59 1 94.25 360 GLU A C 1
ATOM 2820 O O . GLU A 1 360 ? -5.586 -8.734 4.035 1 94.25 360 GLU A O 1
ATOM 2825 N N . LEU A 1 361 ? -6.621 -10.305 2.857 1 97 361 LEU A N 1
ATOM 2826 C CA . LEU A 1 361 ? -5.324 -10.891 2.533 1 97 361 LEU A CA 1
ATOM 2827 C C . LEU A 1 361 ? -4.387 -9.836 1.943 1 97 361 LEU A C 1
ATOM 2829 O O . LEU A 1 361 ? -4.742 -9.156 0.982 1 97 361 LEU A O 1
ATOM 2833 N N . ASN A 1 362 ? -3.242 -9.766 2.541 1 95.5 362 ASN A N 1
ATOM 2834 C CA . ASN A 1 362 ? -2.289 -8.727 2.145 1 95.5 362 ASN A CA 1
ATOM 2835 C C . ASN A 1 362 ? -1.61 -9.07 0.822 1 95.5 362 ASN A C 1
ATOM 2837 O O . ASN A 1 362 ? -1.366 -10.242 0.529 1 95.5 362 ASN A O 1
ATOM 2841 N N . TYR A 1 363 ? -1.333 -8.047 0.03 1 96 363 TYR A N 1
ATOM 2842 C CA . TYR A 1 363 ? -0.591 -8.172 -1.219 1 96 363 TYR A CA 1
ATOM 2843 C C . TYR A 1 363 ? 0.599 -7.219 -1.245 1 96 363 TYR A C 1
ATOM 2845 O O . TYR A 1 363 ? 0.507 -6.086 -0.765 1 96 363 TYR A O 1
ATOM 2853 N N . GLY A 1 364 ? 1.697 -7.699 -1.803 1 94.56 364 GLY A N 1
ATOM 2854 C CA . GLY A 1 364 ? 2.818 -6.836 -2.129 1 94.56 364 GLY A CA 1
ATOM 2855 C C . GLY A 1 364 ? 2.684 -6.168 -3.482 1 94.56 364 GLY A C 1
ATOM 2856 O O . GLY A 1 364 ? 1.841 -6.559 -4.293 1 94.56 364 GLY A O 1
ATOM 2857 N N . SER A 1 365 ? 3.449 -5.109 -3.674 1 94.69 365 SER A N 1
ATOM 2858 C CA . SER A 1 365 ? 3.477 -4.387 -4.941 1 94.69 365 SER A CA 1
ATOM 2859 C C . SER A 1 365 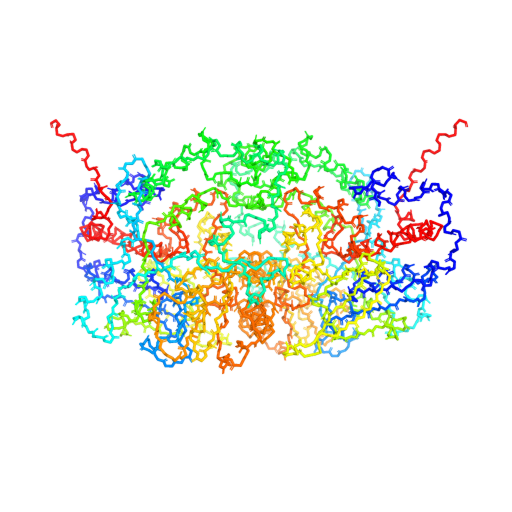? 4.906 -4.148 -5.414 1 94.69 365 SER A C 1
ATOM 2861 O O . SER A 1 365 ? 5.797 -3.877 -4.605 1 94.69 365 SER A O 1
ATOM 2863 N N . ALA A 1 366 ? 5.078 -4.25 -6.707 1 97.69 366 ALA A N 1
ATOM 2864 C CA . ALA A 1 366 ? 6.383 -4.004 -7.312 1 97.69 366 ALA A CA 1
ATOM 2865 C C . ALA A 1 366 ? 6.246 -3.176 -8.586 1 97.69 366 ALA A C 1
ATOM 2867 O O . ALA A 1 366 ? 5.188 -3.176 -9.227 1 97.69 366 ALA A O 1
ATOM 2868 N N . CYS A 1 367 ? 7.281 -2.465 -8.898 1 98.12 367 CYS A N 1
ATOM 2869 C CA . CYS A 1 367 ? 7.43 -1.78 -10.18 1 98.12 367 CYS A CA 1
ATOM 2870 C C . CYS A 1 367 ? 8.68 -2.254 -10.914 1 98.12 367 CYS A C 1
ATOM 2872 O O . CYS A 1 367 ? 9.727 -2.447 -10.297 1 98.12 367 CYS A O 1
ATOM 2874 N N . LYS A 1 368 ? 8.508 -2.473 -12.164 1 98.69 368 LYS A N 1
ATOM 2875 C CA . LYS A 1 368 ? 9.609 -2.834 -13.047 1 98.69 368 LYS A CA 1
ATOM 2876 C C . LYS A 1 368 ? 9.758 -1.824 -14.188 1 98.69 368 LYS A C 1
ATOM 2878 O O . LYS A 1 368 ? 8.758 -1.346 -14.727 1 98.69 368 LYS A O 1
ATOM 2883 N N . VAL A 1 369 ? 10.984 -1.423 -14.484 1 98.88 369 VAL A N 1
ATOM 2884 C CA . VAL A 1 369 ? 11.297 -0.612 -15.656 1 98.88 369 VAL A CA 1
ATOM 2885 C C . VAL A 1 369 ? 12.367 -1.306 -16.5 1 98.88 369 VAL A C 1
ATOM 2887 O O . VAL A 1 369 ? 13.453 -1.604 -16 1 98.88 369 VAL A O 1
ATOM 2890 N N . ALA A 1 370 ? 12.023 -1.592 -17.688 1 98.88 370 ALA A N 1
ATOM 2891 C CA . ALA A 1 370 ? 12.945 -2.164 -18.672 1 98.88 370 ALA A CA 1
ATOM 2892 C C . ALA A 1 370 ? 13.398 -1.11 -19.672 1 98.88 370 ALA A C 1
ATOM 2894 O O . ALA A 1 370 ? 12.594 -0.3 -20.141 1 98.88 370 ALA A O 1
ATOM 2895 N N . LEU A 1 371 ? 14.688 -1.1 -19.953 1 98.94 371 LEU A N 1
ATOM 2896 C CA . LEU A 1 371 ? 15.273 -0.171 -20.922 1 98.94 371 LEU A CA 1
ATOM 2897 C C . LEU A 1 371 ? 16.031 -0.921 -22.016 1 98.94 371 LEU A C 1
ATOM 2899 O O . LEU A 1 371 ? 16.812 -1.825 -21.719 1 98.94 371 LEU A O 1
ATOM 2903 N N . GLU A 1 372 ? 15.797 -0.541 -23.281 1 98.94 372 GLU A N 1
ATOM 2904 C CA . GLU A 1 372 ? 16.516 -1.15 -24.391 1 98.94 372 GLU A CA 1
ATOM 2905 C C . GLU A 1 372 ? 17.734 -0.315 -24.797 1 98.94 372 GLU A C 1
ATOM 2907 O O . GLU A 1 372 ? 17.656 0.915 -24.844 1 98.94 372 GLU A O 1
ATOM 2912 N N . PHE A 1 373 ? 18.812 -0.973 -25.016 1 98.88 373 PHE A N 1
ATOM 2913 C CA . PHE A 1 373 ? 20.031 -0.363 -25.547 1 98.88 373 PHE A CA 1
ATOM 2914 C C . PHE A 1 373 ? 20.406 -0.983 -26.891 1 98.88 373 PHE A C 1
ATOM 2916 O O . PHE A 1 373 ? 20.078 -2.143 -27.156 1 98.88 373 PHE A O 1
ATOM 2923 N N . SER A 1 374 ? 21.094 -0.241 -27.719 1 98.62 374 SER A N 1
ATOM 2924 C CA . SER A 1 374 ? 21.375 -0.646 -29.094 1 98.62 374 SER A CA 1
ATOM 2925 C C . SER A 1 374 ? 22.391 -1.781 -29.141 1 98.62 374 SER A C 1
ATOM 2927 O O . SER A 1 374 ? 22.547 -2.438 -30.172 1 98.62 374 SER A O 1
ATOM 2929 N N . GLU A 1 375 ? 23.062 -1.987 -28.109 1 97.81 375 GLU A N 1
ATOM 2930 C CA . GLU A 1 375 ? 24.031 -3.078 -27.984 1 97.81 375 GLU A CA 1
ATOM 2931 C C . GLU A 1 375 ? 24.188 -3.508 -26.531 1 97.81 375 GLU A C 1
ATOM 2933 O O . GLU A 1 375 ? 23.781 -2.787 -25.609 1 97.81 375 GLU A O 1
ATOM 2938 N N . ARG A 1 376 ? 24.75 -4.656 -26.328 1 98.19 376 ARG A N 1
ATOM 2939 C CA . ARG A 1 376 ? 25.016 -5.211 -25 1 98.19 376 ARG A CA 1
ATOM 2940 C C . ARG A 1 376 ? 26.328 -4.668 -24.438 1 98.19 376 ARG A C 1
ATOM 2942 O O . ARG A 1 376 ? 27.25 -5.434 -24.156 1 98.19 376 ARG A O 1
ATOM 2949 N N . PHE A 1 377 ? 26.406 -3.371 -24.125 1 98.38 377 PHE A N 1
ATOM 2950 C CA . PHE A 1 377 ? 27.625 -2.686 -23.734 1 98.38 377 PHE A CA 1
ATOM 2951 C C . PHE A 1 377 ? 28.203 -3.291 -22.469 1 98.38 377 PHE A C 1
ATOM 2953 O O . PHE A 1 377 ? 29.422 -3.322 -22.281 1 98.38 377 PHE A O 1
ATOM 2960 N N . TRP A 1 378 ? 27.422 -3.844 -21.531 1 98.5 378 TRP A N 1
ATOM 2961 C CA . TRP A 1 378 ? 27.828 -4.402 -20.25 1 98.5 378 TRP A CA 1
ATOM 2962 C C . TRP A 1 378 ? 28.656 -5.668 -20.438 1 98.5 378 TRP A C 1
ATOM 2964 O O . TRP A 1 378 ? 29.375 -6.098 -19.531 1 98.5 378 TRP A O 1
ATOM 2974 N N . GLU A 1 379 ? 28.547 -6.293 -21.578 1 98.38 379 GLU A N 1
ATOM 2975 C CA . GLU A 1 379 ? 29.281 -7.52 -21.859 1 98.38 379 GLU A CA 1
ATOM 2976 C C . GLU A 1 379 ? 30.656 -7.219 -22.469 1 98.38 379 GLU A C 1
ATOM 2978 O O . GLU A 1 379 ? 31.469 -8.125 -22.656 1 98.38 379 GLU A O 1
ATOM 2983 N N . HIS A 1 380 ? 30.984 -5.949 -22.672 1 97.12 380 HIS A N 1
ATOM 2984 C CA . HIS A 1 380 ? 32.219 -5.566 -23.344 1 97.12 380 HIS A CA 1
ATOM 2985 C C . HIS A 1 380 ? 33.156 -4.852 -22.391 1 97.12 380 HIS A C 1
ATOM 2987 O O . HIS A 1 380 ? 34.188 -4.332 -22.812 1 97.12 380 HIS A O 1
ATOM 2993 N N . TYR A 1 381 ? 32.812 -4.812 -21.156 1 97.12 381 TYR A N 1
ATOM 2994 C CA . TYR A 1 381 ? 33.719 -4.277 -20.141 1 97.12 381 TYR A CA 1
ATOM 2995 C C . TYR A 1 381 ? 34.938 -5.152 -19.984 1 97.12 381 TYR A C 1
ATOM 2997 O O . TYR A 1 381 ? 35 -6.27 -20.516 1 97.12 381 TYR A O 1
ATOM 3005 N N . GLU A 1 382 ? 35.969 -4.555 -19.281 1 96.88 382 GLU A N 1
ATOM 3006 C CA . GLU A 1 382 ? 37.125 -5.379 -18.906 1 96.88 382 GLU A CA 1
ATOM 3007 C C . GLU A 1 382 ? 36.688 -6.605 -18.109 1 96.88 382 GLU A C 1
ATOM 3009 O O . GLU A 1 382 ? 37.188 -7.707 -18.328 1 96.88 382 GLU A O 1
ATOM 3014 N N . ASN A 1 383 ? 35.781 -6.426 -17.172 1 97.19 383 ASN A N 1
ATOM 3015 C CA . ASN A 1 383 ? 35.062 -7.492 -16.469 1 97.19 383 ASN A CA 1
ATOM 3016 C C . ASN A 1 383 ? 33.625 -7.602 -16.938 1 97.19 383 ASN A C 1
ATOM 3018 O O . ASN A 1 383 ? 32.719 -7.039 -16.328 1 97.19 383 ASN A O 1
ATOM 3022 N N . PRO A 1 384 ? 33.438 -8.375 -17.969 1 97.88 384 PRO A N 1
ATOM 3023 C CA . PRO A 1 384 ? 32.125 -8.398 -18.594 1 97.88 384 PRO A CA 1
ATOM 3024 C C . PRO A 1 384 ? 31.031 -8.922 -17.672 1 97.88 384 PRO A C 1
ATOM 3026 O O . PRO A 1 384 ? 31.281 -9.844 -16.875 1 97.88 384 PRO A O 1
ATOM 3029 N N . ILE A 1 385 ? 29.891 -8.359 -17.734 1 98.44 385 ILE A N 1
ATOM 3030 C CA . ILE A 1 385 ? 28.734 -8.82 -16.969 1 98.44 385 ILE A CA 1
ATOM 3031 C C . ILE A 1 385 ? 27.859 -9.703 -17.828 1 98.44 385 ILE A C 1
ATOM 3033 O O . ILE A 1 385 ? 27.172 -9.211 -18.734 1 98.44 385 ILE A O 1
ATOM 3037 N N . TYR A 1 386 ? 27.859 -10.961 -17.594 1 97.69 386 TYR A N 1
ATOM 3038 C CA . TYR A 1 386 ? 26.984 -11.914 -18.266 1 97.69 386 TYR A CA 1
ATOM 3039 C C . TYR A 1 386 ? 25.844 -12.328 -17.344 1 97.69 386 TYR A C 1
ATOM 3041 O O . TYR A 1 386 ? 26.047 -13.086 -16.391 1 97.69 386 TYR A O 1
ATOM 3049 N N . GLY A 1 387 ? 24.625 -11.844 -17.688 1 97.44 387 GLY A N 1
ATOM 3050 C CA . GLY A 1 387 ? 23.469 -12.117 -16.844 1 97.44 387 GLY A CA 1
ATOM 3051 C C . GLY A 1 387 ? 23.641 -11.617 -15.422 1 97.44 387 GLY A C 1
ATOM 3052 O O . GLY A 1 387 ? 24.594 -10.883 -15.117 1 97.44 387 GLY A O 1
ATOM 3053 N N . GLY A 1 388 ? 22.625 -11.938 -14.602 1 97.5 388 GLY A N 1
ATOM 3054 C CA . GLY A 1 388 ? 22.719 -11.68 -13.172 1 97.5 388 GLY A CA 1
ATOM 3055 C C . GLY A 1 388 ? 21.906 -10.477 -12.727 1 97.5 388 GLY A C 1
ATOM 3056 O O . GLY A 1 388 ? 21.672 -9.555 -13.516 1 97.5 388 GLY A O 1
ATOM 3057 N N . CYS A 1 389 ? 21.5 -10.492 -11.516 1 98.12 389 CYS A N 1
ATOM 3058 C CA . CYS A 1 389 ? 20.828 -9.391 -10.844 1 98.12 389 CYS A CA 1
ATOM 3059 C C . CYS A 1 389 ? 21.656 -8.875 -9.672 1 98.12 389 CYS A C 1
ATOM 3061 O O . CYS A 1 389 ? 21.094 -8.523 -8.625 1 98.12 389 CYS A O 1
ATOM 3063 N N . SER A 1 390 ? 22.984 -8.875 -9.852 1 97.81 390 SER A N 1
ATOM 3064 C CA . SER A 1 390 ? 23.891 -8.648 -8.734 1 97.81 390 SER A CA 1
ATOM 3065 C C . SER A 1 390 ? 24.359 -7.195 -8.68 1 97.81 390 SER A C 1
ATOM 3067 O O . SER A 1 390 ? 24.984 -6.773 -7.703 1 97.81 390 SER A O 1
ATOM 3069 N N . THR A 1 391 ? 24.109 -6.395 -9.75 1 98.25 391 THR A N 1
ATOM 3070 C CA . THR A 1 391 ? 24.391 -4.969 -9.672 1 98.25 391 THR A CA 1
ATOM 3071 C C . THR A 1 391 ? 23.469 -4.277 -8.672 1 98.25 391 THR A C 1
ATOM 3073 O O . THR A 1 391 ? 22.25 -4.438 -8.742 1 98.25 391 THR A O 1
ATOM 3076 N N . THR A 1 392 ? 24.047 -3.615 -7.723 1 95.94 392 THR A N 1
ATOM 3077 C CA . THR A 1 392 ? 23.297 -2.971 -6.656 1 95.94 392 THR A CA 1
ATOM 3078 C C . THR A 1 392 ? 23.656 -1.49 -6.559 1 95.94 392 THR A C 1
ATOM 3080 O O . THR A 1 392 ? 24.719 -1.076 -7 1 95.94 392 THR A O 1
ATOM 3083 N N . THR A 1 393 ? 22.734 -0.713 -6.09 1 97.81 393 THR A N 1
ATOM 3084 C CA . THR A 1 393 ? 22.953 0.718 -5.902 1 97.81 393 THR A CA 1
ATOM 3085 C C . THR A 1 393 ? 22.125 1.235 -4.723 1 97.81 393 THR A C 1
ATOM 3087 O O . THR A 1 393 ? 21.203 0.566 -4.266 1 97.81 393 THR A O 1
ATOM 3090 N N . ASP A 1 394 ? 22.562 2.316 -4.113 1 95.44 394 ASP A N 1
ATOM 3091 C CA . ASP A 1 394 ? 21.781 2.977 -3.076 1 95.44 394 ASP A CA 1
ATOM 3092 C C . ASP A 1 394 ? 21.047 4.191 -3.635 1 95.44 394 ASP A C 1
ATOM 3094 O O . ASP A 1 394 ? 20.562 5.043 -2.877 1 95.44 394 ASP A O 1
ATOM 3098 N N . ILE A 1 395 ? 21.031 4.352 -5.004 1 97.31 395 ILE A N 1
ATOM 3099 C CA . ILE A 1 395 ? 20.203 5.395 -5.602 1 97.31 395 ILE A CA 1
ATOM 3100 C C . ILE A 1 395 ? 18.734 5.188 -5.203 1 97.31 395 ILE A C 1
ATOM 3102 O O . ILE A 1 395 ? 18.172 4.121 -5.449 1 97.31 395 ILE A O 1
ATOM 3106 N N . PRO A 1 396 ? 18.109 6.227 -4.559 1 96.88 396 PRO A N 1
ATOM 3107 C CA . PRO A 1 396 ? 16.719 6.039 -4.129 1 96.88 396 PRO A CA 1
ATOM 3108 C C . PRO A 1 396 ? 15.781 5.742 -5.297 1 96.88 396 PRO A C 1
ATOM 3110 O O . PRO A 1 396 ? 15.859 6.395 -6.34 1 96.88 396 PRO A O 1
ATOM 3113 N N . GLY A 1 397 ? 14.969 4.746 -5.117 1 96.62 397 GLY A N 1
ATOM 3114 C CA . GLY A 1 397 ? 13.961 4.426 -6.121 1 96.62 397 GLY A CA 1
ATOM 3115 C C . GLY A 1 397 ? 14.445 3.414 -7.141 1 96.62 397 GLY A C 1
ATOM 3116 O O . GLY A 1 397 ? 13.688 3.008 -8.023 1 96.62 397 GLY A O 1
ATOM 3117 N N . ILE A 1 398 ? 15.672 2.984 -7.047 1 98.31 398 ILE A N 1
ATOM 3118 C CA . ILE A 1 398 ? 16.203 1.983 -7.965 1 98.31 398 ILE A CA 1
ATOM 3119 C C . ILE A 1 398 ? 16.375 0.653 -7.23 1 98.31 398 ILE A C 1
ATOM 3121 O O . ILE A 1 398 ? 17 0.598 -6.168 1 98.31 398 ILE A O 1
ATOM 3125 N N . GLY A 1 399 ? 15.711 -0.411 -7.773 1 97.94 399 GLY A N 1
ATOM 3126 C CA . GLY A 1 399 ? 15.82 -1.738 -7.191 1 97.94 399 GLY A CA 1
ATOM 3127 C C . GLY A 1 399 ? 16.828 -2.621 -7.895 1 97.94 399 GLY A C 1
ATOM 3128 O O . GLY A 1 399 ? 17.906 -2.154 -8.281 1 97.94 399 GLY A O 1
ATOM 3129 N N . SER A 1 400 ? 16.531 -3.859 -8.008 1 97.69 400 SER A N 1
ATOM 3130 C CA . SER A 1 400 ? 17.438 -4.82 -8.633 1 97.69 400 SER A CA 1
ATOM 3131 C C . SER A 1 400 ? 17.625 -4.516 -10.117 1 97.69 400 SER A C 1
ATOM 3133 O O . SER A 1 400 ? 16.656 -4.168 -10.812 1 97.69 400 SER A O 1
ATOM 3135 N N . ILE A 1 401 ? 18.859 -4.551 -10.5 1 98.75 401 ILE A N 1
ATOM 3136 C CA . ILE A 1 401 ? 19.219 -4.422 -11.906 1 98.75 401 ILE A CA 1
ATOM 3137 C C . ILE A 1 401 ? 19.625 -5.785 -12.469 1 98.75 401 ILE A C 1
ATOM 3139 O O . ILE A 1 401 ? 20.547 -6.422 -11.953 1 98.75 401 ILE A O 1
ATOM 3143 N N . CYS A 1 402 ? 18.906 -6.234 -13.477 1 98.69 402 CYS A N 1
ATOM 3144 C CA . CYS A 1 402 ? 19.156 -7.57 -14.008 1 98.69 402 CYS A CA 1
ATOM 3145 C C . CYS A 1 402 ? 19.5 -7.516 -15.492 1 98.69 402 CYS A C 1
ATOM 3147 O O . CYS A 1 402 ? 18.781 -6.91 -16.281 1 98.69 402 CYS A O 1
ATOM 3149 N N . TYR A 1 403 ? 20.609 -8.141 -15.828 1 98.62 403 TYR A N 1
ATOM 3150 C CA . TYR A 1 403 ? 21.047 -8.273 -17.203 1 98.62 403 TYR A CA 1
ATOM 3151 C C . TYR A 1 403 ? 20.531 -9.57 -17.828 1 98.62 403 TYR A C 1
ATOM 3153 O O . TYR A 1 403 ? 20.328 -10.562 -17.125 1 98.62 403 TYR A O 1
ATOM 3161 N N . PRO A 1 404 ? 20.281 -9.555 -19.094 1 97.62 404 PRO A N 1
ATOM 3162 C CA . PRO A 1 404 ? 19.703 -10.742 -19.719 1 97.62 404 PRO A CA 1
ATOM 3163 C C . PRO A 1 404 ? 20.594 -11.977 -19.578 1 97.62 404 PRO A C 1
ATOM 3165 O O . PRO A 1 404 ? 21.812 -11.883 -19.766 1 97.62 404 PRO A O 1
ATOM 3168 N N . SER A 1 405 ? 19.969 -13.086 -19.281 1 97.62 405 SER A N 1
ATOM 3169 C CA . SER A 1 405 ? 20.672 -14.367 -19.203 1 97.62 405 SER A CA 1
ATOM 3170 C C . SER A 1 405 ? 20.688 -15.078 -20.547 1 97.62 405 SER A C 1
ATOM 3172 O O . SER A 1 405 ? 21.203 -16.188 -20.672 1 97.62 405 SER A O 1
ATOM 3174 N N . TYR A 1 406 ? 20.125 -14.547 -21.562 1 96.81 406 TYR A N 1
ATOM 3175 C CA . TYR A 1 406 ? 19.984 -15.164 -22.875 1 96.81 406 TYR A CA 1
ATOM 3176 C C . TYR A 1 406 ? 20.828 -14.445 -23.922 1 96.81 406 TYR A C 1
ATOM 3178 O O . TYR A 1 406 ? 21.203 -13.281 -23.719 1 96.81 406 TYR A O 1
ATOM 3186 N N . ASN A 1 407 ? 21.156 -15.125 -24.938 1 97.12 407 ASN A N 1
ATOM 3187 C CA . ASN A 1 407 ? 21.859 -14.586 -26.094 1 97.12 407 ASN A CA 1
ATOM 3188 C C . ASN A 1 407 ? 23.156 -13.891 -25.672 1 97.12 407 ASN A C 1
ATOM 3190 O O . ASN A 1 407 ? 23.453 -12.781 -26.141 1 97.12 407 ASN A O 1
ATOM 3194 N N . LEU A 1 408 ? 23.844 -14.508 -24.766 1 97.12 408 LEU A N 1
ATOM 3195 C CA . LEU A 1 408 ? 25.109 -13.945 -24.297 1 97.12 408 LEU A CA 1
ATOM 3196 C C . LEU A 1 408 ? 26.078 -13.711 -25.453 1 97.12 408 LEU A C 1
ATOM 3198 O O . LEU A 1 408 ? 26.172 -14.531 -26.359 1 97.12 408 LEU A O 1
ATOM 3202 N N . ASN A 1 409 ? 26.703 -12.586 -25.453 1 95.19 409 ASN A N 1
ATOM 3203 C CA . ASN A 1 409 ? 27.656 -12.148 -26.469 1 95.19 409 ASN A CA 1
ATOM 3204 C C . ASN A 1 409 ? 26.953 -11.906 -27.812 1 95.19 409 ASN A C 1
ATOM 3206 O O . ASN A 1 409 ? 27.609 -11.891 -28.859 1 95.19 409 ASN A O 1
ATOM 3210 N N . GLY A 1 410 ? 25.688 -11.773 -27.719 1 95.38 410 GLY A N 1
ATOM 3211 C CA . GLY A 1 410 ? 24.938 -11.477 -28.938 1 95.38 410 GLY A CA 1
ATOM 3212 C C . GLY A 1 410 ? 25.141 -10.055 -29.422 1 95.38 410 GLY A C 1
ATOM 3213 O O . GLY A 1 410 ? 25.688 -9.211 -28.703 1 95.38 410 GLY A O 1
ATOM 3214 N N . THR A 1 411 ? 24.75 -9.82 -30.719 1 94.94 411 THR A N 1
ATOM 3215 C CA . THR A 1 411 ? 24.812 -8.5 -31.328 1 94.94 411 THR A CA 1
ATOM 3216 C C . THR A 1 411 ? 23.422 -7.871 -31.422 1 94.94 411 THR A C 1
ATOM 3218 O O . THR A 1 411 ? 22.406 -8.57 -31.312 1 94.94 411 THR A O 1
ATOM 3221 N N . GLY A 1 412 ? 23.359 -6.539 -31.469 1 94.62 412 GLY A N 1
ATOM 3222 C CA . GLY A 1 412 ? 22.094 -5.844 -31.641 1 94.62 412 GLY A CA 1
ATOM 3223 C C . GLY A 1 412 ? 21.484 -5.379 -30.328 1 94.62 412 GLY A C 1
ATOM 3224 O O . GLY A 1 412 ? 22.141 -5.426 -29.281 1 94.62 412 GLY A O 1
ATOM 3225 N N . PRO A 1 413 ? 20.266 -4.887 -30.406 1 97.75 413 PRO A N 1
ATOM 3226 C CA . PRO A 1 413 ? 19.625 -4.324 -29.219 1 97.75 413 PRO A CA 1
ATOM 3227 C C . PRO A 1 413 ? 19.312 -5.375 -28.156 1 97.75 413 PRO A C 1
ATOM 3229 O O . PRO A 1 413 ? 19.031 -6.531 -28.484 1 97.75 413 PRO A O 1
ATOM 3232 N N . ALA A 1 414 ? 19.406 -4.977 -26.969 1 97.75 414 ALA A N 1
ATOM 3233 C CA . ALA A 1 414 ? 19.062 -5.805 -25.812 1 97.75 414 ALA A CA 1
ATOM 3234 C C . ALA A 1 414 ? 18.453 -4.965 -24.703 1 97.75 414 ALA A C 1
ATOM 3236 O O . ALA A 1 414 ? 18.703 -3.76 -24.625 1 97.75 414 ALA A O 1
ATOM 3237 N N . THR A 1 415 ? 17.688 -5.656 -23.891 1 98.38 415 THR A N 1
ATOM 3238 C CA . THR A 1 415 ? 16.922 -4.957 -22.875 1 98.38 415 THR A CA 1
ATOM 3239 C C . THR A 1 415 ? 17.391 -5.344 -21.469 1 98.38 415 THR A C 1
ATOM 3241 O O . THR A 1 415 ? 17.438 -6.527 -21.141 1 98.38 415 THR A O 1
ATOM 3244 N N . ILE A 1 416 ? 17.672 -4.355 -20.656 1 98.56 416 ILE A N 1
ATOM 3245 C CA . ILE A 1 416 ? 18.016 -4.543 -19.25 1 98.56 416 ILE A CA 1
ATOM 3246 C C . ILE A 1 416 ? 16.781 -4.316 -18.391 1 98.56 416 ILE A C 1
ATOM 3248 O O . ILE A 1 416 ? 15.977 -3.416 -18.656 1 98.56 416 ILE A O 1
ATOM 3252 N N . LEU A 1 417 ? 16.5 -5.234 -17.422 1 98.81 417 LEU A N 1
ATOM 3253 C CA . LEU A 1 417 ? 15.641 -4.824 -16.312 1 98.81 417 LEU A CA 1
ATOM 3254 C C . LEU A 1 417 ? 16.359 -3.828 -15.406 1 98.81 417 LEU A C 1
ATOM 3256 O O . LEU A 1 417 ? 17.094 -4.223 -14.492 1 98.81 417 LEU A O 1
ATOM 3260 N N . ALA A 1 418 ? 16.078 -2.594 -15.625 1 98.88 418 ALA A N 1
ATOM 3261 C CA . ALA A 1 418 ? 16.922 -1.516 -15.094 1 98.88 418 ALA A CA 1
ATOM 3262 C C . ALA A 1 418 ? 16.547 -1.198 -13.648 1 98.88 418 ALA A C 1
ATOM 3264 O O . ALA A 1 418 ? 17.328 -0.594 -12.914 1 98.88 418 ALA A O 1
ATOM 3265 N N . SER A 1 419 ? 15.375 -1.589 -13.305 1 98.81 419 SER A N 1
ATOM 3266 C CA . SER A 1 419 ? 14.953 -1.459 -11.914 1 98.81 419 SER A CA 1
ATOM 3267 C C . SER A 1 419 ? 13.781 -2.389 -11.602 1 98.81 419 SER A C 1
ATOM 3269 O O . SER A 1 419 ? 12.75 -2.348 -12.273 1 98.81 419 SER A O 1
ATOM 3271 N N . TYR A 1 420 ? 13.938 -3.242 -10.773 1 98.44 420 TYR A N 1
ATOM 3272 C CA . TYR A 1 420 ? 12.914 -4.062 -10.141 1 98.44 420 TYR A CA 1
ATOM 3273 C C . TYR A 1 420 ? 12.836 -3.785 -8.641 1 98.44 420 TYR A C 1
ATOM 3275 O O . TYR A 1 420 ? 13.719 -4.195 -7.883 1 98.44 420 TYR A O 1
ATOM 3283 N N . ILE A 1 421 ? 11.758 -3.064 -8.172 1 97.94 421 ILE A N 1
ATOM 3284 C CA . ILE A 1 421 ? 11.68 -2.631 -6.781 1 97.94 421 ILE A CA 1
ATOM 3285 C C . ILE A 1 421 ? 10.305 -2.963 -6.215 1 97.94 421 ILE A C 1
ATOM 3287 O O . ILE A 1 421 ? 9.289 -2.768 -6.883 1 97.94 421 ILE A O 1
ATOM 3291 N N . SER A 1 422 ? 10.273 -3.564 -5 1 96 422 SER A N 1
ATOM 3292 C CA . SER A 1 422 ? 9.023 -3.961 -4.348 1 96 422 SER A CA 1
ATOM 3293 C C . SER A 1 422 ? 8.883 -3.303 -2.98 1 96 422 SER A C 1
ATOM 3295 O O . SER A 1 422 ? 9.656 -2.412 -2.631 1 96 422 SER A O 1
ATOM 3297 N N . GLY A 1 423 ? 7.879 -3.66 -2.191 1 92.44 423 GLY A N 1
ATOM 3298 C CA . GLY A 1 423 ? 7.609 -3.057 -0.896 1 92.44 423 GLY A CA 1
ATOM 3299 C C . GLY A 1 423 ? 6.895 -1.722 -0.997 1 92.44 423 GLY A C 1
ATOM 3300 O O . GLY A 1 423 ? 6.074 -1.518 -1.893 1 92.44 423 GLY A O 1
ATOM 3301 N N . ASP A 1 424 ? 7.148 -0.892 -0.052 1 92.81 424 ASP A N 1
ATOM 3302 C CA . ASP A 1 424 ? 6.484 0.408 -0.024 1 92.81 424 ASP A CA 1
ATOM 3303 C C . ASP A 1 424 ? 6.77 1.197 -1.3 1 92.81 424 ASP A C 1
ATOM 3305 O O . ASP A 1 424 ? 5.879 1.859 -1.837 1 92.81 424 ASP A O 1
ATOM 3309 N N . MET A 1 425 ? 8.016 1.107 -1.797 1 94.62 425 MET A N 1
ATOM 3310 C CA . MET A 1 425 ? 8.383 1.834 -3.01 1 94.62 425 MET A CA 1
ATOM 3311 C C . MET A 1 425 ? 7.625 1.295 -4.219 1 94.62 425 MET A C 1
ATOM 3313 O O . MET A 1 425 ? 7.383 2.025 -5.18 1 94.62 425 MET A O 1
ATOM 3317 N N . GLY A 1 426 ? 7.227 0.063 -4.133 1 94.62 426 GLY A N 1
ATOM 3318 C CA . GLY A 1 426 ? 6.406 -0.486 -5.199 1 94.62 426 GLY A CA 1
ATOM 3319 C C . GLY A 1 426 ? 5.059 0.203 -5.328 1 94.62 426 GLY A C 1
ATOM 3320 O O . GLY A 1 426 ? 4.441 0.172 -6.395 1 94.62 426 GLY A O 1
ATOM 3321 N N . VAL A 1 427 ? 4.609 0.789 -4.27 1 93.5 427 VAL A N 1
ATOM 3322 C CA . VAL A 1 427 ? 3.359 1.543 -4.262 1 93.5 427 VAL A CA 1
ATOM 3323 C C . VAL A 1 427 ? 3.643 3.014 -4.566 1 93.5 427 VAL A C 1
ATOM 3325 O O . VAL A 1 427 ? 2.969 3.623 -5.398 1 93.5 427 VAL A O 1
ATOM 3328 N N . ARG A 1 428 ? 4.703 3.537 -4.027 1 95.94 428 ARG A N 1
ATOM 3329 C CA . ARG A 1 428 ? 4.996 4.965 -4.105 1 95.94 428 ARG A CA 1
ATOM 3330 C C . ARG A 1 428 ? 5.363 5.371 -5.527 1 95.94 428 ARG A C 1
ATOM 3332 O O . ARG A 1 428 ? 4.953 6.434 -6.004 1 95.94 428 ARG A O 1
ATOM 3339 N N . LEU A 1 429 ? 6.078 4.555 -6.211 1 97.25 429 LEU A N 1
ATOM 3340 C CA . LEU A 1 429 ? 6.555 4.906 -7.543 1 97.25 429 LEU A CA 1
ATOM 3341 C C . LEU A 1 429 ? 5.406 4.926 -8.547 1 97.25 429 LEU A C 1
ATOM 3343 O O . LEU A 1 429 ? 5.527 5.512 -9.625 1 97.25 429 LEU A O 1
ATOM 3347 N N . ALA A 1 430 ? 4.32 4.309 -8.148 1 96.06 430 ALA A N 1
ATOM 3348 C CA . ALA A 1 430 ? 3.137 4.32 -9.008 1 96.06 430 ALA A CA 1
ATOM 3349 C C . ALA A 1 430 ? 2.602 5.738 -9.188 1 96.06 430 ALA A C 1
ATOM 3351 O O . ALA A 1 430 ? 1.916 6.031 -10.164 1 96.06 430 ALA A O 1
ATOM 3352 N N . SER A 1 431 ? 2.938 6.617 -8.281 1 97.06 431 SER A N 1
ATOM 3353 C CA . SER A 1 431 ? 2.422 7.984 -8.32 1 97.06 431 SER A CA 1
ATOM 3354 C C . SER A 1 431 ? 3.168 8.828 -9.352 1 97.06 431 SER A C 1
ATOM 3356 O O . SER A 1 431 ? 2.711 9.906 -9.719 1 97.06 431 SER A O 1
ATOM 3358 N N . MET A 1 432 ? 4.312 8.383 -9.805 1 97.06 432 MET A N 1
ATOM 3359 C CA . MET A 1 432 ? 5.082 9.117 -10.805 1 97.06 432 MET A CA 1
ATOM 3360 C C . MET A 1 432 ? 4.484 8.938 -12.195 1 97.06 432 MET A C 1
ATOM 3362 O O . MET A 1 432 ? 3.936 7.875 -12.508 1 97.06 432 MET A O 1
ATOM 3366 N N . SER A 1 433 ? 4.582 9.961 -13.016 1 96.12 433 SER A N 1
ATOM 3367 C CA . SER A 1 433 ? 4.27 9.734 -14.422 1 96.12 433 SER A CA 1
ATOM 3368 C C . SER A 1 433 ? 5.219 8.719 -15.039 1 96.12 433 SER A C 1
ATOM 3370 O O . SER A 1 433 ? 6.34 8.539 -14.562 1 96.12 433 SER A O 1
ATOM 3372 N N . GLU A 1 434 ? 4.742 8.047 -16 1 97.06 434 GLU A N 1
ATOM 3373 C CA . GLU A 1 434 ? 5.578 7.066 -16.688 1 97.06 434 GLU A CA 1
ATOM 3374 C C . GLU A 1 434 ? 6.875 7.695 -17.188 1 97.06 434 GLU A C 1
ATOM 3376 O O . GLU A 1 434 ? 7.957 7.133 -16.984 1 97.06 434 GLU A O 1
ATOM 3381 N N . GLU A 1 435 ? 6.82 8.867 -17.734 1 96.94 435 GLU A N 1
ATOM 3382 C CA . GLU A 1 435 ? 7.988 9.539 -18.297 1 96.94 435 GLU A CA 1
ATOM 3383 C C . GLU A 1 435 ? 9 9.898 -17.219 1 96.94 435 GLU A C 1
ATOM 3385 O O . GLU A 1 435 ? 10.203 9.672 -17.391 1 96.94 435 GLU A O 1
ATOM 3390 N N . ASP A 1 436 ? 8.492 10.398 -16.109 1 96.12 436 ASP A N 1
ATOM 3391 C CA . ASP A 1 436 ? 9.375 10.773 -15.008 1 96.12 436 ASP A CA 1
ATOM 3392 C C . ASP A 1 436 ? 10.078 9.547 -14.438 1 96.12 436 ASP A C 1
ATOM 3394 O O . ASP A 1 436 ? 11.281 9.586 -14.164 1 96.12 436 ASP A O 1
ATOM 3398 N N . HIS A 1 437 ? 9.32 8.516 -14.234 1 97.88 437 HIS A N 1
ATOM 3399 C CA . HIS A 1 437 ? 9.859 7.293 -13.648 1 97.88 437 HIS A CA 1
ATOM 3400 C C . HIS A 1 437 ? 10.898 6.66 -14.57 1 97.88 437 HIS A C 1
ATOM 3402 O O . HIS A 1 437 ? 11.992 6.293 -14.117 1 97.88 437 HIS A O 1
ATOM 3408 N N . VAL A 1 438 ? 10.625 6.578 -15.812 1 98.5 438 VAL A N 1
ATOM 3409 C CA . VAL A 1 438 ? 11.531 5.992 -16.797 1 98.5 438 VAL A CA 1
ATOM 3410 C C . VAL A 1 438 ? 12.805 6.836 -16.875 1 98.5 438 VAL A C 1
ATOM 3412 O O . VAL A 1 438 ? 13.914 6.293 -16.922 1 98.5 438 VAL A O 1
ATOM 3415 N N . GLN A 1 439 ? 12.656 8.117 -16.875 1 97.62 439 GLN A N 1
ATOM 3416 C CA . GLN A 1 439 ? 13.82 9 -16.922 1 97.62 439 GLN A CA 1
ATOM 3417 C C . GLN A 1 439 ? 14.703 8.82 -15.695 1 97.62 439 GLN A C 1
ATOM 3419 O O . GLN A 1 439 ? 15.93 8.789 -15.805 1 97.62 439 GLN A O 1
ATOM 3424 N N . MET A 1 440 ? 14.086 8.75 -14.555 1 97.06 440 MET A N 1
ATOM 3425 C CA . MET A 1 440 ? 14.836 8.516 -13.32 1 97.06 440 MET A CA 1
ATOM 3426 C C . MET A 1 440 ? 15.672 7.246 -13.422 1 97.06 440 MET A C 1
ATOM 3428 O O . MET A 1 440 ? 16.844 7.234 -13.031 1 97.06 440 MET A O 1
ATOM 3432 N N . VAL A 1 441 ? 15.109 6.211 -13.953 1 98.62 441 VAL A N 1
ATOM 3433 C CA . VAL A 1 441 ? 15.781 4.922 -14.078 1 98.62 441 VAL A CA 1
ATOM 3434 C C . VAL A 1 441 ? 16.891 5.016 -15.125 1 98.62 441 VAL A C 1
ATOM 3436 O O . VAL A 1 441 ? 18 4.5 -14.914 1 98.62 441 VAL A O 1
ATOM 3439 N N . LEU A 1 442 ? 16.578 5.645 -16.234 1 98.69 442 LEU A N 1
ATOM 3440 C CA . LEU A 1 442 ? 17.594 5.84 -17.25 1 98.69 442 LEU A CA 1
ATOM 3441 C C . LEU A 1 442 ? 18.781 6.605 -16.688 1 98.69 442 LEU A C 1
ATOM 3443 O O . LEU A 1 442 ? 19.938 6.219 -16.906 1 98.69 442 LEU A O 1
ATOM 3447 N N . ASP A 1 443 ? 18.531 7.668 -15.969 1 97.62 443 ASP A N 1
ATOM 3448 C CA . ASP A 1 443 ? 19.594 8.469 -15.375 1 97.62 443 ASP A CA 1
ATOM 3449 C C . ASP A 1 443 ? 20.453 7.625 -14.438 1 97.62 443 ASP A C 1
ATOM 3451 O O . ASP A 1 443 ? 21.672 7.77 -14.398 1 97.62 443 ASP A O 1
ATOM 3455 N N . ALA A 1 444 ? 19.812 6.77 -13.672 1 98.06 444 ALA A N 1
ATOM 3456 C CA . ALA A 1 444 ? 20.562 5.883 -12.781 1 98.06 444 ALA A CA 1
ATOM 3457 C C . ALA A 1 444 ? 21.469 4.938 -13.57 1 98.06 444 ALA A C 1
ATOM 3459 O O . ALA A 1 444 ? 22.625 4.73 -13.211 1 98.06 444 ALA A O 1
ATOM 3460 N N . MET A 1 445 ? 20.969 4.402 -14.648 1 98.56 445 MET A N 1
ATOM 3461 C CA . MET A 1 445 ? 21.75 3.492 -15.477 1 98.56 445 MET A CA 1
ATOM 3462 C C . MET A 1 445 ? 22.953 4.207 -16.078 1 98.56 445 MET A C 1
ATOM 3464 O O . MET A 1 445 ? 24.062 3.656 -16.109 1 98.56 445 MET A O 1
ATOM 3468 N N . VAL A 1 446 ? 22.703 5.406 -16.531 1 98.12 446 VAL A N 1
ATOM 3469 C CA . VAL A 1 446 ? 23.766 6.199 -17.109 1 98.12 446 VAL A CA 1
ATOM 3470 C C . VAL A 1 446 ? 24.812 6.535 -16.047 1 98.12 446 VAL A C 1
ATOM 3472 O O . VAL A 1 446 ? 26.016 6.465 -16.297 1 98.12 446 VAL A O 1
ATOM 3475 N N . GLU A 1 447 ? 24.312 6.867 -14.883 1 97.38 447 GLU A N 1
ATOM 3476 C CA . GLU A 1 447 ? 25.219 7.191 -13.781 1 97.38 447 GLU A CA 1
ATOM 3477 C C . GLU A 1 447 ? 26.078 5.988 -13.398 1 97.38 447 GLU A C 1
ATOM 3479 O O . GLU A 1 447 ? 27.266 6.129 -13.148 1 97.38 447 GLU A O 1
ATOM 3484 N N . ILE A 1 448 ? 25.547 4.852 -13.344 1 98.62 448 ILE A N 1
ATOM 3485 C CA . ILE A 1 448 ? 26.234 3.633 -12.914 1 98.62 448 ILE A CA 1
ATOM 3486 C C . ILE A 1 448 ? 27.188 3.164 -14.008 1 98.62 448 ILE A C 1
ATOM 3488 O O . ILE A 1 448 ? 28.344 2.834 -13.734 1 98.62 448 ILE A O 1
ATOM 3492 N N . HIS A 1 449 ? 26.781 3.229 -15.297 1 98.62 449 HIS A N 1
ATOM 3493 C CA . HIS A 1 449 ? 27.484 2.551 -16.375 1 98.62 449 HIS A CA 1
ATOM 3494 C C . HIS A 1 449 ? 28.312 3.533 -17.203 1 98.62 449 HIS A C 1
ATOM 3496 O O . HIS A 1 449 ? 29.188 3.125 -17.969 1 98.62 449 HIS A O 1
ATOM 3502 N N . GLY A 1 450 ? 28.062 4.84 -17.062 1 97.56 450 GLY A N 1
ATOM 3503 C CA . GLY A 1 450 ? 28.828 5.848 -17.781 1 97.56 450 GLY A CA 1
ATOM 3504 C C . GLY A 1 450 ? 28 6.613 -18.797 1 97.56 450 GLY A C 1
ATOM 3505 O O . GLY A 1 450 ? 27.078 6.062 -19.391 1 97.56 450 GLY A O 1
ATOM 3506 N N . GLU A 1 451 ? 28.328 7.867 -19.078 1 96.44 451 GLU A N 1
ATOM 3507 C CA . GLU A 1 451 ? 27.578 8.805 -19.906 1 96.44 451 GLU A CA 1
ATOM 3508 C C . GLU A 1 451 ? 27.438 8.289 -21.328 1 96.44 451 GLU A C 1
ATOM 3510 O O . GLU A 1 451 ? 26.422 8.539 -21.984 1 96.44 451 GLU A O 1
ATOM 3515 N N . PHE A 1 452 ? 28.359 7.512 -21.844 1 97 452 PHE A N 1
ATOM 3516 C CA . PHE A 1 452 ? 28.328 7.008 -23.203 1 97 452 PHE A CA 1
ATOM 3517 C C . PHE A 1 452 ? 27.094 6.141 -23.438 1 97 452 PHE A C 1
ATOM 3519 O O . PHE A 1 452 ? 26.609 6.016 -24.562 1 97 452 PHE A O 1
ATOM 3526 N N . THR A 1 453 ? 26.562 5.566 -22.375 1 98.12 453 THR A N 1
ATOM 3527 C CA . THR A 1 453 ? 25.438 4.652 -22.5 1 98.12 453 THR A CA 1
ATOM 3528 C C . THR A 1 453 ? 24.172 5.418 -22.891 1 98.12 453 THR A C 1
ATOM 3530 O O . THR A 1 453 ? 23.219 4.828 -23.391 1 98.12 453 THR A O 1
ATOM 3533 N N . ARG A 1 454 ? 24.078 6.711 -22.594 1 97.56 454 ARG A N 1
ATOM 3534 C CA . ARG A 1 454 ? 22.938 7.531 -22.984 1 97.56 454 ARG A CA 1
ATOM 3535 C C . ARG A 1 454 ? 22.703 7.461 -24.5 1 97.56 454 ARG A C 1
ATOM 3537 O O . ARG A 1 454 ? 21.562 7.398 -24.953 1 97.56 454 ARG A O 1
ATOM 3544 N N . ASP A 1 455 ? 23.844 7.434 -25.219 1 97.94 455 ASP A N 1
ATOM 3545 C CA . ASP A 1 455 ? 23.766 7.395 -26.688 1 97.94 455 ASP A CA 1
ATOM 3546 C C . ASP A 1 455 ? 23.312 6.02 -27.172 1 97.94 455 ASP A C 1
ATOM 3548 O O . ASP A 1 455 ? 22.859 5.875 -28.297 1 97.94 455 ASP A O 1
ATOM 3552 N N . LEU A 1 456 ? 23.469 5.035 -26.375 1 98.69 456 LEU A N 1
ATOM 3553 C CA . LEU A 1 456 ? 23.125 3.666 -26.75 1 98.69 456 LEU A CA 1
ATOM 3554 C C . LEU A 1 456 ? 21.656 3.379 -26.438 1 98.69 456 LEU A C 1
ATOM 3556 O O . LEU A 1 456 ? 21.094 2.389 -26.906 1 98.69 456 LEU A O 1
ATOM 3560 N N . TYR A 1 457 ? 21.062 4.168 -25.531 1 98.62 457 TYR A N 1
ATOM 3561 C CA . TYR A 1 457 ? 19.641 4.02 -25.234 1 98.62 457 TYR A CA 1
ATOM 3562 C C . TYR A 1 457 ? 18.797 4.238 -26.484 1 98.62 457 TYR A C 1
ATOM 3564 O O . TYR A 1 457 ? 18.906 5.277 -27.141 1 98.62 457 TYR A O 1
ATOM 3572 N N . THR A 1 458 ? 17.891 3.326 -26.844 1 98.75 458 THR A N 1
ATOM 3573 C CA . THR A 1 458 ? 17.156 3.361 -28.094 1 98.75 458 THR A CA 1
ATOM 3574 C C . THR A 1 458 ? 15.914 4.234 -27.984 1 98.75 458 THR A C 1
ATOM 3576 O O . THR A 1 458 ? 15.305 4.594 -29 1 98.75 458 THR A O 1
ATOM 3579 N N . GLY A 1 459 ? 15.508 4.527 -26.781 1 98.38 459 GLY A N 1
ATOM 3580 C CA . GLY A 1 459 ? 14.25 5.223 -26.547 1 98.38 459 GLY A CA 1
ATOM 3581 C C . GLY A 1 459 ? 13.094 4.285 -26.234 1 98.38 459 GLY A C 1
ATOM 3582 O O . GLY A 1 459 ? 12.023 4.723 -25.812 1 98.38 459 GLY A O 1
ATOM 3583 N N . LYS A 1 460 ? 13.336 2.994 -26.406 1 98.75 460 LYS A N 1
ATOM 3584 C CA . LYS A 1 460 ? 12.289 2.018 -26.109 1 98.75 460 LYS A CA 1
ATOM 3585 C C . LYS A 1 460 ? 12.359 1.549 -24.672 1 98.75 460 LYS A C 1
ATOM 3587 O O . LYS A 1 460 ? 13.445 1.304 -24.141 1 98.75 460 LYS A O 1
ATOM 3592 N N . TYR A 1 461 ? 11.234 1.508 -23.984 1 98.81 461 TYR A N 1
ATOM 3593 C CA . TYR A 1 461 ? 11.133 1.095 -22.578 1 98.81 461 TYR A CA 1
ATOM 3594 C C . TYR A 1 461 ? 9.781 0.449 -22.297 1 98.81 461 TYR A C 1
ATOM 3596 O O . TYR A 1 461 ? 8.875 0.5 -23.141 1 98.81 461 TYR A O 1
ATOM 3604 N N . ASN A 1 462 ? 9.719 -0.233 -21.219 1 98.75 462 ASN A N 1
ATOM 3605 C CA . ASN A 1 462 ? 8.453 -0.612 -20.609 1 98.75 462 ASN A CA 1
ATOM 3606 C C . ASN A 1 462 ? 8.461 -0.387 -19.109 1 98.75 462 ASN A C 1
ATOM 3608 O O . ASN A 1 462 ? 9.461 -0.646 -18.438 1 98.75 462 ASN A O 1
ATOM 3612 N N . ARG A 1 463 ? 7.449 0.189 -18.625 1 98.62 463 ARG A N 1
ATOM 3613 C CA . ARG A 1 463 ? 7.234 0.373 -17.188 1 98.62 463 ARG A CA 1
ATOM 3614 C C . ARG A 1 463 ? 5.988 -0.378 -16.719 1 98.62 463 ARG A C 1
ATOM 3616 O O . ARG A 1 463 ? 4.914 -0.237 -17.312 1 98.62 463 ARG A O 1
ATOM 3623 N N . ARG A 1 464 ? 6.156 -1.176 -15.688 1 97.88 464 ARG A N 1
ATOM 3624 C CA . ARG A 1 464 ? 5.016 -1.88 -15.109 1 97.88 464 ARG A CA 1
ATOM 3625 C C . ARG A 1 464 ? 5.004 -1.75 -13.586 1 97.88 464 ARG A C 1
ATOM 3627 O O . ARG A 1 464 ? 5.848 -2.328 -12.906 1 97.88 464 ARG A O 1
ATOM 3634 N N . CYS A 1 465 ? 4.074 -0.967 -13.078 1 97.69 465 CYS A N 1
ATOM 3635 C CA . CYS A 1 465 ? 3.74 -0.95 -11.656 1 97.69 465 CYS A CA 1
ATOM 3636 C C . CYS A 1 465 ? 2.441 -1.702 -11.391 1 97.69 465 CYS A C 1
ATOM 3638 O O . CYS A 1 465 ? 1.363 -1.233 -11.758 1 97.69 465 CYS A O 1
ATOM 3640 N N . TRP A 1 466 ? 2.512 -2.764 -10.719 1 97.38 466 TRP A N 1
ATOM 3641 C CA . TRP A 1 466 ? 1.404 -3.711 -10.648 1 97.38 466 TRP A CA 1
ATOM 3642 C C . TRP A 1 466 ? 0.266 -3.152 -9.805 1 97.38 466 TRP A C 1
ATOM 3644 O O . TRP A 1 466 ? -0.881 -3.588 -9.93 1 97.38 466 TRP A O 1
ATOM 3654 N N . ALA A 1 467 ? 0.531 -2.199 -8.922 1 96.19 467 ALA A N 1
ATOM 3655 C CA . ALA A 1 467 ? -0.533 -1.52 -8.188 1 96.19 467 ALA A CA 1
ATOM 3656 C C . ALA A 1 467 ? -1.483 -0.799 -9.133 1 96.19 467 ALA A C 1
ATOM 3658 O O . ALA A 1 467 ? -2.629 -0.514 -8.781 1 96.19 467 ALA A O 1
ATOM 3659 N N . LEU A 1 468 ? -1.052 -0.557 -10.383 1 97.31 468 LEU A N 1
ATOM 3660 C CA . LEU A 1 468 ? -1.833 0.207 -11.352 1 97.31 468 LEU A CA 1
ATOM 3661 C C . LEU A 1 468 ? -2.578 -0.723 -12.305 1 97.31 468 LEU A C 1
ATOM 3663 O O . LEU A 1 468 ? -3.416 -0.272 -13.086 1 97.31 468 LEU A O 1
ATOM 3667 N N . ASP A 1 469 ? -2.273 -2.008 -12.273 1 96.94 469 ASP A N 1
ATOM 3668 C CA . ASP A 1 469 ? -2.908 -2.943 -13.195 1 96.94 469 ASP A CA 1
ATOM 3669 C C . ASP A 1 469 ? -4.355 -3.217 -12.789 1 96.94 469 ASP A C 1
ATOM 3671 O O . ASP A 1 469 ? -4.613 -3.736 -11.703 1 96.94 469 ASP A O 1
ATOM 3675 N N . PRO A 1 470 ? -5.281 -2.975 -13.617 1 96.25 470 PRO A N 1
ATOM 3676 C CA . PRO A 1 470 ? -6.68 -3.076 -13.203 1 96.25 470 PRO A CA 1
ATOM 3677 C C . PRO A 1 470 ? -7.141 -4.52 -13.023 1 96.25 470 PRO A C 1
ATOM 3679 O O . PRO A 1 470 ? -8.188 -4.77 -12.422 1 96.25 470 PRO A O 1
ATOM 3682 N N . LEU A 1 471 ? -6.383 -5.492 -13.547 1 97.62 471 LEU A N 1
ATOM 3683 C CA . LEU A 1 471 ? -6.812 -6.887 -13.484 1 97.62 471 LEU A CA 1
ATOM 3684 C C . LEU A 1 471 ? -6.105 -7.621 -12.352 1 97.62 471 LEU A C 1
ATOM 3686 O O . LEU A 1 471 ? -6.484 -8.742 -12 1 97.62 471 LEU A O 1
ATOM 3690 N N . GLU A 1 472 ? -5.09 -7 -11.773 1 97 472 GLU A N 1
ATOM 3691 C CA . GLU A 1 472 ? -4.348 -7.652 -10.703 1 97 472 GLU A CA 1
ATOM 3692 C C . GLU A 1 472 ? -4.344 -6.797 -9.438 1 97 472 GLU A C 1
ATOM 3694 O O . GLU A 1 472 ? -4.52 -7.312 -8.328 1 97 472 GLU A O 1
ATOM 3699 N N . SER A 1 473 ? -4.082 -5.469 -9.578 1 96.5 473 SER A N 1
ATOM 3700 C CA . SER A 1 473 ? -4.055 -4.477 -8.508 1 96.5 473 SER A CA 1
ATOM 3701 C C . SER A 1 473 ? -3.059 -4.863 -7.418 1 96.5 473 SER A C 1
ATOM 3703 O O . SER A 1 473 ? -3.275 -4.578 -6.238 1 96.5 473 SER A O 1
ATOM 3705 N N . GLY A 1 474 ? -2.035 -5.566 -7.703 1 95.56 474 GLY A N 1
ATOM 3706 C CA . GLY A 1 474 ? -0.971 -6.035 -6.828 1 95.56 474 GLY A CA 1
ATOM 3707 C C . GLY A 1 474 ? -0.038 -7.027 -7.496 1 95.56 474 GLY A C 1
ATOM 3708 O O . GLY A 1 474 ? -0.343 -7.543 -8.578 1 95.56 474 GLY A O 1
ATOM 3709 N N . SER A 1 475 ? 1.071 -7.293 -6.832 1 96.75 475 SER A N 1
ATOM 3710 C CA . SER A 1 475 ? 2.076 -8.148 -7.449 1 96.75 475 SER A CA 1
ATOM 3711 C C . SER A 1 475 ? 1.902 -9.602 -7.02 1 96.75 475 SER A C 1
ATOM 3713 O O . SER A 1 475 ? 1.847 -10.508 -7.859 1 96.75 475 SER A O 1
ATOM 3715 N N . TRP A 1 476 ? 1.864 -9.883 -5.785 1 97.56 476 TRP A N 1
ATOM 3716 C CA . TRP A 1 476 ? 1.695 -11.211 -5.223 1 97.56 476 TRP A CA 1
ATOM 3717 C C . TRP A 1 476 ? 1.115 -11.141 -3.812 1 97.56 476 TRP A C 1
ATOM 3719 O O . TRP A 1 476 ? 1.13 -10.078 -3.186 1 97.56 476 TRP A O 1
ATOM 3729 N N . ALA A 1 477 ? 0.503 -12.188 -3.383 1 97.31 477 ALA A N 1
ATOM 3730 C CA . ALA A 1 477 ? 0.053 -12.281 -1.996 1 97.31 477 ALA A CA 1
ATOM 3731 C C . ALA A 1 477 ? 1.236 -12.258 -1.033 1 97.31 477 ALA A C 1
ATOM 3733 O O . ALA A 1 477 ? 2.275 -12.859 -1.304 1 97.31 477 ALA A O 1
ATOM 3734 N N . SER A 1 478 ? 1.133 -11.508 -0.018 1 95.75 478 SER A N 1
ATOM 3735 C CA . SER A 1 478 ? 2.104 -11.414 1.067 1 95.75 478 SER A CA 1
ATOM 3736 C C . SER A 1 478 ? 1.42 -11.484 2.428 1 95.75 478 SER A C 1
ATOM 3738 O O . SER A 1 478 ? 1.365 -10.5 3.158 1 95.75 478 SER A O 1
ATOM 3740 N N . PRO A 1 479 ? 0.983 -12.688 2.805 1 96.5 479 PRO A N 1
ATOM 3741 C CA . PRO A 1 479 ? 0.233 -12.836 4.055 1 96.5 479 PRO A CA 1
ATOM 3742 C C . PRO A 1 479 ? 1.003 -12.312 5.266 1 96.5 479 PRO A C 1
ATOM 3744 O O . PRO A 1 479 ? 2.215 -12.523 5.371 1 96.5 479 PRO A O 1
ATOM 3747 N N . THR A 1 480 ? 0.312 -11.586 6.16 1 96 480 THR A N 1
ATOM 3748 C CA . THR A 1 480 ? 0.888 -11.172 7.434 1 96 480 THR A CA 1
ATOM 3749 C C . THR A 1 480 ? 0.753 -12.281 8.477 1 96 480 THR A C 1
ATOM 3751 O O . THR A 1 480 ? 0.14 -13.312 8.211 1 96 480 THR A O 1
ATOM 3754 N N . ALA A 1 481 ? 1.37 -12.078 9.656 1 96.31 481 ALA A N 1
ATOM 3755 C CA . ALA A 1 481 ? 1.381 -13.094 10.711 1 96.31 481 ALA A CA 1
ATOM 3756 C C . ALA A 1 481 ? -0.03 -13.594 11.008 1 96.31 481 ALA A C 1
ATOM 3758 O O . ALA A 1 481 ? -0.95 -12.797 11.195 1 96.31 481 ALA A O 1
ATOM 3759 N N . GLY A 1 482 ? -0.222 -14.93 10.93 1 96.94 482 GLY A N 1
ATOM 3760 C CA . GLY A 1 482 ? -1.471 -15.586 11.273 1 96.94 482 GLY A CA 1
ATOM 3761 C C . GLY A 1 482 ? -2.344 -15.883 10.07 1 96.94 482 GLY A C 1
ATOM 3762 O O . GLY A 1 482 ? -3.225 -16.75 10.133 1 96.94 482 GLY A O 1
ATOM 3763 N N . GLN A 1 483 ? -2.146 -15.266 8.93 1 96.75 483 GLN A N 1
ATOM 3764 C CA . GLN A 1 483 ? -3.082 -15.344 7.812 1 96.75 483 GLN A CA 1
ATOM 3765 C C . GLN A 1 483 ? -2.943 -16.672 7.066 1 96.75 483 GLN A C 1
ATOM 3767 O O . GLN A 1 483 ? -3.922 -17.188 6.527 1 96.75 483 GLN A O 1
ATOM 3772 N N . HIS A 1 484 ? -1.72 -17.266 7.02 1 95.88 484 HIS A N 1
ATOM 3773 C CA . HIS A 1 484 ? -1.586 -18.594 6.43 1 95.88 484 HIS A CA 1
ATOM 3774 C C . HIS A 1 484 ? -2.414 -19.625 7.195 1 95.88 484 HIS A C 1
ATOM 3776 O O . HIS A 1 484 ? -3.264 -20.297 6.613 1 95.88 484 HIS A O 1
ATOM 3782 N N . GLN A 1 485 ? -2.123 -19.578 8.453 1 96.62 485 GLN A N 1
ATOM 3783 C CA . GLN A 1 485 ? -2.754 -20.562 9.328 1 96.62 485 GLN A CA 1
ATOM 3784 C C . GLN A 1 485 ? -4.273 -20.406 9.312 1 96.62 485 GLN A C 1
ATOM 3786 O O . GLN A 1 485 ? -4.996 -21.406 9.312 1 96.62 485 GLN A O 1
ATOM 3791 N N . LEU A 1 486 ? -4.754 -19.25 9.273 1 97.19 486 LEU A N 1
ATOM 3792 C CA . LEU A 1 486 ? -6.184 -19 9.398 1 97.19 486 LEU A CA 1
ATOM 3793 C C . LEU A 1 486 ? -6.891 -19.219 8.062 1 97.19 486 LEU A C 1
ATOM 3795 O O . LEU A 1 486 ? -7.973 -19.797 8.016 1 97.19 486 LEU A O 1
ATOM 3799 N N . TYR A 1 487 ? -6.32 -18.781 6.941 1 98 487 TYR A N 1
ATOM 3800 C CA . TYR A 1 487 ? -7.094 -18.625 5.715 1 98 487 TYR A CA 1
ATOM 3801 C C . TYR A 1 487 ? -6.895 -19.812 4.789 1 98 487 TYR A C 1
ATOM 3803 O O . TYR A 1 487 ? -7.793 -20.172 4.02 1 98 487 TYR A O 1
ATOM 3811 N N . ILE A 1 488 ? -5.773 -20.516 4.789 1 98.25 488 ILE A N 1
ATOM 3812 C CA . ILE A 1 488 ? -5.48 -21.562 3.809 1 98.25 488 ILE A CA 1
ATOM 3813 C C . ILE A 1 488 ? -6.535 -22.656 3.896 1 98.25 488 ILE A C 1
ATOM 3815 O O . ILE A 1 488 ? -7.062 -23.109 2.875 1 98.25 488 ILE A O 1
ATOM 3819 N N . PRO A 1 489 ? -6.945 -23.094 5.137 1 97.81 489 PRO A N 1
ATOM 3820 C CA . PRO A 1 489 ? -7.98 -24.125 5.191 1 97.81 489 PRO A CA 1
ATOM 3821 C C . PRO A 1 489 ? -9.273 -23.703 4.492 1 97.81 489 PRO A C 1
ATOM 3823 O O . PRO A 1 489 ? -9.992 -24.547 3.961 1 97.81 489 PRO A O 1
ATOM 3826 N N . GLU A 1 490 ? -9.57 -22.422 4.477 1 97.94 490 GLU A N 1
ATOM 3827 C CA . GLU A 1 490 ? -10.781 -21.922 3.836 1 97.94 490 GLU A CA 1
ATOM 3828 C C . GLU A 1 490 ? -10.727 -22.109 2.322 1 97.94 490 GLU A C 1
ATOM 3830 O O . GLU A 1 490 ? -11.758 -22.297 1.677 1 97.94 490 GLU A O 1
ATOM 3835 N N . TYR A 1 491 ? -9.5 -22.172 1.759 1 98.5 491 TYR A N 1
ATOM 3836 C CA . TYR A 1 491 ? -9.344 -22.281 0.312 1 98.5 491 TYR A CA 1
ATOM 3837 C C . TYR A 1 491 ? -9.641 -23.688 -0.166 1 98.5 491 TYR A C 1
ATOM 3839 O O . TYR A 1 491 ? -9.805 -23.922 -1.365 1 98.5 491 TYR A O 1
ATOM 3847 N N . PHE A 1 492 ? -9.758 -24.625 0.745 1 97.94 492 PHE A N 1
ATOM 3848 C CA . PHE A 1 492 ? -10.023 -26.031 0.423 1 97.94 492 PHE A CA 1
ATOM 3849 C C . PHE A 1 492 ? -11.523 -26.312 0.47 1 97.94 492 PHE A C 1
ATOM 3851 O O . PHE A 1 492 ? -11.945 -27.453 0.246 1 97.94 492 PHE A O 1
ATOM 3858 N N . LYS A 1 493 ? -12.305 -25.297 0.733 1 97.38 493 LYS A N 1
ATOM 3859 C CA . LYS A 1 493 ? -13.758 -25.438 0.792 1 97.38 493 LYS A CA 1
ATOM 3860 C C . LYS A 1 493 ? -14.422 -24.828 -0.438 1 97.38 493 LYS A C 1
ATOM 3862 O O . LYS A 1 493 ? -13.852 -23.953 -1.089 1 97.38 493 LYS A O 1
ATOM 3867 N N . THR A 1 494 ? -15.547 -25.422 -0.776 1 97.38 494 THR A N 1
ATOM 3868 C CA . THR A 1 494 ? -16.391 -24.891 -1.84 1 97.38 494 THR A CA 1
ATOM 3869 C C . THR A 1 494 ? -17.531 -24.047 -1.261 1 97.38 494 THR A C 1
ATOM 3871 O O . THR A 1 494 ? -18.281 -24.531 -0.406 1 97.38 494 THR A O 1
ATOM 3874 N N . TYR A 1 495 ? -17.625 -22.812 -1.699 1 97.81 495 TYR A N 1
ATOM 3875 C CA . TYR A 1 495 ? -18.656 -21.906 -1.192 1 97.81 495 TYR A CA 1
ATOM 3876 C C . TYR A 1 495 ? -19.594 -21.484 -2.307 1 97.81 495 TYR A C 1
ATOM 3878 O O . TYR A 1 495 ? -19.188 -20.828 -3.268 1 97.81 495 TYR A O 1
ATOM 3886 N N . ASN A 1 496 ? -20.906 -21.812 -2.225 1 97.75 496 ASN A N 1
ATOM 3887 C CA . ASN A 1 496 ? -21.891 -21.406 -3.221 1 97.75 496 ASN A CA 1
ATOM 3888 C C . ASN A 1 496 ? -21.469 -21.828 -4.629 1 97.75 496 ASN A C 1
ATOM 3890 O O . ASN A 1 496 ? -21.531 -21.016 -5.562 1 97.75 496 ASN A O 1
ATOM 3894 N N . LYS A 1 497 ? -20.891 -23.047 -4.707 1 98.06 497 LYS A N 1
ATOM 3895 C CA . LYS A 1 497 ? -20.469 -23.641 -5.973 1 98.06 497 LYS A CA 1
ATOM 3896 C C . LYS A 1 497 ? -19.266 -22.891 -6.551 1 98.06 497 LYS A C 1
ATOM 3898 O O . LYS A 1 497 ? -18.969 -23.016 -7.738 1 98.06 497 LYS A O 1
ATOM 3903 N N . MET A 1 498 ? -18.562 -22.094 -5.703 1 98.75 498 MET A N 1
ATOM 3904 C CA . MET A 1 498 ? -17.328 -21.422 -6.121 1 98.75 498 MET A CA 1
ATOM 3905 C C . MET A 1 498 ? -16.109 -22.094 -5.484 1 98.75 498 MET A C 1
ATOM 3907 O O . MET A 1 498 ? -16.141 -22.484 -4.316 1 98.75 498 MET A O 1
ATOM 3911 N N . ILE A 1 499 ? -15.086 -22.266 -6.238 1 98.81 499 ILE A N 1
ATOM 3912 C CA . ILE A 1 499 ? -13.766 -22.703 -5.781 1 98.81 499 ILE A CA 1
ATOM 3913 C C . ILE A 1 499 ? -12.727 -21.625 -6.105 1 98.81 499 ILE A C 1
ATOM 3915 O O . ILE A 1 499 ? -12.617 -21.188 -7.254 1 98.81 499 ILE A O 1
ATOM 3919 N N . PHE A 1 500 ? -12 -21.172 -5.086 1 98.94 500 PHE A N 1
ATOM 3920 C CA . PHE A 1 500 ? -11.023 -20.109 -5.281 1 98.94 500 PHE A CA 1
ATOM 3921 C C . PHE A 1 500 ? -9.633 -20.688 -5.508 1 98.94 500 PHE A C 1
ATOM 3923 O O . PHE A 1 500 ? -9.156 -21.5 -4.723 1 98.94 500 PHE A O 1
ATOM 3930 N N . VAL A 1 501 ? -8.969 -20.266 -6.609 1 98.88 501 VAL A N 1
ATOM 3931 C CA . VAL A 1 501 ? -7.602 -20.688 -6.898 1 98.88 501 VAL A CA 1
ATOM 3932 C C . VAL A 1 501 ? -6.766 -19.469 -7.277 1 98.88 501 VAL A C 1
ATOM 3934 O O . VAL A 1 501 ? -7.309 -18.406 -7.609 1 98.88 501 VAL A O 1
ATOM 3937 N N . GLY A 1 502 ? -5.488 -19.531 -7.23 1 98.75 502 GLY A N 1
ATOM 3938 C CA . GLY A 1 502 ? -4.477 -18.516 -7.504 1 98.75 502 GLY A CA 1
ATOM 3939 C C . GLY A 1 502 ? -3.262 -18.625 -6.602 1 98.75 502 GLY A C 1
ATOM 3940 O O . GLY A 1 502 ? -3.34 -19.203 -5.516 1 98.75 502 GLY A O 1
ATOM 3941 N N . GLU A 1 503 ? -2.227 -18.016 -7.086 1 98.38 503 GLU A N 1
ATOM 3942 C CA . GLU A 1 503 ? -1.016 -18.016 -6.27 1 98.38 503 GLU A CA 1
ATOM 3943 C C . GLU A 1 503 ? -1.316 -17.578 -4.84 1 98.38 503 GLU A C 1
ATOM 3945 O O . GLU A 1 503 ? -0.684 -18.047 -3.893 1 98.38 503 GLU A O 1
ATOM 3950 N N . HIS A 1 504 ? -2.332 -16.719 -4.648 1 98.56 504 HIS A N 1
ATOM 3951 C CA . HIS A 1 504 ? -2.682 -16.172 -3.344 1 98.56 504 HIS A CA 1
ATOM 3952 C C . HIS A 1 504 ? -3.322 -17.234 -2.449 1 98.56 504 HIS A C 1
ATOM 3954 O O . HIS A 1 504 ? -3.443 -17.031 -1.238 1 98.56 504 HIS A O 1
ATOM 3960 N N . THR A 1 505 ? -3.74 -18.359 -3.018 1 98.75 505 THR A N 1
ATOM 3961 C CA . THR A 1 505 ? -4.379 -19.391 -2.213 1 98.75 505 THR A CA 1
ATOM 3962 C C . THR A 1 505 ? -3.428 -20.562 -1.975 1 98.75 505 THR A C 1
ATOM 3964 O O . THR A 1 505 ? -3.842 -21.609 -1.495 1 98.75 505 THR A O 1
ATOM 3967 N N . SER A 1 506 ? -2.131 -20.406 -2.318 1 98.19 506 SER A N 1
ATOM 3968 C CA . SER A 1 506 ? -1.12 -21.453 -2.164 1 98.19 506 SER A CA 1
ATOM 3969 C C . SER A 1 506 ? -0.3 -21.234 -0.896 1 98.19 506 SER A C 1
ATOM 3971 O O . SER A 1 506 ? -0.669 -20.438 -0.038 1 98.19 506 SER A O 1
ATOM 3973 N N . TYR A 1 507 ? 0.783 -22.094 -0.713 1 97.94 507 TYR A N 1
ATOM 3974 C CA . TYR A 1 507 ? 1.637 -22.078 0.469 1 97.94 507 TYR A CA 1
ATOM 3975 C C . TYR A 1 507 ? 2.814 -21.141 0.284 1 97.94 507 TYR A C 1
ATOM 3977 O O . TYR A 1 507 ? 3.438 -20.703 1.26 1 97.94 507 TYR A O 1
ATOM 3985 N N . THR A 1 508 ? 3.201 -20.984 -0.953 1 98.19 508 THR A N 1
ATOM 3986 C CA . THR A 1 508 ? 4.223 -20.016 -1.357 1 98.19 508 THR A CA 1
ATOM 3987 C C . THR A 1 508 ? 3.652 -19 -2.34 1 98.19 508 THR A C 1
ATOM 3989 O O . THR A 1 508 ? 2.564 -19.203 -2.885 1 98.19 508 THR A O 1
ATOM 3992 N N . HIS A 1 509 ? 4.316 -17.922 -2.518 1 97.81 509 HIS A N 1
ATOM 3993 C CA . HIS A 1 509 ? 3.76 -16.812 -3.287 1 97.81 509 HIS A CA 1
ATOM 3994 C C . HIS A 1 509 ? 4.801 -16.234 -4.23 1 97.81 509 HIS A C 1
ATOM 3996 O O . HIS A 1 509 ? 5.988 -16.531 -4.117 1 97.81 509 HIS A O 1
ATOM 4002 N N . ALA A 1 510 ? 4.332 -15.477 -5.223 1 97.31 510 ALA A N 1
ATOM 4003 C CA . ALA A 1 510 ? 5.176 -14.711 -6.141 1 97.31 510 ALA A CA 1
ATOM 4004 C C . ALA A 1 510 ? 5.777 -15.617 -7.215 1 97.31 510 ALA A C 1
ATOM 4006 O O . ALA A 1 510 ? 6.617 -15.172 -8 1 97.31 510 ALA A O 1
ATOM 4007 N N . TRP A 1 511 ? 5.398 -16.922 -7.312 1 98.56 511 TRP A N 1
ATOM 4008 C CA . TRP A 1 511 ? 5.984 -17.859 -8.266 1 98.56 511 TRP A CA 1
ATOM 4009 C C . TRP A 1 511 ? 4.898 -18.547 -9.086 1 98.56 511 TRP A C 1
ATOM 4011 O O . TRP A 1 511 ? 3.797 -18.797 -8.594 1 98.56 511 TRP A O 1
ATOM 4021 N N . ILE A 1 512 ? 5.215 -18.906 -10.32 1 98.75 512 ILE A N 1
ATOM 4022 C CA . ILE A 1 512 ? 4.285 -19.609 -11.203 1 98.75 512 ILE A CA 1
ATOM 4023 C C . ILE A 1 512 ? 3.912 -20.953 -10.586 1 98.75 512 ILE A C 1
ATOM 4025 O O . ILE A 1 512 ? 2.762 -21.391 -10.688 1 98.75 512 ILE A O 1
ATOM 4029 N N . ALA A 1 513 ? 4.875 -21.594 -9.906 1 98.5 513 ALA A N 1
ATOM 4030 C CA . ALA A 1 513 ? 4.629 -22.891 -9.273 1 98.5 513 ALA A CA 1
ATOM 4031 C C . ALA A 1 513 ? 3.475 -22.812 -8.281 1 98.5 513 ALA A C 1
ATOM 4033 O O . ALA A 1 513 ? 2.682 -23.75 -8.156 1 98.5 513 ALA A O 1
ATOM 4034 N N . SER A 1 514 ? 3.387 -21.734 -7.551 1 98.56 514 SER A N 1
ATOM 4035 C CA . SER A 1 514 ? 2.318 -21.531 -6.578 1 98.56 514 SER A CA 1
ATOM 4036 C C . SER A 1 514 ? 0.957 -21.453 -7.262 1 98.56 514 SER A C 1
ATOM 4038 O O . SER A 1 514 ? -0.034 -21.969 -6.75 1 98.56 514 SER A O 1
ATOM 4040 N N . ALA A 1 515 ? 0.925 -20.75 -8.398 1 98.75 515 ALA A N 1
ATOM 4041 C CA . ALA A 1 515 ? -0.308 -20.656 -9.172 1 98.75 515 ALA A CA 1
ATOM 4042 C C . ALA A 1 515 ? -0.73 -22.016 -9.695 1 98.75 515 ALA A C 1
ATOM 4044 O O . ALA A 1 515 ? -1.907 -22.375 -9.633 1 98.75 515 ALA A O 1
ATOM 4045 N N . LEU A 1 516 ? 0.245 -22.781 -10.195 1 98.75 516 LEU A N 1
ATOM 4046 C CA . LEU A 1 516 ? -0.045 -24.109 -10.742 1 98.75 516 LEU A CA 1
ATOM 4047 C C . LEU A 1 516 ? -0.543 -25.047 -9.648 1 98.75 516 LEU A C 1
ATOM 4049 O O . LEU A 1 516 ? -1.523 -25.766 -9.844 1 98.75 516 LEU A O 1
ATOM 4053 N N . ASP A 1 517 ? 0.128 -24.969 -8.492 1 97.25 517 ASP A N 1
ATOM 4054 C CA . ASP A 1 517 ? -0.294 -25.766 -7.34 1 97.25 517 ASP A CA 1
ATOM 4055 C C . ASP A 1 517 ? -1.758 -25.5 -7 1 97.25 517 ASP A C 1
ATOM 4057 O O . ASP A 1 517 ? -2.531 -26.438 -6.789 1 97.25 517 ASP A O 1
ATOM 4061 N N . SER A 1 518 ? -2.119 -24.297 -6.938 1 98.62 518 SER A N 1
ATOM 4062 C CA . SER A 1 518 ? -3.482 -23.906 -6.586 1 98.62 518 SER A CA 1
ATOM 4063 C C . SER A 1 518 ? -4.477 -24.375 -7.641 1 98.62 518 SER A C 1
ATOM 4065 O O . SER A 1 518 ? -5.602 -24.766 -7.316 1 98.62 518 SER A O 1
ATOM 4067 N N . GLY A 1 519 ? -4.059 -24.266 -8.938 1 98.88 519 GLY A N 1
ATOM 4068 C CA . GLY A 1 519 ? -4.914 -24.75 -10.016 1 98.88 519 GLY A CA 1
ATOM 4069 C C . GLY A 1 519 ? -5.176 -26.234 -9.945 1 98.88 519 GLY A C 1
ATOM 4070 O O . GLY A 1 519 ? -6.297 -26.688 -10.18 1 98.88 519 GLY A O 1
ATOM 4071 N N . ILE A 1 520 ? -4.172 -27.031 -9.609 1 98.5 520 ILE A N 1
ATOM 4072 C CA . ILE A 1 520 ? -4.309 -28.469 -9.445 1 98.5 520 ILE A CA 1
ATOM 4073 C C . ILE A 1 520 ? -5.23 -28.781 -8.266 1 98.5 520 ILE A C 1
ATOM 4075 O O . ILE A 1 520 ? -6.172 -29.562 -8.391 1 98.5 520 ILE A O 1
ATOM 4079 N N . ARG A 1 521 ? -4.965 -28.078 -7.141 1 98.19 521 ARG A N 1
ATOM 4080 C CA . ARG A 1 521 ? -5.785 -28.266 -5.949 1 98.19 521 ARG A CA 1
ATOM 4081 C C . ARG A 1 521 ? -7.25 -27.953 -6.238 1 98.19 521 ARG A C 1
ATOM 4083 O O . ARG A 1 521 ? -8.133 -28.734 -5.859 1 98.19 521 ARG A O 1
ATOM 4090 N N . GLY A 1 522 ? -7.496 -26.859 -6.938 1 98.62 522 GLY A N 1
ATOM 4091 C CA . GLY A 1 522 ? -8.859 -26.484 -7.266 1 98.62 522 GLY A CA 1
ATOM 4092 C C . GLY A 1 522 ? -9.562 -27.484 -8.164 1 98.62 522 GLY A C 1
ATOM 4093 O O . GLY A 1 522 ? -10.734 -27.797 -7.965 1 98.62 522 GLY A O 1
ATOM 4094 N N . ALA A 1 523 ? -8.883 -27.969 -9.172 1 98.81 523 ALA A N 1
ATOM 4095 C CA . ALA A 1 523 ? -9.445 -28.984 -10.062 1 98.81 523 ALA A CA 1
ATOM 4096 C C . ALA A 1 523 ? -9.773 -30.266 -9.297 1 98.81 523 ALA A C 1
ATOM 4098 O O . ALA A 1 523 ? -10.844 -30.844 -9.469 1 98.81 523 ALA A O 1
ATOM 4099 N N . VAL A 1 524 ? -8.859 -30.656 -8.438 1 97.31 524 VAL A N 1
ATOM 4100 C CA . VAL A 1 524 ? -9.047 -31.859 -7.641 1 97.31 524 VAL A CA 1
ATOM 4101 C C . VAL A 1 524 ? -10.234 -31.672 -6.703 1 97.31 524 VAL A C 1
ATOM 4103 O O . VAL A 1 524 ? -11.055 -32.594 -6.551 1 97.31 524 VAL A O 1
ATOM 4106 N N . GLN A 1 525 ? -10.281 -30.531 -6.109 1 96.94 525 GLN A N 1
ATOM 4107 C CA . GLN A 1 525 ? -11.414 -30.203 -5.25 1 96.94 525 GLN A CA 1
ATOM 4108 C C . GLN A 1 525 ? -12.734 -30.344 -6 1 96.94 525 GLN A C 1
ATOM 4110 O O . GLN A 1 525 ? -13.688 -30.922 -5.477 1 96.94 525 GLN A O 1
ATOM 4115 N N . LEU A 1 526 ? -12.789 -29.828 -7.219 1 97.75 526 LEU A N 1
ATOM 4116 C CA . LEU A 1 526 ? -13.992 -29.891 -8.039 1 97.75 526 LEU A CA 1
ATOM 4117 C C . LEU A 1 526 ? -14.32 -31.344 -8.398 1 97.75 526 LEU A C 1
ATOM 4119 O O . LEU A 1 526 ? -15.477 -31.766 -8.305 1 97.75 526 LEU A O 1
ATOM 4123 N N . LEU A 1 527 ? -13.344 -32.125 -8.805 1 96.62 527 LEU A N 1
ATOM 4124 C CA . LEU A 1 527 ? -13.547 -33.531 -9.141 1 96.62 527 LEU A CA 1
ATOM 4125 C C . LEU A 1 527 ? -14.117 -34.312 -7.961 1 96.62 527 LEU A C 1
ATOM 4127 O O . LEU A 1 527 ? -15.047 -35.094 -8.117 1 96.62 527 LEU A O 1
ATOM 4131 N N . LEU A 1 528 ? -13.617 -34 -6.793 1 93.94 528 LEU A N 1
ATOM 4132 C CA . LEU A 1 528 ? -14.109 -34.688 -5.598 1 93.94 528 LEU A CA 1
ATOM 4133 C C . LEU A 1 528 ? -15.539 -34.25 -5.277 1 93.94 528 LEU A C 1
ATOM 4135 O O . LEU A 1 528 ? -16.359 -35.094 -4.863 1 93.94 528 LEU A O 1
ATOM 4139 N N . GLU A 1 529 ? -15.82 -32.969 -5.512 1 92.5 529 GLU A N 1
ATOM 4140 C CA . GLU A 1 529 ? -17.188 -32.469 -5.328 1 92.5 529 GLU A CA 1
ATOM 4141 C C . GLU A 1 529 ? -18.156 -33.188 -6.254 1 92.5 529 GLU A C 1
ATOM 4143 O O . GLU A 1 529 ? -19.328 -33.406 -5.895 1 92.5 529 GLU A O 1
ATOM 4148 N N . LEU A 1 530 ? -17.656 -33.594 -7.375 1 94.12 530 LEU A N 1
ATOM 4149 C CA . LEU A 1 530 ? -18.484 -34.25 -8.391 1 94.12 530 LEU A CA 1
ATOM 4150 C C . LEU A 1 530 ? -18.484 -35.75 -8.234 1 94.12 530 LEU A C 1
ATOM 4152 O O . LEU A 1 530 ? -19.094 -36.469 -9.023 1 94.12 530 LEU A O 1
ATOM 4156 N N . GLY A 1 531 ? -17.766 -36.25 -7.266 1 91.19 531 GLY A N 1
ATOM 4157 C CA . GLY A 1 531 ? -17.688 -37.688 -7.012 1 91.19 531 GLY A CA 1
ATOM 4158 C C . GLY A 1 531 ? -16.719 -38.406 -7.93 1 91.19 531 GLY A C 1
ATOM 4159 O O . GLY A 1 531 ? -16.719 -39.625 -8 1 91.19 531 GLY A O 1
ATOM 4160 N N . LEU A 1 532 ? -15.914 -37.688 -8.625 1 93.81 532 LEU A N 1
ATOM 4161 C CA . LEU A 1 532 ? -14.945 -38.25 -9.555 1 93.81 532 LEU A CA 1
ATOM 4162 C C . LEU A 1 532 ? -13.625 -38.531 -8.859 1 93.81 532 LEU A C 1
ATOM 4164 O O . LEU A 1 532 ? -12.594 -37.969 -9.227 1 93.81 5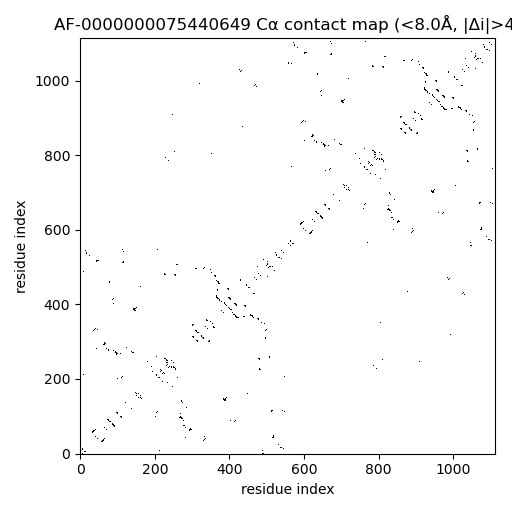32 LEU A O 1
ATOM 4168 N N . VAL A 1 533 ? -13.609 -39.469 -7.965 1 93.06 533 VAL A N 1
ATOM 4169 C CA . VAL A 1 533 ? -12.5 -39.75 -7.062 1 93.06 533 VAL A CA 1
ATOM 4170 C C . VAL A 1 533 ? -11.336 -40.344 -7.852 1 93.06 533 VAL A C 1
ATOM 4172 O O . VAL A 1 533 ? -10.18 -39.969 -7.625 1 93.06 533 VAL A O 1
ATOM 4175 N N . ASP A 1 534 ? -11.617 -41.25 -8.805 1 93.5 534 ASP A N 1
ATOM 4176 C CA . ASP A 1 534 ? -10.547 -41.875 -9.594 1 93.5 534 ASP A CA 1
ATOM 4177 C C . ASP A 1 534 ? -9.82 -40.812 -10.422 1 93.5 534 ASP A C 1
ATOM 4179 O O . ASP A 1 534 ? -8.594 -40.812 -10.516 1 93.5 534 ASP A O 1
ATOM 4183 N N . GLU A 1 535 ? -10.578 -39.938 -11.039 1 95.25 535 GLU A N 1
ATOM 4184 C CA . GLU A 1 535 ? -9.992 -38.844 -11.812 1 95.25 535 GLU A CA 1
ATOM 4185 C C . GLU A 1 535 ? -9.141 -37.938 -10.93 1 95.25 535 GLU A C 1
ATOM 4187 O O . GLU A 1 535 ? -8.07 -37.469 -11.352 1 95.25 535 GLU A O 1
ATOM 4192 N N . ALA A 1 536 ? -9.633 -37.656 -9.727 1 95.38 536 ALA A N 1
ATOM 4193 C CA . ALA A 1 536 ? -8.891 -36.844 -8.766 1 95.38 536 ALA A CA 1
ATOM 4194 C C . ALA A 1 536 ? -7.562 -37.5 -8.398 1 95.38 536 ALA A C 1
ATOM 4196 O O . ALA A 1 536 ? -6.523 -36.844 -8.359 1 95.38 536 ALA A O 1
ATOM 4197 N N . LYS A 1 537 ? -7.57 -38.75 -8.125 1 93.75 537 LYS A N 1
ATOM 4198 C CA . LYS A 1 537 ? -6.359 -39.5 -7.793 1 93.75 537 LYS A CA 1
ATOM 4199 C C . LYS A 1 537 ? -5.367 -39.5 -8.953 1 93.75 537 LYS A C 1
ATOM 4201 O O . LYS A 1 537 ? -4.16 -39.344 -8.75 1 93.75 537 LYS A O 1
ATOM 4206 N N . GLN A 1 538 ? -5.879 -39.625 -10.156 1 95.44 538 GLN A N 1
ATOM 4207 C CA . GLN A 1 538 ? -5.031 -39.594 -11.336 1 95.44 538 GLN A CA 1
ATOM 4208 C C . GLN A 1 538 ? -4.359 -38.25 -11.492 1 95.44 538 GLN A C 1
ATOM 4210 O O . GLN A 1 538 ? -3.182 -38.156 -11.852 1 95.44 538 GLN A O 1
ATOM 4215 N N . ALA A 1 539 ? -5.137 -37.188 -11.266 1 96.44 539 ALA A N 1
ATOM 4216 C CA . ALA A 1 539 ? -4.594 -35.844 -11.344 1 96.44 539 ALA A CA 1
ATOM 4217 C C . ALA A 1 539 ? -3.467 -35.656 -10.336 1 96.44 539 ALA A C 1
ATOM 4219 O O . ALA A 1 539 ? -2.412 -35.094 -10.664 1 96.44 539 ALA A O 1
ATOM 4220 N N . VAL A 1 540 ? -3.672 -36.094 -9.109 1 95 540 VAL A N 1
ATOM 4221 C CA . VAL A 1 540 ? -2.68 -35.969 -8.047 1 95 540 VAL A CA 1
ATOM 4222 C C . VAL A 1 540 ? -1.449 -36.812 -8.383 1 95 540 VAL A C 1
ATOM 4224 O O . VAL A 1 540 ? -0.315 -36.375 -8.188 1 95 540 VAL A O 1
ATOM 4227 N N . GLU A 1 541 ? -1.631 -37.969 -8.828 1 93.56 541 GLU A N 1
ATOM 4228 C CA . GLU A 1 541 ? -0.52 -38.844 -9.195 1 93.56 541 GLU A CA 1
ATOM 4229 C C . GLU A 1 541 ? 0.323 -38.219 -10.305 1 93.56 541 GLU A C 1
ATOM 4231 O O . GLU A 1 541 ? 1.555 -38.25 -10.25 1 93.56 541 GLU A O 1
ATOM 4236 N N . LYS A 1 542 ? -0.332 -37.688 -11.25 1 95 542 LYS A N 1
ATOM 4237 C CA . LYS A 1 542 ? 0.372 -37.125 -12.398 1 95 542 LYS A CA 1
ATOM 4238 C C . LYS A 1 542 ? 1.113 -35.844 -12.023 1 95 542 LYS A C 1
ATOM 4240 O O . LYS A 1 542 ? 2.273 -35.656 -12.398 1 95 542 LYS A O 1
ATOM 4245 N N . TRP A 1 543 ? 0.458 -34.969 -11.273 1 96 543 TRP A N 1
ATOM 4246 C CA . TRP A 1 543 ? 0.957 -33.625 -11.164 1 96 543 TRP A CA 1
ATOM 4247 C C . TRP A 1 543 ? 1.61 -33.375 -9.812 1 96 543 TRP A C 1
ATOM 4249 O O . TRP A 1 543 ? 2.43 -32.469 -9.664 1 96 543 TRP A O 1
ATOM 4259 N N . MET A 1 544 ? 1.259 -34.125 -8.742 1 91.06 544 MET A N 1
ATOM 4260 C CA . MET A 1 544 ? 1.78 -33.844 -7.41 1 91.06 544 MET A CA 1
ATOM 4261 C C . MET A 1 544 ? 2.676 -35 -6.926 1 91.06 544 MET A C 1
ATOM 4263 O O . MET A 1 544 ? 3.861 -34.781 -6.656 1 91.06 544 MET A O 1
ATOM 4267 N N . ALA A 1 545 ? 2.25 -36.156 -6.812 1 76.81 545 ALA A N 1
ATOM 4268 C CA . ALA A 1 545 ? 2.895 -37.312 -6.164 1 76.81 545 ALA A CA 1
ATOM 4269 C C . ALA A 1 545 ? 4.16 -37.719 -6.906 1 76.81 545 ALA A C 1
ATOM 4271 O O . ALA A 1 545 ? 5.105 -38.219 -6.305 1 76.81 545 ALA A O 1
ATOM 4272 N N . ARG A 1 546 ? 4.223 -37.469 -8.102 1 71.38 546 ARG A N 1
ATOM 4273 C CA . ARG A 1 546 ? 5.379 -37.844 -8.898 1 71.38 546 ARG A CA 1
ATOM 4274 C C . ARG A 1 546 ? 6.648 -37.188 -8.406 1 71.38 546 ARG A C 1
ATOM 4276 O O . ARG A 1 546 ? 7.73 -37.75 -8.453 1 71.38 546 ARG A O 1
ATOM 4283 N N . TRP A 1 547 ? 6.48 -36.062 -7.879 1 71.94 547 TRP A N 1
ATOM 4284 C CA . TRP A 1 547 ? 7.652 -35.281 -7.52 1 71.94 547 TRP A CA 1
ATOM 4285 C C . TRP A 1 547 ? 7.859 -35.25 -6.008 1 71.94 547 TRP A C 1
ATOM 4287 O O . TRP A 1 547 ? 8.977 -35.062 -5.531 1 71.94 547 TRP A O 1
ATOM 4297 N N . ILE A 1 548 ? 6.77 -35.5 -5.312 1 73.75 548 ILE A N 1
ATOM 4298 C CA . ILE A 1 548 ? 6.855 -35.281 -3.875 1 73.75 548 ILE A CA 1
ATOM 4299 C C . ILE A 1 548 ? 6.625 -36.594 -3.133 1 73.75 548 ILE A C 1
ATOM 4301 O O . ILE A 1 548 ? 5.672 -37.312 -3.43 1 73.75 548 ILE A O 1
ATOM 4305 N N . GLU A 1 549 ? 7.578 -37.531 -3.025 1 61.59 549 GLU A N 1
ATOM 4306 C CA . GLU A 1 549 ? 7.473 -38.875 -2.498 1 61.59 549 GLU A CA 1
ATOM 4307 C C . GLU A 1 549 ? 6.355 -39 -1.467 1 61.59 549 GLU A C 1
ATOM 4309 O O . GLU A 1 549 ? 6.273 -38.188 -0.544 1 61.59 549 GLU A O 1
ATOM 4314 N N . VAL A 1 550 ? 5.281 -39.719 -1.826 1 48.19 550 VAL A N 1
ATOM 4315 C CA . VAL A 1 550 ? 4.27 -40.219 -0.907 1 48.19 550 VAL A CA 1
ATOM 4316 C C . VAL A 1 550 ? 4.859 -41.375 -0.079 1 48.19 550 VAL A C 1
ATOM 4318 O O . VAL A 1 550 ? 5.293 -42.375 -0.628 1 48.19 550 VAL A O 1
ATOM 4321 N N . THR A 1 551 ? 5.445 -41.062 1 1 43.28 551 THR A N 1
ATOM 4322 C CA . THR A 1 551 ? 5.902 -42.188 1.825 1 43.28 551 THR A CA 1
ATOM 4323 C C . THR A 1 551 ? 4.73 -43.094 2.219 1 43.28 551 THR A C 1
ATOM 4325 O O . THR A 1 551 ? 3.834 -42.656 2.947 1 43.28 551 THR A O 1
ATOM 4328 N N . PHE A 1 552 ? 4.242 -43.938 1.474 1 35.53 552 PHE A N 1
ATOM 4329 C CA . PHE A 1 552 ? 3.391 -44.969 2.096 1 35.53 552 PHE A CA 1
ATOM 4330 C C . PHE A 1 552 ? 4.184 -45.781 3.094 1 35.53 552 PHE A C 1
ATOM 4332 O O . PHE A 1 552 ? 5.164 -46.438 2.729 1 35.53 552 PHE A O 1
ATOM 4339 N N . LYS A 1 553 ? 4.102 -45.594 4.434 1 41.53 553 LYS A N 1
ATOM 4340 C CA . LYS A 1 553 ? 4.328 -46.594 5.457 1 41.53 553 LYS A CA 1
ATOM 4341 C C . LYS A 1 553 ? 3.318 -47.75 5.336 1 41.53 553 LYS A C 1
ATOM 4343 O O . LYS A 1 553 ? 2.162 -47.594 5.742 1 41.53 553 LYS A O 1
ATOM 4348 N N . TRP A 1 554 ? 3.334 -48.5 4.168 1 26.41 554 TRP A N 1
ATOM 4349 C CA . TRP A 1 554 ? 2.664 -49.781 4.402 1 26.41 554 TRP A CA 1
ATOM 4350 C C . TRP A 1 554 ? 3.307 -50.531 5.562 1 26.41 554 TRP A C 1
ATOM 4352 O O . TRP A 1 554 ? 4.504 -50.812 5.539 1 26.41 554 TRP A O 1
ATOM 4362 N N . ASN A 1 555 ? 2.906 -50.188 6.77 1 27.69 555 ASN A N 1
ATOM 4363 C CA . ASN A 1 555 ? 2.969 -51.25 7.766 1 27.69 555 ASN A CA 1
ATOM 4364 C C . ASN A 1 555 ? 2.359 -52.531 7.238 1 27.69 555 ASN A C 1
ATOM 4366 O O . ASN A 1 555 ? 1.139 -52.656 7.109 1 27.69 555 ASN A O 1
ATOM 4370 N N . ILE A 1 556 ? 2.941 -53.219 6.289 1 24.66 556 ILE A N 1
ATOM 4371 C CA . ILE A 1 556 ? 2.803 -54.656 6.086 1 24.66 556 ILE A CA 1
ATOM 4372 C C . ILE A 1 556 ? 3.205 -55.406 7.359 1 24.66 556 ILE A C 1
ATOM 4374 O O . ILE A 1 556 ? 4.371 -55.375 7.762 1 24.66 556 ILE A O 1
ATOM 4378 N N . ARG A 1 557 ? 2.227 -55.312 8.516 1 23.22 557 ARG A N 1
ATOM 4379 C CA . ARG A 1 557 ? 1.932 -56.594 9.156 1 23.22 557 ARG A CA 1
ATOM 4380 C C . ARG A 1 557 ? 1.035 -57.438 8.266 1 23.22 557 ARG A C 1
ATOM 4382 O O . ARG A 1 557 ? 0.116 -56.938 7.625 1 23.22 557 ARG A O 1
ATOM 4389 N N . MET B 1 1 ? 17.188 20.109 19.844 1 83.38 1 MET B N 1
ATOM 4390 C CA . MET B 1 1 ? 16.172 19.969 20.875 1 83.38 1 MET B CA 1
ATOM 4391 C C . MET B 1 1 ? 16.078 18.531 21.344 1 83.38 1 MET B C 1
ATOM 4393 O O . MET B 1 1 ? 15.68 17.641 20.578 1 83.38 1 MET B O 1
ATOM 4397 N N . ASN B 1 2 ? 16.422 18.234 22.578 1 81.12 2 ASN B N 1
ATOM 4398 C CA . ASN B 1 2 ? 16.375 16.906 23.188 1 81.12 2 ASN B CA 1
ATOM 4399 C C . ASN B 1 2 ? 16.172 16.984 24.688 1 81.12 2 ASN B C 1
ATOM 4401 O O . ASN B 1 2 ? 16.047 18.078 25.25 1 81.12 2 ASN B O 1
ATOM 4405 N N . ALA B 1 3 ? 16.172 15.859 25.25 1 74.06 3 ALA B N 1
ATOM 4406 C CA . ALA B 1 3 ? 15.922 15.773 26.688 1 74.06 3 ALA B CA 1
ATOM 4407 C C . ALA B 1 3 ? 17.016 16.5 27.484 1 74.06 3 ALA B C 1
ATOM 4409 O O . ALA B 1 3 ? 16.734 17.078 28.531 1 74.06 3 ALA B O 1
ATOM 4410 N N . ASP B 1 4 ? 18.172 16.516 26.938 1 75.75 4 ASP B N 1
ATOM 4411 C CA . ASP B 1 4 ? 19.297 17.141 27.625 1 75.75 4 ASP B CA 1
ATOM 4412 C C . ASP B 1 4 ? 19.094 18.641 27.75 1 75.75 4 ASP B C 1
ATOM 4414 O O . ASP B 1 4 ? 19.594 19.266 28.688 1 75.75 4 ASP B O 1
ATOM 4418 N N . ASN B 1 5 ? 18.328 19.203 26.812 1 78.56 5 ASN B N 1
ATOM 4419 C CA . ASN B 1 5 ? 18.078 20.641 26.891 1 78.56 5 ASN B CA 1
ATOM 4420 C C . ASN B 1 5 ? 16.688 20.922 27.453 1 78.56 5 ASN B C 1
ATOM 4422 O O . ASN B 1 5 ? 16.172 22.031 27.312 1 78.56 5 ASN B O 1
ATOM 4426 N N . GLY B 1 6 ? 16.078 19.891 28.031 1 82.38 6 GLY B N 1
ATOM 4427 C CA . GLY B 1 6 ? 14.812 20.062 28.719 1 82.38 6 GLY B CA 1
ATOM 4428 C C . GLY B 1 6 ? 13.609 19.922 27.812 1 82.38 6 GLY B C 1
ATOM 4429 O O . GLY B 1 6 ? 12.477 20.188 28.219 1 82.38 6 GLY B O 1
ATOM 4430 N N . ILE B 1 7 ? 13.836 19.531 26.594 1 90.31 7 ILE B N 1
ATOM 4431 C CA . ILE B 1 7 ? 12.742 19.406 25.641 1 90.31 7 ILE B CA 1
ATOM 4432 C C . ILE B 1 7 ? 12.234 17.969 25.625 1 90.31 7 ILE B C 1
ATOM 4434 O O . ILE B 1 7 ? 13 17.031 25.344 1 90.31 7 ILE B O 1
ATOM 4438 N N . ASP B 1 8 ? 10.984 17.797 25.953 1 92.94 8 ASP B N 1
ATOM 4439 C CA . ASP B 1 8 ? 10.344 16.484 25.922 1 92.94 8 ASP B CA 1
ATOM 4440 C C . ASP B 1 8 ? 9.805 16.172 24.516 1 92.94 8 ASP B C 1
ATOM 4442 O O . ASP B 1 8 ? 8.641 16.469 24.219 1 92.94 8 ASP B O 1
ATOM 4446 N N . THR B 1 9 ? 10.547 15.484 23.719 1 95.69 9 THR B N 1
ATOM 4447 C CA . THR B 1 9 ? 10.234 15.289 22.297 1 95.69 9 THR B CA 1
ATOM 4448 C C . THR B 1 9 ? 9.016 14.391 22.141 1 95.69 9 THR B C 1
ATOM 4450 O O . THR B 1 9 ? 8.375 14.383 21.078 1 95.69 9 THR B O 1
ATOM 4453 N N . LEU B 1 10 ? 8.664 13.586 23.125 1 96.56 10 LEU B N 1
ATOM 4454 C CA . LEU B 1 10 ? 7.539 12.672 23.031 1 96.56 10 LEU B CA 1
ATOM 4455 C C . LEU B 1 10 ? 6.328 13.203 23.781 1 96.56 10 LEU B C 1
ATOM 4457 O O . LEU B 1 10 ? 5.293 12.539 23.859 1 96.56 10 LEU B O 1
ATOM 4461 N N . GLY B 1 11 ? 6.5 14.406 24.359 1 94.81 11 GLY B N 1
ATOM 4462 C CA . GLY B 1 11 ? 5.465 15.078 25.125 1 94.81 11 GLY B CA 1
ATOM 4463 C C . GLY B 1 11 ? 5.355 16.562 24.812 1 94.81 11 GLY B C 1
ATOM 4464 O O . GLY B 1 11 ? 5.52 16.969 23.656 1 94.81 11 GLY B O 1
ATOM 4465 N N . PRO B 1 12 ? 4.941 17.328 25.797 1 94 12 PRO B N 1
ATOM 4466 C CA . PRO B 1 12 ? 4.793 18.766 25.562 1 94 12 PRO B CA 1
ATOM 4467 C C . PRO B 1 12 ? 6.133 19.484 25.375 1 94 12 PRO B C 1
ATOM 4469 O O . PRO B 1 12 ? 6.594 20.172 26.281 1 94 12 PRO B O 1
ATOM 4472 N N . TRP B 1 13 ? 6.699 19.375 24.25 1 93.69 13 TRP B N 1
ATOM 4473 C CA . TRP B 1 13 ? 8.031 19.875 23.922 1 93.69 13 TRP B CA 1
ATOM 4474 C C . TRP B 1 13 ? 8.109 21.391 24.156 1 93.69 13 TRP B C 1
ATOM 4476 O O . TRP B 1 13 ? 9.164 21.906 24.547 1 93.69 13 TRP B O 1
ATOM 4486 N N . PHE B 1 14 ? 7.023 22.172 24.031 1 91.94 14 PHE B N 1
ATOM 4487 C CA . PHE B 1 14 ? 6.977 23.625 24.109 1 91.94 14 PHE B CA 1
ATOM 4488 C C . PHE B 1 14 ? 7.18 24.094 25.547 1 91.94 14 PHE B C 1
ATOM 4490 O O . PHE B 1 14 ? 7.598 25.234 25.781 1 91.94 14 PHE B O 1
ATOM 4497 N N . ASP B 1 15 ? 6.926 23.172 26.531 1 88.44 15 ASP B N 1
ATOM 4498 C CA . ASP B 1 15 ? 7.207 23.5 27.922 1 88.44 15 ASP B CA 1
ATOM 4499 C C . ASP B 1 15 ? 8.703 23.688 28.156 1 88.44 15 ASP B C 1
ATOM 4501 O O . ASP B 1 15 ? 9.117 24.562 28.922 1 88.44 15 ASP B O 1
ATOM 4505 N N . GLY B 1 16 ? 9.453 22.891 27.484 1 85.88 16 GLY B N 1
ATOM 4506 C CA . GLY B 1 16 ? 10.898 23 27.594 1 85.88 16 GLY B CA 1
ATOM 4507 C C . GLY B 1 16 ? 11.453 24.266 26.984 1 85.88 16 GLY B C 1
ATOM 4508 O O . GLY B 1 16 ? 12.438 24.828 27.484 1 85.88 16 GLY B O 1
ATOM 4509 N N . VAL B 1 17 ? 10.859 24.75 25.969 1 86.5 17 VAL B N 1
ATOM 4510 C CA . VAL B 1 17 ? 11.305 25.953 25.281 1 86.5 17 VAL B CA 1
ATOM 4511 C C . VAL B 1 17 ? 11.062 27.172 26.172 1 86.5 17 VAL B C 1
ATOM 4513 O O . VAL B 1 17 ? 11.906 28.078 26.25 1 86.5 17 VAL B O 1
ATOM 4516 N N . GLU B 1 18 ? 10.008 27.109 26.844 1 79.69 18 GLU B N 1
ATOM 4517 C CA . GLU B 1 18 ? 9.656 28.219 27.734 1 79.69 18 GLU B CA 1
ATOM 4518 C C . GLU B 1 18 ? 10.68 28.375 28.844 1 79.69 18 GLU B C 1
ATOM 4520 O O . GLU B 1 18 ? 10.922 29.484 29.312 1 79.69 18 GLU B O 1
ATOM 4525 N N . HIS B 1 19 ? 11.32 27.266 29.188 1 78 19 HIS B N 1
ATOM 4526 C CA . HIS B 1 19 ? 12.211 27.281 30.344 1 78 19 HIS B CA 1
ATOM 4527 C C . HIS B 1 19 ? 13.664 27.453 29.922 1 78 19 HIS B C 1
ATOM 4529 O O . HIS B 1 19 ? 14.562 27.484 30.766 1 78 19 HIS B O 1
ATOM 4535 N N . LEU B 1 20 ? 13.766 27.484 28.656 1 80.88 20 LEU B N 1
ATOM 4536 C CA . LEU B 1 20 ? 15.141 27.672 28.188 1 80.88 20 LEU B CA 1
ATOM 4537 C C . LEU B 1 20 ? 15.695 29.016 28.656 1 80.88 20 LEU B C 1
ATOM 4539 O O . LEU B 1 20 ? 14.984 30.016 28.672 1 80.88 20 LEU B O 1
ATOM 4543 N N . SER B 1 21 ? 16.688 28.922 29.656 1 62.44 21 SER B N 1
ATOM 4544 C CA . SER B 1 21 ? 17.359 30.141 30.062 1 62.44 21 SER B CA 1
ATOM 4545 C C . SER B 1 21 ? 18.25 30.672 28.938 1 62.44 21 SER B C 1
ATOM 4547 O O . SER B 1 21 ? 18.734 29.906 28.109 1 62.44 21 SER B O 1
ATOM 4549 N N . LYS B 1 22 ? 18.078 32.062 28.75 1 54.75 22 LYS B N 1
ATOM 4550 C CA . LYS B 1 22 ? 19 32.656 27.797 1 54.75 22 LYS B CA 1
ATOM 4551 C C . LYS B 1 22 ? 20.406 32.094 27.953 1 54.75 22 LYS B C 1
ATOM 4553 O O . LYS B 1 22 ? 21.062 32.344 28.969 1 54.75 22 LYS B O 1
ATOM 4558 N N . THR B 1 23 ? 20.516 30.844 27.906 1 46.84 23 THR B N 1
ATOM 4559 C CA . THR B 1 23 ? 21.969 30.688 27.891 1 46.84 23 THR B CA 1
ATOM 4560 C C . THR B 1 23 ? 22.625 31.797 27.062 1 46.84 23 THR B C 1
ATOM 4562 O O . THR B 1 23 ? 21.969 32.406 26.234 1 46.84 23 THR B O 1
ATOM 4565 N N . GLY B 1 24 ? 23.844 32.219 27.594 1 44.44 24 GLY B N 1
ATOM 4566 C CA . GLY B 1 24 ? 24.719 33.25 27.031 1 44.44 24 GLY B CA 1
ATOM 4567 C C . GLY B 1 24 ? 24.594 33.375 25.516 1 44.44 24 GLY B C 1
ATOM 4568 O O . GLY B 1 24 ? 25.359 34.125 24.891 1 44.44 24 GLY B O 1
ATOM 4569 N N . LEU B 1 25 ? 24.078 32.344 24.891 1 45.91 25 LEU B N 1
ATOM 4570 C CA . LEU B 1 25 ? 24.281 32.438 23.453 1 45.91 25 LEU B CA 1
ATOM 4571 C C . LEU B 1 25 ? 23.25 33.406 22.828 1 45.91 25 LEU B C 1
ATOM 4573 O O . LEU B 1 25 ? 22.203 32.938 22.344 1 45.91 25 LEU B O 1
ATOM 4577 N N . SER B 1 26 ? 22.562 34.219 23.672 1 49.69 26 SER B N 1
ATOM 4578 C CA . SER B 1 26 ? 21.875 35.219 22.859 1 49.69 26 SER B CA 1
ATOM 4579 C C . SER B 1 26 ? 22.688 35.562 21.609 1 49.69 26 SER B C 1
ATOM 4581 O O . SER B 1 26 ? 23.906 35.688 21.672 1 49.69 26 SER B O 1
ATOM 4583 N N . ALA B 1 27 ? 22.125 35.062 20.531 1 52.28 27 ALA B N 1
ATOM 4584 C CA . ALA B 1 27 ? 22.859 35.469 19.344 1 52.28 27 ALA B CA 1
ATOM 4585 C C . ALA B 1 27 ? 23.484 36.844 19.531 1 52.28 27 ALA B C 1
ATOM 4587 O O . ALA B 1 27 ? 22.797 37.812 19.828 1 52.28 27 ALA B O 1
ATOM 4588 N N . LEU B 1 28 ? 24.703 36.875 20.016 1 56.59 28 LEU B N 1
ATOM 4589 C CA . LEU B 1 28 ? 25.469 38.094 20.062 1 56.59 28 LEU B CA 1
ATOM 4590 C C . LEU B 1 28 ? 25.016 39.062 18.984 1 56.59 28 LEU B C 1
ATOM 4592 O O . LEU B 1 28 ? 24.969 40.281 19.203 1 56.59 28 LEU B O 1
ATOM 4596 N N . ASP B 1 29 ? 24.438 38.531 17.75 1 80.88 29 ASP B N 1
ATOM 4597 C CA . ASP B 1 29 ? 23.938 39.469 16.75 1 80.88 29 ASP B CA 1
ATOM 4598 C C . ASP B 1 29 ? 22.609 38.969 16.156 1 80.88 29 ASP B C 1
ATOM 4600 O O . ASP B 1 29 ? 22.609 38.281 15.141 1 80.88 29 ASP B O 1
ATOM 4604 N N . ALA B 1 30 ? 21.484 39.125 16.922 1 85.5 30 ALA B N 1
ATOM 4605 C CA . ALA B 1 30 ? 20.141 38.781 16.484 1 85.5 30 ALA B CA 1
ATOM 4606 C C . ALA B 1 30 ? 19.875 39.25 15.062 1 85.5 30 ALA B C 1
ATOM 4608 O O . ALA B 1 30 ? 19.25 38.531 14.266 1 85.5 30 ALA B O 1
ATOM 4609 N N . ASP B 1 31 ? 20.359 40.344 14.797 1 89.31 31 ASP B N 1
ATOM 4610 C CA . ASP B 1 31 ? 20.156 40.875 13.461 1 89.31 31 ASP B CA 1
ATOM 4611 C C . ASP B 1 31 ? 20.859 40.031 12.406 1 89.31 31 ASP B C 1
ATOM 4613 O O . ASP B 1 31 ? 20.297 39.75 11.344 1 89.31 31 ASP B O 1
ATOM 4617 N N . ALA B 1 32 ? 21.984 39.656 12.711 1 90.56 32 ALA B N 1
ATOM 4618 C CA . ALA B 1 32 ? 22.719 38.812 11.789 1 90.56 32 ALA B CA 1
ATOM 4619 C C . ALA B 1 32 ? 22.031 37.438 11.609 1 90.56 32 ALA B C 1
ATOM 4621 O O . ALA B 1 32 ? 22.016 36.906 10.516 1 90.56 32 ALA B O 1
ATOM 4622 N N . ALA B 1 33 ? 21.531 36.938 12.648 1 92.75 33 ALA B N 1
ATOM 4623 C CA . ALA B 1 33 ? 20.812 35.688 12.617 1 92.75 33 ALA B CA 1
ATOM 4624 C C . ALA B 1 33 ? 19.562 35.781 11.734 1 92.75 33 ALA B C 1
ATOM 4626 O O . ALA B 1 33 ? 19.25 34.844 11 1 92.75 33 ALA B O 1
ATOM 4627 N N . LYS B 1 34 ? 18.938 36.844 11.797 1 94.31 34 LYS B N 1
ATOM 4628 C CA . LYS B 1 34 ? 17.672 37.062 11.086 1 94.31 34 LYS B CA 1
ATOM 4629 C C . LYS B 1 34 ? 17.922 37.281 9.602 1 94.31 34 LYS B C 1
ATOM 4631 O O . LYS B 1 34 ? 16.984 37.25 8.797 1 94.31 34 LYS B O 1
ATOM 4636 N N . GLU B 1 35 ? 19.156 37.5 9.219 1 94.56 35 GLU B N 1
ATOM 4637 C CA . GLU B 1 35 ? 19.5 37.75 7.82 1 94.56 35 GLU B CA 1
ATOM 4638 C C . GLU B 1 35 ? 19.859 36.438 7.098 1 94.56 35 GLU B C 1
ATOM 4640 O O . GLU B 1 35 ? 20.062 36.438 5.883 1 94.56 35 GLU B O 1
ATOM 4645 N N . LYS B 1 36 ? 19.828 35.344 7.852 1 96.5 36 LYS B N 1
ATOM 4646 C CA . LYS B 1 36 ? 20.141 34.031 7.238 1 96.5 36 LYS B CA 1
ATOM 4647 C C . LYS B 1 36 ? 19.125 33.688 6.148 1 96.5 36 LYS B C 1
ATOM 4649 O O . LYS B 1 36 ? 17.938 34.031 6.266 1 96.5 36 LYS B O 1
ATOM 4654 N N . GLN B 1 37 ? 19.625 33.062 5.082 1 98.31 37 GLN B N 1
ATOM 4655 C CA . GLN B 1 37 ? 18.781 32.625 3.973 1 98.31 37 GLN B CA 1
ATOM 4656 C C . GLN B 1 37 ? 18.125 31.297 4.266 1 98.31 37 GLN B C 1
ATOM 4658 O O . GLN B 1 37 ? 18.812 30.281 4.422 1 98.31 37 GLN B O 1
ATOM 4663 N N . ILE B 1 38 ? 16.797 31.344 4.32 1 98.75 38 ILE B N 1
ATOM 4664 C CA . ILE B 1 38 ? 16.062 30.141 4.699 1 98.75 38 ILE B CA 1
ATOM 4665 C C . ILE B 1 38 ? 15.211 29.672 3.521 1 98.75 38 ILE B C 1
ATOM 4667 O O . ILE B 1 38 ? 14.477 30.453 2.918 1 98.75 38 ILE B O 1
ATOM 4671 N N . ALA B 1 39 ? 15.297 28.391 3.137 1 98.94 39 ALA B N 1
ATOM 4672 C CA . ALA B 1 39 ? 14.367 27.781 2.189 1 98.94 39 ALA B CA 1
ATOM 4673 C C . ALA B 1 39 ? 13.297 26.969 2.918 1 98.94 39 ALA B C 1
ATOM 4675 O O . ALA B 1 39 ? 13.586 26.281 3.9 1 98.94 39 ALA B O 1
ATOM 4676 N N . ILE B 1 40 ? 12.086 27.156 2.557 1 98.94 40 ILE B N 1
ATOM 4677 C CA . ILE B 1 40 ? 10.992 26.25 2.912 1 98.94 40 ILE B CA 1
ATOM 4678 C C . ILE B 1 40 ? 10.562 25.469 1.681 1 98.94 40 ILE B C 1
ATOM 4680 O O . ILE B 1 40 ? 10.047 26.031 0.716 1 98.94 40 ILE B O 1
ATOM 4684 N N . VAL B 1 41 ? 10.789 24.141 1.697 1 98.94 41 VAL B N 1
ATOM 4685 C CA . VAL B 1 41 ? 10.43 23.297 0.562 1 98.94 41 VAL B CA 1
ATOM 4686 C C . VAL B 1 41 ? 9.062 22.672 0.797 1 98.94 41 VAL B C 1
ATOM 4688 O O . VAL B 1 41 ? 8.914 21.766 1.627 1 98.94 41 VAL B O 1
ATOM 4691 N N . GLY B 1 42 ? 8.062 23.109 0.058 1 98.88 42 GLY B N 1
ATOM 4692 C CA . GLY B 1 42 ? 6.676 22.688 0.215 1 98.88 42 GLY B CA 1
ATOM 4693 C C . GLY B 1 42 ? 5.785 23.781 0.769 1 98.88 42 GLY B C 1
ATOM 4694 O O . GLY B 1 42 ? 6.023 24.297 1.866 1 98.88 42 GLY B O 1
ATOM 4695 N N . ALA B 1 43 ? 4.781 24.094 0.005 1 98.88 43 ALA B N 1
ATOM 4696 C CA . ALA B 1 43 ? 3.838 25.141 0.406 1 98.88 43 ALA B CA 1
ATOM 4697 C C . ALA B 1 43 ? 2.52 24.531 0.878 1 98.88 43 ALA B C 1
ATOM 4699 O O . ALA B 1 43 ? 1.447 25.094 0.615 1 98.88 43 ALA B O 1
ATOM 4700 N N . GLY B 1 44 ? 2.619 23.328 1.491 1 98.75 44 GLY B N 1
ATOM 4701 C CA . GLY B 1 44 ? 1.49 22.812 2.25 1 98.75 44 GLY B CA 1
ATOM 4702 C C . GLY B 1 44 ? 1.276 23.547 3.564 1 98.75 44 GLY B C 1
ATOM 4703 O O . GLY B 1 44 ? 1.936 24.547 3.84 1 98.75 44 GLY B O 1
ATOM 4704 N N . MET B 1 45 ? 0.427 23.016 4.387 1 98.88 45 MET B N 1
ATOM 4705 C CA . MET B 1 45 ? 0.044 23.719 5.605 1 98.88 45 MET B CA 1
ATOM 4706 C C . MET B 1 45 ? 1.224 23.828 6.566 1 98.88 45 MET B C 1
ATOM 4708 O O . MET B 1 45 ? 1.379 24.828 7.262 1 98.88 45 MET B O 1
ATOM 4712 N N . SER B 1 46 ? 2.059 22.766 6.641 1 98.94 46 SER B N 1
ATOM 4713 C CA . SER B 1 46 ? 3.219 22.828 7.523 1 98.94 46 SER B CA 1
ATOM 4714 C C . SER B 1 46 ? 4.227 23.859 7.035 1 98.94 46 SER B C 1
ATOM 4716 O O . SER B 1 46 ? 4.805 24.609 7.836 1 98.94 46 SER B O 1
ATOM 4718 N N . GLY B 1 47 ? 4.438 23.938 5.703 1 98.94 47 GLY B N 1
ATOM 4719 C CA . GLY B 1 47 ? 5.34 24.938 5.156 1 98.94 47 GLY B CA 1
ATOM 4720 C C . GLY B 1 47 ? 4.836 26.359 5.332 1 98.94 47 GLY B C 1
ATOM 4721 O O . GLY B 1 47 ? 5.594 27.25 5.73 1 98.94 47 GLY B O 1
ATOM 4722 N N . LEU B 1 48 ? 3.572 26.547 5.082 1 98.94 48 LEU B N 1
ATOM 4723 C CA . LEU B 1 48 ? 2.973 27.859 5.227 1 98.94 48 LEU B CA 1
ATOM 4724 C C . LEU B 1 48 ? 2.998 28.328 6.68 1 98.94 48 LEU B C 1
ATOM 4726 O O . LEU B 1 48 ? 3.256 29.5 6.965 1 98.94 48 LEU B O 1
ATOM 4730 N N . MET B 1 49 ? 2.768 27.375 7.59 1 98.94 49 MET B N 1
ATOM 4731 C CA . MET B 1 49 ? 2.826 27.703 9.008 1 98.94 49 MET B CA 1
ATOM 4732 C C . MET B 1 49 ? 4.254 28.047 9.43 1 98.94 49 MET B C 1
ATOM 4734 O O . MET B 1 49 ? 4.465 28.984 10.219 1 98.94 49 MET B O 1
ATOM 4738 N N . THR B 1 50 ? 5.246 27.297 8.914 1 98.94 50 THR B N 1
ATOM 4739 C CA . THR B 1 50 ? 6.648 27.594 9.18 1 98.94 50 THR B CA 1
ATOM 4740 C C . THR B 1 50 ? 6.992 29.016 8.742 1 98.94 50 THR B C 1
ATOM 4742 O O . THR B 1 50 ? 7.605 29.781 9.5 1 98.94 50 THR B O 1
ATOM 4745 N N . TYR B 1 51 ? 6.562 29.406 7.523 1 98.88 51 TYR B N 1
ATOM 4746 C CA . TYR B 1 51 ? 6.781 30.766 7.023 1 98.88 51 TYR B CA 1
ATOM 4747 C C . TYR B 1 51 ? 6.211 31.797 7.984 1 98.88 51 TYR B C 1
ATOM 4749 O O . TYR B 1 51 ? 6.883 32.781 8.328 1 98.88 51 TYR B O 1
ATOM 4757 N N . LEU B 1 52 ? 4.945 31.547 8.375 1 98.94 52 LEU B N 1
ATOM 4758 C CA . LEU B 1 52 ? 4.25 32.531 9.188 1 98.94 52 LEU B CA 1
ATOM 4759 C C . LEU B 1 52 ? 4.988 32.781 10.5 1 98.94 52 LEU B C 1
ATOM 4761 O O . LEU B 1 52 ? 5.203 33.906 10.898 1 98.94 52 LEU B O 1
ATOM 4765 N N . VAL B 1 53 ? 5.43 31.703 11.195 1 98.88 53 VAL B N 1
ATOM 4766 C CA . VAL B 1 53 ? 6.117 31.797 12.477 1 98.88 53 VAL B CA 1
ATOM 4767 C C . VAL B 1 53 ? 7.445 32.531 12.297 1 98.88 53 VAL B C 1
ATOM 4769 O O . VAL B 1 53 ? 7.785 33.406 13.078 1 98.88 53 VAL B O 1
ATOM 4772 N N . LEU B 1 54 ? 8.211 32.188 11.25 1 98.81 54 LEU B N 1
ATOM 4773 C CA . LEU B 1 54 ? 9.516 32.812 11.008 1 98.81 54 LEU B CA 1
ATOM 4774 C C . LEU B 1 54 ? 9.359 34.281 10.633 1 98.81 54 LEU B C 1
ATOM 4776 O O . LEU B 1 54 ? 10.133 35.125 11.094 1 98.81 54 LEU B O 1
ATOM 4780 N N . SER B 1 55 ? 8.398 34.562 9.789 1 98.5 55 SER B N 1
ATOM 4781 C CA . SER B 1 55 ? 8.141 35.938 9.391 1 98.5 55 SER B CA 1
ATOM 4782 C C . SER B 1 55 ? 7.773 36.781 10.586 1 98.5 55 SER B C 1
ATOM 4784 O O . SER B 1 55 ? 8.25 37.906 10.719 1 98.5 55 SER B O 1
ATOM 4786 N N . GLN B 1 56 ? 6.965 36.281 11.453 1 98.19 56 GLN B N 1
ATOM 4787 C CA . GLN B 1 56 ? 6.539 37 12.648 1 98.19 56 GLN B CA 1
ATOM 4788 C C . GLN B 1 56 ? 7.699 37.188 13.625 1 98.19 56 GLN B C 1
ATOM 4790 O O . GLN B 1 56 ? 7.668 38.094 14.461 1 98.19 56 GLN B O 1
ATOM 4795 N N . ALA B 1 57 ? 8.672 36.344 13.477 1 97.5 57 ALA B N 1
ATOM 4796 C CA . ALA B 1 57 ? 9.883 36.438 14.297 1 97.5 57 ALA B CA 1
ATOM 4797 C C . ALA B 1 57 ? 10.859 37.469 13.688 1 97.5 57 ALA B C 1
ATOM 4799 O O . ALA B 1 57 ? 11.922 37.719 14.258 1 97.5 57 ALA B O 1
ATOM 4800 N N . GLY B 1 58 ? 10.594 38 12.523 1 97.12 58 GLY B N 1
ATOM 4801 C CA . GLY B 1 58 ? 11.398 39.031 11.93 1 97.12 58 GLY B CA 1
ATOM 4802 C C . GLY B 1 58 ? 12.312 38.562 10.828 1 97.12 58 GLY B C 1
ATOM 4803 O O . GLY B 1 58 ? 13.117 39.312 10.297 1 97.12 58 GLY B O 1
ATOM 4804 N N . MET B 1 59 ? 12.18 37.312 10.484 1 97.38 59 MET B N 1
ATOM 4805 C CA . MET B 1 59 ? 12.992 36.812 9.383 1 97.38 59 MET B CA 1
ATOM 4806 C C . MET B 1 59 ? 12.445 37.281 8.039 1 97.38 59 MET B C 1
ATOM 4808 O O . MET B 1 59 ? 11.242 37.188 7.789 1 97.38 59 MET B O 1
ATOM 4812 N N . THR B 1 60 ? 13.336 37.75 7.141 1 95.56 60 THR B N 1
ATOM 4813 C CA . THR B 1 60 ? 12.852 38.312 5.895 1 95.56 60 THR B CA 1
ATOM 4814 C C . THR B 1 60 ? 13.43 37.562 4.691 1 95.56 60 THR B C 1
ATOM 4816 O O . THR B 1 60 ? 12.914 37.688 3.578 1 95.56 60 THR B O 1
ATOM 4819 N N . ASN B 1 61 ? 14.508 36.844 4.836 1 98.19 61 ASN B N 1
ATOM 4820 C CA . ASN B 1 61 ? 15.148 36.156 3.732 1 98.19 61 ASN B CA 1
ATOM 4821 C C . ASN B 1 61 ? 14.656 34.719 3.627 1 98.19 61 ASN B C 1
ATOM 4823 O O . ASN B 1 61 ? 15.453 33.781 3.732 1 98.19 61 ASN B O 1
ATOM 4827 N N . ILE B 1 62 ? 13.367 34.625 3.41 1 98.75 62 ILE B N 1
ATOM 4828 C CA . ILE B 1 62 ? 12.727 33.344 3.303 1 98.75 62 ILE B CA 1
ATOM 4829 C C . ILE B 1 62 ? 12.312 33.062 1.855 1 98.75 62 ILE B C 1
ATOM 4831 O O . ILE B 1 62 ? 11.789 33.969 1.186 1 98.75 62 ILE B O 1
ATOM 4835 N N . SER B 1 63 ? 12.617 31.906 1.309 1 98.88 63 SER B N 1
ATOM 4836 C CA . SER B 1 63 ? 12.156 31.422 0.008 1 98.88 63 SER B CA 1
ATOM 4837 C C . SER B 1 63 ? 11.305 30.172 0.148 1 98.88 63 SER B C 1
ATOM 4839 O O . SER B 1 63 ? 11.703 29.219 0.829 1 98.88 63 SER B O 1
ATOM 4841 N N . ILE B 1 64 ? 10.117 30.219 -0.436 1 98.94 64 ILE B N 1
ATOM 4842 C CA . ILE B 1 64 ? 9.266 29.031 -0.47 1 98.94 64 ILE B CA 1
ATOM 4843 C C . ILE B 1 64 ? 9.344 28.375 -1.851 1 98.94 64 ILE B C 1
ATOM 4845 O O . ILE B 1 64 ? 9.234 29.062 -2.871 1 98.94 64 ILE B O 1
ATOM 4849 N N . ILE B 1 65 ? 9.602 27.078 -1.887 1 98.88 65 ILE B N 1
ATOM 4850 C CA . ILE B 1 65 ? 9.688 26.312 -3.123 1 98.88 65 ILE B CA 1
ATOM 4851 C C . ILE B 1 65 ? 8.594 25.234 -3.141 1 98.88 65 ILE B C 1
ATOM 4853 O O . ILE B 1 65 ? 8.539 24.391 -2.254 1 98.88 65 ILE B O 1
ATOM 4857 N N . GLU B 1 66 ? 7.695 25.312 -4.102 1 98.81 66 GLU B N 1
ATOM 4858 C CA . GLU B 1 66 ? 6.547 24.406 -4.199 1 98.81 66 GLU B CA 1
ATOM 4859 C C . GLU B 1 66 ? 6.562 23.625 -5.512 1 98.81 66 GLU B C 1
ATOM 4861 O O . GLU B 1 66 ? 6.766 24.203 -6.578 1 98.81 66 GLU B O 1
ATOM 4866 N N . GLY B 1 67 ? 6.395 22.281 -5.406 1 98 67 GLY B N 1
ATOM 4867 C CA . GLY B 1 67 ? 6.406 21.422 -6.574 1 98 67 GLY B CA 1
ATOM 4868 C C . GLY B 1 67 ? 5.156 21.547 -7.43 1 98 67 GLY B C 1
ATOM 4869 O O . GLY B 1 67 ? 5.195 21.312 -8.641 1 98 67 GLY B O 1
ATOM 4870 N N . GLY B 1 68 ? 4.055 21.938 -6.797 1 97.38 68 GLY B N 1
ATOM 4871 C CA . GLY B 1 68 ? 2.789 22.062 -7.496 1 97.38 68 GLY B CA 1
ATOM 4872 C C . GLY B 1 68 ? 2.484 23.469 -7.934 1 97.38 68 GLY B C 1
ATOM 4873 O O . GLY B 1 68 ? 3.383 24.328 -7.984 1 97.38 68 GLY B O 1
ATOM 4874 N N . ASN B 1 69 ? 1.216 23.719 -8.32 1 97.75 69 ASN B N 1
ATOM 4875 C CA . ASN B 1 69 ? 0.808 25.016 -8.844 1 97.75 69 ASN B CA 1
ATOM 4876 C C . ASN B 1 69 ? -0.219 25.688 -7.934 1 97.75 69 ASN B C 1
ATOM 4878 O O . ASN B 1 69 ? -0.951 26.578 -8.367 1 97.75 69 ASN B O 1
ATOM 4882 N N . ARG B 1 70 ? -0.293 25.172 -6.746 1 97.5 70 ARG B N 1
ATOM 4883 C CA . ARG B 1 70 ? -1.215 25.75 -5.77 1 97.5 70 ARG B CA 1
ATOM 4884 C C . ARG B 1 70 ? -0.646 25.656 -4.359 1 97.5 70 ARG B C 1
ATOM 4886 O O . ARG B 1 70 ? 0.258 24.859 -4.102 1 97.5 70 ARG B O 1
ATOM 4893 N N . LEU B 1 71 ? -1.13 26.484 -3.471 1 98.56 71 LEU B N 1
ATOM 4894 C CA . LEU B 1 71 ? -0.815 26.375 -2.051 1 98.56 71 LEU B CA 1
ATOM 4895 C C . LEU B 1 71 ? -1.687 25.312 -1.379 1 98.56 71 LEU B C 1
ATOM 4897 O O . LEU B 1 71 ? -2.775 25 -1.865 1 98.56 71 LEU B O 1
ATOM 4901 N N . GLY B 1 72 ? -1.156 24.75 -0.368 1 98.31 72 GLY B N 1
ATOM 4902 C CA . GLY B 1 72 ? -2.064 24.062 0.529 1 98.31 72 GLY B CA 1
ATOM 4903 C C . GLY B 1 72 ? -1.79 22.562 0.621 1 98.31 72 GLY B C 1
ATOM 4904 O O . GLY B 1 72 ? -2.264 21.906 1.542 1 98.31 72 GLY B O 1
ATOM 4905 N N . GLY B 1 73 ? -0.963 21.938 -0.32 1 97.44 73 GLY B N 1
ATOM 4906 C CA . GLY B 1 73 ? -0.643 20.531 -0.247 1 97.44 73 GLY B CA 1
ATOM 4907 C C . GLY B 1 73 ? -1.863 19.641 -0.347 1 97.44 73 GLY B C 1
ATOM 4908 O O . GLY B 1 73 ? -2.639 19.734 -1.301 1 97.44 73 GLY B O 1
ATOM 4909 N N . ARG B 1 74 ? -2.207 18.875 0.664 1 97.75 74 ARG B N 1
ATOM 4910 C CA . ARG B 1 74 ? -3.293 17.891 0.65 1 97.75 74 ARG B CA 1
ATOM 4911 C C . ARG B 1 74 ? -4.641 18.578 0.863 1 97.75 74 ARG B C 1
ATOM 4913 O O . ARG B 1 74 ? -5.691 17.953 0.688 1 97.75 74 ARG B O 1
ATOM 4920 N N . VAL B 1 75 ? -4.621 19.812 1.309 1 98.56 75 VAL B N 1
ATOM 4921 C CA . VAL B 1 75 ? -5.879 20.562 1.36 1 98.56 75 VAL B CA 1
ATOM 4922 C C . VAL B 1 75 ? -6.387 20.812 -0.057 1 98.56 75 VAL B C 1
ATOM 4924 O O . VAL B 1 75 ? -5.781 21.578 -0.814 1 98.56 75 VAL B O 1
ATOM 4927 N N . HIS B 1 76 ? -7.445 20.109 -0.385 1 97.44 76 HIS B N 1
ATOM 4928 C CA . HIS B 1 76 ? -7.934 20.156 -1.759 1 97.44 76 HIS B CA 1
ATOM 4929 C C . HIS B 1 76 ? -9.461 20.188 -1.802 1 97.44 76 HIS B C 1
ATOM 4931 O O . HIS B 1 76 ? -10.109 19.156 -1.58 1 97.44 76 HIS B O 1
ATOM 4937 N N . THR B 1 77 ? -10.023 21.344 -2.133 1 98.44 77 THR B N 1
ATOM 4938 C CA . THR B 1 77 ? -11.445 21.5 -2.406 1 98.44 77 THR B CA 1
ATOM 4939 C C . THR B 1 77 ? -11.711 21.484 -3.91 1 98.44 77 THR B C 1
ATOM 4941 O O . THR B 1 77 ? -11.039 22.188 -4.668 1 98.44 77 THR B O 1
ATOM 4944 N N . GLU B 1 78 ? -12.625 20.672 -4.348 1 98.38 78 GLU B N 1
ATOM 4945 C CA . GLU B 1 78 ? -13.031 20.672 -5.75 1 98.38 78 GLU B CA 1
ATOM 4946 C C . GLU B 1 78 ? -14.375 21.375 -5.941 1 98.38 78 GLU B C 1
ATOM 4948 O O . GLU B 1 78 ? -15.367 21 -5.316 1 98.38 78 GLU B O 1
ATOM 4953 N N . TYR B 1 79 ? -14.352 22.406 -6.73 1 98.38 79 TYR B N 1
ATOM 4954 C CA . TYR B 1 79 ? -15.57 23.109 -7.125 1 98.38 79 TYR B CA 1
ATOM 4955 C C . TYR B 1 79 ? -16.094 22.578 -8.461 1 98.38 79 TYR B C 1
ATOM 4957 O O . TYR B 1 79 ? -15.516 22.859 -9.508 1 98.38 79 TYR B O 1
ATOM 4965 N N . LEU B 1 80 ? -17.125 21.844 -8.391 1 98.5 80 LEU B N 1
ATOM 4966 C CA . LEU B 1 80 ? -17.594 21.172 -9.594 1 98.5 80 LEU B CA 1
ATOM 4967 C C . LEU B 1 80 ? -18.438 22.125 -10.453 1 98.5 80 LEU B C 1
ATOM 4969 O O . LEU B 1 80 ? -18.438 22.016 -11.68 1 98.5 80 LEU B O 1
ATOM 4973 N N . THR B 1 81 ? -19.266 22.984 -9.797 1 97.69 81 THR B N 1
ATOM 4974 C CA . THR B 1 81 ? -19.969 24.047 -10.492 1 97.69 81 THR B CA 1
ATOM 4975 C C . THR B 1 81 ? -19.828 25.375 -9.742 1 97.69 81 THR B C 1
ATOM 4977 O O . THR B 1 81 ? -20.125 25.438 -8.547 1 97.69 81 THR B O 1
ATOM 4980 N N . GLY B 1 82 ? -19.328 26.344 -10.453 1 96.31 82 GLY B N 1
ATOM 4981 C CA . GLY B 1 82 ? -19.172 27.656 -9.844 1 96.31 82 GLY B CA 1
ATOM 4982 C C . GLY B 1 82 ? -18 27.719 -8.883 1 96.31 82 GLY B C 1
ATOM 4983 O O . GLY B 1 82 ? -16.984 27.047 -9.07 1 96.31 82 GLY B O 1
ATOM 4984 N N . GLY B 1 83 ? -18.109 28.672 -7.953 1 95.19 83 GLY B N 1
ATOM 4985 C CA . GLY B 1 83 ? -17.062 28.906 -6.973 1 95.19 83 GLY B CA 1
ATOM 4986 C C . GLY B 1 83 ? -17.469 28.547 -5.555 1 95.19 83 GLY B C 1
ATOM 4987 O O . GLY B 1 83 ? -18.438 27.797 -5.355 1 95.19 83 GLY B O 1
ATOM 4988 N N . PRO B 1 84 ? -16.734 29.062 -4.605 1 96.31 84 PRO B N 1
ATOM 4989 C CA . PRO B 1 84 ? -16.938 28.688 -3.205 1 96.31 84 PRO B CA 1
ATOM 4990 C C . PRO B 1 84 ? -18.359 28.922 -2.729 1 96.31 84 PRO B C 1
ATOM 4992 O O . PRO B 1 84 ? -18.906 28.125 -1.974 1 96.31 84 PRO B O 1
ATOM 4995 N N . PHE B 1 85 ? -19 29.938 -3.238 1 96.19 85 PHE B N 1
ATOM 4996 C CA . PHE B 1 85 ? -20.266 30.328 -2.637 1 96.19 85 PHE B CA 1
ATOM 4997 C C . PHE B 1 85 ? -21.422 30 -3.564 1 96.19 85 PHE B C 1
ATOM 4999 O O . PHE B 1 85 ? -22.531 30.531 -3.398 1 96.19 85 PHE B O 1
ATOM 5006 N N . ASP B 1 86 ? -21.141 29.188 -4.547 1 96.75 86 ASP B N 1
ATOM 5007 C CA . ASP B 1 86 ? -22.203 28.516 -5.312 1 96.75 86 ASP B CA 1
ATOM 5008 C C . ASP B 1 86 ? -22.531 27.156 -4.711 1 96.75 86 ASP B C 1
ATOM 5010 O O . ASP B 1 86 ? -23.516 26.516 -5.109 1 96.75 86 ASP B O 1
ATOM 5014 N N . TYR B 1 87 ? -21.719 26.734 -3.881 1 97.19 87 TYR B N 1
ATOM 5015 C CA . TYR B 1 87 ? -21.922 25.672 -2.9 1 97.19 87 TYR B CA 1
ATOM 5016 C C . TYR B 1 87 ? -22.094 24.328 -3.584 1 97.19 87 TYR B C 1
ATOM 5018 O O . TYR B 1 87 ? -22.812 23.453 -3.088 1 97.19 87 TYR B O 1
ATOM 5026 N N . SER B 1 88 ? -21.484 24.141 -4.766 1 97.81 88 SER B N 1
ATOM 5027 C CA . SER B 1 88 ? -21.312 22.812 -5.348 1 97.81 88 SER B CA 1
ATOM 5028 C C . SER B 1 88 ? -19.844 22.391 -5.32 1 97.81 88 SER B C 1
ATOM 5030 O O . SER B 1 88 ? -19.188 22.375 -6.355 1 97.81 88 SER B O 1
ATOM 5032 N N . TYR B 1 89 ? -19.406 22.047 -4.125 1 98.06 89 TYR B N 1
ATOM 5033 C CA . TYR B 1 89 ? -18.016 21.625 -3.941 1 98.06 89 TYR B CA 1
ATOM 5034 C C . TYR B 1 89 ? -17.922 20.5 -2.914 1 98.06 89 TYR B C 1
ATOM 5036 O O . TYR B 1 89 ? -18.906 20.203 -2.221 1 98.06 89 TYR B O 1
ATOM 5044 N N . GLN B 1 90 ? -16.844 19.828 -2.916 1 98 90 GLN B N 1
ATOM 5045 C CA . GLN B 1 90 ? -16.531 18.812 -1.922 1 98 90 GLN B CA 1
ATOM 5046 C C . GLN B 1 90 ? -15.047 18.797 -1.585 1 98 90 GLN B C 1
ATOM 5048 O O . GLN B 1 90 ? -14.219 19.266 -2.371 1 98 90 GLN B O 1
ATOM 5053 N N . GLU B 1 91 ? -14.758 18.375 -0.41 1 98.5 91 GLU B N 1
ATOM 5054 C CA . GLU B 1 91 ? -13.391 18.266 0.081 1 98.5 91 GLU B CA 1
ATOM 5055 C C . GLU B 1 91 ? -12.758 16.938 -0.345 1 98.5 91 GLU B C 1
ATOM 5057 O O . GLU B 1 91 ? -13.195 15.875 0.082 1 98.5 91 GLU B O 1
ATOM 5062 N N . MET B 1 92 ? -11.703 17.047 -1.131 1 98.44 92 MET B N 1
ATOM 5063 C CA . MET B 1 92 ? -11.016 15.844 -1.602 1 98.44 92 MET B CA 1
ATOM 5064 C C . MET B 1 92 ? -9.789 15.555 -0.744 1 98.44 92 MET B C 1
ATOM 5066 O O . MET B 1 92 ? -9.102 14.555 -0.954 1 98.44 92 MET B O 1
ATOM 5070 N N . GLY B 1 93 ? -9.398 16.422 0.174 1 98.06 93 GLY B N 1
ATOM 5071 C CA . GLY B 1 93 ? -8.477 16.25 1.284 1 98.06 93 GLY B CA 1
ATOM 5072 C C . GLY B 1 93 ? -9.156 16.312 2.641 1 98.06 93 GLY B C 1
ATOM 5073 O O . GLY B 1 93 ? -10.211 15.711 2.846 1 98.06 93 GLY B O 1
ATOM 5074 N N . PRO B 1 94 ? -8.594 16.984 3.633 1 98.31 94 PRO B N 1
ATOM 5075 C CA . PRO B 1 94 ? -9.266 17.141 4.926 1 98.31 94 PRO B CA 1
ATOM 5076 C C . PRO B 1 94 ? -10.602 17.875 4.809 1 98.31 94 PRO B C 1
ATOM 5078 O O . PRO B 1 94 ? -10.766 18.734 3.941 1 98.31 94 PRO B O 1
ATOM 5081 N N . MET B 1 95 ? -11.57 17.516 5.777 1 98.19 95 MET B N 1
ATOM 5082 C CA . MET B 1 95 ? -12.922 18.016 5.488 1 98.19 95 MET B CA 1
ATOM 5083 C C . MET B 1 95 ? -13.555 18.625 6.727 1 98.19 95 MET B C 1
ATOM 5085 O O . MET B 1 95 ? -14.594 19.281 6.637 1 98.19 95 MET B O 1
ATOM 5089 N N . ARG B 1 96 ? -12.93 18.422 7.906 1 98.62 96 ARG B N 1
ATOM 5090 C CA . ARG B 1 96 ? -13.578 18.859 9.141 1 98.62 96 ARG B CA 1
ATOM 5091 C C . ARG B 1 96 ? -12.547 19.094 10.242 1 98.62 96 ARG B C 1
ATOM 5093 O O . ARG B 1 96 ? -11.391 18.672 10.117 1 98.62 96 ARG B O 1
ATOM 5100 N N . PHE B 1 97 ? -13 19.797 11.312 1 98.75 97 PHE B N 1
ATOM 5101 C CA . PHE B 1 97 ? -12.18 20.094 12.477 1 98.75 97 PHE B CA 1
ATOM 5102 C C . PHE B 1 97 ? -12.938 19.797 13.766 1 98.75 97 PHE B C 1
ATOM 5104 O O . PHE B 1 97 ? -13.93 20.469 14.078 1 98.75 97 PHE B O 1
ATOM 5111 N N . PRO B 1 98 ? -12.469 18.734 14.531 1 98.62 98 PRO B N 1
ATOM 5112 C CA . PRO B 1 98 ? -13.062 18.641 15.867 1 98.62 98 PRO B CA 1
ATOM 5113 C C . PRO B 1 98 ? -12.797 19.875 16.719 1 98.62 98 PRO B C 1
ATOM 5115 O O . PRO B 1 98 ? -11.664 20.359 16.781 1 98.62 98 PRO B O 1
ATOM 5118 N N . SER B 1 99 ? -13.875 20.375 17.344 1 98.06 99 SER B N 1
ATOM 5119 C CA . SER B 1 99 ? -13.742 21.672 18 1 98.06 99 SER B CA 1
ATOM 5120 C C . SER B 1 99 ? -13.812 21.547 19.516 1 98.06 99 SER B C 1
ATOM 5122 O O . SER B 1 99 ? -12.984 22.109 20.234 1 98.06 99 SER B O 1
ATOM 5124 N N . THR B 1 100 ? -14.812 20.812 20 1 98.19 100 THR B N 1
ATOM 5125 C CA . THR B 1 100 ? -14.992 20.672 21.438 1 98.19 100 THR B CA 1
ATOM 5126 C C . THR B 1 100 ? -15.25 19.219 21.812 1 98.19 100 THR B C 1
ATOM 5128 O O . THR B 1 100 ? -15.633 18.406 20.953 1 98.19 100 THR B O 1
ATOM 5131 N N . TYR B 1 101 ? -14.898 18.906 23.062 1 98 101 TYR B N 1
ATOM 5132 C CA . TYR B 1 101 ? -15.117 17.594 23.656 1 98 101 TYR B CA 1
ATOM 5133 C C . TYR B 1 101 ? -15.93 17.703 24.953 1 98 101 TYR B C 1
ATOM 5135 O O . TYR B 1 101 ? -15.695 18.609 25.75 1 98 101 TYR B O 1
ATOM 5143 N N . LYS B 1 102 ? -16.938 16.906 25.062 1 98.12 102 LYS B N 1
ATOM 5144 C CA . LYS B 1 102 ? -17.719 16.844 26.297 1 98.12 102 LYS B CA 1
ATOM 5145 C C . LYS B 1 102 ? -17.281 15.664 27.156 1 98.12 102 LYS B C 1
ATOM 5147 O O . LYS B 1 102 ? -17.516 14.508 26.797 1 98.12 102 LYS B O 1
ATOM 5152 N N . SER B 1 103 ? -16.688 16.016 28.281 1 96.38 103 SER B N 1
ATOM 5153 C CA . SER B 1 103 ? -16.219 14.969 29.188 1 96.38 103 SER B CA 1
ATOM 5154 C C . SER B 1 103 ? -17.375 14.203 29.812 1 96.38 103 SER B C 1
ATOM 5156 O O . SER B 1 103 ? -18.25 14.797 30.438 1 96.38 103 SER B O 1
ATOM 5158 N N . PRO B 1 104 ? -17.375 12.906 29.656 1 95.06 104 PRO B N 1
ATOM 5159 C CA . PRO B 1 104 ? -18.438 12.141 30.297 1 95.06 104 PRO B CA 1
ATOM 5160 C C . PRO B 1 104 ? -18.359 12.148 31.812 1 95.06 104 PRO B C 1
ATOM 5162 O O . PRO B 1 104 ? -19.375 11.992 32.5 1 95.06 104 PRO B O 1
ATOM 5165 N N . GLU B 1 105 ? -17.172 12.344 32.375 1 93.75 105 GLU B N 1
ATOM 5166 C CA . GLU B 1 105 ? -16.953 12.32 33.812 1 93.75 105 GLU B CA 1
ATOM 5167 C C . GLU B 1 105 ? -17.453 13.602 34.469 1 93.75 105 GLU B C 1
ATOM 5169 O O . GLU B 1 105 ? -18.078 13.562 35.531 1 93.75 105 GLU B O 1
ATOM 5174 N N . THR B 1 106 ? -17.203 14.68 33.844 1 93.62 106 THR B N 1
ATOM 5175 C CA . THR B 1 106 ? -17.5 15.969 34.469 1 93.62 106 THR B CA 1
ATOM 5176 C C . THR B 1 106 ? -18.656 16.672 33.781 1 93.62 106 THR B C 1
ATOM 5178 O O . THR B 1 106 ? -19.203 17.641 34.281 1 93.62 106 THR B O 1
ATOM 5181 N N . ASN B 1 107 ? -19.016 16.297 32.594 1 95.19 107 ASN B N 1
ATOM 5182 C CA . ASN B 1 107 ? -20.062 16.875 31.781 1 95.19 107 ASN B CA 1
ATOM 5183 C C . ASN B 1 107 ? -19.672 18.281 31.297 1 95.19 107 ASN B C 1
ATOM 5185 O O . ASN B 1 107 ? -20.516 19 30.75 1 95.19 107 ASN B O 1
ATOM 5189 N N . GLU B 1 108 ? -18.453 18.516 31.469 1 96.31 108 GLU B N 1
ATOM 5190 C CA . GLU B 1 108 ? -17.938 19.797 31 1 96.31 108 GLU B CA 1
ATOM 5191 C C . GLU B 1 108 ? -17.562 19.734 29.516 1 96.31 108 GLU B C 1
ATOM 5193 O O . GLU B 1 108 ? -17 18.75 29.062 1 96.31 108 GLU B O 1
ATOM 5198 N N . THR B 1 109 ? -17.984 20.781 28.797 1 97.69 109 THR B N 1
ATOM 5199 C CA . THR B 1 109 ? -17.547 20.938 27.406 1 97.69 109 THR B CA 1
ATOM 5200 C C . THR B 1 109 ? -16.266 21.766 27.344 1 97.69 109 THR B C 1
ATOM 5202 O O . THR B 1 109 ? -16.203 22.859 27.906 1 97.69 109 THR B O 1
ATOM 5205 N N . MET B 1 110 ? -15.258 21.219 26.766 1 96.56 110 MET B N 1
ATOM 5206 C CA . MET B 1 110 ? -13.961 21.875 26.656 1 96.56 110 MET B CA 1
ATOM 5207 C C . MET B 1 110 ? -13.453 21.875 25.219 1 96.56 110 MET B C 1
ATOM 5209 O O . MET B 1 110 ? -13.969 21.141 24.375 1 96.56 110 MET B O 1
ATOM 5213 N N . ASN B 1 111 ? -12.547 22.734 24.969 1 96.62 111 ASN B N 1
ATOM 5214 C CA . ASN B 1 111 ? -11.898 22.75 23.656 1 96.62 111 ASN B CA 1
ATOM 5215 C C . ASN B 1 111 ? -11.047 21.5 23.438 1 96.62 111 ASN B C 1
ATOM 5217 O O . ASN B 1 111 ? -10.438 21 24.375 1 96.62 111 ASN B O 1
ATOM 5221 N N . ILE B 1 112 ? -11.086 20.984 22.266 1 97.88 112 ILE B N 1
ATOM 5222 C CA . ILE B 1 112 ? -10 20.109 21.828 1 97.88 112 ILE B CA 1
ATOM 5223 C C . ILE B 1 112 ? -8.781 20.953 21.453 1 97.88 112 ILE B C 1
ATOM 5225 O O . ILE B 1 112 ? -8.734 21.547 20.375 1 97.88 112 ILE B O 1
ATOM 5229 N N . THR B 1 113 ? -7.84 21.016 22.266 1 96.69 113 THR B N 1
ATOM 5230 C CA . THR B 1 113 ? -6.883 22.109 22.328 1 96.69 113 THR B CA 1
ATOM 5231 C C . THR B 1 113 ? -5.961 22.094 21.109 1 96.69 113 THR B C 1
ATOM 5233 O O . THR B 1 113 ? -5.617 23.141 20.578 1 96.69 113 THR B O 1
ATOM 5236 N N . ASP B 1 114 ? -5.559 20.922 20.719 1 96 114 ASP B N 1
ATOM 5237 C CA . ASP B 1 114 ? -4.613 20.875 19.609 1 96 114 ASP B CA 1
ATOM 5238 C C . ASP B 1 114 ? -5.262 21.344 18.312 1 96 114 ASP B C 1
ATOM 5240 O O . ASP B 1 114 ? -4.605 21.953 17.469 1 96 114 ASP B O 1
ATOM 5244 N N . HIS B 1 115 ? -6.539 21.219 18.188 1 97.5 115 HIS B N 1
ATOM 5245 C CA . HIS B 1 115 ? -7.227 21.656 16.984 1 97.5 115 HIS B CA 1
ATOM 5246 C C . HIS B 1 115 ? -7.535 23.141 17.016 1 97.5 115 HIS B C 1
ATOM 5248 O O . HIS B 1 115 ? -7.859 23.734 15.984 1 97.5 115 HIS B O 1
ATOM 5254 N N . GLN B 1 116 ? -7.402 23.781 18.188 1 96.12 116 GLN B N 1
ATOM 5255 C CA . GLN B 1 116 ? -7.613 25.234 18.266 1 96.12 116 GLN B CA 1
ATOM 5256 C C . GLN B 1 116 ? -6.582 25.984 17.422 1 96.12 116 GLN B C 1
ATOM 5258 O O . GLN B 1 116 ? -6.812 27.125 17.031 1 96.12 116 GLN B O 1
ATOM 5263 N N . LEU B 1 117 ? -5.496 25.297 17.125 1 96.56 117 LEU B N 1
ATOM 5264 C CA . LEU B 1 117 ? -4.449 25.859 16.281 1 96.56 117 LEU B CA 1
ATOM 5265 C C . LEU B 1 117 ? -5.016 26.297 14.938 1 96.56 117 LEU B C 1
ATOM 5267 O O . LEU B 1 117 ? -4.625 27.344 14.406 1 96.56 117 LEU B O 1
ATOM 5271 N N . VAL B 1 118 ? -5.914 25.547 14.398 1 98.38 118 VAL B N 1
ATOM 5272 C CA . VAL B 1 118 ? -6.477 25.844 13.086 1 98.38 118 VAL B CA 1
ATOM 5273 C C . VAL B 1 118 ? -7.348 27.094 13.164 1 98.38 118 VAL B C 1
ATOM 5275 O O . VAL B 1 118 ? -7.285 27.969 12.289 1 98.38 118 VAL B O 1
ATOM 5278 N N . PHE B 1 119 ? -8.125 27.25 14.188 1 98.06 119 PHE B N 1
ATOM 5279 C CA . PHE B 1 119 ? -9.031 28.375 14.352 1 98.06 119 PHE B CA 1
ATOM 5280 C C . PHE B 1 119 ? -8.25 29.656 14.625 1 98.06 119 PHE B C 1
ATOM 5282 O O . PHE B 1 119 ? -8.594 30.719 14.102 1 98.06 119 PHE B O 1
ATOM 5289 N N . GLN B 1 120 ? -7.223 29.484 15.445 1 97.62 120 GLN B N 1
ATOM 5290 C CA . GLN B 1 120 ? -6.375 30.641 15.703 1 97.62 120 GLN B CA 1
ATOM 5291 C C . GLN B 1 120 ? -5.68 31.109 14.43 1 97.62 120 GLN B C 1
ATOM 5293 O O . GLN B 1 120 ? -5.547 32.312 14.195 1 97.62 120 GLN B O 1
ATOM 5298 N N . LEU B 1 121 ? -5.168 30.141 13.672 1 98.62 121 LEU B N 1
ATOM 5299 C CA . LEU B 1 121 ? -4.52 30.5 12.414 1 98.62 121 LEU B CA 1
ATOM 5300 C C . LEU B 1 121 ? -5.488 31.234 11.5 1 98.62 121 LEU B C 1
ATOM 5302 O O . LEU B 1 121 ? -5.121 32.25 10.883 1 98.62 121 LEU B O 1
ATOM 5306 N N . ALA B 1 122 ? -6.695 30.781 11.367 1 98.75 122 ALA B N 1
ATOM 5307 C CA . ALA B 1 122 ? -7.707 31.422 10.531 1 98.75 122 ALA B CA 1
ATOM 5308 C C . ALA B 1 122 ? -7.938 32.875 10.969 1 98.75 122 ALA B C 1
ATOM 5310 O O . ALA B 1 122 ? -8.008 33.781 10.141 1 98.75 122 ALA B O 1
ATOM 5311 N N . GLU B 1 123 ? -8.047 33.031 12.273 1 98.12 123 GLU B N 1
ATOM 5312 C CA . GLU B 1 123 ? -8.227 34.375 12.805 1 98.12 123 GLU B CA 1
ATOM 5313 C C . GLU B 1 123 ? -7.035 35.281 12.461 1 98.12 123 GLU B C 1
ATOM 5315 O O . GLU B 1 123 ? -7.211 36.438 12.062 1 98.12 123 GLU B O 1
ATOM 5320 N N . GLU B 1 124 ? -5.859 34.75 12.672 1 98.44 124 GLU B N 1
ATOM 5321 C CA . GLU B 1 124 ? -4.641 35.469 12.352 1 98.44 124 GLU B CA 1
ATOM 5322 C C . GLU B 1 124 ? -4.598 35.875 10.883 1 98.44 124 GLU B C 1
ATOM 5324 O O . GLU B 1 124 ? -4.258 37 10.547 1 98.44 124 GLU B O 1
ATOM 5329 N N . MET B 1 125 ? -4.926 34.969 10.008 1 98.81 125 MET B N 1
ATOM 5330 C CA . MET B 1 125 ? -4.898 35.219 8.57 1 98.81 125 MET B CA 1
ATOM 5331 C C . MET B 1 125 ? -5.941 36.281 8.188 1 98.81 125 MET B C 1
ATOM 5333 O O . MET B 1 125 ? -5.676 37.156 7.359 1 98.81 125 MET B O 1
ATOM 5337 N N . ASN B 1 126 ? -7.133 36.156 8.75 1 98.75 126 ASN B N 1
ATOM 5338 C CA . ASN B 1 126 ? -8.148 37.156 8.508 1 98.75 126 ASN B CA 1
ATOM 5339 C C . ASN B 1 126 ? -7.66 38.562 8.906 1 98.75 126 ASN B C 1
ATOM 5341 O O . ASN B 1 126 ? -7.855 39.5 8.164 1 98.75 126 ASN B O 1
ATOM 5345 N N . LYS B 1 127 ? -6.992 38.625 10.031 1 98.56 127 LYS B N 1
ATOM 5346 C CA . LYS B 1 127 ? -6.449 39.875 10.5 1 98.56 127 LYS B CA 1
ATOM 5347 C C . LYS B 1 127 ? -5.371 40.406 9.555 1 98.56 127 LYS B C 1
ATOM 5349 O O . LYS B 1 127 ? -5.398 41.562 9.156 1 98.56 127 LYS B O 1
ATOM 5354 N N . LEU B 1 128 ? -4.457 39.5 9.211 1 98.5 128 LEU B N 1
ATOM 5355 C CA . LEU B 1 128 ? -3.346 39.906 8.352 1 98.5 128 LEU B CA 1
ATOM 5356 C C . LEU B 1 128 ? -3.846 40.344 6.98 1 98.5 128 LEU B C 1
ATOM 5358 O O . LEU B 1 128 ? -3.225 41.188 6.332 1 98.5 128 LEU B O 1
ATOM 5362 N N . ASN B 1 129 ? -5.004 39.812 6.594 1 98.5 129 ASN B N 1
ATOM 5363 C CA . ASN B 1 129 ? -5.578 40.156 5.301 1 98.5 129 ASN B CA 1
ATOM 5364 C C . ASN B 1 129 ? -6.605 41.281 5.434 1 98.5 129 ASN B C 1
ATOM 5366 O O . ASN B 1 129 ? -7.398 41.531 4.52 1 98.5 129 ASN B O 1
ATOM 5370 N N . ASN B 1 130 ? -6.652 41.969 6.555 1 98.12 130 ASN B N 1
ATOM 5371 C CA . ASN B 1 130 ? -7.551 43.094 6.832 1 98.12 130 ASN B CA 1
ATOM 5372 C C . ASN B 1 130 ? -9.008 42.719 6.578 1 98.12 130 ASN B C 1
ATOM 5374 O O . ASN B 1 130 ? -9.773 43.5 6.023 1 98.12 130 ASN B O 1
ATOM 5378 N N . HIS B 1 131 ? -9.273 41.469 6.809 1 97.25 131 HIS B N 1
ATOM 5379 C CA . HIS B 1 131 ? -10.625 40.938 6.691 1 97.25 131 HIS B CA 1
ATOM 5380 C C . HIS B 1 131 ? -11.164 41.125 5.281 1 97.25 131 HIS B C 1
ATOM 5382 O O . HIS B 1 131 ? -12.328 41.469 5.102 1 97.25 131 HIS B O 1
ATOM 5388 N N . ASP B 1 132 ? -10.281 40.938 4.355 1 97.06 132 ASP B N 1
ATOM 5389 C CA . ASP B 1 132 ? -10.695 40.906 2.955 1 97.06 132 ASP B CA 1
ATOM 5390 C C . ASP B 1 132 ? -11.742 39.812 2.709 1 97.06 132 ASP B C 1
ATOM 5392 O O . ASP B 1 132 ? -11.5 38.656 2.992 1 97.06 132 ASP B O 1
ATOM 5396 N N . LYS B 1 133 ? -12.805 40.125 2.037 1 94.19 133 LYS B N 1
ATOM 5397 C CA . LYS B 1 133 ? -13.93 39.219 1.83 1 94.19 133 LYS B CA 1
ATOM 5398 C C . LYS B 1 133 ? -13.547 38.062 0.907 1 94.19 133 LYS B C 1
ATOM 5400 O O . LYS B 1 133 ? -14.055 36.938 1.05 1 94.19 133 LYS B O 1
ATOM 5405 N N . ASN B 1 134 ? -12.68 38.312 0.019 1 95.19 134 ASN B N 1
ATOM 5406 C CA . ASN B 1 134 ? -12.297 37.312 -0.966 1 95.19 134 ASN B CA 1
ATOM 5407 C C . ASN B 1 134 ? -11.312 36.312 -0.386 1 95.19 134 ASN B C 1
ATOM 5409 O O . ASN B 1 134 ? -11.086 35.25 -0.969 1 95.19 134 ASN B O 1
ATOM 5413 N N . LEU B 1 135 ? -10.75 36.594 0.793 1 97.19 135 LEU B N 1
ATOM 5414 C CA . LEU B 1 135 ? -9.742 35.75 1.404 1 97.19 135 LEU B CA 1
ATOM 5415 C C . LEU B 1 135 ? -10.172 35.312 2.801 1 97.19 135 LEU B C 1
ATOM 5417 O O . LEU B 1 135 ? -9.367 34.781 3.568 1 97.19 135 LEU B O 1
ATOM 5421 N N . SER B 1 136 ? -11.422 35.594 3.115 1 96.88 136 SER B N 1
ATOM 5422 C CA . SER B 1 136 ? -11.914 35.312 4.465 1 96.88 136 SER B CA 1
ATOM 5423 C C . SER B 1 136 ? -11.938 33.844 4.746 1 96.88 136 SER B C 1
ATOM 5425 O O . SER B 1 136 ? -12.289 33.031 3.873 1 96.88 136 SER B O 1
ATOM 5427 N N . VAL B 1 137 ? -11.477 33.438 5.859 1 98.69 137 VAL B N 1
ATOM 5428 C CA . VAL B 1 137 ? -11.594 32.062 6.371 1 98.69 137 VAL B CA 1
ATOM 5429 C C . VAL B 1 137 ? -12.617 32.031 7.504 1 98.69 137 VAL B C 1
ATOM 5431 O O . VAL B 1 137 ? -12.289 32.312 8.656 1 98.69 137 VAL B O 1
ATOM 5434 N N . ASP B 1 138 ? -13.836 31.641 7.207 1 98.31 138 ASP B N 1
ATOM 5435 C CA . ASP B 1 138 ? -14.953 31.609 8.148 1 98.31 138 ASP B CA 1
ATOM 5436 C C . ASP B 1 138 ? -15.43 30.188 8.398 1 98.31 138 ASP B C 1
ATOM 5438 O O . ASP B 1 138 ? -15.539 29.391 7.461 1 98.31 138 ASP B O 1
ATOM 5442 N N . PHE B 1 139 ? -15.672 29.859 9.609 1 98.56 139 PHE B N 1
ATOM 5443 C CA . PHE B 1 139 ? -16.062 28.5 9.969 1 98.56 139 PHE B CA 1
ATOM 5444 C C . PHE B 1 139 ? -17.578 28.391 10.094 1 98.56 139 PHE B C 1
ATOM 5446 O O . PHE B 1 139 ? -18.25 29.359 10.5 1 98.56 139 PHE B O 1
ATOM 5453 N N . ILE B 1 140 ? -18.156 27.328 9.727 1 98.44 140 ILE B N 1
ATOM 5454 C CA . ILE B 1 140 ? -19.547 26.922 9.938 1 98.44 140 ILE B CA 1
ATOM 5455 C C . ILE B 1 140 ? -19.594 25.547 10.594 1 98.44 140 ILE B C 1
ATOM 5457 O O . ILE B 1 140 ? -18.578 24.828 10.625 1 98.44 140 ILE B O 1
ATOM 5461 N N . PRO B 1 141 ? -20.734 25.188 11.219 1 98.19 141 PRO B N 1
ATOM 5462 C CA . PRO B 1 141 ? -20.812 23.859 11.812 1 98.19 141 PRO B CA 1
ATOM 5463 C C . PRO B 1 141 ? -20.641 22.734 10.781 1 98.19 141 PRO B C 1
ATOM 5465 O O . PRO B 1 141 ? -21.141 22.859 9.656 1 98.19 141 PRO B O 1
ATOM 5468 N N . TRP B 1 142 ? -19.875 21.781 11.07 1 98.56 142 TRP B N 1
ATOM 5469 C CA . TRP B 1 142 ? -19.844 20.5 10.359 1 98.56 142 TRP B CA 1
ATOM 5470 C C . TRP B 1 142 ? -20.75 19.484 11.031 1 98.56 142 TRP B C 1
ATOM 5472 O O . TRP B 1 142 ? -20.641 19.25 12.234 1 98.56 142 TRP B O 1
ATOM 5482 N N . ILE B 1 143 ? -21.641 18.922 10.266 1 98.31 143 ILE B N 1
ATOM 5483 C CA . ILE B 1 143 ? -22.5 17.859 10.766 1 98.31 143 ILE B CA 1
ATOM 5484 C C . ILE B 1 143 ? -21.859 16.5 10.523 1 98.31 143 ILE B C 1
ATOM 5486 O O . ILE B 1 143 ? -21.797 16.016 9.383 1 98.31 143 ILE B O 1
ATOM 5490 N N . GLN B 1 144 ? -21.391 15.844 11.609 1 97.44 144 GLN B N 1
ATOM 5491 C CA . GLN B 1 144 ? -20.641 14.594 11.5 1 97.44 144 GLN B CA 1
ATOM 5492 C C . GLN B 1 144 ? -21.594 13.406 11.328 1 97.44 144 GLN B C 1
ATOM 5494 O O . GLN B 1 144 ? -21.281 12.445 10.633 1 97.44 144 GLN B O 1
ATOM 5499 N N . SER B 1 145 ? -22.703 13.5 12.008 1 96.62 145 SER B N 1
ATOM 5500 C CA . SER B 1 145 ? -23.625 12.359 12.023 1 96.62 145 SER B CA 1
ATOM 5501 C C . SER B 1 145 ? -25.078 12.812 11.859 1 96.62 145 SER B C 1
ATOM 5503 O O . SER B 1 145 ? -25.438 13.922 12.258 1 96.62 145 SER B O 1
ATOM 5505 N N . SER B 1 146 ? -25.797 12.016 11.203 1 96.81 146 SER B N 1
ATOM 5506 C CA . SER B 1 146 ? -27.234 12.211 11.023 1 96.81 146 SER B CA 1
ATOM 5507 C C . SER B 1 146 ? -28 10.914 11.273 1 96.81 146 SER B C 1
ATOM 5509 O O . SER B 1 146 ? -27.672 9.875 10.695 1 96.81 146 SER B O 1
ATOM 5511 N N . LEU B 1 147 ? -29.047 10.969 12.117 1 97.5 147 LEU B N 1
ATOM 5512 C CA . LEU B 1 147 ? -29.859 9.805 12.398 1 97.5 147 LEU B CA 1
ATOM 5513 C C . LEU B 1 147 ? -30.688 9.406 11.172 1 97.5 147 LEU B C 1
ATOM 5515 O O . LEU B 1 147 ? -31.203 8.289 11.102 1 97.5 147 LEU B O 1
ATOM 5519 N N . ASN B 1 148 ? -30.75 10.312 10.227 1 98.38 148 ASN B N 1
ATOM 5520 C CA . ASN B 1 148 ? -31.5 10.023 9 1 98.38 148 ASN B CA 1
ATOM 5521 C C . ASN B 1 148 ? -30.594 9.414 7.93 1 98.38 148 ASN B C 1
ATOM 5523 O O . ASN B 1 148 ? -31.047 9.125 6.82 1 98.38 148 ASN B O 1
ATOM 5527 N N . GLY B 1 149 ? -29.281 9.25 8.281 1 98.31 149 GLY B N 1
ATOM 5528 C CA . GLY B 1 149 ? -28.438 8.484 7.383 1 98.31 149 GLY B CA 1
ATOM 5529 C C . GLY B 1 149 ? -28.984 7.094 7.094 1 98.31 149 GLY B C 1
ATOM 5530 O O . GLY B 1 149 ? -29.609 6.477 7.953 1 98.31 149 GLY B O 1
ATOM 5531 N N . LEU B 1 150 ? -28.688 6.598 5.918 1 98.5 150 LEU B N 1
ATOM 5532 C CA . LEU B 1 150 ? -29.234 5.328 5.453 1 98.5 150 LEU B CA 1
ATOM 5533 C C . LEU B 1 150 ? -28.266 4.184 5.746 1 98.5 150 LEU B C 1
ATOM 5535 O O . LEU B 1 150 ? -27.062 4.375 5.746 1 98.5 150 LEU B O 1
ATOM 5539 N N . SER B 1 151 ? -28.797 3.07 6.09 1 97.81 151 SER B N 1
ATOM 5540 C CA . SER B 1 151 ? -28.031 1.83 6.195 1 97.81 151 SER B CA 1
ATOM 5541 C C . SER B 1 151 ? -28.422 0.848 5.094 1 97.81 151 SER B C 1
ATOM 5543 O O . SER B 1 151 ? -29.438 0.148 5.207 1 97.81 151 SER B O 1
ATOM 5545 N N . TYR B 1 152 ? -27.672 0.814 4.059 1 97.94 152 TYR B N 1
ATOM 5546 C CA . TYR B 1 152 ? -27.922 -0.09 2.941 1 97.94 152 TYR B CA 1
ATOM 5547 C C . TYR B 1 152 ? -27.062 -1.343 3.053 1 97.94 152 TYR B C 1
ATOM 5549 O O . TYR B 1 152 ? -25.906 -1.359 2.596 1 97.94 152 TYR B O 1
ATOM 5557 N N . LYS B 1 153 ? -27.609 -2.408 3.535 1 95.25 153 LYS B N 1
ATOM 5558 C CA . LYS B 1 153 ? -26.938 -3.68 3.762 1 95.25 153 LYS B CA 1
ATOM 5559 C C . LYS B 1 153 ? -27.734 -4.844 3.188 1 95.25 153 LYS B C 1
ATOM 5561 O O . LYS B 1 153 ? -28.969 -4.855 3.264 1 95.25 153 LYS B O 1
ATOM 5566 N N . ASN B 1 154 ? -27.047 -5.77 2.547 1 92.94 154 ASN B N 1
ATOM 5567 C CA . ASN B 1 154 ? -27.641 -6.973 1.979 1 92.94 154 ASN B CA 1
ATOM 5568 C C . ASN B 1 154 ? -28.719 -6.629 0.94 1 92.94 154 ASN B C 1
ATOM 5570 O O . ASN B 1 154 ? -29.75 -7.277 0.878 1 92.94 154 ASN B O 1
ATOM 5574 N N . GLU B 1 155 ? -28.562 -5.57 0.331 1 93.56 155 GLU B N 1
ATOM 5575 C CA . GLU B 1 155 ? -29.438 -5.121 -0.747 1 93.56 155 GLU B CA 1
ATOM 5576 C C . GLU B 1 155 ? -30.875 -4.918 -0.248 1 93.56 155 GLU B C 1
ATOM 5578 O O . GLU B 1 155 ? -31.828 -5.098 -1.004 1 93.56 155 GLU B O 1
ATOM 5583 N N . PHE B 1 156 ? -31.031 -4.574 0.99 1 95.25 156 PHE B N 1
ATOM 5584 C CA . PHE B 1 156 ? -32.344 -4.445 1.6 1 95.25 156 PHE B CA 1
ATOM 5585 C C . PHE B 1 156 ? -32.844 -3.004 1.53 1 95.25 156 PHE B C 1
ATOM 5587 O O . PHE B 1 156 ? -32.094 -2.078 1.883 1 95.25 156 PHE B O 1
ATOM 5594 N N . LYS B 1 157 ? -34.094 -2.838 1.121 1 96.94 157 LYS B N 1
ATOM 5595 C CA . LYS B 1 157 ? -34.781 -1.554 1.115 1 96.94 157 LYS B CA 1
ATOM 5596 C C . LYS B 1 157 ? -36.219 -1.689 1.676 1 96.94 157 LYS B C 1
ATOM 5598 O O . LYS B 1 157 ? -36.781 -2.777 1.654 1 96.94 157 LYS B O 1
ATOM 5603 N N . LEU B 1 158 ? -36.688 -0.634 2.141 1 96.88 158 LEU B N 1
ATOM 5604 C CA . LEU B 1 158 ? -38.062 -0.536 2.611 1 96.88 158 LEU B CA 1
ATOM 5605 C C . LEU B 1 158 ? -39.031 -0.347 1.441 1 96.88 158 LEU B C 1
ATOM 5607 O O . LEU B 1 158 ? -38.594 -0.058 0.321 1 96.88 158 LEU B O 1
ATOM 5611 N N . PRO B 1 159 ? -40.344 -0.514 1.698 1 95.62 159 PRO B N 1
ATOM 5612 C CA . PRO B 1 159 ? -41.344 -0.284 0.645 1 95.62 159 PRO B CA 1
ATOM 5613 C C . PRO B 1 159 ? -41.25 1.121 0.052 1 95.62 159 PRO B C 1
ATOM 5615 O O . PRO B 1 159 ? -41.656 1.334 -1.099 1 95.62 159 PRO B O 1
ATOM 5618 N N . SER B 1 160 ? -40.719 2.033 0.784 1 94.5 160 SER B N 1
ATOM 5619 C CA . SER B 1 160 ? -40.531 3.4 0.304 1 94.5 160 SER B CA 1
ATOM 5620 C C . SER B 1 160 ? -39.531 3.455 -0.841 1 94.5 160 SER B C 1
ATOM 5622 O O . SER B 1 160 ? -39.438 4.465 -1.54 1 94.5 160 SER B O 1
ATOM 5624 N N . GLY B 1 161 ? -38.781 2.377 -0.984 1 96.44 161 GLY B N 1
ATOM 5625 C CA . GLY B 1 161 ? -37.75 2.35 -2 1 96.44 161 GLY B CA 1
ATOM 5626 C C . GLY B 1 161 ? -36.375 2.783 -1.476 1 96.44 161 GLY B C 1
ATOM 5627 O O . GLY B 1 161 ? -35.375 2.732 -2.199 1 96.44 161 GLY B O 1
ATOM 5628 N N . LEU B 1 162 ? -36.312 3.197 -0.219 1 98.06 162 LEU B N 1
ATOM 5629 C CA . LEU B 1 162 ? -35.062 3.596 0.416 1 98.06 162 LEU B CA 1
ATOM 5630 C C . LEU B 1 162 ? -34.656 2.574 1.463 1 98.06 162 LEU B C 1
ATOM 5632 O O . LEU B 1 162 ? -35.469 1.853 2.012 1 98.06 162 LEU B O 1
ATOM 5636 N N . PRO B 1 163 ? -33.281 2.475 1.751 1 98.38 163 PRO B N 1
ATOM 5637 C CA . PRO B 1 163 ? -32.875 1.724 2.934 1 98.38 163 PRO B CA 1
ATOM 5638 C C . PRO B 1 163 ? -33.375 2.338 4.238 1 98.38 163 PRO B C 1
ATOM 5640 O O . PRO B 1 163 ? -33.781 3.506 4.262 1 98.38 163 PRO B O 1
ATOM 5643 N N . PRO B 1 164 ? -33.469 1.535 5.328 1 98.12 164 PRO B N 1
ATOM 5644 C CA . PRO B 1 164 ? -33.844 2.131 6.609 1 98.12 164 PRO B CA 1
ATOM 5645 C C . PRO B 1 164 ? -32.844 3.17 7.098 1 98.12 164 PRO B C 1
ATOM 5647 O O . PRO B 1 164 ? -31.625 3.047 6.832 1 98.12 164 PRO B O 1
ATOM 5650 N N . THR B 1 165 ? -33.312 4.203 7.742 1 98.19 165 THR B N 1
ATOM 5651 C CA . THR B 1 165 ? -32.438 5.164 8.406 1 98.19 165 THR B CA 1
ATOM 5652 C C . THR B 1 165 ? -31.844 4.562 9.672 1 98.19 165 THR B C 1
ATOM 5654 O O . THR B 1 165 ? -32.281 3.516 10.141 1 98.19 165 THR B O 1
ATOM 5657 N N . LEU B 1 166 ? -30.844 5.203 10.172 1 97.5 166 LEU B N 1
ATOM 5658 C CA . LEU B 1 166 ? -30.266 4.773 11.438 1 97.5 166 LEU B CA 1
ATOM 5659 C C . LEU B 1 166 ? -31.266 4.898 12.57 1 97.5 166 LEU B C 1
ATOM 5661 O O . LEU B 1 166 ? -31.297 4.066 13.484 1 97.5 166 LEU B O 1
ATOM 5665 N N . LYS B 1 167 ? -32.094 5.941 12.492 1 97.5 167 LYS B N 1
ATOM 5666 C CA . LYS B 1 167 ? -33.125 6.121 13.492 1 97.5 167 LYS B CA 1
ATOM 5667 C C . LYS B 1 167 ? -34.125 4.969 13.445 1 97.5 167 LYS B C 1
ATOM 5669 O O . LYS B 1 167 ? -34.531 4.453 14.492 1 97.5 167 LYS B O 1
ATOM 5674 N N . GLU B 1 168 ? -34.531 4.602 12.281 1 97.06 168 GLU B N 1
ATOM 5675 C CA . GLU B 1 168 ? -35.469 3.496 12.117 1 97.06 168 GLU B CA 1
ATOM 5676 C C . GLU B 1 168 ? -34.875 2.193 12.656 1 97.06 168 GLU B C 1
ATOM 5678 O O . GLU B 1 168 ? -35.594 1.412 13.297 1 97.06 168 GLU B O 1
ATOM 5683 N N . ILE B 1 169 ? -33.656 1.955 12.414 1 96.25 169 ILE B N 1
ATOM 5684 C CA . ILE B 1 169 ? -33 0.743 12.875 1 96.25 169 ILE B CA 1
ATOM 5685 C C . ILE B 1 169 ? -32.906 0.746 14.406 1 96.25 169 ILE B C 1
ATOM 5687 O O . ILE B 1 169 ? -33.125 -0.289 15.047 1 96.25 169 ILE B O 1
ATOM 5691 N N . ALA B 1 170 ? -32.625 1.92 14.992 1 95.69 170 ALA B N 1
ATOM 5692 C CA . ALA B 1 170 ? -32.594 2.039 16.453 1 95.69 170 ALA B CA 1
ATOM 5693 C C . ALA B 1 170 ? -33.938 1.682 17.062 1 95.69 170 ALA B C 1
ATOM 5695 O O . ALA B 1 170 ? -34 1.133 18.172 1 95.69 170 ALA B O 1
ATOM 5696 N N . GLY B 1 171 ? -34.969 1.952 16.406 1 96 171 GLY B N 1
ATOM 5697 C CA . GLY B 1 171 ? -36.312 1.658 16.891 1 96 171 GLY B CA 1
ATOM 5698 C C . GLY B 1 171 ? -36.75 0.24 16.578 1 96 171 GLY B C 1
ATOM 5699 O O . GLY B 1 171 ? -37.688 -0.281 17.234 1 96 171 GLY B O 1
ATOM 5700 N N . ASN B 1 172 ? -36.188 -0.347 15.539 1 95.69 172 ASN B N 1
ATOM 5701 C CA . ASN B 1 172 ? -36.5 -1.701 15.102 1 95.69 172 ASN B CA 1
ATOM 5702 C C . ASN B 1 172 ? -35.25 -2.432 14.586 1 95.69 172 ASN B C 1
ATOM 5704 O O . ASN B 1 172 ? -35 -2.418 13.383 1 95.69 172 ASN B O 1
ATOM 5708 N N . ALA B 1 173 ? -34.594 -3.195 15.406 1 90.62 173 ALA B N 1
ATOM 5709 C CA . ALA B 1 173 ? -33.312 -3.846 15.117 1 90.62 173 ALA B CA 1
ATOM 5710 C C . ALA B 1 173 ? -33.469 -4.859 13.984 1 90.62 173 ALA B C 1
ATOM 5712 O O . ALA B 1 173 ? -32.469 -5.25 13.359 1 90.62 173 ALA B O 1
ATOM 5713 N N . SER B 1 174 ? -34.594 -5.352 13.719 1 92 174 SER B N 1
ATOM 5714 C CA . SER B 1 174 ? -34.812 -6.355 12.68 1 92 174 SER B CA 1
ATOM 5715 C C . SER B 1 174 ? -34.562 -5.777 11.289 1 92 174 SER B C 1
ATOM 5717 O O . SER B 1 174 ? -34.438 -6.52 10.312 1 92 174 SER B O 1
ATOM 5719 N N . LEU B 1 175 ? -34.438 -4.43 11.172 1 92.94 175 LEU B N 1
ATOM 5720 C CA . LEU B 1 175 ? -34.188 -3.766 9.898 1 92.94 175 LEU B CA 1
ATOM 5721 C C . LEU B 1 175 ? -32.719 -3.826 9.508 1 92.94 175 LEU B C 1
ATOM 5723 O O . LEU B 1 175 ? -32.344 -3.43 8.398 1 92.94 175 LEU B O 1
ATOM 5727 N N . SER B 1 176 ? -31.922 -4.266 10.406 1 88.69 176 SER B N 1
ATOM 5728 C CA . SER B 1 176 ? -30.5 -4.434 10.125 1 88.69 176 SER B CA 1
ATOM 5729 C C . SER B 1 176 ? -30.078 -5.891 10.266 1 88.69 176 SER B C 1
ATOM 5731 O O . SER B 1 176 ? -30.656 -6.633 11.07 1 88.69 176 SER B O 1
ATOM 5733 N N . PRO B 1 177 ? -29.141 -6.254 9.367 1 83.56 177 PRO B N 1
ATOM 5734 C CA . PRO B 1 177 ? -28.656 -7.629 9.531 1 83.56 177 PRO B CA 1
ATOM 5735 C C . PRO B 1 177 ? -28.062 -7.883 10.922 1 83.56 177 PRO B C 1
ATOM 5737 O O . PRO B 1 177 ? -27.422 -7 11.492 1 83.56 177 PRO B O 1
ATOM 5740 N N . ALA B 1 178 ? -28.406 -9.062 11.438 1 74 178 ALA B N 1
ATOM 5741 C CA . ALA B 1 178 ? -27.875 -9.445 12.742 1 74 178 ALA B CA 1
ATOM 5742 C C . ALA B 1 178 ? -26.375 -9.695 12.68 1 74 178 ALA B C 1
ATOM 5744 O O . ALA B 1 178 ? -25.875 -10.227 11.688 1 74 178 ALA B O 1
ATOM 5745 N N . SER B 1 179 ? -25.641 -8.906 13.461 1 69.69 179 SER B N 1
ATOM 5746 C CA . SER B 1 179 ? -24.219 -9.219 13.539 1 69.69 179 SER B CA 1
ATOM 5747 C C . SER B 1 179 ? -23.875 -9.883 14.867 1 69.69 179 SER B C 1
ATOM 5749 O O . SER B 1 179 ? -24.078 -9.297 15.938 1 69.69 179 SER B O 1
ATOM 5751 N N . VAL B 1 180 ? -23.875 -11.242 14.836 1 66.94 180 VAL B N 1
ATOM 5752 C CA . VAL B 1 180 ? -23.531 -11.789 16.156 1 66.94 180 VAL B CA 1
ATOM 5753 C C . VAL B 1 180 ? -22.109 -12.32 16.125 1 66.94 180 VAL B C 1
ATOM 5755 O O . VAL B 1 180 ? -21.766 -13.18 15.312 1 66.94 180 VAL B O 1
ATOM 5758 N N . ASN B 1 181 ? -21.297 -11.594 16.969 1 79.25 181 ASN B N 1
ATOM 5759 C CA . ASN B 1 181 ? -20 -12.188 17.266 1 79.25 181 ASN B CA 1
ATOM 5760 C C . ASN B 1 181 ? -20.125 -13.375 18.203 1 79.25 181 ASN B C 1
ATOM 5762 O O . ASN B 1 181 ? -20.953 -13.367 19.109 1 79.25 181 ASN B O 1
ATOM 5766 N N . ASP B 1 182 ? -19.328 -14.359 17.891 1 89.44 182 ASP B N 1
ATOM 5767 C CA . ASP B 1 182 ? -19.328 -15.516 18.781 1 89.44 182 ASP B CA 1
ATOM 5768 C C . ASP B 1 182 ? -18.75 -15.156 20.156 1 89.44 182 ASP B C 1
ATOM 5770 O O . ASP B 1 182 ? -18.094 -14.125 20.297 1 89.44 182 ASP B O 1
ATOM 5774 N N . PRO B 1 183 ? -19.078 -15.953 21.094 1 93.19 183 PRO B N 1
ATOM 5775 C CA . PRO B 1 183 ? -18.656 -15.664 22.469 1 93.19 183 PRO B CA 1
ATOM 5776 C C . PRO B 1 183 ? -17.156 -15.508 22.594 1 93.19 183 PRO B C 1
ATOM 5778 O O . PRO B 1 183 ? -16.672 -14.656 23.359 1 93.19 183 PRO B O 1
ATOM 5781 N N . MET B 1 184 ? -16.453 -16.25 21.891 1 94.5 184 MET B N 1
ATOM 5782 C CA . MET B 1 184 ? -15 -16.188 21.984 1 94.5 184 MET B CA 1
ATOM 5783 C C . MET B 1 184 ? -14.484 -14.844 21.469 1 94.5 184 MET B C 1
ATOM 5785 O O . MET B 1 184 ? -13.562 -14.266 22.047 1 94.5 184 MET B O 1
ATOM 5789 N N . THR B 1 185 ? -15.031 -14.406 20.438 1 95.12 185 THR B N 1
ATOM 5790 C CA . THR B 1 185 ? -14.68 -13.109 19.875 1 95.12 185 THR B CA 1
ATOM 5791 C C . THR B 1 185 ? -15.039 -11.984 20.828 1 95.12 185 THR B C 1
ATOM 5793 O O . THR B 1 185 ? -14.25 -11.055 21.031 1 95.12 185 THR B O 1
ATOM 5796 N N . GLN B 1 186 ? -16.156 -12.102 21.422 1 95.31 186 GLN B N 1
ATOM 5797 C CA . GLN B 1 186 ? -16.578 -11.109 22.406 1 95.31 186 GLN B CA 1
ATOM 5798 C C . GLN B 1 186 ? -15.656 -11.094 23.625 1 95.31 186 GLN B C 1
ATOM 5800 O O . GLN B 1 186 ? -15.328 -10.023 24.141 1 95.31 186 GLN B O 1
ATOM 5805 N N . ASP B 1 187 ? -15.336 -12.273 24 1 96.81 187 ASP B N 1
ATOM 5806 C CA . ASP B 1 187 ? -14.43 -12.391 25.141 1 96.81 187 ASP B CA 1
ATOM 5807 C C . ASP B 1 187 ? -13.086 -11.719 24.859 1 96.81 187 ASP B C 1
ATOM 5809 O O . ASP B 1 187 ? -12.547 -11.016 25.703 1 96.81 187 ASP B O 1
ATOM 5813 N N . LEU B 1 188 ? -12.57 -11.938 23.719 1 97 188 LEU B N 1
ATOM 5814 C CA . LEU B 1 188 ? -11.297 -11.328 23.328 1 97 188 LEU B CA 1
ATOM 5815 C C . LEU B 1 188 ? -11.406 -9.805 23.328 1 97 188 LEU B C 1
ATOM 5817 O O . LEU B 1 188 ? -10.523 -9.109 23.828 1 97 188 LEU B O 1
ATOM 5821 N N . GLN B 1 189 ? -12.484 -9.32 22.766 1 95.5 189 GLN B N 1
ATOM 5822 C CA . GLN B 1 189 ? -12.688 -7.871 22.75 1 95.5 189 GLN B CA 1
ATOM 5823 C C . GLN B 1 189 ? -12.773 -7.305 24.156 1 95.5 189 GLN B C 1
ATOM 5825 O O . GLN B 1 189 ? -12.211 -6.246 24.438 1 95.5 189 GLN B O 1
ATOM 5830 N N . THR B 1 190 ? -13.461 -8.023 25 1 96.69 190 THR B N 1
ATOM 5831 C CA . THR B 1 190 ? -13.586 -7.602 26.391 1 96.69 190 THR B CA 1
ATOM 5832 C C . THR B 1 190 ? -12.219 -7.535 27.062 1 96.69 190 THR B C 1
ATOM 5834 O O . THR B 1 190 ? -11.93 -6.594 27.797 1 96.69 190 THR B O 1
ATOM 5837 N N . LYS B 1 191 ? -11.406 -8.477 26.797 1 97.25 191 LYS B N 1
ATOM 5838 C CA . LYS B 1 191 ? -10.055 -8.484 27.344 1 97.25 191 LYS B CA 1
ATOM 5839 C C . LYS B 1 191 ? -9.25 -7.293 26.844 1 97.25 191 LYS B C 1
ATOM 5841 O O . LYS B 1 191 ? -8.531 -6.652 27.609 1 97.25 191 LYS B O 1
ATOM 5846 N N . VAL B 1 192 ? -9.336 -6.992 25.562 1 96.31 192 VAL B N 1
ATOM 5847 C CA . VAL B 1 192 ? -8.656 -5.832 25 1 96.31 192 VAL B CA 1
ATOM 5848 C C . VAL B 1 192 ? -9.125 -4.562 25.703 1 96.31 192 VAL B C 1
ATOM 5850 O O . VAL B 1 192 ? -8.312 -3.719 26.078 1 96.31 192 VAL B O 1
ATOM 5853 N N . ASP B 1 193 ? -10.422 -4.484 25.922 1 95.75 193 ASP B N 1
ATOM 5854 C CA . ASP B 1 193 ? -11.031 -3.293 26.5 1 95.75 193 ASP B CA 1
ATOM 5855 C C . ASP B 1 193 ? -10.523 -3.043 27.906 1 95.75 193 ASP B C 1
ATOM 5857 O O . ASP B 1 193 ? -10.422 -1.894 28.344 1 95.75 193 ASP B O 1
ATOM 5861 N N . THR B 1 194 ? -10.164 -4.09 28.578 1 96.69 194 THR B N 1
ATOM 5862 C CA . THR B 1 194 ? -9.672 -3.947 29.938 1 96.69 194 THR B CA 1
ATOM 5863 C C . THR B 1 194 ? -8.32 -3.248 29.953 1 96.69 194 THR B C 1
ATOM 5865 O O . THR B 1 194 ? -7.91 -2.701 30.984 1 96.69 194 THR B O 1
ATOM 5868 N N . PHE B 1 195 ? -7.613 -3.246 28.844 1 96.44 195 PHE B N 1
ATOM 5869 C CA . PHE B 1 195 ? -6.293 -2.633 28.766 1 96.44 195 PHE B CA 1
ATOM 5870 C C . PHE B 1 195 ? -6.375 -1.232 28.172 1 96.44 195 PHE B C 1
ATOM 5872 O O . PHE B 1 195 ? -5.383 -0.505 28.141 1 96.44 195 PHE B O 1
ATOM 5879 N N . MET B 1 196 ? -7.547 -0.826 27.625 1 96 196 MET B N 1
ATOM 5880 C CA . MET B 1 196 ? -7.73 0.506 27.062 1 96 196 MET B CA 1
ATOM 5881 C C . MET B 1 196 ? -8.047 1.525 28.156 1 96 196 MET B C 1
ATOM 5883 O O . MET B 1 196 ? -8.711 1.204 29.125 1 96 196 MET B O 1
ATOM 5887 N N . PRO B 1 197 ? -7.504 2.721 27.922 1 95.38 197 PRO B N 1
ATOM 5888 C CA . PRO B 1 197 ? -7.812 3.744 28.922 1 95.38 197 PRO B CA 1
ATOM 5889 C C . PRO B 1 197 ? -9.258 4.223 28.844 1 95.38 197 PRO B C 1
ATOM 5891 O O . PRO B 1 197 ? -9.914 4.066 27.812 1 95.38 197 PRO B O 1
ATOM 5894 N N . GLY B 1 198 ? -9.781 4.746 29.906 1 92.19 198 GLY B N 1
ATOM 5895 C CA . GLY B 1 198 ? -11.156 5.211 29.984 1 92.19 198 GLY B CA 1
ATOM 5896 C C . GLY B 1 198 ? -11.32 6.652 29.531 1 92.19 198 GLY B C 1
ATOM 5897 O O . GLY B 1 198 ? -10.438 7.211 28.875 1 92.19 198 GLY B O 1
ATOM 5898 N N . SER B 1 199 ? -12.43 7.23 29.859 1 94.06 199 SER B N 1
ATOM 5899 C CA . SER B 1 199 ? -12.828 8.555 29.406 1 94.06 199 SER B CA 1
ATOM 5900 C C . SER B 1 199 ? -11.914 9.633 29.969 1 94.06 199 SER B C 1
ATOM 5902 O O . SER B 1 199 ? -11.75 10.695 29.375 1 94.06 199 SER B O 1
ATOM 5904 N N . GLU B 1 200 ? -11.289 9.352 31.094 1 96 200 GLU B N 1
ATOM 5905 C CA . GLU B 1 200 ? -10.344 10.312 31.656 1 96 200 GLU B CA 1
ATOM 5906 C C . GLU B 1 200 ? -9.18 10.57 30.703 1 96 200 GLU B C 1
ATOM 5908 O O . GLU B 1 200 ? -8.664 11.688 30.625 1 96 200 GLU B O 1
ATOM 5913 N N . PHE B 1 201 ? -8.781 9.555 30.094 1 97.44 201 PHE B N 1
ATOM 5914 C CA . PHE B 1 201 ? -7.695 9.688 29.141 1 97.44 201 PHE B CA 1
ATOM 5915 C C . PHE B 1 201 ? -8.148 10.477 27.906 1 97.44 201 PHE B C 1
ATOM 5917 O O . PHE B 1 201 ? -7.375 11.266 27.359 1 97.44 201 PHE B O 1
ATOM 5924 N N . SER B 1 202 ? -9.398 10.281 27.438 1 97.62 202 SER B N 1
ATOM 5925 C CA . SER B 1 202 ? -9.945 11.102 26.359 1 97.62 202 SER B CA 1
ATOM 5926 C C . SER B 1 202 ? -9.977 12.578 26.75 1 97.62 202 SER B C 1
ATOM 5928 O O . SER B 1 202 ? -9.68 13.453 25.938 1 97.62 202 SER B O 1
ATOM 5930 N N . THR B 1 203 ? -10.344 12.789 27.953 1 97.38 203 THR B N 1
ATOM 5931 C CA . THR B 1 203 ? -10.328 14.156 28.469 1 97.38 203 THR B CA 1
ATOM 5932 C C . THR B 1 203 ? -8.906 14.719 28.453 1 97.38 203 THR B C 1
ATOM 5934 O O . THR B 1 203 ? -8.703 15.875 28.078 1 97.38 203 THR B O 1
ATOM 5937 N N . LEU B 1 204 ? -7.957 13.93 28.891 1 97.06 204 LEU B N 1
ATOM 5938 C CA . LEU B 1 204 ? -6.562 14.359 28.844 1 97.06 204 LEU B CA 1
ATOM 5939 C C . LEU B 1 204 ? -6.141 14.68 27.406 1 97.06 204 LEU B C 1
ATOM 5941 O O . LEU B 1 204 ? -5.465 15.688 27.172 1 97.06 204 LEU B O 1
ATOM 5945 N N . MET B 1 205 ? -6.547 13.852 26.453 1 97.88 205 MET B N 1
ATOM 5946 C CA . MET B 1 205 ? -6.219 14.109 25.047 1 97.88 205 MET B CA 1
ATOM 5947 C C . MET B 1 205 ? -6.809 15.438 24.594 1 97.88 205 MET B C 1
ATOM 5949 O O . MET B 1 205 ? -6.133 16.219 23.922 1 97.88 205 MET B O 1
ATOM 5953 N N . ALA B 1 206 ? -8.062 15.656 24.938 1 97.62 206 ALA B N 1
ATOM 5954 C CA . ALA B 1 206 ? -8.711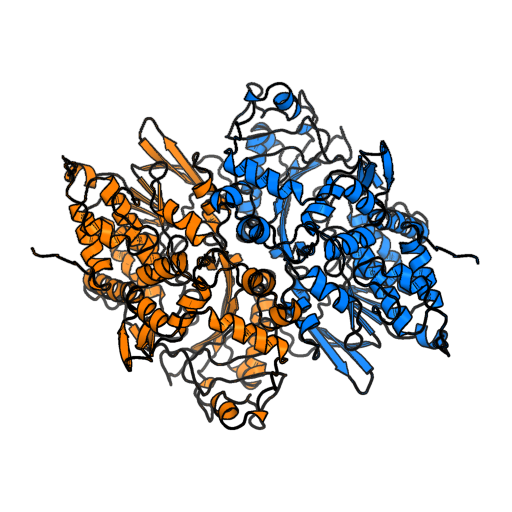 16.906 24.562 1 97.62 206 ALA B CA 1
ATOM 5955 C C . ALA B 1 206 ? -7.98 18.109 25.141 1 97.62 206 ALA B C 1
ATOM 5957 O O . ALA B 1 206 ? -7.789 19.125 24.469 1 97.62 206 ALA B O 1
ATOM 5958 N N . LYS B 1 207 ? -7.52 18.016 26.359 1 95.88 207 LYS B N 1
ATOM 5959 C CA . LYS B 1 207 ? -6.898 19.109 27.094 1 95.88 207 LYS B CA 1
ATOM 5960 C C . LYS B 1 207 ? -5.445 19.297 26.656 1 95.88 207 LYS B C 1
ATOM 5962 O O . LYS B 1 207 ? -4.965 20.438 26.547 1 95.88 207 LYS B O 1
ATOM 5967 N N . ASN B 1 208 ? -4.75 18.188 26.562 1 96.75 208 ASN B N 1
ATOM 5968 C CA . ASN B 1 208 ? -3.332 18.203 26.219 1 96.75 208 ASN B CA 1
ATOM 5969 C C . ASN B 1 208 ? -2.908 16.922 25.5 1 96.75 208 ASN B C 1
ATOM 5971 O O . ASN B 1 208 ? -2.371 16 26.125 1 96.75 208 ASN B O 1
ATOM 5975 N N . MET B 1 209 ? -3.02 16.922 24.234 1 97.62 209 MET B N 1
ATOM 5976 C CA . MET B 1 209 ? -2.73 15.781 23.359 1 97.62 209 MET B CA 1
ATOM 5977 C C . MET B 1 209 ? -1.292 15.312 23.547 1 97.62 209 MET B C 1
ATOM 5979 O O . MET B 1 209 ? -1.019 14.109 23.531 1 97.62 209 MET B O 1
ATOM 5983 N N . PHE B 1 210 ? -0.332 16.203 23.766 1 96.81 210 PHE B N 1
ATOM 5984 C CA . PHE B 1 210 ? 1.089 15.898 23.875 1 96.81 210 PHE B CA 1
ATOM 5985 C C . PHE B 1 210 ? 1.378 15.141 25.172 1 96.81 210 PHE B C 1
ATOM 5987 O O . PHE B 1 210 ? 2.137 14.172 25.172 1 96.81 210 PHE B O 1
ATOM 5994 N N . LYS B 1 211 ? 0.761 15.617 26.234 1 96.31 211 LYS B N 1
ATOM 5995 C CA . LYS B 1 211 ? 0.889 14.914 27.516 1 96.31 211 LYS B CA 1
ATOM 5996 C C . LYS B 1 211 ? 0.283 13.516 27.438 1 96.31 211 LYS B C 1
ATOM 5998 O O . LYS B 1 211 ? 0.844 12.555 27.969 1 96.31 211 LYS B O 1
ATOM 6003 N N . ALA B 1 212 ? -0.896 13.422 26.812 1 97.81 212 ALA B N 1
ATOM 6004 C CA . ALA B 1 212 ? -1.555 12.125 26.641 1 97.81 212 ALA B CA 1
ATOM 6005 C C . ALA B 1 212 ? -0.676 11.164 25.859 1 97.81 212 ALA B C 1
ATOM 6007 O O . ALA B 1 212 ? -0.556 9.992 26.203 1 97.81 212 ALA B O 1
ATOM 6008 N N . HIS B 1 213 ? -0.056 11.656 24.797 1 98.12 213 HIS B N 1
ATOM 6009 C CA . HIS B 1 213 ? 0.829 10.836 23.969 1 98.12 213 HIS B CA 1
ATOM 6010 C C . HIS B 1 213 ? 1.98 10.273 24.781 1 98.12 213 HIS B C 1
ATOM 6012 O O . HIS B 1 213 ? 2.26 9.07 24.719 1 98.12 213 HIS B O 1
ATOM 6018 N N . LYS B 1 214 ? 2.613 11.109 25.531 1 96.94 214 LYS B N 1
ATOM 6019 C CA . LYS B 1 214 ? 3.727 10.68 26.375 1 96.94 214 LYS B CA 1
ATOM 6020 C C . LYS B 1 214 ? 3.273 9.641 27.391 1 96.94 214 LYS B C 1
ATOM 6022 O O . LYS B 1 214 ? 3.928 8.609 27.562 1 96.94 214 LYS B O 1
ATOM 6027 N N . GLN B 1 215 ? 2.197 9.938 28.047 1 97.19 215 GLN B N 1
ATOM 6028 C CA . GLN B 1 215 ? 1.676 9.023 29.047 1 97.19 215 GLN B CA 1
ATOM 6029 C C . GLN B 1 215 ? 1.384 7.648 28.453 1 97.19 215 GLN B C 1
ATOM 6031 O O . GLN B 1 215 ? 1.71 6.621 29.047 1 97.19 215 GLN B O 1
ATOM 6036 N N . TRP B 1 216 ? 0.741 7.613 27.297 1 97.81 216 TRP B N 1
ATOM 6037 C CA . TRP B 1 216 ? 0.412 6.348 26.656 1 97.81 216 TRP B CA 1
ATOM 6038 C C . TRP B 1 216 ? 1.676 5.566 26.312 1 97.81 216 TRP B C 1
ATOM 6040 O O . TRP B 1 216 ? 1.738 4.355 26.516 1 97.81 216 TRP B O 1
ATOM 6050 N N . LEU B 1 217 ? 2.695 6.25 25.781 1 96.69 217 LEU B N 1
ATOM 6051 C CA . LEU B 1 217 ? 3.938 5.574 25.422 1 96.69 217 LEU B CA 1
ATOM 6052 C C . LEU B 1 217 ? 4.586 4.949 26.641 1 96.69 217 LEU B C 1
ATOM 6054 O O . LEU B 1 217 ? 5.145 3.85 26.562 1 96.69 217 LEU B O 1
ATOM 6058 N N . GLU B 1 218 ? 4.465 5.641 27.734 1 95.88 218 GLU B N 1
ATOM 6059 C CA . GLU B 1 218 ? 5.191 5.227 28.938 1 95.88 218 GLU B CA 1
ATOM 6060 C C . GLU B 1 218 ? 4.41 4.176 29.719 1 95.88 218 GLU B C 1
ATOM 6062 O O . GLU B 1 218 ? 4.988 3.213 30.219 1 95.88 218 GLU B O 1
ATOM 6067 N N . THR B 1 219 ? 3.057 4.344 29.797 1 96 219 THR B N 1
ATOM 6068 C CA . THR B 1 219 ? 2.33 3.535 30.766 1 96 219 THR B CA 1
ATOM 6069 C C . THR B 1 219 ? 1.186 2.781 30.094 1 96 219 THR B C 1
ATOM 6071 O O . THR B 1 219 ? 0.457 2.037 30.75 1 96 219 THR B O 1
ATOM 6074 N N . GLY B 1 220 ? 1.015 2.969 28.844 1 96.56 220 GLY B N 1
ATOM 6075 C CA . GLY B 1 220 ? -0.088 2.312 28.156 1 96.56 220 GLY B CA 1
ATOM 6076 C C . GLY B 1 220 ? -0.039 0.801 28.266 1 96.56 220 GLY B C 1
ATOM 6077 O O . GLY B 1 220 ? 0.996 0.23 28.609 1 96.56 220 GLY B O 1
ATOM 6078 N N . LEU B 1 221 ? -1.259 0.172 28.016 1 97 221 LEU B N 1
ATOM 6079 C CA . LEU B 1 221 ? -1.414 -1.278 28.062 1 97 221 LEU B CA 1
ATOM 6080 C C . LEU B 1 221 ? -0.928 -1.832 29.391 1 97 221 LEU B C 1
ATOM 6082 O O . LEU B 1 221 ? -0.173 -2.807 29.438 1 97 221 LEU B O 1
ATOM 6086 N N . ASN B 1 222 ? -1.284 -1.114 30.422 1 95.38 222 ASN B N 1
ATOM 6087 C CA . ASN B 1 222 ? -0.99 -1.482 31.797 1 95.38 222 ASN B CA 1
ATOM 6088 C C . ASN B 1 222 ? 0.512 -1.625 32.031 1 95.38 222 ASN B C 1
ATOM 6090 O O . ASN B 1 222 ? 0.962 -2.609 32.625 1 95.38 222 ASN B O 1
ATOM 6094 N N . GLY B 1 223 ? 1.269 -0.696 31.453 1 94.69 223 GLY B N 1
ATOM 6095 C CA . GLY B 1 223 ? 2.689 -0.629 31.75 1 94.69 223 GLY B CA 1
ATOM 6096 C C . GLY B 1 223 ? 3.551 -1.324 30.719 1 94.69 223 GLY B C 1
ATOM 6097 O O . GLY B 1 223 ? 4.781 -1.272 30.781 1 94.69 223 GLY B O 1
ATOM 6098 N N . LEU B 1 224 ? 3.021 -1.962 29.656 1 94.19 224 LEU B N 1
ATOM 6099 C CA . LEU B 1 224 ? 3.771 -2.652 28.625 1 94.19 224 LEU B CA 1
ATOM 6100 C C . LEU B 1 224 ? 4.355 -1.657 27.625 1 94.19 224 LEU B C 1
ATOM 6102 O O . LEU B 1 224 ? 5.227 -2.012 26.828 1 94.19 224 LEU B O 1
ATOM 6106 N N . GLY B 1 225 ? 4 -0.344 27.766 1 92.12 225 GLY B N 1
ATOM 6107 C CA . GLY B 1 225 ? 4.359 0.622 26.734 1 92.12 225 GLY B CA 1
ATOM 6108 C C . GLY B 1 225 ? 3.381 0.659 25.578 1 92.12 225 GLY B C 1
ATOM 6109 O O . GLY B 1 225 ? 3.32 -0.279 24.781 1 92.12 225 GLY B O 1
ATOM 6110 N N . GLY B 1 226 ? 2.791 1.782 25.375 1 93.12 226 GLY B N 1
ATOM 6111 C CA . GLY B 1 226 ? 1.629 1.869 24.5 1 93.12 226 GLY B CA 1
ATOM 6112 C C . GLY B 1 226 ? 1.985 1.852 23.031 1 93.12 226 GLY B C 1
ATOM 6113 O O . GLY B 1 226 ? 1.119 1.637 22.188 1 93.12 226 GLY B O 1
ATOM 6114 N N . ASP B 1 227 ? 3.246 2.049 22.656 1 95 227 ASP B N 1
ATOM 6115 C CA . ASP B 1 227 ? 3.611 2.178 21.234 1 95 227 ASP B CA 1
ATOM 6116 C C . ASP B 1 227 ? 4.297 0.912 20.734 1 95 227 ASP B C 1
ATOM 6118 O O . ASP B 1 227 ? 4.598 0.795 19.547 1 95 227 ASP B O 1
ATOM 6122 N N . GLN B 1 228 ? 4.484 -0.076 21.516 1 95.06 228 GLN B N 1
ATOM 6123 C CA . GLN B 1 228 ? 5.391 -1.148 21.125 1 95.06 228 GLN B CA 1
ATOM 6124 C C . GLN B 1 228 ? 4.617 -2.383 20.672 1 95.06 228 GLN B C 1
ATOM 6126 O O . GLN B 1 228 ? 5.203 -3.324 20.125 1 95.06 228 GLN B O 1
ATOM 6131 N N . TRP B 1 229 ? 3.307 -2.383 20.906 1 95.94 229 TRP B N 1
ATOM 6132 C CA . TRP B 1 229 ? 2.475 -3.51 20.484 1 95.94 229 TRP B CA 1
ATOM 6133 C C . TRP B 1 229 ? 1.51 -3.098 19.375 1 95.94 229 TRP B C 1
ATOM 6135 O O . TRP B 1 229 ? 0.818 -2.084 19.5 1 95.94 229 TRP B O 1
ATOM 6145 N N . SER B 1 230 ? 1.514 -3.918 18.281 1 95.38 230 SER B N 1
ATOM 6146 C CA . SER B 1 230 ? 0.406 -3.77 17.344 1 95.38 230 SER B CA 1
ATOM 6147 C C . SER B 1 230 ? -0.878 -4.371 17.906 1 95.38 230 SER B C 1
ATOM 6149 O O . SER B 1 230 ? -0.835 -5.184 18.844 1 95.38 230 SER B O 1
ATOM 6151 N N . GLU B 1 231 ? -1.982 -3.949 17.359 1 94.81 231 GLU B N 1
ATOM 6152 C CA . GLU B 1 231 ? -3.246 -4.535 17.797 1 94.81 231 GLU B CA 1
ATOM 6153 C C . GLU B 1 231 ? -3.254 -6.047 17.594 1 94.81 231 GLU B C 1
ATOM 6155 O O . GLU B 1 231 ? -3.668 -6.797 18.469 1 94.81 231 GLU B O 1
ATOM 6160 N N . TYR B 1 232 ? -2.746 -6.582 16.516 1 96.31 232 TYR B N 1
ATOM 6161 C CA . TYR B 1 232 ? -2.654 -8.008 16.25 1 96.31 232 TYR B CA 1
ATOM 6162 C C . TYR B 1 232 ? -1.804 -8.703 17.312 1 96.31 232 TYR B C 1
ATOM 6164 O O . TYR B 1 232 ? -2.244 -9.68 17.938 1 96.31 232 TYR B O 1
ATOM 6172 N N . ALA B 1 233 ? -0.562 -8.188 17.453 1 96.44 233 ALA B N 1
ATOM 6173 C CA . ALA B 1 233 ? 0.377 -8.844 18.359 1 96.44 233 ALA B CA 1
ATOM 6174 C C . ALA B 1 233 ? -0.154 -8.852 19.797 1 96.44 233 ALA B C 1
ATOM 6176 O O . ALA B 1 233 ? 0.033 -9.828 20.531 1 96.44 233 ALA B O 1
ATOM 6177 N N . PHE B 1 234 ? -0.812 -7.727 20.172 1 97.06 234 PHE B N 1
ATOM 6178 C CA . PHE B 1 234 ? -1.349 -7.668 21.531 1 97.06 234 PHE B CA 1
ATOM 6179 C C . PHE B 1 234 ? -2.445 -8.703 21.719 1 97.06 234 PHE B C 1
ATOM 6181 O O . PHE B 1 234 ? -2.469 -9.406 22.734 1 97.06 234 PHE B O 1
ATOM 6188 N N . MET B 1 235 ? -3.318 -8.906 20.734 1 97.12 235 MET B N 1
ATOM 6189 C CA . MET B 1 235 ? -4.434 -9.844 20.828 1 97.12 235 MET B CA 1
ATOM 6190 C C . MET B 1 235 ? -3.936 -11.289 20.781 1 97.12 235 MET B C 1
ATOM 6192 O O . MET B 1 235 ? -4.309 -12.102 21.625 1 97.12 235 MET B O 1
ATOM 6196 N N . VAL B 1 236 ? -3.039 -11.594 19.891 1 96.94 236 VAL B N 1
ATOM 6197 C CA . VAL B 1 236 ? -2.65 -12.977 19.625 1 96.94 236 VAL B CA 1
ATOM 6198 C C . VAL B 1 236 ? -1.482 -13.359 20.531 1 96.94 236 VAL B C 1
ATOM 6200 O O . VAL B 1 236 ? -1.511 -14.406 21.172 1 96.94 236 VAL B O 1
ATOM 6203 N N . ASN B 1 237 ? -0.449 -12.508 20.641 1 96.62 237 ASN B N 1
ATOM 6204 C CA . ASN B 1 237 ? 0.792 -12.906 21.297 1 96.62 237 ASN B CA 1
ATOM 6205 C C . ASN B 1 237 ? 0.762 -12.594 22.797 1 96.62 237 ASN B C 1
ATOM 6207 O O . ASN B 1 237 ? 1.399 -13.289 23.594 1 96.62 237 ASN B O 1
ATOM 6211 N N . TYR B 1 238 ? 0.076 -11.523 23.188 1 97.12 238 TYR B N 1
ATOM 6212 C CA . TYR B 1 238 ? 0.019 -11.188 24.609 1 97.12 238 TYR B CA 1
ATOM 6213 C C . TYR B 1 238 ? -1.22 -11.789 25.25 1 97.12 238 TYR B C 1
ATOM 6215 O O . TYR B 1 238 ? -1.116 -12.531 26.234 1 97.12 238 TYR B O 1
ATOM 6223 N N . LEU B 1 239 ? -2.453 -11.57 24.672 1 97.56 239 LEU B N 1
ATOM 6224 C CA . LEU B 1 239 ? -3.707 -11.992 25.281 1 97.56 239 LEU B CA 1
ATOM 6225 C C . LEU B 1 239 ? -4.027 -13.438 24.922 1 97.56 239 LEU B C 1
ATOM 6227 O O . LEU B 1 239 ? -4.965 -14.031 25.453 1 97.56 239 LEU B O 1
ATOM 6231 N N . LYS B 1 240 ? -3.355 -13.984 23.953 1 96.88 240 LYS B N 1
ATOM 6232 C CA . LYS B 1 240 ? -3.492 -15.367 23.516 1 96.88 240 LYS B CA 1
ATOM 6233 C C . LYS B 1 240 ? -4.863 -15.617 22.891 1 96.88 240 LYS B C 1
ATOM 6235 O O . LYS B 1 240 ? -5.461 -16.672 23.094 1 96.88 240 LYS B O 1
ATOM 6240 N N . GLY B 1 241 ? -5.332 -14.523 22.234 1 96.88 241 GLY B N 1
ATOM 6241 C CA . GLY B 1 241 ? -6.555 -14.695 21.469 1 96.88 241 GLY B CA 1
ATOM 6242 C C . GLY B 1 241 ? -6.383 -15.586 20.25 1 96.88 241 GLY B C 1
ATOM 6243 O O . GLY B 1 241 ? -5.281 -15.719 19.719 1 96.88 241 GLY B O 1
ATOM 6244 N N . SER B 1 242 ? -7.543 -16.219 19.828 1 96.69 242 SER B N 1
ATOM 6245 C CA . SER B 1 242 ? -7.488 -17.047 18.625 1 96.69 242 SER B CA 1
ATOM 6246 C C . SER B 1 242 ? -7.348 -16.188 17.375 1 96.69 242 SER B C 1
ATOM 6248 O O . SER B 1 242 ? -7.758 -15.023 17.359 1 96.69 242 SER B O 1
ATOM 6250 N N . LEU B 1 243 ? -6.754 -16.766 16.344 1 96.38 243 LEU B N 1
ATOM 6251 C CA . LEU B 1 243 ? -6.641 -16.078 15.07 1 96.38 243 LEU B CA 1
ATOM 6252 C C . LEU B 1 243 ? -8.016 -15.711 14.523 1 96.38 243 LEU B C 1
ATOM 6254 O O . LEU B 1 243 ? -8.211 -14.617 13.992 1 96.38 243 LEU B O 1
ATOM 6258 N N . ASN B 1 244 ? -8.938 -16.625 14.664 1 96 244 ASN B N 1
ATOM 6259 C CA . ASN B 1 244 ? -10.289 -16.391 14.172 1 96 244 ASN B CA 1
ATOM 6260 C C . ASN B 1 244 ? -10.953 -15.219 14.898 1 96 244 ASN B C 1
ATOM 6262 O O . ASN B 1 244 ? -11.555 -14.352 14.266 1 96 244 ASN B O 1
ATOM 6266 N N . SER B 1 245 ? -10.844 -15.195 16.234 1 96.62 245 SER B N 1
ATOM 6267 C CA . SER B 1 245 ? -11.43 -14.094 16.984 1 96.62 245 SER B CA 1
ATOM 6268 C C . SER B 1 245 ? -10.758 -12.766 16.656 1 96.62 245 SER B C 1
ATOM 6270 O O . SER B 1 245 ? -11.422 -11.734 16.578 1 96.62 245 SER B O 1
ATOM 6272 N N . THR B 1 246 ? -9.438 -12.844 16.5 1 96.25 246 THR B N 1
ATOM 6273 C CA . THR B 1 246 ? -8.688 -11.656 16.109 1 96.25 246 THR B CA 1
ATOM 6274 C C . THR B 1 246 ? -9.141 -11.148 14.742 1 96.25 246 THR B C 1
ATOM 6276 O O . THR B 1 246 ? -9.344 -9.945 14.555 1 96.25 246 THR B O 1
ATOM 6279 N N . ASP B 1 247 ? -9.328 -12.023 13.805 1 95.12 247 ASP B N 1
ATOM 6280 C CA . ASP B 1 247 ? -9.828 -11.734 12.469 1 95.12 247 ASP B CA 1
ATOM 6281 C C . ASP B 1 247 ? -11.211 -11.086 12.523 1 95.12 247 ASP B C 1
ATOM 6283 O O . ASP B 1 247 ? -11.461 -10.078 11.859 1 95.12 247 ASP B O 1
ATOM 6287 N N . MET B 1 248 ? -12.062 -11.586 13.352 1 93.94 248 MET B N 1
ATOM 6288 C CA . MET B 1 248 ? -13.43 -11.094 13.484 1 93.94 248 MET B CA 1
ATOM 6289 C C . MET B 1 248 ? -13.453 -9.695 14.094 1 93.94 248 MET B C 1
ATOM 6291 O O . MET B 1 248 ? -14.328 -8.891 13.773 1 93.94 248 MET B O 1
ATOM 6295 N N . ASN B 1 249 ? -12.453 -9.469 14.883 1 91.44 249 ASN B N 1
ATOM 6296 C CA . ASN B 1 249 ? -12.359 -8.164 15.523 1 91.44 249 ASN B CA 1
ATOM 6297 C C . ASN B 1 249 ? -11.656 -7.148 14.633 1 91.44 249 ASN B C 1
ATOM 6299 O O . ASN B 1 249 ? -11.484 -5.988 15.016 1 91.44 249 ASN B O 1
ATOM 6303 N N . GLY B 1 250 ? -11.258 -7.59 13.469 1 85.12 250 GLY B N 1
ATOM 6304 C CA . GLY B 1 250 ? -10.523 -6.703 12.586 1 85.12 250 GLY B CA 1
ATOM 6305 C C . GLY B 1 250 ? -9.117 -6.406 13.078 1 85.12 250 GLY B C 1
ATOM 6306 O O . GLY B 1 250 ? -8.602 -5.305 12.859 1 85.12 250 GLY B O 1
ATOM 6307 N N . GLY B 1 251 ? -8.562 -7.297 13.75 1 77.88 251 GLY B N 1
ATOM 6308 C CA . GLY B 1 251 ? -7.34 -7.062 14.492 1 77.88 251 GLY B CA 1
ATOM 6309 C C . GLY B 1 251 ? -6.086 -7.328 13.688 1 77.88 251 GLY B C 1
ATOM 6310 O O . GLY B 1 251 ? -5.086 -7.812 14.219 1 77.88 251 GLY B O 1
ATOM 6311 N N . TRP B 1 252 ? -6.098 -7.039 12.312 1 78.75 252 TRP B N 1
ATOM 6312 C CA . TRP B 1 252 ? -4.934 -7.336 11.492 1 78.75 252 TRP B CA 1
ATOM 6313 C C . TRP B 1 252 ? -4 -6.133 11.406 1 78.75 252 TRP B C 1
ATOM 6315 O O . TRP B 1 252 ? -2.951 -6.195 10.766 1 78.75 252 TRP B O 1
ATOM 6325 N N . SER B 1 253 ? -4.262 -5.098 12.156 1 83.69 253 SER B N 1
ATOM 6326 C CA . SER B 1 253 ? -3.496 -3.857 12.031 1 83.69 253 SER B CA 1
ATOM 6327 C C . SER B 1 253 ? -2.111 -3.998 12.656 1 83.69 253 SER B C 1
ATOM 6329 O O . SER B 1 253 ? -1.966 -4.586 13.727 1 83.69 253 SER B O 1
ATOM 6331 N N . ALA B 1 254 ? -1.106 -3.42 11.938 1 88.94 254 ALA B N 1
ATOM 6332 C CA . ALA B 1 254 ? 0.262 -3.34 12.438 1 88.94 254 ALA B CA 1
ATOM 6333 C C . ALA B 1 254 ? 0.475 -2.066 13.25 1 88.94 254 ALA B C 1
ATOM 6335 O O . ALA B 1 254 ? 1.537 -1.873 13.852 1 88.94 254 ALA B O 1
ATOM 6336 N N . SER B 1 255 ? -0.524 -1.25 13.328 1 88.62 255 SER B N 1
ATOM 6337 C CA . SER B 1 255 ? -0.422 0.007 14.062 1 88.62 255 SER B CA 1
ATOM 6338 C C . SER B 1 255 ? -0.596 -0.213 15.562 1 88.62 255 SER B C 1
ATOM 6340 O O . SER B 1 255 ? -1.207 -1.196 15.984 1 88.62 255 SER B O 1
ATOM 6342 N N . SER B 1 256 ? 0.063 0.686 16.344 1 88.75 256 SER B N 1
ATOM 6343 C CA . SER B 1 256 ? -0.234 0.675 17.781 1 88.75 256 SER B CA 1
ATOM 6344 C C . SER B 1 256 ? -1.626 1.231 18.062 1 88.75 256 SER B C 1
ATOM 6346 O O . SER B 1 256 ? -2.324 1.661 17.141 1 88.75 256 SER B O 1
ATOM 6348 N N . PHE B 1 257 ? -2.033 1.237 19.281 1 94.62 257 PHE B N 1
ATOM 6349 C CA . PHE B 1 257 ? -3.371 1.654 19.688 1 94.62 257 PHE B CA 1
ATOM 6350 C C . PHE B 1 257 ? -3.48 3.174 19.719 1 94.62 257 PHE B C 1
ATOM 6352 O O . PHE B 1 257 ? -4.578 3.721 19.828 1 94.62 257 PHE B O 1
ATOM 6359 N N . TRP B 1 258 ? -2.336 3.904 19.547 1 97.25 258 TRP B N 1
ATOM 6360 C CA . TRP B 1 258 ? -2.359 5.359 19.656 1 97.25 258 TRP B CA 1
ATOM 6361 C C . TRP B 1 258 ? -3.279 5.969 18.609 1 97.25 258 TRP B C 1
ATOM 6363 O O . TRP B 1 258 ? -4.082 6.855 18.906 1 97.25 258 TRP B O 1
ATOM 6373 N N . ASP B 1 259 ? -3.201 5.492 17.391 1 94.94 259 ASP B N 1
ATOM 6374 C CA . ASP B 1 259 ? -4.059 5.973 16.312 1 94.94 259 ASP B CA 1
ATOM 6375 C C . ASP B 1 259 ? -5.535 5.805 16.656 1 94.94 259 ASP B C 1
ATOM 6377 O O . ASP B 1 259 ? -6.328 6.734 16.5 1 94.94 259 ASP B O 1
ATOM 6381 N N . SER B 1 260 ? -5.855 4.648 17.172 1 94.62 260 SER B N 1
ATOM 6382 C CA . SER B 1 260 ? -7.234 4.355 17.547 1 94.62 260 SER B CA 1
ATOM 6383 C C . SER B 1 260 ? -7.699 5.25 18.688 1 94.62 260 SER B C 1
ATOM 6385 O O . SER B 1 260 ? -8.867 5.641 18.734 1 94.62 260 SER B O 1
ATOM 6387 N N . LEU B 1 261 ? -6.812 5.566 19.562 1 97.12 261 LEU B N 1
ATOM 6388 C CA . LEU B 1 261 ? -7.168 6.348 20.734 1 97.12 261 LEU B CA 1
ATOM 6389 C C . LEU B 1 261 ? -7.469 7.793 20.359 1 97.12 261 LEU B C 1
ATOM 6391 O O . LEU B 1 261 ? -8.555 8.297 20.641 1 97.12 261 LEU B O 1
ATOM 6395 N N . TYR B 1 262 ? -6.496 8.477 19.703 1 97.62 262 TYR B N 1
ATOM 6396 C CA . TYR B 1 262 ? -6.754 9.883 19.438 1 97.62 262 TYR B CA 1
ATOM 6397 C C . TYR B 1 262 ? -7.84 10.055 18.375 1 97.62 262 TYR B C 1
ATOM 6399 O O . TYR B 1 262 ? -8.625 11 18.438 1 97.62 262 TYR B O 1
ATOM 6407 N N . GLU B 1 263 ? -7.945 9.156 17.391 1 96.69 263 GLU B N 1
ATOM 6408 C CA . GLU B 1 263 ? -9.047 9.211 16.422 1 96.69 263 GLU B CA 1
ATOM 6409 C C . GLU B 1 263 ? -10.391 9 17.109 1 96.69 263 GLU B C 1
ATOM 6411 O O . GLU B 1 263 ? -11.375 9.664 16.781 1 96.69 263 GLU B O 1
ATOM 6416 N N . GLY B 1 264 ? -10.359 7.973 18.016 1 96.56 264 GLY B N 1
ATOM 6417 C CA . GLY B 1 264 ? -11.578 7.762 18.781 1 96.56 264 GLY B CA 1
ATOM 6418 C C . GLY B 1 264 ? -12.047 9.008 19.516 1 96.56 264 GLY B C 1
ATOM 6419 O O . GLY B 1 264 ? -13.242 9.328 19.516 1 96.56 264 GLY B O 1
ATOM 6420 N N . MET B 1 265 ? -11.141 9.68 20.094 1 97.69 265 MET B N 1
ATOM 6421 C CA . MET B 1 265 ? -11.477 10.906 20.812 1 97.69 265 MET B CA 1
ATOM 6422 C C . MET B 1 265 ? -11.938 11.992 19.844 1 97.69 265 MET B C 1
ATOM 6424 O O . MET B 1 265 ? -12.953 12.648 20.078 1 97.69 265 MET B O 1
ATOM 6428 N N . TYR B 1 266 ? -11.234 12.234 18.734 1 98.25 266 TYR B N 1
ATOM 6429 C CA . TYR B 1 266 ? -11.609 13.25 17.75 1 98.25 266 TYR B CA 1
ATOM 6430 C C . TYR B 1 266 ? -13.008 12.992 17.203 1 98.25 266 TYR B C 1
ATOM 6432 O O . TYR B 1 266 ? -13.797 13.922 17.031 1 98.25 266 TYR B O 1
ATOM 6440 N N . PHE B 1 267 ? -13.383 11.734 17 1 97.25 267 PHE B N 1
ATOM 6441 C CA . PHE B 1 267 ? -14.664 11.414 16.375 1 97.25 267 PHE B CA 1
ATOM 6442 C C . PHE B 1 267 ? -15.758 11.32 17.438 1 97.25 267 PHE B C 1
ATOM 6444 O O . PHE B 1 267 ? -16.922 11.055 17.109 1 97.25 267 PHE B O 1
ATOM 6451 N N . SER B 1 268 ? -15.383 11.531 18.625 1 96.75 268 SER B N 1
ATOM 6452 C CA . SER B 1 268 ? -16.359 11.664 19.703 1 96.75 268 SER B CA 1
ATOM 6453 C C . SER B 1 268 ? -16.562 13.125 20.094 1 96.75 268 SER B C 1
ATOM 6455 O O . SER B 1 268 ? -17.141 13.422 21.141 1 96.75 268 SER B O 1
ATOM 6457 N N . ALA B 1 269 ? -16.016 14 19.328 1 98.06 269 ALA B N 1
ATOM 6458 C CA . ALA B 1 269 ? -16.125 15.43 19.625 1 98.06 269 ALA B CA 1
ATOM 6459 C C . ALA B 1 269 ? -17.594 15.852 19.75 1 98.06 269 ALA B C 1
ATOM 6461 O O . ALA B 1 269 ? -18.469 15.297 19.078 1 98.06 269 ALA B O 1
ATOM 6462 N N . ALA B 1 270 ? -17.828 16.844 20.609 1 97.75 270 ALA B N 1
ATOM 6463 C CA . ALA B 1 270 ? -19.172 17.391 20.812 1 97.75 270 ALA B CA 1
ATOM 6464 C C . ALA B 1 270 ? -19.562 18.312 19.656 1 97.75 270 ALA B C 1
ATOM 6466 O O . ALA B 1 270 ? -20.75 18.469 19.375 1 97.75 270 ALA B O 1
ATOM 6467 N N . SER B 1 271 ? -18.609 18.891 19.094 1 98.06 271 SER B N 1
ATOM 6468 C CA . SER B 1 271 ? -18.859 19.75 17.953 1 98.06 271 SER B CA 1
ATOM 6469 C C . SER B 1 271 ? -17.719 19.719 16.953 1 98.06 271 SER B C 1
ATOM 6471 O O . SER B 1 271 ? -16.578 19.438 17.328 1 98.06 271 SER B O 1
ATOM 6473 N N . TYR B 1 272 ? -18.078 19.906 15.703 1 98.62 272 TYR B N 1
ATOM 6474 C CA . TYR B 1 272 ? -17.141 20.016 14.586 1 98.62 272 TYR B CA 1
ATOM 6475 C C . TYR B 1 272 ? -17.359 21.297 13.797 1 98.62 272 TYR B C 1
ATOM 6477 O O . TYR B 1 272 ? -18.438 21.875 13.852 1 98.62 272 TYR B O 1
ATOM 6485 N N . LYS B 1 273 ? -16.312 21.719 13.125 1 98.75 273 LYS B N 1
ATOM 6486 C CA . LYS B 1 273 ? -16.422 22.859 12.211 1 98.75 273 LYS B CA 1
ATOM 6487 C C . LYS B 1 273 ? -15.812 22.531 10.852 1 98.75 273 LYS B C 1
ATOM 6489 O O . LYS B 1 273 ? -15.07 21.547 10.719 1 98.75 273 LYS B O 1
ATOM 6494 N N . THR B 1 274 ? -16.203 23.234 9.891 1 98.69 274 THR B N 1
ATOM 6495 C CA . THR B 1 274 ? -15.602 23.281 8.57 1 98.69 274 THR B CA 1
ATOM 6496 C C . THR B 1 274 ? -15.531 24.719 8.055 1 98.69 274 THR B C 1
ATOM 6498 O O . THR B 1 274 ? -15.953 25.656 8.742 1 98.69 274 THR B O 1
ATOM 6501 N N . ILE B 1 275 ? -14.891 24.906 6.945 1 98.75 275 ILE B N 1
ATOM 6502 C CA . ILE B 1 275 ? -14.719 26.266 6.441 1 98.75 275 ILE B CA 1
ATOM 6503 C C . ILE B 1 275 ? -15.773 26.562 5.375 1 98.75 275 ILE B C 1
ATOM 6505 O O . ILE B 1 275 ? -15.93 25.797 4.418 1 98.75 275 ILE B O 1
ATOM 6509 N N . ASP B 1 276 ? -16.531 27.656 5.578 1 98.31 276 ASP B N 1
ATOM 6510 C CA . ASP B 1 276 ? -17.516 28.078 4.59 1 98.31 276 ASP B CA 1
ATOM 6511 C C . ASP B 1 276 ? -16.859 28.359 3.242 1 98.31 276 ASP B C 1
ATOM 6513 O O . ASP B 1 276 ? -15.875 29.109 3.168 1 98.31 276 ASP B O 1
ATOM 6517 N N . GLY B 1 277 ? -17.328 27.766 2.229 1 97.81 277 GLY B N 1
ATOM 6518 C CA . GLY B 1 277 ? -16.766 27.969 0.9 1 97.81 277 GLY B CA 1
ATOM 6519 C C . GLY B 1 277 ? -15.648 26.984 0.575 1 97.81 277 GLY B C 1
ATOM 6520 O O . GLY B 1 277 ? -15.078 27.031 -0.517 1 97.81 277 GLY B O 1
ATOM 6521 N N . GLY B 1 278 ? -15.242 26.1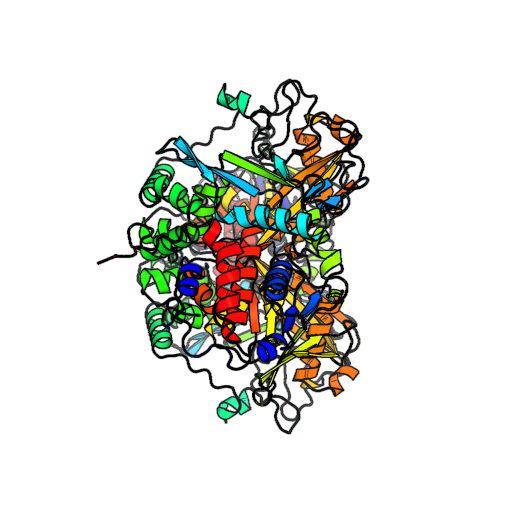09 1.491 1 98.31 278 GLY B N 1
ATOM 6522 C CA . GLY B 1 278 ? -14.234 25.094 1.242 1 98.31 278 GLY B CA 1
ATOM 6523 C C . GLY B 1 278 ? -12.945 25.328 2.01 1 98.31 278 GLY B C 1
ATOM 6524 O O . GLY B 1 278 ? -12.523 26.469 2.188 1 98.31 278 GLY B O 1
ATOM 6525 N N . LEU B 1 279 ? -12.25 24.281 2.391 1 98.69 279 LEU B N 1
ATOM 6526 C CA . LEU B 1 279 ? -11.055 24.344 3.225 1 98.69 279 LEU B CA 1
ATOM 6527 C C . LEU B 1 279 ? -9.906 25 2.475 1 98.69 279 LEU B C 1
ATOM 6529 O O . LEU B 1 279 ? -8.984 25.547 3.092 1 98.69 279 LEU B O 1
ATOM 6533 N N . ASN B 1 280 ? -10 24.984 1.173 1 97.5 280 ASN B N 1
ATOM 6534 C CA . ASN B 1 280 ? -8.953 25.594 0.359 1 97.5 280 ASN B CA 1
ATOM 6535 C C . ASN B 1 280 ? -8.812 27.094 0.646 1 97.5 280 ASN B C 1
ATOM 6537 O O . ASN B 1 280 ? -7.801 27.703 0.296 1 97.5 280 ASN B O 1
ATOM 6541 N N . ARG B 1 281 ? -9.781 27.641 1.246 1 98.5 281 ARG B N 1
ATOM 6542 C CA . ARG B 1 281 ? -9.727 29.078 1.557 1 98.5 281 ARG B CA 1
ATOM 6543 C C . ARG B 1 281 ? -8.617 29.375 2.555 1 98.5 281 ARG B C 1
ATOM 6545 O O . ARG B 1 281 ? -8.047 30.469 2.547 1 98.5 281 ARG B O 1
ATOM 6552 N N . LEU B 1 282 ? -8.266 28.375 3.361 1 98.81 282 LEU B N 1
ATOM 6553 C CA . LEU B 1 282 ? -7.227 28.578 4.363 1 98.81 282 LEU B CA 1
ATOM 6554 C C . LEU B 1 282 ? -5.867 28.781 3.705 1 98.81 282 LEU B C 1
ATOM 6556 O O . LEU B 1 282 ? -5.238 29.828 3.875 1 98.81 282 LEU B O 1
ATOM 6560 N N . PRO B 1 283 ? -5.348 27.875 2.887 1 98.81 283 PRO B N 1
ATOM 6561 C CA . PRO B 1 283 ? -4.07 28.141 2.221 1 98.81 283 PRO B CA 1
ATOM 6562 C C . PRO B 1 283 ? -4.152 29.328 1.247 1 98.81 283 PRO B C 1
ATOM 6564 O O . PRO B 1 283 ? -3.168 30.047 1.06 1 98.81 283 PRO B O 1
ATOM 6567 N N . LEU B 1 284 ? -5.301 29.562 0.648 1 98.25 284 LEU B N 1
ATOM 6568 C CA . LEU B 1 284 ? -5.465 30.688 -0.266 1 98.25 284 LEU B CA 1
ATOM 6569 C C . LEU B 1 284 ? -5.223 32.031 0.451 1 98.25 284 LEU B C 1
ATOM 6571 O O . LEU B 1 284 ? -4.727 32.969 -0.153 1 98.25 284 LEU B O 1
ATOM 6575 N N . SER B 1 285 ? -5.574 32.062 1.699 1 98.75 285 SER B N 1
ATOM 6576 C CA . SER B 1 285 ? -5.449 33.312 2.471 1 98.75 285 SER B CA 1
ATOM 6577 C C . SER B 1 285 ? -3.986 33.688 2.641 1 98.75 285 SER B C 1
ATOM 6579 O O . SER B 1 285 ? -3.686 34.844 3.016 1 98.75 285 SER B O 1
ATOM 6581 N N . PHE B 1 286 ? -3.029 32.844 2.311 1 98.88 286 PHE B N 1
ATOM 6582 C CA . PHE B 1 286 ? -1.605 33.094 2.467 1 98.88 286 PHE B CA 1
ATOM 6583 C C . PHE B 1 286 ? -1.056 33.844 1.242 1 98.88 286 PHE B C 1
ATOM 6585 O O . PHE B 1 286 ? 0.057 34.375 1.275 1 98.88 286 PHE B O 1
ATOM 6592 N N . HIS B 1 287 ? -1.763 33.875 0.145 1 98.5 287 HIS B N 1
ATOM 6593 C CA . HIS B 1 287 ? -1.244 34.375 -1.13 1 98.5 287 HIS B CA 1
ATOM 6594 C C . HIS B 1 287 ? -0.676 35.781 -0.995 1 98.5 287 HIS B C 1
ATOM 6596 O O . HIS B 1 287 ? 0.455 36.031 -1.412 1 98.5 287 HIS B O 1
ATOM 6602 N N . PRO B 1 288 ? -1.383 36.719 -0.355 1 98.44 288 PRO B N 1
ATOM 6603 C CA . PRO B 1 288 ? -0.84 38.094 -0.261 1 98.44 288 PRO B CA 1
ATOM 6604 C C . PRO B 1 288 ? 0.498 38.125 0.473 1 98.44 288 PRO B C 1
ATOM 6606 O O . PRO B 1 288 ? 1.295 39.062 0.251 1 98.44 288 PRO B O 1
ATOM 6609 N N . LEU B 1 289 ? 0.743 37.156 1.271 1 98.38 289 LEU B N 1
ATOM 6610 C CA . LEU B 1 289 ? 1.94 37.156 2.104 1 98.38 289 LEU B CA 1
ATOM 6611 C C . LEU B 1 289 ? 3.1 36.469 1.401 1 98.38 289 LEU B C 1
ATOM 6613 O O . LEU B 1 289 ? 4.262 36.812 1.622 1 98.38 289 LEU B O 1
ATOM 6617 N N . VAL B 1 290 ? 2.787 35.438 0.486 1 98.75 290 VAL B N 1
ATOM 6618 C CA . VAL B 1 290 ? 3.883 34.531 0.165 1 98.75 290 VAL B CA 1
ATOM 6619 C C . VAL B 1 290 ? 4.105 34.5 -1.346 1 98.75 290 VAL B C 1
ATOM 6621 O O . VAL B 1 290 ? 5.094 33.938 -1.823 1 98.75 290 VAL B O 1
ATOM 6624 N N . ASP B 1 291 ? 3.246 35.125 -2.139 1 98.5 291 ASP B N 1
ATOM 6625 C CA . ASP B 1 291 ? 3.332 35 -3.59 1 98.5 291 ASP B CA 1
ATOM 6626 C C . ASP B 1 291 ? 4.691 35.469 -4.105 1 98.5 291 ASP B C 1
ATOM 6628 O O . ASP B 1 291 ? 5.281 34.812 -4.977 1 98.5 291 ASP B O 1
ATOM 6632 N N . ASN B 1 292 ? 5.191 36.5 -3.539 1 98.25 292 ASN B N 1
ATOM 6633 C CA . ASN B 1 292 ? 6.406 37.125 -4.062 1 98.25 292 ASN B CA 1
ATOM 6634 C C . ASN B 1 292 ? 7.648 36.344 -3.654 1 98.25 292 ASN B C 1
ATOM 6636 O O . ASN B 1 292 ? 8.734 36.562 -4.203 1 98.25 292 ASN B O 1
ATOM 6640 N N . ILE B 1 293 ? 7.488 35.438 -2.752 1 98.62 293 ILE B N 1
ATOM 6641 C CA . ILE B 1 293 ? 8.664 34.688 -2.281 1 98.62 293 ILE B CA 1
ATOM 6642 C C . ILE B 1 293 ? 8.5 33.219 -2.578 1 98.62 293 ILE B C 1
ATOM 6644 O O . ILE B 1 293 ? 9.273 32.375 -2.086 1 98.62 293 ILE B O 1
ATOM 6648 N N . THR B 1 294 ? 7.43 32.812 -3.277 1 98.81 294 THR B N 1
ATOM 6649 C CA . THR B 1 294 ? 7.164 31.406 -3.578 1 98.81 294 THR B CA 1
ATOM 6650 C C . THR B 1 294 ? 7.461 31.109 -5.043 1 98.81 294 THR B C 1
ATOM 6652 O O . THR B 1 294 ? 6.961 31.797 -5.938 1 98.81 294 THR B O 1
ATOM 6655 N N . THR B 1 295 ? 8.32 30.141 -5.281 1 98.56 295 THR B N 1
ATOM 6656 C CA . THR B 1 295 ? 8.508 29.594 -6.617 1 98.56 295 THR B CA 1
ATOM 6657 C C . THR B 1 295 ? 7.684 28.312 -6.789 1 98.56 295 THR B C 1
ATOM 6659 O O . THR B 1 295 ? 7.891 27.328 -6.074 1 98.56 295 THR B O 1
ATOM 6662 N N . MET B 1 296 ? 6.746 28.359 -7.77 1 98.31 296 MET B N 1
ATOM 6663 C CA . MET B 1 296 ? 5.863 27.234 -8.031 1 98.31 296 MET B CA 1
ATOM 6664 C C . MET B 1 296 ? 6.465 26.312 -9.086 1 98.31 296 MET B C 1
ATOM 6666 O O . MET B 1 296 ? 7.418 26.672 -9.773 1 98.31 296 MET B O 1
ATOM 6670 N N . GLU B 1 297 ? 5.93 25.062 -9.141 1 97.56 297 GLU B N 1
ATOM 6671 C CA . GLU B 1 297 ? 6.246 24.062 -10.156 1 97.56 297 GLU B CA 1
ATOM 6672 C C . GLU B 1 297 ? 7.742 23.766 -10.18 1 97.56 297 GLU B C 1
ATOM 6674 O O . GLU B 1 297 ? 8.344 23.656 -11.25 1 97.56 297 GLU B O 1
ATOM 6679 N N . ARG B 1 298 ? 8.328 23.734 -9.023 1 97.94 298 ARG B N 1
ATOM 6680 C CA . ARG B 1 298 ? 9.719 23.344 -8.836 1 97.94 298 ARG B CA 1
ATOM 6681 C C . ARG B 1 298 ? 9.836 22.156 -7.891 1 97.94 298 ARG B C 1
ATOM 6683 O O . ARG B 1 298 ? 9.703 22.312 -6.672 1 97.94 298 ARG B O 1
ATOM 6690 N N . LYS B 1 299 ? 10.07 21.016 -8.445 1 97.38 299 LYS B N 1
ATOM 6691 C CA . LYS B 1 299 ? 10.188 19.781 -7.672 1 97.38 299 LYS B CA 1
ATOM 6692 C C . LYS B 1 299 ? 11.641 19.5 -7.297 1 97.38 299 LYS B C 1
ATOM 6694 O O . LYS B 1 299 ? 12.461 19.188 -8.164 1 97.38 299 LYS B O 1
ATOM 6699 N N . ILE B 1 300 ? 11.953 19.578 -6.02 1 98.44 300 ILE B N 1
ATOM 6700 C CA . ILE B 1 300 ? 13.297 19.25 -5.562 1 98.44 300 ILE B CA 1
ATOM 6701 C C . ILE B 1 300 ? 13.539 17.75 -5.699 1 98.44 300 ILE B C 1
ATOM 6703 O O . ILE B 1 300 ? 12.672 16.938 -5.359 1 98.44 300 ILE B O 1
ATOM 6707 N N . GLU B 1 301 ? 14.688 17.391 -6.195 1 97.12 301 GLU B N 1
ATOM 6708 C CA . GLU B 1 301 ? 15.023 15.992 -6.445 1 97.12 301 GLU B CA 1
ATOM 6709 C C . GLU B 1 301 ? 16.25 15.57 -5.656 1 97.12 301 GLU B C 1
ATOM 6711 O O . GLU B 1 301 ? 16.469 14.375 -5.43 1 97.12 301 GLU B O 1
ATOM 6716 N N . ARG B 1 302 ? 17.094 16.609 -5.336 1 97.38 302 ARG B N 1
ATOM 6717 C CA . ARG B 1 302 ? 18.344 16.328 -4.648 1 97.38 302 ARG B CA 1
ATOM 6718 C C . ARG B 1 302 ? 18.672 17.438 -3.646 1 97.38 302 ARG B C 1
ATOM 6720 O O . ARG B 1 302 ? 18.297 18.594 -3.852 1 97.38 302 ARG B O 1
ATOM 6727 N N . VAL B 1 303 ? 19.297 17.031 -2.549 1 98.62 303 VAL B N 1
ATOM 6728 C CA . VAL B 1 303 ? 19.844 17.969 -1.57 1 98.62 303 VAL B CA 1
ATOM 6729 C C . VAL B 1 303 ? 21.312 17.656 -1.327 1 98.62 303 VAL B C 1
ATOM 6731 O O . VAL B 1 303 ? 21.688 16.5 -1.135 1 98.62 303 VAL B O 1
ATOM 6734 N N . ARG B 1 304 ? 22.125 18.656 -1.413 1 98 304 ARG B N 1
ATOM 6735 C CA . ARG B 1 304 ? 23.547 18.547 -1.075 1 98 304 ARG B CA 1
ATOM 6736 C C . ARG B 1 304 ? 23.891 19.406 0.132 1 98 304 ARG B C 1
ATOM 6738 O O . ARG B 1 304 ? 23.203 20.391 0.42 1 98 304 ARG B O 1
ATOM 6745 N N . TYR B 1 305 ? 24.891 18.969 0.867 1 98 305 TYR B N 1
ATOM 6746 C CA . TYR B 1 305 ? 25.375 19.703 2.029 1 98 305 TYR B CA 1
ATOM 6747 C C . TYR B 1 305 ? 26.891 19.906 1.963 1 98 305 TYR B C 1
ATOM 6749 O O . TYR B 1 305 ? 27.625 18.969 1.674 1 98 305 TYR B O 1
ATOM 6757 N N . SER B 1 306 ? 27.297 21.172 2.174 1 96.5 306 SER B N 1
ATOM 6758 C CA . SER B 1 306 ? 28.719 21.5 2.244 1 96.5 306 SER B CA 1
ATOM 6759 C C . SER B 1 306 ? 29.172 21.672 3.688 1 96.5 306 SER B C 1
ATOM 6761 O O . SER B 1 306 ? 28.781 22.641 4.355 1 96.5 306 SER B O 1
ATOM 6763 N N . GLU B 1 307 ? 30.047 20.828 4.125 1 94.5 307 GLU B N 1
ATOM 6764 C CA . GLU B 1 307 ? 30.594 20.938 5.477 1 94.5 307 GLU B CA 1
ATOM 6765 C C . GLU B 1 307 ? 31.453 22.188 5.609 1 94.5 307 GLU B C 1
ATOM 6767 O O . GLU B 1 307 ? 31.5 22.812 6.672 1 94.5 307 GLU B O 1
ATOM 6772 N N . THR B 1 308 ? 32.062 22.531 4.586 1 95.75 308 THR B N 1
ATOM 6773 C CA . THR B 1 308 ? 32.969 23.672 4.59 1 95.75 308 THR B CA 1
ATOM 6774 C C . THR B 1 308 ? 32.188 24.984 4.668 1 95.75 308 THR B C 1
ATOM 6776 O O . THR B 1 308 ? 32.5 25.844 5.484 1 95.75 308 THR B O 1
ATOM 6779 N N . ASP B 1 309 ? 31.156 25.062 3.873 1 96.19 309 ASP B N 1
ATOM 6780 C CA . ASP B 1 309 ? 30.391 26.297 3.824 1 96.19 309 ASP B CA 1
ATOM 6781 C C . ASP B 1 309 ? 29.266 26.297 4.848 1 96.19 309 ASP B C 1
ATOM 6783 O O . ASP B 1 309 ? 28.672 27.344 5.141 1 96.19 309 ASP B O 1
ATOM 6787 N N . GLU B 1 310 ? 28.984 25.094 5.344 1 96.25 310 GLU B N 1
ATOM 6788 C CA . GLU B 1 310 ? 27.875 24.906 6.27 1 96.25 310 GLU B CA 1
ATOM 6789 C C . GLU B 1 310 ? 26.562 25.422 5.676 1 96.25 310 GLU B C 1
ATOM 6791 O O . GLU B 1 310 ? 25.859 26.203 6.312 1 96.25 310 GLU B O 1
ATOM 6796 N N . LYS B 1 311 ? 26.344 25.031 4.445 1 98.12 311 LYS B N 1
ATOM 6797 C CA . LYS B 1 311 ? 25.141 25.422 3.721 1 98.12 311 LYS B CA 1
ATOM 6798 C C . LYS B 1 311 ? 24.5 24.234 3.016 1 98.12 311 LYS B C 1
ATOM 6800 O O . LYS B 1 311 ? 25.156 23.203 2.801 1 98.12 311 LYS B O 1
ATOM 6805 N N . VAL B 1 312 ? 23.25 24.359 2.74 1 98.62 312 VAL B N 1
ATOM 6806 C CA . VAL B 1 312 ? 22.469 23.312 2.07 1 98.62 312 VAL B CA 1
ATOM 6807 C C . VAL B 1 312 ? 22.094 23.781 0.662 1 98.62 312 VAL B C 1
ATOM 6809 O O . VAL B 1 312 ? 21.75 24.938 0.454 1 98.62 312 VAL B O 1
ATOM 6812 N N . THR B 1 313 ? 22.266 22.906 -0.337 1 98.75 313 THR B N 1
ATOM 6813 C CA . THR B 1 313 ? 21.953 23.203 -1.731 1 98.75 313 THR B CA 1
ATOM 6814 C C . THR B 1 313 ? 20.797 22.312 -2.213 1 98.75 313 THR B C 1
ATOM 6816 O O . THR B 1 313 ? 20.859 21.094 -2.105 1 98.75 313 THR B O 1
ATOM 6819 N N . LEU B 1 314 ? 19.734 22.953 -2.684 1 98.81 314 LEU B N 1
ATOM 6820 C CA . LEU B 1 314 ? 18.562 22.281 -3.268 1 98.81 314 LEU B CA 1
ATOM 6821 C C . LEU B 1 314 ? 18.703 22.203 -4.785 1 98.81 314 LEU B C 1
ATOM 6823 O O . LEU B 1 314 ? 19.062 23.188 -5.438 1 98.81 314 LEU B O 1
ATOM 6827 N N . GLN B 1 315 ? 18.391 21.016 -5.34 1 98.5 315 GLN B N 1
ATOM 6828 C CA . GLN B 1 315 ? 18.578 20.812 -6.773 1 98.5 315 GLN B CA 1
ATOM 6829 C C . GLN B 1 315 ? 17.297 20.297 -7.422 1 98.5 315 GLN B C 1
ATOM 6831 O O . GLN B 1 315 ? 16.562 19.516 -6.816 1 98.5 315 GLN B O 1
ATOM 6836 N N . TRP B 1 316 ? 16.984 20.781 -8.57 1 97.88 316 TRP B N 1
ATOM 6837 C CA . TRP B 1 316 ? 15.805 20.406 -9.344 1 97.88 316 TRP B CA 1
ATOM 6838 C C . TRP B 1 316 ? 16.078 20.469 -10.844 1 97.88 316 TRP B C 1
ATOM 6840 O O . TRP B 1 316 ? 17.141 20.938 -11.258 1 97.88 316 TRP B O 1
ATOM 6850 N N . ARG B 1 317 ? 15.211 19.984 -11.68 1 95.94 317 ARG B N 1
ATOM 6851 C CA . ARG B 1 317 ? 15.242 20.094 -13.141 1 95.94 317 ARG B CA 1
ATOM 6852 C C . ARG B 1 317 ? 13.992 20.797 -13.664 1 95.94 317 ARG B C 1
ATOM 6854 O O . ARG B 1 317 ? 12.891 20.594 -13.148 1 95.94 317 ARG B O 1
ATOM 6861 N N . ASN B 1 318 ? 14.086 21.5 -14.656 1 94 318 ASN B N 1
ATOM 6862 C CA . ASN B 1 318 ? 12.938 22.188 -15.242 1 94 318 ASN B CA 1
ATOM 6863 C C . ASN B 1 318 ? 12.078 21.234 -16.062 1 94 318 ASN B C 1
ATOM 6865 O O . ASN B 1 318 ? 10.852 21.359 -16.078 1 94 318 ASN B O 1
ATOM 6869 N N . GLU B 1 319 ? 12.766 20.422 -16.734 1 93.44 319 GLU B N 1
ATOM 6870 C CA . GLU B 1 319 ? 12.102 19.359 -17.5 1 93.44 319 GLU B CA 1
ATOM 6871 C C . GLU B 1 319 ? 12.586 17.984 -17.047 1 93.44 319 GLU B C 1
ATOM 6873 O O . GLU B 1 319 ? 13.742 17.828 -16.656 1 93.44 319 GLU B O 1
ATOM 6878 N N . TYR B 1 320 ? 11.766 17.031 -17.156 1 89.44 320 TYR B N 1
ATOM 6879 C CA . TYR B 1 320 ? 12.016 15.703 -16.594 1 89.44 320 TYR B CA 1
ATOM 6880 C C . TYR B 1 320 ? 13.25 15.07 -17.234 1 89.44 320 TYR B C 1
ATOM 6882 O O . TYR B 1 320 ? 13.914 14.242 -16.609 1 89.44 320 TYR B O 1
ATOM 6890 N N . ASN B 1 321 ? 13.57 15.477 -18.484 1 91 321 ASN B N 1
ATOM 6891 C CA . ASN B 1 321 ? 14.648 14.82 -19.203 1 91 321 ASN B CA 1
ATOM 6892 C C . ASN B 1 321 ? 15.891 15.703 -19.281 1 91 321 ASN B C 1
ATOM 6894 O O . ASN B 1 321 ? 16.812 15.422 -20.062 1 91 321 ASN B O 1
ATOM 6898 N N . ASN B 1 322 ? 15.852 16.812 -18.438 1 92.94 322 ASN B N 1
ATOM 6899 C CA . ASN B 1 322 ? 17.078 17.594 -18.328 1 92.94 322 ASN B CA 1
ATOM 6900 C C . ASN B 1 322 ? 18.203 16.812 -17.672 1 92.94 322 ASN B C 1
ATOM 6902 O O . ASN B 1 322 ? 17.969 16.078 -16.703 1 92.94 322 ASN B O 1
ATOM 6906 N N . THR B 1 323 ? 19.422 16.953 -18.125 1 89.25 323 THR B N 1
ATOM 6907 C CA . THR B 1 323 ? 20.547 16.234 -17.547 1 89.25 323 THR B CA 1
ATOM 6908 C C . THR B 1 323 ? 21.297 17.109 -16.547 1 89.25 323 THR B C 1
ATOM 6910 O O . THR B 1 323 ? 22.125 16.609 -15.781 1 89.25 323 THR B O 1
ATOM 6913 N N . THR B 1 324 ? 21.047 18.344 -16.641 1 92.5 324 THR B N 1
ATOM 6914 C CA . THR B 1 324 ? 21.688 19.281 -15.727 1 92.5 324 THR B CA 1
ATOM 6915 C C . THR B 1 324 ? 20.719 19.766 -14.664 1 92.5 324 THR B C 1
ATOM 6917 O O . THR B 1 324 ? 19.578 20.109 -14.977 1 92.5 324 THR B O 1
ATOM 6920 N N . PHE B 1 325 ? 21.172 19.812 -13.453 1 95.5 325 PHE B N 1
ATOM 6921 C CA . PHE B 1 325 ? 20.359 20.297 -12.336 1 95.5 325 PHE B CA 1
ATOM 6922 C C . PHE B 1 325 ? 20.531 21.797 -12.148 1 95.5 325 PHE B C 1
ATOM 6924 O O . PHE B 1 325 ? 21.641 22.328 -12.32 1 95.5 325 PHE B O 1
ATOM 6931 N N . GLN B 1 326 ? 19.453 22.406 -11.867 1 97.62 326 GLN B N 1
ATOM 6932 C CA . GLN B 1 326 ? 19.5 23.734 -11.289 1 97.62 326 GLN B CA 1
ATOM 6933 C C . GLN B 1 326 ? 19.688 23.672 -9.781 1 97.62 326 GLN B C 1
ATOM 6935 O O . GLN B 1 326 ? 19.422 22.641 -9.156 1 97.62 326 GLN B O 1
ATOM 6940 N N . ASN B 1 327 ? 20.312 24.734 -9.188 1 96.94 327 ASN B N 1
ATOM 6941 C CA . ASN B 1 327 ? 20.578 24.672 -7.754 1 96.94 327 ASN B CA 1
ATOM 6942 C C . ASN B 1 327 ? 20.406 26.047 -7.094 1 96.94 327 ASN B C 1
ATOM 6944 O O . ASN B 1 327 ? 20.562 27.078 -7.75 1 96.94 327 ASN B O 1
ATOM 6948 N N . SER B 1 328 ? 20.016 26.078 -5.969 1 98.19 328 SER B N 1
ATOM 6949 C CA . SER B 1 328 ? 20 27.219 -5.051 1 98.19 328 SER B CA 1
ATOM 6950 C C . SER B 1 328 ? 20.516 26.828 -3.674 1 98.19 328 SER B C 1
ATOM 6952 O O . SER B 1 328 ? 20.234 25.734 -3.18 1 98.19 328 SER B O 1
ATOM 6954 N N . THR B 1 329 ? 21.344 27.688 -3.105 1 98.56 329 THR B N 1
ATOM 6955 C CA . THR B 1 329 ? 22 27.391 -1.839 1 98.56 329 THR B CA 1
ATOM 6956 C C . THR B 1 329 ? 21.453 28.281 -0.724 1 98.56 329 THR B C 1
ATOM 6958 O O . THR B 1 329 ? 21.188 29.469 -0.941 1 98.56 329 THR B O 1
ATOM 6961 N N . PHE B 1 330 ? 21.344 27.703 0.443 1 98.75 330 PHE B N 1
ATOM 6962 C CA . PHE B 1 330 ? 20.75 28.375 1.594 1 98.75 330 PHE B CA 1
ATOM 6963 C C . PHE B 1 330 ? 21.531 28.047 2.867 1 98.75 330 PHE B C 1
ATOM 6965 O O . PHE B 1 330 ? 22.328 27.109 2.891 1 98.75 330 PHE B O 1
ATOM 6972 N N . ASP B 1 331 ? 21.344 28.891 3.934 1 98.44 331 ASP B N 1
ATOM 6973 C CA . ASP B 1 331 ? 21.906 28.578 5.242 1 98.44 331 ASP B CA 1
ATOM 6974 C C . ASP B 1 331 ? 21.188 27.375 5.879 1 98.44 331 ASP B C 1
ATOM 6976 O O . ASP B 1 331 ? 21.828 26.531 6.5 1 98.44 331 ASP B O 1
ATOM 6980 N N . TYR B 1 332 ? 19.844 27.344 5.793 1 98.62 332 TYR B N 1
ATOM 6981 C CA . TYR B 1 332 ? 19 26.25 6.27 1 98.62 332 TYR B CA 1
ATOM 6982 C C . TYR B 1 332 ? 17.875 25.953 5.293 1 98.62 332 TYR B C 1
ATOM 6984 O O . TYR B 1 332 ? 17.469 26.828 4.52 1 98.62 332 TYR B O 1
ATOM 6992 N N . ALA B 1 333 ? 17.438 24.75 5.312 1 98.88 333 ALA B N 1
ATOM 6993 C CA . ALA B 1 333 ? 16.234 24.344 4.574 1 98.88 333 ALA B CA 1
ATOM 6994 C C . ALA B 1 333 ? 15.25 23.609 5.48 1 98.88 333 ALA B C 1
ATOM 6996 O O . ALA B 1 333 ? 15.617 22.641 6.152 1 98.88 333 ALA B O 1
ATOM 6997 N N . VAL B 1 334 ? 14.008 24.109 5.57 1 98.94 334 VAL B N 1
ATOM 6998 C CA . VAL B 1 334 ? 12.914 23.375 6.199 1 98.94 334 VAL B CA 1
ATOM 6999 C C . VAL B 1 334 ? 12.195 22.531 5.152 1 98.94 334 VAL B C 1
ATOM 7001 O O . VAL B 1 334 ? 11.625 23.062 4.199 1 98.94 334 VAL B O 1
ATOM 7004 N N . ILE B 1 335 ? 12.242 21.234 5.293 1 98.94 335 ILE B N 1
ATOM 7005 C CA . ILE B 1 335 ? 11.664 20.297 4.328 1 98.94 335 ILE B CA 1
ATOM 7006 C C . ILE B 1 335 ? 10.242 19.938 4.746 1 98.94 335 ILE B C 1
ATOM 7008 O O . ILE B 1 335 ? 10.039 19.094 5.625 1 98.94 335 ILE B O 1
ATOM 7012 N N . ALA B 1 336 ? 9.289 20.516 4.105 1 98.94 336 ALA B N 1
ATOM 7013 C CA . ALA B 1 336 ? 7.875 20.312 4.402 1 98.94 336 ALA B CA 1
ATOM 7014 C C . ALA B 1 336 ? 7.227 19.375 3.377 1 98.94 336 ALA B C 1
ATOM 7016 O O . ALA B 1 336 ? 6.027 19.484 3.111 1 98.94 336 ALA B O 1
ATOM 7017 N N . VAL B 1 337 ? 8.016 18.516 2.732 1 98.81 337 VAL B N 1
ATOM 7018 C CA . VAL B 1 337 ? 7.582 17.484 1.792 1 98.81 337 VAL B CA 1
ATOM 7019 C C . VAL B 1 337 ? 7.422 16.156 2.521 1 98.81 337 VAL B C 1
ATOM 7021 O O . VAL B 1 337 ? 8.273 15.773 3.332 1 98.81 337 VAL B O 1
ATOM 7024 N N . PRO B 1 338 ? 6.309 15.43 2.279 1 98.56 338 PRO B N 1
ATOM 7025 C CA . PRO B 1 338 ? 6.129 14.172 3.002 1 98.56 338 PRO B CA 1
ATOM 7026 C C . PRO B 1 338 ? 7.23 13.156 2.699 1 98.56 338 PRO B C 1
ATOM 7028 O O . PRO B 1 338 ? 7.754 13.125 1.582 1 98.56 338 PRO B O 1
ATOM 7031 N N . PHE B 1 339 ? 7.539 12.289 3.695 1 98.69 339 PHE B N 1
ATOM 7032 C CA . PHE B 1 339 ? 8.602 11.297 3.549 1 98.69 339 PHE B CA 1
ATOM 7033 C C . PHE B 1 339 ? 8.281 10.328 2.418 1 98.69 339 PHE B C 1
ATOM 7035 O O . PHE B 1 339 ? 9.188 9.766 1.801 1 98.69 339 PHE B O 1
ATOM 7042 N N . SER B 1 340 ? 6.977 10.117 2.059 1 97.81 340 SER B N 1
ATOM 7043 C CA . SER B 1 340 ? 6.562 9.258 0.95 1 97.81 340 SER B CA 1
ATOM 7044 C C . SER B 1 340 ? 7.117 9.766 -0.377 1 97.81 340 SER B C 1
ATOM 7046 O O . SER B 1 340 ? 7.168 9.023 -1.36 1 97.81 340 SER B O 1
ATOM 7048 N N . VAL B 1 341 ? 7.551 11.031 -0.419 1 98.12 341 VAL B N 1
ATOM 7049 C CA . VAL B 1 341 ? 8.133 11.633 -1.611 1 98.12 341 VAL B CA 1
ATOM 7050 C C . VAL B 1 341 ? 9.633 11.836 -1.405 1 98.12 341 VAL B C 1
ATOM 7052 O O . VAL B 1 341 ? 10.438 11.531 -2.295 1 98.12 341 VAL B O 1
ATOM 7055 N N . VAL B 1 342 ? 10.047 12.258 -0.19 1 98.56 342 VAL B N 1
ATOM 7056 C CA . VAL B 1 342 ? 11.438 12.562 0.108 1 98.56 342 VAL B CA 1
ATOM 7057 C C . VAL B 1 342 ? 12.289 11.305 -0.081 1 98.56 342 VAL B C 1
ATOM 7059 O O . VAL B 1 342 ? 13.453 11.391 -0.49 1 98.56 342 VAL B O 1
ATOM 7062 N N . ARG B 1 343 ? 11.727 10.195 0.145 1 97.69 343 ARG B N 1
ATOM 7063 C CA . ARG B 1 343 ? 12.484 8.953 0.088 1 97.69 343 ARG B CA 1
ATOM 7064 C C . ARG B 1 343 ? 12.938 8.648 -1.337 1 97.69 343 ARG B C 1
ATOM 7066 O O . ARG B 1 343 ? 13.75 7.754 -1.559 1 97.69 343 ARG B O 1
ATOM 7073 N N . ARG B 1 344 ? 12.547 9.422 -2.322 1 96.69 344 ARG B N 1
ATOM 7074 C CA . ARG B 1 344 ? 13.016 9.305 -3.701 1 96.69 344 ARG B CA 1
ATOM 7075 C C . ARG B 1 344 ? 14.164 10.266 -3.975 1 96.69 344 ARG B C 1
ATOM 7077 O O . ARG B 1 344 ? 14.789 10.203 -5.035 1 96.69 344 ARG B O 1
ATOM 7084 N N . TRP B 1 345 ? 14.422 11.148 -3.012 1 97.69 345 TRP B N 1
ATOM 7085 C CA . TRP B 1 345 ? 15.43 12.18 -3.221 1 97.69 345 TRP B CA 1
ATOM 7086 C C . TRP B 1 345 ? 16.828 11.617 -2.99 1 97.69 345 TRP B C 1
ATOM 7088 O O . TRP B 1 345 ? 17.016 10.703 -2.186 1 97.69 345 TRP B O 1
ATOM 7098 N N . ARG B 1 346 ? 17.812 12.227 -3.725 1 97.06 346 ARG B N 1
ATOM 7099 C CA . ARG B 1 346 ? 19.203 12.094 -3.33 1 97.06 346 ARG B CA 1
ATOM 7100 C C . ARG B 1 346 ? 19.547 13.016 -2.162 1 97.06 346 ARG B C 1
ATOM 7102 O O . ARG B 1 346 ? 19.578 14.234 -2.324 1 97.06 346 ARG B O 1
ATOM 7109 N N . LEU B 1 347 ? 19.766 12.422 -1.002 1 97.94 347 LEU B N 1
ATOM 7110 C CA . LEU B 1 347 ? 20.031 13.211 0.199 1 97.94 347 LEU B CA 1
ATOM 7111 C C . LEU B 1 347 ? 21.5 13.094 0.612 1 97.94 347 LEU B C 1
ATOM 7113 O O . LEU B 1 347 ? 22.172 12.133 0.246 1 97.94 347 LEU B O 1
ATOM 7117 N N . PRO B 1 348 ? 22.016 14.109 1.339 1 97.06 348 PRO B N 1
ATOM 7118 C CA . PRO B 1 348 ? 23.344 13.898 1.952 1 97.06 348 PRO B CA 1
ATOM 7119 C C . PRO B 1 348 ? 23.344 12.766 2.973 1 97.06 348 PRO B C 1
ATOM 7121 O O . PRO B 1 348 ? 22.281 12.266 3.352 1 97.06 348 PRO B O 1
ATOM 7124 N N . LYS B 1 349 ? 24.5 12.328 3.328 1 93.69 349 LYS B N 1
ATOM 7125 C CA . LYS B 1 349 ? 24.594 11.25 4.312 1 93.69 349 LYS B CA 1
ATOM 7126 C C . LYS B 1 349 ? 23.922 11.641 5.621 1 93.69 349 LYS B C 1
ATOM 7128 O O . LYS B 1 349 ? 24.188 12.719 6.164 1 93.69 349 LYS B O 1
ATOM 7133 N N . LEU B 1 350 ? 23.016 10.852 6.039 1 96.12 350 LEU B N 1
ATOM 7134 C CA . LEU B 1 350 ? 22.281 11.031 7.285 1 96.12 350 LEU B CA 1
ATOM 7135 C C . LEU B 1 350 ? 22.469 9.836 8.211 1 96.12 350 LEU B C 1
ATOM 7137 O O . LEU B 1 350 ? 22.781 8.734 7.754 1 96.12 350 LEU B O 1
ATOM 7141 N N . PRO B 1 351 ? 22.375 10.094 9.539 1 94.81 351 PRO B N 1
ATOM 7142 C CA . PRO B 1 351 ? 22.391 8.945 10.461 1 94.81 351 PRO B CA 1
ATOM 7143 C C . PRO B 1 351 ? 21.297 7.918 10.125 1 94.81 351 PRO B C 1
ATOM 7145 O O . PRO B 1 351 ? 20.281 8.258 9.516 1 94.81 351 PRO B O 1
ATOM 7148 N N . ALA B 1 352 ? 21.453 6.664 10.594 1 93.69 352 ALA B N 1
ATOM 7149 C CA . ALA B 1 352 ? 20.672 5.512 10.172 1 93.69 352 ALA B CA 1
ATOM 7150 C C . ALA B 1 352 ? 19.203 5.668 10.594 1 93.69 352 ALA B C 1
ATOM 7152 O O . ALA B 1 352 ? 18.297 5.383 9.812 1 93.69 352 ALA B O 1
ATOM 7153 N N . THR B 1 353 ? 18.938 6.129 11.805 1 96.25 353 THR B N 1
ATOM 7154 C CA . THR B 1 353 ? 17.578 6.137 12.32 1 96.25 353 THR B CA 1
ATOM 7155 C C . THR B 1 353 ? 16.703 7.125 11.555 1 96.25 353 THR B C 1
ATOM 7157 O O . THR B 1 353 ? 15.594 6.789 11.141 1 96.25 353 THR B O 1
ATOM 7160 N N . ILE B 1 354 ? 17.203 8.383 11.266 1 98 354 ILE B N 1
ATOM 7161 C CA . ILE B 1 354 ? 16.422 9.344 10.5 1 98 354 ILE B CA 1
ATOM 7162 C C . ILE B 1 354 ? 16.312 8.883 9.047 1 98 354 ILE B C 1
ATOM 7164 O O . ILE B 1 354 ? 15.289 9.094 8.398 1 98 354 ILE B O 1
ATOM 7168 N N . SER B 1 355 ? 17.375 8.25 8.516 1 96.94 355 SER B N 1
ATOM 7169 C CA . SER B 1 355 ? 17.328 7.688 7.168 1 96.94 355 SER B CA 1
ATOM 7170 C C . SER B 1 355 ? 16.219 6.637 7.059 1 96.94 355 SER B C 1
ATOM 7172 O O . SER B 1 355 ? 15.461 6.625 6.086 1 96.94 355 SER B O 1
ATOM 7174 N N . ASN B 1 356 ? 16.125 5.816 8.094 1 96.81 356 ASN B N 1
ATOM 7175 C CA . ASN B 1 356 ? 15.094 4.789 8.109 1 96.81 356 ASN B CA 1
ATOM 7176 C C . ASN B 1 356 ? 13.703 5.391 8.289 1 96.81 356 ASN B C 1
ATOM 7178 O O . ASN B 1 356 ? 12.727 4.902 7.719 1 96.81 356 ASN B O 1
ATOM 7182 N N . ALA B 1 357 ? 13.578 6.457 9.094 1 98.25 357 ALA B N 1
ATOM 7183 C CA . ALA B 1 357 ? 12.297 7.148 9.219 1 98.25 357 ALA B CA 1
ATOM 7184 C C . ALA B 1 357 ? 11.805 7.637 7.859 1 98.25 357 ALA B C 1
ATOM 7186 O O . ALA B 1 357 ? 10.641 7.434 7.504 1 98.25 357 ALA B O 1
ATOM 7187 N N . ILE B 1 358 ? 12.711 8.234 7.07 1 98.19 358 ILE B N 1
ATOM 7188 C CA . ILE B 1 358 ? 12.383 8.766 5.75 1 98.19 358 ILE B CA 1
ATOM 7189 C C . ILE B 1 358 ? 11.977 7.621 4.82 1 98.19 358 ILE B C 1
ATOM 7191 O O . ILE B 1 358 ? 10.977 7.723 4.105 1 98.19 358 ILE B O 1
ATOM 7195 N N . LYS B 1 359 ? 12.594 6.52 4.945 1 96.25 359 LYS B N 1
ATOM 7196 C CA . LYS B 1 359 ? 12.422 5.414 4.004 1 96.25 359 LYS B CA 1
ATOM 7197 C C . LYS B 1 359 ? 11.219 4.555 4.383 1 96.25 359 LYS B C 1
ATOM 7199 O O . LYS B 1 359 ? 10.539 4.012 3.508 1 96.25 359 LYS B O 1
ATOM 7204 N N . GLU B 1 360 ? 10.969 4.465 5.719 1 94.25 360 GLU B N 1
ATOM 7205 C CA . GLU B 1 360 ? 10.156 3.334 6.148 1 94.25 360 GLU B CA 1
ATOM 7206 C C . GLU B 1 360 ? 8.867 3.805 6.824 1 94.25 360 GLU B C 1
ATOM 7208 O O . GLU B 1 360 ? 7.949 3.014 7.035 1 94.25 360 GLU B O 1
ATOM 7213 N N . LEU B 1 361 ? 8.805 5.055 7.234 1 97.06 361 LEU B N 1
ATOM 7214 C CA . LEU B 1 361 ? 7.57 5.48 7.883 1 97.06 361 LEU B CA 1
ATOM 7215 C C . LEU B 1 361 ? 6.359 5.125 7.031 1 97.06 361 LEU B C 1
ATOM 7217 O O . LEU B 1 361 ? 6.301 5.469 5.852 1 97.06 361 LEU B O 1
ATOM 7221 N N . ASN B 1 362 ? 5.445 4.457 7.668 1 95.56 362 ASN B N 1
ATOM 7222 C CA . ASN B 1 362 ? 4.277 3.965 6.949 1 95.56 362 ASN B CA 1
ATOM 7223 C C . ASN B 1 362 ? 3.287 5.086 6.648 1 95.56 362 ASN B C 1
ATOM 7225 O O . ASN B 1 362 ? 3.137 6.016 7.445 1 95.56 362 ASN B O 1
ATOM 7229 N N . TYR B 1 363 ? 2.639 4.988 5.492 1 96.12 363 TYR B N 1
ATOM 7230 C CA . TYR B 1 363 ? 1.576 5.906 5.094 1 96.12 363 TYR B CA 1
ATOM 7231 C C . TYR B 1 363 ? 0.309 5.145 4.723 1 96.12 363 TYR B C 1
ATOM 7233 O O . TYR B 1 363 ? 0.377 4.074 4.117 1 96.12 363 TYR B O 1
ATOM 7241 N N . GLY B 1 364 ? -0.829 5.711 5.102 1 94.62 364 GLY B N 1
ATOM 7242 C CA . GLY B 1 364 ? -2.111 5.242 4.602 1 94.62 364 GLY B CA 1
ATOM 7243 C C . GLY B 1 364 ? -2.49 5.859 3.266 1 94.62 364 GLY B C 1
ATOM 7244 O O . GLY B 1 364 ? -1.881 6.84 2.832 1 94.62 364 GLY B O 1
ATOM 7245 N N . SER B 1 365 ? -3.426 5.219 2.594 1 94.69 365 SER B N 1
ATOM 7246 C CA . SER B 1 365 ? -3.941 5.703 1.317 1 94.69 365 SER B CA 1
ATOM 7247 C C . SER B 1 365 ? -5.465 5.707 1.302 1 94.69 365 SER B C 1
ATOM 7249 O O . SER B 1 365 ? -6.098 4.793 1.836 1 94.69 365 SER B O 1
ATOM 7251 N N . ALA B 1 366 ? -6 6.723 0.689 1 97.75 366 ALA B N 1
ATOM 7252 C CA . ALA B 1 366 ? -7.449 6.836 0.545 1 97.75 366 ALA B CA 1
ATOM 7253 C C . ALA B 1 366 ? -7.828 7.293 -0.862 1 97.75 366 ALA B C 1
ATOM 7255 O O . ALA B 1 366 ? -7.027 7.926 -1.553 1 97.75 366 ALA B O 1
ATOM 7256 N N . CYS B 1 367 ? -9 6.926 -1.276 1 98.12 367 CYS B N 1
ATOM 7257 C CA . CYS B 1 367 ? -9.625 7.43 -2.492 1 98.12 367 CYS B CA 1
ATOM 7258 C C . CYS B 1 367 ? -10.961 8.102 -2.18 1 98.12 367 CYS B C 1
ATOM 7260 O O . CYS B 1 367 ? -11.727 7.609 -1.356 1 98.12 367 CYS B O 1
ATOM 7262 N N . LYS B 1 368 ? -11.141 9.219 -2.785 1 98.69 368 LYS B N 1
ATOM 7263 C CA . LYS B 1 368 ? -12.398 9.953 -2.689 1 98.69 368 LYS B CA 1
ATOM 7264 C C . LYS B 1 368 ? -13.031 10.148 -4.062 1 98.69 368 LYS B C 1
ATOM 7266 O O . LYS B 1 368 ? -12.328 10.398 -5.047 1 98.69 368 LYS B O 1
ATOM 7271 N N . VAL B 1 369 ? -14.336 9.938 -4.168 1 98.88 369 VAL B N 1
ATOM 7272 C CA . VAL B 1 369 ? -15.102 10.266 -5.363 1 98.88 369 VAL B CA 1
ATOM 7273 C C . VAL B 1 369 ? -16.266 11.18 -4.996 1 98.88 369 VAL B C 1
ATOM 7275 O O . VAL B 1 369 ? -17.094 10.836 -4.152 1 98.88 369 VAL B O 1
ATOM 7278 N N . ALA B 1 370 ? -16.266 12.32 -5.578 1 98.88 370 ALA B N 1
ATOM 7279 C CA . ALA B 1 370 ? -17.344 13.289 -5.434 1 98.88 370 ALA B CA 1
ATOM 7280 C C . ALA B 1 370 ? -18.234 13.312 -6.676 1 98.88 370 ALA B C 1
ATOM 7282 O O . ALA B 1 370 ? -17.734 13.266 -7.805 1 98.88 370 ALA B O 1
ATOM 7283 N N . LEU B 1 371 ? -19.547 13.336 -6.461 1 98.94 371 LEU B N 1
ATOM 7284 C CA . LEU B 1 371 ? -20.516 13.391 -7.543 1 98.94 371 LEU B CA 1
ATOM 7285 C C . LEU B 1 371 ? -21.453 14.586 -7.379 1 98.94 371 LEU B C 1
ATOM 7287 O O . LEU B 1 371 ? -21.969 14.828 -6.285 1 98.94 371 LEU B O 1
ATOM 7291 N N . GLU B 1 372 ? -21.672 15.32 -8.461 1 98.94 372 GLU B N 1
ATOM 7292 C CA . GLU B 1 372 ? -22.594 16.453 -8.43 1 98.94 372 GLU B CA 1
ATOM 7293 C C . GLU B 1 372 ? -23.984 16.047 -8.922 1 98.94 372 GLU B C 1
ATOM 7295 O O . GLU B 1 372 ? -24.109 15.312 -9.906 1 98.94 372 GLU B O 1
ATOM 7300 N N . PHE B 1 373 ? -24.984 16.484 -8.219 1 98.88 373 PHE B N 1
ATOM 7301 C CA . PHE B 1 373 ? -26.375 16.312 -8.617 1 98.88 373 PHE B CA 1
ATOM 7302 C C . PHE B 1 373 ? -27.047 17.672 -8.812 1 98.88 373 PHE B C 1
ATOM 7304 O O . PHE B 1 373 ? -26.641 18.656 -8.188 1 98.88 373 PHE B O 1
ATOM 7311 N N . SER B 1 374 ? -28.031 17.734 -9.648 1 98.62 374 SER B N 1
ATOM 7312 C CA . SER B 1 374 ? -28.656 18.984 -10.055 1 98.62 374 SER B CA 1
ATOM 7313 C C . SER B 1 374 ? -29.469 19.594 -8.906 1 98.62 374 SER B C 1
ATOM 7315 O O . SER B 1 374 ? -29.844 20.766 -8.961 1 98.62 374 SER B O 1
ATOM 7317 N N . GLU B 1 375 ? -29.766 18.859 -7.941 1 97.88 375 GLU B N 1
ATOM 7318 C CA . GLU B 1 375 ? -30.469 19.312 -6.75 1 97.88 375 GLU B CA 1
ATOM 7319 C C . GLU B 1 375 ? -30.109 18.469 -5.535 1 97.88 375 GLU B C 1
ATOM 7321 O O . GLU B 1 375 ? -29.562 17.375 -5.676 1 97.88 375 GLU B O 1
ATOM 7326 N N . ARG B 1 376 ? -30.422 18.953 -4.383 1 98.19 376 ARG B N 1
ATOM 7327 C CA . ARG B 1 376 ? -30.188 18.266 -3.117 1 98.19 376 ARG B CA 1
ATOM 7328 C C . ARG B 1 376 ? -31.328 17.297 -2.801 1 98.19 376 ARG B C 1
ATOM 7330 O O . ARG B 1 376 ? -32 17.453 -1.783 1 98.19 376 ARG B O 1
ATOM 7337 N N . PHE B 1 377 ? -31.484 16.234 -3.574 1 98.38 377 PHE B N 1
ATOM 7338 C CA . PHE B 1 377 ? -32.625 15.328 -3.496 1 98.38 377 PHE B CA 1
ATOM 7339 C C . PHE B 1 377 ? -32.688 14.664 -2.125 1 98.38 377 PHE B C 1
ATOM 7341 O O . PHE B 1 377 ? -33.781 14.375 -1.627 1 98.38 377 PHE B O 1
ATOM 7348 N N . TRP B 1 378 ? -31.594 14.43 -1.402 1 98.5 378 TRP B N 1
ATOM 7349 C CA . TRP B 1 378 ? -31.516 13.75 -0.112 1 98.5 378 TRP B CA 1
ATOM 7350 C C . TRP B 1 378 ? -32.156 14.594 0.982 1 98.5 378 TRP B C 1
ATOM 7352 O O . TRP B 1 378 ? -32.5 14.078 2.053 1 98.5 378 TRP B O 1
ATOM 7362 N N . GLU B 1 379 ? -32.312 15.867 0.755 1 98.38 379 GLU B N 1
ATOM 7363 C CA . GLU B 1 379 ? -32.906 16.75 1.752 1 98.38 379 GLU B CA 1
ATOM 7364 C C . GLU B 1 379 ? -34.438 16.812 1.588 1 98.38 379 GLU B C 1
ATOM 7366 O O . GLU B 1 379 ? -35.125 17.422 2.408 1 98.38 379 GLU B O 1
ATOM 7371 N N . HIS B 1 380 ? -35 16.125 0.601 1 97.12 380 HIS B N 1
ATOM 7372 C CA . HIS B 1 380 ? -36.406 16.219 0.3 1 97.12 380 HIS B CA 1
ATOM 7373 C C . HIS B 1 380 ? -37.125 14.898 0.61 1 97.12 380 HIS B C 1
ATOM 7375 O O . HIS B 1 380 ? -38.312 14.734 0.294 1 97.12 380 HIS B O 1
ATOM 7381 N N . TYR B 1 381 ? -36.406 13.984 1.194 1 97.12 381 TYR B N 1
ATOM 7382 C CA . TYR B 1 381 ? -37.031 12.75 1.651 1 97.12 381 TYR B CA 1
ATOM 7383 C C . TYR B 1 381 ? -38.031 13.016 2.781 1 97.12 381 TYR B C 1
ATOM 7385 O O . TYR B 1 381 ? -38.062 14.117 3.338 1 97.12 381 TYR B O 1
ATOM 7393 N N . GLU B 1 382 ? -38.844 11.953 3.049 1 96.88 382 GLU B N 1
ATOM 7394 C CA . GLU B 1 382 ? -39.719 12.039 4.234 1 96.88 382 GLU B CA 1
ATOM 7395 C C . GLU B 1 382 ? -38.875 12.273 5.492 1 96.88 382 GLU B C 1
ATOM 7397 O O . GLU B 1 382 ? -39.25 13.07 6.352 1 96.88 382 GLU B O 1
ATOM 7402 N N . ASN B 1 383 ? -37.781 11.57 5.613 1 97.19 383 ASN B N 1
ATOM 7403 C CA . ASN B 1 383 ? -36.75 11.82 6.609 1 97.19 383 ASN B CA 1
ATOM 7404 C C . ASN B 1 383 ? -35.5 12.453 5.98 1 97.19 383 ASN B C 1
ATOM 7406 O O . ASN B 1 383 ? -34.531 11.75 5.637 1 97.19 383 ASN B O 1
ATOM 7410 N N . PRO B 1 384 ? -35.531 13.75 5.91 1 97.88 384 PRO B N 1
ATOM 7411 C CA . PRO B 1 384 ? -34.469 14.438 5.164 1 97.88 384 PRO B CA 1
ATOM 7412 C C . PRO B 1 384 ? -33.062 14.219 5.77 1 97.88 384 PRO B C 1
ATOM 7414 O O . PRO B 1 384 ? -32.938 14.172 6.996 1 97.88 384 PRO B O 1
ATOM 7417 N N . ILE B 1 385 ? -32.094 14.07 4.957 1 98.44 385 ILE B N 1
ATOM 7418 C CA . ILE B 1 385 ? -30.719 13.953 5.398 1 98.44 385 ILE B CA 1
ATOM 7419 C C . ILE B 1 385 ? -30.016 15.305 5.289 1 98.44 385 ILE B C 1
ATOM 7421 O O . ILE B 1 385 ? -29.734 15.773 4.188 1 98.44 385 ILE B O 1
ATOM 7425 N N . TYR B 1 386 ? -29.781 15.922 6.379 1 97.69 386 TYR B N 1
ATOM 7426 C CA . TYR B 1 386 ? -29.016 17.156 6.457 1 97.69 386 TYR B CA 1
ATOM 7427 C C . TYR B 1 386 ? -27.594 16.891 6.949 1 97.69 386 TYR B C 1
ATOM 7429 O O .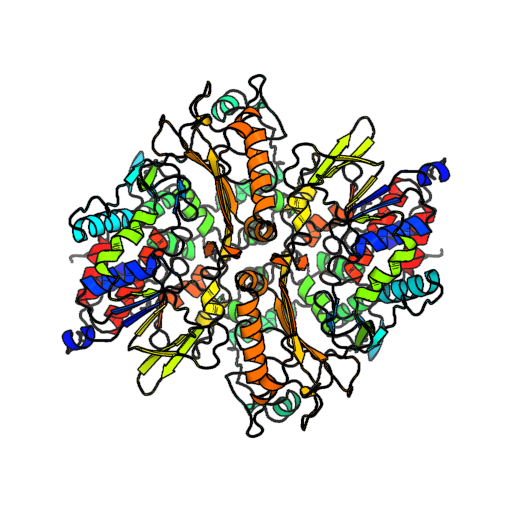 TYR B 1 386 ? -27.375 16.609 8.133 1 97.69 386 TYR B O 1
ATOM 7437 N N . GLY B 1 387 ? -26.625 17.016 6.023 1 97.44 387 GLY B N 1
ATOM 7438 C CA . GLY B 1 387 ? -25.25 16.719 6.367 1 97.44 387 GLY B CA 1
ATOM 7439 C C . GLY B 1 387 ? -25.047 15.297 6.859 1 97.44 387 GLY B C 1
ATOM 7440 O O . GLY B 1 387 ? -25.953 14.469 6.758 1 97.44 387 GLY B O 1
ATOM 7441 N N . GLY B 1 388 ? -23.797 15.031 7.262 1 97.5 388 GLY B N 1
ATOM 7442 C CA . GLY B 1 388 ? -23.484 13.773 7.926 1 97.5 388 GLY B CA 1
ATOM 7443 C C . GLY B 1 388 ? -22.766 12.781 7.023 1 97.5 388 GLY B C 1
ATOM 7444 O O . GLY B 1 388 ? -22.922 12.828 5.801 1 97.5 388 GLY B O 1
ATOM 7445 N N . CYS B 1 389 ? -22.016 11.938 7.605 1 98.12 389 CYS B N 1
ATOM 7446 C CA . CYS B 1 389 ? -21.328 10.82 6.953 1 98.12 389 CYS B CA 1
ATOM 7447 C C . CYS B 1 389 ? -21.828 9.484 7.496 1 98.12 389 CYS B C 1
ATOM 7449 O O . CYS B 1 389 ? -21.047 8.555 7.668 1 98.12 389 CYS B O 1
ATOM 7451 N N . SER B 1 390 ? -23.141 9.438 7.812 1 97.81 390 SER B N 1
ATOM 7452 C CA . SER B 1 390 ? -23.688 8.312 8.562 1 97.81 390 SER B CA 1
ATOM 7453 C C . SER B 1 390 ? -24.312 7.281 7.629 1 97.81 390 SER B C 1
ATOM 7455 O O . SER B 1 390 ? -24.672 6.18 8.062 1 97.81 390 SER B O 1
ATOM 7457 N N . THR B 1 391 ? -24.516 7.613 6.324 1 98.25 391 THR B N 1
ATOM 7458 C CA . THR B 1 391 ? -24.984 6.605 5.379 1 98.25 391 THR B CA 1
ATOM 7459 C C . THR B 1 391 ? -23.906 5.543 5.152 1 98.25 391 THR B C 1
ATOM 7461 O O . THR B 1 391 ? -22.75 5.875 4.867 1 98.25 391 THR B O 1
ATOM 7464 N N . THR B 1 392 ? -24.266 4.32 5.379 1 95.88 392 THR B N 1
ATOM 7465 C CA . THR B 1 392 ? -23.312 3.213 5.273 1 95.88 392 THR B CA 1
ATOM 7466 C C . THR B 1 392 ? -23.844 2.143 4.32 1 95.88 392 THR B C 1
ATOM 7468 O O . THR B 1 392 ? -25.047 2.061 4.074 1 95.88 392 THR B O 1
ATOM 7471 N N . THR B 1 393 ? -22.953 1.418 3.736 1 97.81 393 THR B N 1
ATOM 7472 C CA . THR B 1 393 ? -23.297 0.334 2.824 1 97.81 393 THR B CA 1
ATOM 7473 C C . THR B 1 393 ? -22.25 -0.767 2.863 1 97.81 393 THR B C 1
ATOM 7475 O O . THR B 1 393 ? -21.141 -0.551 3.348 1 97.81 393 THR B O 1
ATOM 7478 N N . ASP B 1 394 ? -22.641 -1.985 2.529 1 95.38 394 ASP B N 1
ATOM 7479 C CA . ASP B 1 394 ? -21.672 -3.076 2.389 1 95.38 394 ASP B CA 1
ATOM 7480 C C . ASP B 1 394 ? -21.328 -3.318 0.92 1 95.38 394 ASP B C 1
ATOM 7482 O O . ASP B 1 394 ? -20.781 -4.363 0.571 1 95.38 394 ASP B O 1
ATOM 7486 N N . ILE B 1 395 ? -21.766 -2.381 0.008 1 97.25 395 ILE B N 1
ATOM 7487 C CA . ILE B 1 395 ? -21.312 -2.471 -1.379 1 97.25 395 ILE B CA 1
ATOM 7488 C C . ILE B 1 395 ? -19.781 -2.428 -1.436 1 97.25 395 ILE B C 1
ATOM 7490 O O . ILE B 1 395 ? -19.172 -1.48 -0.943 1 97.25 395 ILE B O 1
ATOM 7494 N N . PRO B 1 396 ? -19.141 -3.482 -2.049 1 96.88 396 PRO B N 1
ATOM 7495 C CA . PRO B 1 396 ? -17.688 -3.486 -2.084 1 96.88 396 PRO B CA 1
ATOM 7496 C C . PRO B 1 396 ? -17.109 -2.279 -2.822 1 96.88 396 PRO B C 1
ATOM 7498 O O . PRO B 1 396 ? -17.594 -1.917 -3.895 1 96.88 396 PRO B O 1
ATOM 7501 N N . GLY B 1 397 ? -16.141 -1.661 -2.211 1 96.62 397 GLY B N 1
ATOM 7502 C CA . GLY B 1 397 ? -15.461 -0.552 -2.857 1 96.62 397 GLY B CA 1
ATOM 7503 C C . GLY B 1 397 ? -16.078 0.797 -2.533 1 96.62 397 GLY B C 1
ATOM 7504 O O . GLY B 1 397 ? -15.578 1.834 -2.975 1 96.62 397 GLY B O 1
ATOM 7505 N N . ILE B 1 398 ? -17.141 0.816 -1.771 1 98.31 398 ILE B N 1
ATOM 7506 C CA . ILE B 1 398 ? -17.766 2.068 -1.379 1 98.31 398 ILE B CA 1
ATOM 7507 C C . ILE B 1 398 ? -17.516 2.34 0.101 1 98.31 398 ILE B C 1
ATOM 7509 O O . ILE B 1 398 ? -17.766 1.479 0.949 1 98.31 398 ILE B O 1
ATOM 7513 N N . GLY B 1 399 ? -16.891 3.527 0.386 1 97.94 399 GLY B N 1
ATOM 7514 C CA . GLY B 1 399 ? -16.625 3.918 1.759 1 97.94 399 GLY B CA 1
ATOM 7515 C C . GLY B 1 399 ? -17.656 4.867 2.33 1 97.94 399 GLY B C 1
ATOM 7516 O O . GLY B 1 399 ? -18.859 4.711 2.078 1 97.94 399 GLY B O 1
ATOM 7517 N N . SER B 1 400 ? -17.234 5.785 3.113 1 97.69 400 SER B N 1
ATOM 7518 C CA . SER B 1 400 ? -18.125 6.746 3.752 1 97.69 400 SER B CA 1
ATOM 7519 C C . SER B 1 400 ? -18.797 7.645 2.719 1 97.69 400 SER B C 1
ATOM 7521 O O . SER B 1 400 ? -18.156 8.086 1.764 1 97.69 400 SER B O 1
ATOM 7523 N N . ILE B 1 401 ? -20.078 7.781 2.9 1 98.75 401 ILE B N 1
ATOM 7524 C CA . ILE B 1 401 ? -20.875 8.711 2.098 1 98.75 401 ILE B CA 1
ATOM 7525 C C . ILE B 1 401 ? -21.219 9.945 2.932 1 98.75 401 ILE B C 1
ATOM 7527 O O . ILE B 1 401 ? -21.844 9.828 3.988 1 98.75 401 ILE B O 1
ATOM 7531 N N . CYS B 1 402 ? -20.781 11.094 2.473 1 98.69 402 CYS B N 1
ATOM 7532 C CA . CYS B 1 402 ? -20.984 12.312 3.254 1 98.69 402 CYS B CA 1
ATOM 7533 C C . CYS B 1 402 ? -21.766 13.352 2.461 1 98.69 402 CYS B C 1
ATOM 7535 O O . CYS B 1 402 ? -21.422 13.672 1.326 1 98.69 402 CYS B O 1
ATOM 7537 N N . TYR B 1 403 ? -22.812 13.836 3.066 1 98.62 403 TYR B N 1
ATOM 7538 C CA . TYR B 1 403 ? -23.641 14.906 2.5 1 98.62 403 TYR B CA 1
ATOM 7539 C C . TYR B 1 403 ? -23.156 16.266 2.969 1 98.62 403 TYR B C 1
ATOM 7541 O O . TYR B 1 403 ? -22.609 16.406 4.066 1 98.62 403 TYR B O 1
ATOM 7549 N N . PRO B 1 404 ? -23.312 17.25 2.15 1 97.62 404 PRO B N 1
ATOM 7550 C CA . PRO B 1 404 ? -22.766 18.562 2.512 1 97.62 404 PRO B CA 1
ATOM 7551 C C . PRO B 1 404 ? -23.391 19.125 3.787 1 97.62 404 PRO B C 1
ATOM 7553 O O . PRO B 1 404 ? -24.609 19.031 3.984 1 97.62 404 PRO B O 1
ATOM 7556 N N . SER B 1 405 ? -22.562 19.703 4.613 1 97.62 405 SER B N 1
ATOM 7557 C CA . SER B 1 405 ? -23 20.359 5.844 1 97.62 405 SER B CA 1
ATOM 7558 C C . SER B 1 405 ? -23.328 21.828 5.605 1 97.62 405 SER B C 1
ATOM 7560 O O . SER B 1 405 ? -23.734 22.547 6.527 1 97.62 405 SER B O 1
ATOM 7562 N N . TYR B 1 406 ? -23.172 22.344 4.453 1 96.81 406 TYR B N 1
ATOM 7563 C CA . TYR B 1 406 ? -23.344 23.75 4.117 1 96.81 406 TYR B CA 1
ATOM 7564 C C . TYR B 1 406 ? -24.547 23.953 3.221 1 96.81 406 TYR B C 1
ATOM 7566 O O . TYR B 1 406 ? -25.016 23 2.568 1 96.81 406 TYR B O 1
ATOM 7574 N N . ASN B 1 407 ? -25.078 25.109 3.242 1 97.12 407 ASN B N 1
ATOM 7575 C CA . ASN B 1 407 ? -26.188 25.531 2.389 1 97.12 407 ASN B CA 1
ATOM 7576 C C . ASN B 1 407 ? -27.375 24.578 2.494 1 97.12 407 ASN B C 1
ATOM 7578 O O . ASN B 1 407 ? -27.953 24.188 1.479 1 97.12 407 ASN B O 1
ATOM 7582 N N . LEU B 1 408 ? -27.656 24.188 3.701 1 97.12 408 LEU B N 1
ATOM 7583 C CA . LEU B 1 408 ? -28.781 23.297 3.936 1 97.12 408 LEU B CA 1
ATOM 7584 C C . LEU B 1 408 ? -30.078 23.875 3.373 1 97.12 408 LEU B C 1
ATOM 7586 O O . LEU B 1 408 ? -30.328 25.078 3.496 1 97.12 408 LEU B O 1
ATOM 7590 N N . ASN B 1 409 ? -30.844 23.062 2.715 1 95.25 409 ASN B N 1
ATOM 7591 C CA . ASN B 1 409 ? -32.094 23.422 2.076 1 95.25 409 ASN B CA 1
ATOM 7592 C C . ASN B 1 409 ? -31.891 24.375 0.903 1 95.25 409 ASN B C 1
ATOM 7594 O O . ASN B 1 409 ? -32.812 25.062 0.476 1 95.25 409 ASN B O 1
ATOM 7598 N N . GLY B 1 410 ? -30.688 24.422 0.472 1 95.44 410 GLY B N 1
ATOM 7599 C CA . GLY B 1 410 ? -30.391 25.25 -0.682 1 95.44 410 GLY B CA 1
ATOM 7600 C C . GLY B 1 410 ? -30.938 24.688 -1.98 1 95.44 410 GLY B C 1
ATOM 7601 O O . GLY B 1 410 ? -31.359 23.531 -2.035 1 95.44 410 GLY B O 1
ATOM 7602 N N . THR B 1 411 ? -30.984 25.578 -3.025 1 95 411 THR B N 1
ATOM 7603 C CA . THR B 1 411 ? -31.438 25.188 -4.359 1 95 411 THR B CA 1
ATOM 7604 C C . THR B 1 411 ? -30.25 25.047 -5.305 1 95 411 THR B C 1
ATOM 7606 O O . THR B 1 411 ? -29.156 25.562 -5.023 1 95 411 THR B O 1
ATOM 7609 N N . GLY B 1 412 ? -30.391 24.25 -6.371 1 94.62 412 GLY B N 1
ATOM 7610 C CA . GLY B 1 412 ? -29.344 24.125 -7.379 1 94.62 412 GLY B CA 1
ATOM 7611 C C . GLY B 1 412 ? -28.453 22.922 -7.152 1 94.62 412 GLY B C 1
ATOM 7612 O O . GLY B 1 412 ? -28.75 22.062 -6.312 1 94.62 412 GLY B O 1
ATOM 7613 N N . PRO B 1 413 ? -27.391 22.844 -7.949 1 97.75 413 PRO B N 1
ATOM 7614 C CA . PRO B 1 413 ? -26.516 21.672 -7.887 1 97.75 413 PRO B CA 1
ATOM 7615 C C . PRO B 1 413 ? -25.75 21.578 -6.566 1 97.75 413 PRO B C 1
ATOM 7617 O O . PRO B 1 413 ? -25.422 22.609 -5.969 1 97.75 413 PRO B O 1
ATOM 7620 N N . ALA B 1 414 ? -25.547 20.422 -6.152 1 97.75 414 ALA B N 1
ATOM 7621 C CA . ALA B 1 414 ? -24.75 20.125 -4.957 1 97.75 414 ALA B CA 1
ATOM 7622 C C . ALA B 1 414 ? -23.953 18.828 -5.133 1 97.75 414 ALA B C 1
ATOM 7624 O O . ALA B 1 414 ? -24.344 17.969 -5.918 1 97.75 414 ALA B O 1
ATOM 7625 N N . THR B 1 415 ? -22.891 18.766 -4.371 1 98.38 415 THR B N 1
ATOM 7626 C CA . THR B 1 415 ? -21.953 17.672 -4.543 1 98.38 415 THR B CA 1
ATOM 7627 C C . THR B 1 415 ? -21.922 16.781 -3.299 1 98.38 415 THR B C 1
ATOM 7629 O O . THR B 1 415 ? -21.688 17.281 -2.191 1 98.38 415 THR B O 1
ATOM 7632 N N . ILE B 1 416 ? -22.078 15.5 -3.484 1 98.56 416 ILE B N 1
ATOM 7633 C CA . ILE B 1 416 ? -21.953 14.508 -2.424 1 98.56 416 ILE B CA 1
ATOM 7634 C C . ILE B 1 416 ? -20.547 13.891 -2.473 1 98.56 416 ILE B C 1
ATOM 7636 O O . ILE B 1 416 ? -20.016 13.625 -3.553 1 98.56 416 ILE B O 1
ATOM 7640 N N . LEU B 1 417 ? -19.859 13.789 -1.297 1 98.81 417 LEU B N 1
ATOM 7641 C CA . LEU B 1 417 ? -18.781 12.812 -1.228 1 98.81 417 LEU B CA 1
ATOM 7642 C C . LEU B 1 417 ? -19.328 11.391 -1.24 1 98.81 417 LEU B C 1
ATOM 7644 O O . LEU B 1 417 ? -19.688 10.844 -0.193 1 98.81 417 LEU B O 1
ATOM 7648 N N . ALA B 1 418 ? -19.328 10.812 -2.389 1 98.88 418 ALA B N 1
ATOM 7649 C CA . ALA B 1 418 ? -20.094 9.602 -2.643 1 98.88 418 ALA B CA 1
ATOM 7650 C C . ALA B 1 418 ? -19.344 8.367 -2.16 1 98.88 418 ALA B C 1
ATOM 7652 O O . ALA B 1 418 ? -19.953 7.309 -1.953 1 98.88 418 ALA B O 1
ATOM 7653 N N . SER B 1 419 ? -18.094 8.523 -2.014 1 98.81 419 SER B N 1
ATOM 7654 C CA . SER B 1 419 ? -17.281 7.449 -1.433 1 98.81 419 SER B CA 1
ATOM 7655 C C . SER B 1 419 ? -15.961 7.973 -0.904 1 98.81 419 SER B C 1
ATOM 7657 O O . SER B 1 419 ? -15.203 8.609 -1.639 1 98.81 419 SER B O 1
ATOM 7659 N N . TYR B 1 420 ? -15.719 7.867 0.256 1 98.44 420 TYR B N 1
ATOM 7660 C CA . TYR B 1 420 ? -14.438 8.062 0.927 1 98.44 420 TYR B CA 1
ATOM 7661 C C . TYR B 1 420 ? -13.953 6.766 1.563 1 98.44 420 TYR B C 1
ATOM 7663 O O . TYR B 1 420 ? -14.492 6.328 2.582 1 98.44 420 TYR B O 1
ATOM 7671 N N . ILE B 1 421 ? -12.906 6.109 0.973 1 97.94 421 ILE B N 1
ATOM 7672 C CA . ILE B 1 421 ? -12.477 4.789 1.425 1 97.94 421 ILE B CA 1
ATOM 7673 C C . ILE B 1 421 ? -10.961 4.77 1.586 1 97.94 421 ILE B C 1
ATOM 7675 O O . ILE B 1 421 ? -10.234 5.289 0.737 1 97.94 421 ILE B O 1
ATOM 7679 N N . SER B 1 422 ? -10.469 4.246 2.725 1 96 422 SER B N 1
ATOM 7680 C CA . SER B 1 422 ? -9.039 4.188 3.02 1 96 422 SER B CA 1
ATOM 7681 C C . SER B 1 422 ? -8.586 2.752 3.271 1 96 422 SER B C 1
ATOM 7683 O O . SER B 1 422 ? -9.344 1.808 3.031 1 96 422 SER B O 1
ATOM 7685 N N . GLY B 1 423 ? -7.355 2.52 3.699 1 92.38 423 GLY B N 1
ATOM 7686 C CA . GLY B 1 423 ? -6.801 1.191 3.91 1 92.38 423 GLY B CA 1
ATOM 7687 C C . GLY B 1 423 ? -6.355 0.52 2.623 1 92.38 423 GLY B C 1
ATOM 7688 O O . GLY B 1 423 ? -5.887 1.188 1.698 1 92.38 423 GLY B O 1
ATOM 7689 N N . ASP B 1 424 ? -6.422 -0.759 2.621 1 92.69 424 ASP B N 1
ATOM 7690 C CA . ASP B 1 424 ? -5.977 -1.515 1.454 1 92.69 424 ASP B CA 1
ATOM 7691 C C . ASP B 1 424 ? -6.75 -1.096 0.204 1 92.69 424 ASP B C 1
ATOM 7693 O O . ASP B 1 424 ? -6.172 -0.984 -0.879 1 92.69 424 ASP B O 1
ATOM 7697 N N . MET B 1 425 ? -8.055 -0.843 0.365 1 94.44 425 MET B N 1
ATOM 7698 C CA . MET B 1 425 ? -8.875 -0.444 -0.774 1 94.44 425 MET B CA 1
ATOM 7699 C C . MET B 1 425 ? -8.453 0.925 -1.297 1 94.44 425 MET B C 1
ATOM 7701 O O . MET B 1 425 ? -8.625 1.224 -2.48 1 94.44 425 MET B O 1
ATOM 7705 N N . GLY B 1 426 ? -7.875 1.702 -0.437 1 94.56 426 GLY B N 1
ATOM 7706 C CA . GLY B 1 426 ? -7.348 2.979 -0.887 1 94.56 426 GLY B CA 1
ATOM 7707 C C . GLY B 1 426 ? -6.219 2.838 -1.891 1 94.56 426 GLY B C 1
ATOM 7708 O O . GLY B 1 426 ? -5.957 3.756 -2.67 1 94.56 426 GLY B O 1
ATOM 7709 N N . VAL B 1 427 ? -5.562 1.722 -1.859 1 93.38 427 VAL B N 1
ATOM 7710 C CA . VAL B 1 427 ? -4.492 1.421 -2.807 1 93.38 427 VAL B CA 1
ATOM 7711 C C . VAL B 1 427 ? -5.062 0.673 -4.008 1 93.38 427 VAL B C 1
ATOM 7713 O O . VAL B 1 427 ? -4.773 1.018 -5.156 1 93.38 427 VAL B O 1
ATOM 7716 N N . ARG B 1 428 ? -5.977 -0.221 -3.777 1 95.81 428 ARG B N 1
ATOM 7717 C CA . ARG B 1 428 ? -6.48 -1.115 -4.816 1 95.81 428 ARG B CA 1
ATOM 7718 C C . ARG B 1 428 ? -7.316 -0.353 -5.836 1 95.81 428 ARG B C 1
ATOM 7720 O O . ARG B 1 428 ? -7.23 -0.613 -7.035 1 95.81 428 ARG B O 1
ATOM 7727 N N . LEU B 1 429 ? -8.078 0.58 -5.395 1 97.25 429 LEU B N 1
ATOM 7728 C CA . LEU B 1 429 ? -8.977 1.296 -6.289 1 97.25 429 LEU B CA 1
ATOM 7729 C C . LEU B 1 429 ? -8.203 2.205 -7.23 1 97.25 429 LEU B C 1
ATOM 7731 O O . LEU B 1 429 ? -8.727 2.629 -8.266 1 97.25 429 LEU B O 1
ATOM 7735 N N . ALA B 1 430 ? -6.965 2.463 -6.863 1 96.06 430 ALA B N 1
ATOM 7736 C CA . ALA B 1 430 ? -6.109 3.275 -7.727 1 96.06 430 ALA B CA 1
ATOM 7737 C C . ALA B 1 430 ? -5.871 2.586 -9.062 1 96.06 430 ALA B C 1
ATOM 7739 O O . ALA B 1 430 ? -5.574 3.244 -10.062 1 96.06 430 ALA B O 1
ATOM 7740 N N . SER B 1 431 ? -6.047 1.293 -9.102 1 97.06 431 SER B N 1
ATOM 7741 C CA . SER B 1 431 ? -5.773 0.53 -10.32 1 97.06 431 SER B CA 1
ATOM 7742 C C . SER B 1 431 ? -6.91 0.666 -11.32 1 97.06 431 SER B C 1
ATOM 7744 O O . SER B 1 431 ? -6.75 0.331 -12.5 1 97.06 431 SER B O 1
ATOM 7746 N N . MET B 1 432 ? -8.055 1.115 -10.906 1 97.06 432 MET B N 1
ATOM 7747 C CA . MET B 1 432 ? -9.195 1.29 -11.812 1 97.06 432 MET B CA 1
ATOM 7748 C C . MET B 1 432 ? -9.023 2.547 -12.656 1 97.06 432 MET B C 1
ATOM 7750 O O . MET B 1 432 ? -8.453 3.537 -12.203 1 97.06 432 MET B O 1
ATOM 7754 N N . SER B 1 433 ? -9.516 2.494 -13.875 1 96.12 433 SER B N 1
ATOM 7755 C CA . SER B 1 433 ? -9.617 3.75 -14.609 1 96.12 433 SER B CA 1
ATOM 7756 C C . SER B 1 433 ? -10.555 4.73 -13.906 1 96.12 433 SER B C 1
ATOM 7758 O O . SER B 1 433 ? -11.438 4.32 -13.156 1 96.12 433 SER B O 1
ATOM 7760 N N . GLU B 1 434 ? -10.297 5.945 -14.102 1 97.06 434 GLU B N 1
ATOM 7761 C CA . GLU B 1 434 ? -11.148 6.969 -13.5 1 97.06 434 GLU B CA 1
ATOM 7762 C C . GLU B 1 434 ? -12.617 6.762 -13.875 1 97.06 434 GLU B C 1
ATOM 7764 O O . GLU B 1 434 ? -13.492 6.812 -13.016 1 97.06 434 GLU B O 1
ATOM 7769 N N . GLU B 1 435 ? -12.906 6.441 -15.094 1 96.94 435 GLU B N 1
ATOM 7770 C CA . GLU B 1 435 ? -14.273 6.277 -15.578 1 96.94 435 GLU B CA 1
ATOM 7771 C C . GLU B 1 435 ? -14.953 5.078 -14.914 1 96.94 435 GLU B C 1
ATOM 7773 O O . GLU B 1 435 ? -16.109 5.172 -14.477 1 96.94 435 GLU B O 1
ATOM 7778 N N . ASP B 1 436 ? -14.211 3.994 -14.812 1 96.12 436 ASP B N 1
ATOM 7779 C CA . ASP B 1 436 ? -14.758 2.797 -14.18 1 96.12 436 ASP B CA 1
ATOM 7780 C C . ASP B 1 436 ? -15.07 3.041 -12.711 1 96.12 436 ASP B C 1
ATOM 7782 O O . ASP B 1 436 ? -16.125 2.641 -12.219 1 96.12 436 ASP B O 1
ATOM 7786 N N . HIS B 1 437 ? -14.148 3.652 -12.039 1 97.88 437 HIS B N 1
ATOM 7787 C CA . HIS B 1 437 ? -14.305 3.912 -10.609 1 97.88 437 HIS B CA 1
ATOM 7788 C C . HIS B 1 437 ? -15.469 4.855 -10.344 1 97.88 437 HIS B C 1
ATOM 7790 O O . HIS B 1 437 ? -16.312 4.59 -9.477 1 97.88 437 HIS B O 1
ATOM 7796 N N . VAL B 1 438 ? -15.57 5.891 -11.094 1 98.5 438 VAL B N 1
ATOM 7797 C CA . VAL B 1 438 ? -16.641 6.871 -10.938 1 98.5 438 VAL B CA 1
ATOM 7798 C C . VAL B 1 438 ? -17.984 6.219 -11.242 1 98.5 438 VAL B C 1
ATOM 7800 O O . VAL B 1 438 ? -18.969 6.438 -10.523 1 98.5 438 VAL B O 1
ATOM 7803 N N . GLN B 1 439 ? -18.031 5.414 -12.258 1 97.62 439 GLN B N 1
ATOM 7804 C CA . GLN B 1 439 ? -19.266 4.727 -12.602 1 97.62 439 GLN B CA 1
ATOM 7805 C C . GLN B 1 439 ? -19.703 3.781 -11.484 1 97.62 439 GLN B C 1
ATOM 7807 O O . GLN B 1 439 ? -20.891 3.703 -11.156 1 97.62 439 GLN B O 1
ATOM 7812 N N . MET B 1 440 ? -18.766 3.057 -10.961 1 97.06 440 MET B N 1
ATOM 7813 C CA . MET B 1 440 ? -19.047 2.164 -9.844 1 97.06 440 MET B CA 1
ATOM 7814 C C . MET B 1 440 ? -19.688 2.932 -8.688 1 97.06 440 MET B C 1
ATOM 7816 O O . MET B 1 440 ? -20.656 2.475 -8.094 1 97.06 440 MET B O 1
ATOM 7820 N N . VAL B 1 441 ? -19.172 4.07 -8.375 1 98.62 441 VAL B N 1
ATOM 7821 C CA . VAL B 1 441 ? -19.656 4.895 -7.266 1 98.62 441 VAL B CA 1
ATOM 7822 C C . VAL B 1 441 ? -21.031 5.461 -7.602 1 98.62 441 VAL B C 1
ATOM 7824 O O . VAL B 1 441 ? -21.922 5.469 -6.758 1 98.62 441 VAL B O 1
ATOM 7827 N N . LEU B 1 442 ? -21.156 5.945 -8.82 1 98.69 442 LEU B N 1
ATOM 7828 C CA . LEU B 1 442 ? -22.453 6.445 -9.242 1 98.69 442 LEU B CA 1
ATOM 7829 C C . LEU B 1 442 ? -23.516 5.359 -9.133 1 98.69 442 LEU B C 1
ATOM 7831 O O . LEU B 1 442 ? -24.609 5.602 -8.617 1 98.69 442 LEU B O 1
ATOM 7835 N N . ASP B 1 443 ? -23.219 4.172 -9.602 1 97.62 443 ASP B N 1
ATOM 7836 C CA . ASP B 1 443 ? -24.156 3.059 -9.539 1 97.62 443 ASP B CA 1
ATOM 7837 C C . ASP B 1 443 ? -24.547 2.76 -8.094 1 97.62 443 ASP B C 1
ATOM 7839 O O . ASP B 1 443 ? -25.719 2.465 -7.816 1 97.62 443 ASP B O 1
ATOM 7843 N N . ALA B 1 444 ? -23.594 2.818 -7.203 1 98.06 444 ALA B N 1
ATOM 7844 C CA . ALA B 1 444 ? -23.891 2.602 -5.793 1 98.06 444 ALA B CA 1
ATOM 7845 C C . ALA B 1 444 ? -24.844 3.67 -5.262 1 98.06 444 ALA B C 1
ATOM 7847 O O . ALA B 1 444 ? -25.797 3.359 -4.543 1 98.06 444 ALA B O 1
ATOM 7848 N N . MET B 1 445 ? -24.625 4.902 -5.625 1 98.56 445 MET B N 1
ATOM 7849 C CA . MET B 1 445 ? -25.484 5.996 -5.176 1 98.56 445 MET B CA 1
ATOM 7850 C C . MET B 1 445 ? -26.906 5.816 -5.695 1 98.56 445 MET B C 1
ATOM 7852 O O . MET B 1 445 ? -27.875 6.035 -4.965 1 98.56 445 MET B O 1
ATOM 7856 N N . VAL B 1 446 ? -26.984 5.434 -6.945 1 98.12 446 VAL B N 1
ATOM 7857 C CA . VAL B 1 446 ? -28.281 5.219 -7.559 1 98.12 446 VAL B CA 1
ATOM 7858 C C . VAL B 1 446 ? -29 4.047 -6.883 1 98.12 446 VAL B C 1
ATOM 7860 O O . VAL B 1 446 ? -30.188 4.109 -6.605 1 98.12 446 VAL B O 1
ATOM 7863 N N . GLU B 1 447 ? -28.219 3.023 -6.609 1 97.31 447 GLU B N 1
ATOM 7864 C CA . GLU B 1 447 ? -28.781 1.852 -5.941 1 97.31 447 GLU B CA 1
ATOM 7865 C C . GLU B 1 447 ? -29.297 2.201 -4.551 1 97.31 447 GLU B C 1
ATOM 7867 O O . GLU B 1 447 ? -30.375 1.751 -4.148 1 97.31 447 GLU B O 1
ATOM 7872 N N . ILE B 1 448 ? -28.625 2.961 -3.814 1 98.62 448 ILE B N 1
ATOM 7873 C CA . ILE B 1 448 ? -28.953 3.314 -2.439 1 98.62 448 ILE B CA 1
ATOM 7874 C C . ILE B 1 448 ? -30.125 4.301 -2.426 1 98.62 448 ILE B C 1
ATOM 7876 O O . ILE B 1 448 ? -31.078 4.133 -1.664 1 98.62 448 ILE B O 1
ATOM 7880 N N . HIS B 1 449 ? -30.125 5.297 -3.342 1 98.69 449 HIS B N 1
ATOM 7881 C CA . HIS B 1 449 ? -31.031 6.445 -3.236 1 98.69 449 HIS B CA 1
ATOM 7882 C C . HIS B 1 449 ? -32.188 6.312 -4.195 1 98.69 449 HIS B C 1
ATOM 7884 O O . HIS B 1 449 ? -33.188 7.031 -4.066 1 98.69 449 HIS B O 1
ATOM 7890 N N . GLY B 1 450 ? -32.125 5.422 -5.191 1 97.56 450 GLY B N 1
ATOM 7891 C CA . GLY B 1 450 ? -33.188 5.211 -6.137 1 97.56 450 GLY B CA 1
ATOM 7892 C C . GLY B 1 450 ? -32.844 5.605 -7.555 1 97.56 450 GLY B C 1
ATOM 7893 O O . GLY B 1 450 ? -32.062 6.547 -7.77 1 97.56 450 GLY B O 1
ATOM 7894 N N . GLU B 1 451 ? -33.438 4.969 -8.578 1 96.44 451 GLU B N 1
ATOM 7895 C CA . GLU B 1 451 ? -33.094 5.105 -9.992 1 96.44 451 GLU B CA 1
ATOM 7896 C C . GLU B 1 451 ? -33.312 6.535 -10.477 1 96.44 451 GLU B C 1
ATOM 7898 O O . GLU B 1 451 ? -32.594 7.02 -11.352 1 96.44 451 GLU B O 1
ATOM 7903 N N . PHE B 1 452 ? -34.25 7.289 -9.891 1 97 452 PHE B N 1
ATOM 7904 C CA . PHE B 1 452 ? -34.531 8.648 -10.312 1 97 452 PHE B CA 1
ATOM 7905 C C . PHE B 1 452 ? -33.312 9.555 -10.164 1 97 452 PHE B C 1
ATOM 7907 O O . PHE B 1 452 ? -33.188 10.555 -10.867 1 97 452 PHE B O 1
ATOM 7914 N N . THR B 1 453 ? -32.438 9.188 -9.266 1 98.12 453 THR B N 1
ATOM 7915 C CA . THR B 1 453 ? -31.266 10.031 -9 1 98.12 453 THR B CA 1
ATOM 7916 C C . THR B 1 453 ? -30.312 10.016 -10.18 1 98.12 453 THR B C 1
ATOM 7918 O O . THR B 1 453 ? -29.469 10.914 -10.32 1 98.12 453 THR B O 1
ATOM 7921 N N . ARG B 1 454 ? -30.312 8.977 -11.023 1 97.56 454 ARG B N 1
ATOM 7922 C CA . ARG B 1 454 ? -29.484 8.922 -12.227 1 97.56 454 ARG B CA 1
ATOM 7923 C C . ARG B 1 454 ? -29.719 10.141 -13.117 1 97.56 454 ARG B C 1
ATOM 7925 O O . ARG B 1 454 ? -28.781 10.695 -13.68 1 97.56 454 ARG B O 1
ATOM 7932 N N . ASP B 1 455 ? -31 10.539 -13.172 1 97.94 455 ASP B N 1
ATOM 7933 C CA . ASP B 1 455 ? -31.375 11.68 -14.008 1 97.94 455 ASP B CA 1
ATOM 7934 C C . ASP B 1 455 ? -30.891 12.992 -13.383 1 97.94 455 ASP B C 1
ATOM 7936 O O . ASP B 1 455 ? -30.781 14.008 -14.078 1 97.94 455 ASP B O 1
ATOM 7940 N N . LEU B 1 456 ? -30.656 13.008 -12.133 1 98.69 456 LEU B N 1
ATOM 7941 C CA . LEU B 1 456 ? -30.234 14.203 -11.414 1 98.69 456 LEU B CA 1
ATOM 7942 C C . LEU B 1 456 ? -28.719 14.359 -11.469 1 98.69 456 LEU B C 1
ATOM 7944 O O . LEU B 1 456 ? -28.188 15.438 -11.164 1 98.69 456 LEU B O 1
ATOM 7948 N N . TYR B 1 457 ? -28.016 13.258 -11.727 1 98.62 457 TYR B N 1
ATOM 7949 C CA . TYR B 1 457 ? -26.562 13.336 -11.875 1 98.62 457 TYR B CA 1
ATOM 7950 C C . TYR B 1 457 ? -26.188 14.258 -13.023 1 98.62 457 TYR B C 1
ATOM 7952 O O . TYR B 1 457 ? -26.641 14.078 -14.148 1 98.62 457 TYR B O 1
ATOM 7960 N N . THR B 1 458 ? -25.281 15.25 -12.812 1 98.75 458 THR B N 1
ATOM 7961 C CA . THR B 1 458 ? -24.984 16.297 -13.797 1 98.75 458 THR B CA 1
ATOM 7962 C C . THR B 1 458 ? -23.906 15.828 -14.766 1 98.75 458 THR B C 1
ATOM 7964 O O . THR B 1 458 ? -23.688 16.453 -15.805 1 98.75 458 THR B O 1
ATOM 7967 N N . GLY B 1 459 ? -23.203 14.781 -14.406 1 98.38 459 GLY B N 1
ATOM 7968 C CA . GLY B 1 459 ? -22.047 14.344 -15.172 1 98.38 459 GLY B CA 1
ATOM 7969 C C . GLY B 1 459 ? -20.734 14.875 -14.641 1 98.38 459 GLY B C 1
ATOM 7970 O O . GLY B 1 459 ? -19.656 14.43 -15.047 1 98.38 459 GLY B O 1
ATOM 7971 N N . LYS B 1 460 ? -20.828 15.789 -13.695 1 98.75 460 LYS B N 1
ATOM 7972 C CA . LYS B 1 460 ? -19.609 16.344 -13.109 1 98.75 460 LYS B CA 1
ATOM 7973 C C . LYS B 1 460 ? -19.156 15.539 -11.891 1 98.75 460 LYS B C 1
ATOM 7975 O O . LYS B 1 460 ? -19.984 15.141 -11.07 1 98.75 460 LYS B O 1
ATOM 7980 N N . TYR B 1 461 ? -17.891 15.211 -11.805 1 98.81 461 TYR B N 1
ATOM 7981 C CA . TYR B 1 461 ? -17.297 14.438 -10.719 1 98.81 461 TYR B CA 1
ATOM 7982 C C . TYR B 1 461 ? -15.852 14.844 -10.477 1 98.81 461 TYR B C 1
ATOM 7984 O O . TYR B 1 461 ? -15.266 15.578 -11.273 1 98.81 461 TYR B O 1
ATOM 7992 N N . ASN B 1 462 ? -15.367 14.461 -9.352 1 98.75 462 ASN B N 1
ATOM 7993 C CA . ASN B 1 462 ? -13.93 14.43 -9.102 1 98.75 462 ASN B CA 1
ATOM 7994 C C . ASN B 1 462 ? -13.508 13.141 -8.391 1 98.75 462 ASN B C 1
ATOM 7996 O O . ASN B 1 462 ? -14.219 12.656 -7.508 1 98.75 462 ASN B O 1
ATOM 8000 N N . ARG B 1 463 ? -12.5 12.562 -8.859 1 98.62 463 ARG B N 1
ATOM 8001 C CA . ARG B 1 463 ? -11.883 11.391 -8.234 1 98.62 463 ARG B CA 1
ATOM 8002 C C . ARG B 1 463 ? -10.461 11.695 -7.777 1 98.62 463 ARG B C 1
ATOM 8004 O O . ARG B 1 463 ? -9.648 12.211 -8.555 1 98.62 463 ARG B O 1
ATOM 8011 N N . ARG B 1 464 ? -10.195 11.398 -6.52 1 97.88 464 ARG B N 1
ATOM 8012 C CA . ARG B 1 464 ? -8.844 11.578 -6 1 97.88 464 ARG B CA 1
ATOM 8013 C C . ARG B 1 464 ? -8.391 10.352 -5.223 1 97.88 464 ARG B C 1
ATOM 8015 O O . ARG B 1 464 ? -8.891 10.078 -4.133 1 97.88 464 ARG B O 1
ATOM 8022 N N . CYS B 1 465 ? -7.477 9.594 -5.805 1 97.69 465 CYS B N 1
ATOM 8023 C CA . CYS B 1 465 ? -6.734 8.555 -5.094 1 97.69 465 CYS B CA 1
ATOM 8024 C C . CYS B 1 465 ? -5.324 9.023 -4.766 1 97.69 465 CYS B C 1
ATOM 8026 O O . CYS B 1 465 ? -4.484 9.156 -5.66 1 97.69 465 CYS B O 1
ATOM 8028 N N . TRP B 1 466 ? -5.023 9.188 -3.549 1 97.44 466 TRP B N 1
ATOM 8029 C CA . TRP B 1 466 ? -3.822 9.898 -3.125 1 97.44 466 TRP B CA 1
ATOM 8030 C C . TRP B 1 466 ? -2.572 9.07 -3.402 1 97.44 466 TRP B C 1
ATOM 8032 O O . TRP B 1 466 ? -1.469 9.609 -3.492 1 97.44 466 TRP B O 1
ATOM 8042 N N . ALA B 1 467 ? -2.693 7.75 -3.537 1 96.25 467 ALA B N 1
ATOM 8043 C CA . ALA B 1 467 ? -1.565 6.918 -3.945 1 96.25 467 ALA B CA 1
ATOM 8044 C C . ALA B 1 467 ? -1.065 7.312 -5.332 1 96.25 467 ALA B C 1
ATOM 8046 O O . ALA B 1 467 ? 0.08 7.027 -5.688 1 96.25 467 ALA B O 1
ATOM 8047 N N . LEU B 1 468 ? -1.881 8.047 -6.098 1 97.31 468 LEU B N 1
ATOM 8048 C CA . LEU B 1 468 ? -1.55 8.406 -7.477 1 97.31 468 LEU B CA 1
ATOM 8049 C C . LEU B 1 468 ? -1.003 9.828 -7.551 1 97.31 468 LEU B C 1
ATOM 8051 O O . LEU B 1 468 ? -0.519 10.258 -8.602 1 97.31 468 LEU B O 1
ATOM 8055 N N . ASP B 1 469 ? -1.095 10.578 -6.469 1 96.94 469 ASP B N 1
ATOM 8056 C CA . ASP B 1 469 ? -0.641 11.961 -6.488 1 96.94 469 ASP B CA 1
ATOM 8057 C C . ASP B 1 469 ? 0.885 12.039 -6.488 1 96.94 469 ASP B C 1
ATOM 8059 O O . ASP B 1 469 ? 1.535 11.586 -5.547 1 96.94 469 ASP B O 1
ATOM 8063 N N . PRO B 1 470 ? 1.469 12.656 -7.434 1 96.31 470 PRO B N 1
ATOM 8064 C CA . PRO B 1 470 ? 2.928 12.609 -7.547 1 96.31 470 PRO B CA 1
ATOM 8065 C C . PRO B 1 470 ? 3.627 13.461 -6.484 1 96.31 470 PRO B C 1
ATOM 8067 O O . PRO B 1 470 ? 4.832 13.312 -6.266 1 96.31 470 PRO B O 1
ATOM 8070 N N . LEU B 1 471 ? 2.896 14.367 -5.816 1 97.62 471 LEU B N 1
ATOM 8071 C CA . LEU B 1 471 ? 3.523 15.273 -4.855 1 97.62 471 LEU B CA 1
ATOM 8072 C C . LEU B 1 471 ? 3.305 14.781 -3.428 1 97.62 471 LEU B C 1
ATOM 8074 O O . LEU B 1 471 ? 3.924 15.289 -2.492 1 97.62 471 LEU B O 1
ATOM 8078 N N . GLU B 1 472 ? 2.43 13.797 -3.26 1 97 472 GLU B N 1
ATOM 8079 C CA . GLU B 1 472 ? 2.15 13.289 -1.921 1 97 472 GLU B CA 1
ATOM 8080 C C . GLU B 1 472 ? 2.402 11.789 -1.836 1 97 472 GLU B C 1
ATOM 8082 O O . GLU B 1 472 ? 2.982 11.305 -0.861 1 97 472 GLU B O 1
ATOM 8087 N N . SER B 1 473 ? 1.923 11 -2.844 1 96.62 473 SER B N 1
ATOM 8088 C CA . SER B 1 473 ? 2.082 9.555 -2.969 1 96.62 473 SER B CA 1
ATOM 8089 C C . SER B 1 473 ? 1.524 8.836 -1.75 1 96.62 473 SER B C 1
ATOM 8091 O O . SER B 1 473 ? 2.033 7.781 -1.36 1 96.62 473 SER B O 1
ATOM 8093 N N . GLY B 1 474 ? 0.588 9.344 -1.063 1 95.69 474 GLY B N 1
ATOM 8094 C CA . GLY B 1 474 ? -0.082 8.82 0.117 1 95.69 474 GLY B CA 1
ATOM 8095 C C . GLY B 1 474 ? -1.019 9.82 0.764 1 95.69 474 GLY B C 1
ATOM 8096 O O . GLY B 1 474 ? -0.985 11.016 0.439 1 95.69 474 GLY B O 1
ATOM 8097 N N . SER B 1 475 ? -1.818 9.344 1.696 1 96.75 475 SER B N 1
ATOM 8098 C CA . SER B 1 475 ? -2.828 10.211 2.293 1 96.75 475 SER B CA 1
ATOM 8099 C C . SER B 1 475 ? -2.324 10.836 3.592 1 96.75 475 SER B C 1
ATOM 8101 O O . SER B 1 475 ? -2.395 12.055 3.773 1 96.75 475 SER B O 1
ATOM 8103 N N . TRP B 1 476 ? -1.887 10.086 4.504 1 97.62 476 TRP B N 1
ATOM 8104 C CA . TRP B 1 476 ? -1.363 10.531 5.789 1 97.62 476 TRP B CA 1
ATOM 8105 C C . TRP B 1 476 ? -0.401 9.5 6.371 1 97.62 476 TRP B C 1
ATOM 8107 O O . TRP B 1 476 ? -0.378 8.352 5.938 1 97.62 476 TRP B O 1
ATOM 8117 N N . ALA B 1 477 ? 0.459 9.938 7.223 1 97.44 477 ALA B N 1
ATOM 8118 C CA . ALA B 1 477 ? 1.319 9.016 7.957 1 97.44 477 ALA B CA 1
ATOM 8119 C C . ALA B 1 477 ? 0.496 8.094 8.859 1 97.44 477 ALA B C 1
ATOM 8121 O O . ALA B 1 477 ? -0.478 8.531 9.477 1 97.44 477 ALA B O 1
ATOM 8122 N N . SER B 1 478 ? 0.795 6.863 8.844 1 95.88 478 SER B N 1
ATOM 8123 C CA . SER B 1 478 ? 0.198 5.844 9.695 1 95.88 478 SER B CA 1
ATOM 8124 C C . SER B 1 478 ? 1.267 4.961 10.328 1 95.88 478 SER B C 1
ATOM 8126 O O . SER B 1 478 ? 1.392 3.783 9.992 1 95.88 478 SER B O 1
ATOM 8128 N N . PRO B 1 479 ? 1.972 5.516 11.32 1 96.56 479 PRO B N 1
ATOM 8129 C CA . PRO B 1 479 ? 3.076 4.766 11.922 1 96.56 479 PRO B CA 1
ATOM 8130 C C . PRO B 1 479 ? 2.641 3.404 12.461 1 96.56 479 PRO B C 1
ATOM 8132 O O . PRO B 1 479 ? 1.562 3.285 13.055 1 96.56 479 PRO B O 1
ATOM 8135 N N . THR B 1 480 ? 3.451 2.363 12.219 1 96 480 THR B N 1
ATOM 8136 C CA . THR B 1 480 ? 3.234 1.051 12.82 1 96 480 THR B CA 1
ATOM 8137 C C . THR B 1 480 ? 3.842 0.989 14.219 1 96 480 THR B C 1
ATOM 8139 O O . THR B 1 480 ? 4.496 1.938 14.656 1 96 480 THR B O 1
ATOM 8142 N N . ALA B 1 481 ? 3.598 -0.119 14.953 1 96.31 481 ALA B N 1
ATOM 8143 C CA . ALA B 1 481 ? 4.059 -0.275 16.328 1 96.31 481 ALA B CA 1
ATOM 8144 C C . ALA B 1 481 ? 5.547 0.027 16.438 1 96.31 481 ALA B C 1
ATOM 8146 O O . ALA B 1 481 ? 6.355 -0.489 15.672 1 96.31 481 ALA B O 1
ATOM 8147 N N . GLY B 1 482 ? 5.902 0.962 17.344 1 97 482 GLY B N 1
ATOM 8148 C CA . GLY B 1 482 ? 7.277 1.302 17.672 1 97 482 GLY B CA 1
ATOM 8149 C C . GLY B 1 482 ? 7.777 2.529 16.938 1 97 482 GLY B C 1
ATOM 8150 O O . GLY B 1 482 ? 8.75 3.16 17.344 1 97 482 GLY B O 1
ATOM 8151 N N . GLN B 1 483 ? 7.152 2.977 15.859 1 96.88 483 GLN B N 1
ATOM 8152 C CA . GLN B 1 483 ? 7.707 4.008 14.984 1 96.88 483 GLN B CA 1
ATOM 8153 C C . GLN B 1 483 ? 7.539 5.395 15.602 1 96.88 483 GLN B C 1
ATOM 8155 O O . GLN B 1 483 ? 8.375 6.273 15.391 1 96.88 483 GLN B O 1
ATOM 8160 N N . HIS B 1 484 ? 6.457 5.633 16.406 1 96 484 HIS B N 1
ATOM 8161 C CA . HIS B 1 484 ? 6.348 6.906 17.109 1 96 484 HIS B CA 1
ATOM 8162 C C . HIS B 1 484 ? 7.508 7.105 18.078 1 96 484 HIS B C 1
ATOM 8164 O O . HIS B 1 484 ? 8.234 8.102 17.984 1 96 484 HIS B O 1
ATOM 8170 N N . GLN B 1 485 ? 7.617 6.074 18.844 1 96.69 485 GLN B N 1
ATOM 8171 C CA . GLN B 1 485 ? 8.617 6.133 19.906 1 96.69 485 GLN B CA 1
ATOM 8172 C C . GLN B 1 485 ? 10.023 6.27 19.328 1 96.69 485 GLN B C 1
ATOM 8174 O O . GLN B 1 485 ? 10.852 7.008 19.875 1 96.69 485 GLN B O 1
ATOM 8179 N N . LEU B 1 486 ? 10.289 5.625 18.281 1 97.25 486 LEU B N 1
ATOM 8180 C CA . LEU B 1 486 ? 11.641 5.582 17.734 1 97.25 486 LEU B CA 1
ATOM 8181 C C . LEU B 1 486 ? 11.93 6.836 16.906 1 97.25 486 LEU B C 1
ATOM 8183 O O . LEU B 1 486 ? 13.023 7.402 17 1 97.25 486 LEU B O 1
ATOM 8187 N N . TYR B 1 487 ? 10.992 7.32 16.094 1 98.06 487 TYR B N 1
ATOM 8188 C CA . TYR B 1 487 ? 11.32 8.266 15.039 1 98.06 487 TYR B CA 1
ATOM 8189 C C . TYR B 1 487 ? 11.031 9.695 15.469 1 98.06 487 TYR B C 1
ATOM 8191 O O . TYR B 1 487 ? 11.688 10.633 15.016 1 98.06 487 TYR B O 1
ATOM 8199 N N . ILE B 1 488 ? 10.078 9.977 16.344 1 98.25 488 ILE B N 1
ATOM 8200 C CA . ILE B 1 488 ? 9.656 11.336 16.656 1 98.25 488 ILE B CA 1
ATOM 8201 C C . ILE B 1 488 ? 10.836 12.125 17.219 1 98.25 488 ILE B C 1
ATOM 8203 O O . ILE B 1 488 ? 11.086 13.258 16.812 1 98.25 488 ILE B O 1
ATOM 8207 N N . PRO B 1 489 ? 11.664 11.523 18.141 1 97.81 489 PRO B N 1
ATOM 8208 C CA . PRO B 1 489 ? 12.805 12.289 18.641 1 97.81 489 PRO B CA 1
ATOM 8209 C C . PRO B 1 489 ? 13.75 12.734 17.516 1 97.81 489 PRO B C 1
ATOM 8211 O O . PRO B 1 489 ? 14.398 13.781 17.641 1 97.81 489 PRO B O 1
ATOM 8214 N N . GLU B 1 490 ? 13.836 11.969 16.453 1 98 490 GLU B N 1
ATOM 8215 C CA . GLU B 1 490 ? 14.703 12.312 15.328 1 98 490 GLU B CA 1
ATOM 8216 C C . GLU B 1 490 ? 14.219 13.57 14.617 1 98 490 GLU B C 1
ATOM 8218 O O . GLU B 1 490 ? 15.031 14.328 14.078 1 98 490 GLU B O 1
ATOM 8223 N N . TYR B 1 491 ? 12.906 13.859 14.711 1 98.5 491 TYR B N 1
ATOM 8224 C CA . TYR B 1 491 ? 12.336 15 14.008 1 98.5 491 TYR B CA 1
ATOM 8225 C C . TYR B 1 491 ? 12.672 16.297 14.711 1 98.5 491 TYR B C 1
ATOM 8227 O O . TYR B 1 491 ? 12.5 17.391 14.141 1 98.5 491 TYR B O 1
ATOM 8235 N N . PHE B 1 492 ? 13.195 16.234 15.906 1 97.88 492 PHE B N 1
ATOM 8236 C CA . PHE B 1 492 ? 13.555 17.406 16.703 1 97.88 492 PHE B CA 1
ATOM 8237 C C . PHE B 1 492 ? 15.023 17.766 16.484 1 97.88 492 PHE B C 1
ATOM 8239 O O . PHE B 1 492 ? 15.523 18.734 17.094 1 97.88 492 PHE B O 1
ATOM 8246 N N . LYS B 1 493 ? 15.695 17.031 15.617 1 97.38 493 LYS B N 1
ATOM 8247 C CA . LYS B 1 493 ? 17.094 17.297 15.328 1 97.38 493 LYS B CA 1
ATOM 8248 C C . LYS B 1 493 ? 17.266 17.938 13.953 1 97.38 493 LYS B C 1
ATOM 8250 O O . LYS B 1 493 ? 16.406 17.781 13.086 1 97.38 493 LYS B O 1
ATOM 8255 N N . THR B 1 494 ? 18.297 18.734 13.859 1 97.38 494 THR B N 1
ATOM 8256 C CA . THR B 1 494 ? 18.688 19.312 12.586 1 97.38 494 THR B CA 1
ATOM 8257 C C . THR B 1 494 ? 19.828 18.516 11.945 1 97.38 494 THR B C 1
ATOM 8259 O O . THR B 1 494 ? 20.859 18.281 12.57 1 97.38 494 THR B O 1
ATOM 8262 N N . TYR B 1 495 ? 19.594 18.078 10.727 1 97.75 495 TYR B N 1
ATOM 8263 C CA . TYR B 1 495 ? 20.594 17.266 10.031 1 97.75 495 TYR B CA 1
ATOM 8264 C C . TYR B 1 495 ? 21.078 17.969 8.773 1 97.75 495 TYR B C 1
ATOM 8266 O O . TYR B 1 495 ? 20.312 18.219 7.848 1 97.75 495 TYR B O 1
ATOM 8274 N N . ASN B 1 496 ? 22.375 18.297 8.672 1 97.75 496 ASN B N 1
ATOM 8275 C CA . ASN B 1 496 ? 22.938 18.938 7.488 1 97.75 496 ASN B CA 1
ATOM 8276 C C . ASN B 1 496 ? 22.188 20.203 7.113 1 97.75 496 ASN B C 1
ATOM 8278 O O . ASN B 1 496 ? 21.844 20.406 5.949 1 97.75 496 ASN B O 1
ATOM 8282 N N . LYS B 1 497 ? 21.797 20.969 8.172 1 98.06 497 LYS B N 1
ATOM 8283 C CA . LYS B 1 497 ? 21.094 22.234 8.016 1 98.06 497 LYS B CA 1
ATOM 8284 C C . LYS B 1 497 ? 19.672 22.031 7.488 1 98.06 497 LYS B C 1
ATOM 8286 O O . LYS B 1 497 ? 19.047 22.969 6.992 1 98.06 497 LYS B O 1
ATOM 8291 N N . MET B 1 498 ? 19.141 20.766 7.582 1 98.75 498 MET B N 1
ATOM 8292 C CA . MET B 1 498 ? 17.766 20.484 7.211 1 98.75 498 MET B CA 1
ATOM 8293 C C . MET B 1 498 ? 16.906 20.25 8.453 1 98.75 498 MET B C 1
ATOM 8295 O O . MET B 1 498 ? 17.344 19.625 9.414 1 98.75 498 MET B O 1
ATOM 8299 N N . ILE B 1 499 ? 15.742 20.781 8.453 1 98.81 499 ILE B N 1
ATOM 8300 C CA . ILE B 1 499 ? 14.703 20.531 9.445 1 98.81 499 ILE B CA 1
ATOM 8301 C C . ILE B 1 499 ? 13.469 19.938 8.766 1 98.81 499 ILE B C 1
ATOM 8303 O O . ILE B 1 499 ? 12.953 20.5 7.805 1 98.81 499 ILE B O 1
ATOM 8307 N N . PHE B 1 500 ? 13.023 18.766 9.234 1 98.94 500 PHE B N 1
ATOM 8308 C CA . PHE B 1 500 ? 11.891 18.094 8.609 1 98.94 500 PHE B CA 1
ATOM 8309 C C . PHE B 1 500 ? 10.594 18.422 9.336 1 98.94 500 PHE B C 1
ATOM 8311 O O . PHE B 1 500 ? 10.508 18.281 10.562 1 98.94 500 PHE B O 1
ATOM 8318 N N . VAL B 1 501 ? 9.586 18.906 8.594 1 98.88 501 VAL B N 1
ATOM 8319 C CA . VAL B 1 501 ? 8.266 19.188 9.156 1 98.88 501 VAL B CA 1
ATOM 8320 C C . VAL B 1 501 ? 7.184 18.562 8.266 1 98.88 501 VAL B C 1
ATOM 8322 O O . VAL B 1 501 ? 7.441 18.219 7.113 1 98.88 501 VAL B O 1
ATOM 8325 N N . GLY B 1 502 ? 6.004 18.391 8.727 1 98.75 502 GLY B N 1
ATOM 8326 C CA . GLY B 1 502 ? 4.824 17.812 8.117 1 98.75 502 GLY B CA 1
ATOM 8327 C C . GLY B 1 502 ? 3.965 17.031 9.086 1 98.75 502 GLY B C 1
ATOM 8328 O O . GLY B 1 502 ? 4.449 16.594 10.133 1 98.75 502 GLY B O 1
ATOM 8329 N N . GLU B 1 503 ? 2.764 16.859 8.664 1 98.38 503 GLU B N 1
ATOM 8330 C CA . GLU B 1 503 ? 1.868 16.062 9.492 1 98.38 503 GLU B CA 1
ATOM 8331 C C . GLU B 1 503 ? 2.52 14.742 9.891 1 98.38 503 GLU B C 1
ATOM 8333 O O . GLU B 1 503 ? 2.279 14.234 10.992 1 98.38 503 GLU B O 1
ATOM 8338 N N . HIS B 1 504 ? 3.408 14.203 9.055 1 98.56 504 HIS B N 1
ATOM 8339 C CA . HIS B 1 504 ? 4.051 12.914 9.289 1 98.56 504 HIS B CA 1
ATOM 8340 C C . HIS B 1 504 ? 5.074 13.008 10.414 1 98.56 504 HIS B C 1
ATOM 8342 O O . HIS B 1 504 ? 5.52 11.977 10.938 1 98.56 504 HIS B O 1
ATOM 8348 N N . THR B 1 505 ? 5.469 14.211 10.805 1 98.75 505 THR B N 1
ATOM 8349 C CA . THR B 1 505 ? 6.469 14.352 11.859 1 98.75 505 THR B CA 1
ATOM 8350 C C . THR B 1 505 ? 5.809 14.773 13.172 1 98.75 505 THR B C 1
ATOM 8352 O O . THR B 1 505 ? 6.5 15.141 14.125 1 98.75 505 THR B O 1
ATOM 8355 N N . SER B 1 506 ? 4.461 14.758 13.25 1 98.19 506 SER B N 1
ATOM 8356 C CA . SER B 1 506 ? 3.707 15.156 14.438 1 98.19 506 SER B CA 1
ATOM 8357 C C . SER B 1 506 ? 3.291 13.945 15.258 1 98.19 506 SER B C 1
ATOM 8359 O O . SER B 1 506 ? 3.783 12.836 15.039 1 98.19 506 SER B O 1
ATOM 8361 N N . TYR B 1 507 ? 2.447 14.203 16.344 1 97.94 507 TYR B N 1
ATOM 8362 C CA . TYR B 1 507 ? 2.004 13.172 17.281 1 97.94 507 TYR B CA 1
ATOM 8363 C C . TYR B 1 507 ? 0.7 12.539 16.812 1 97.94 507 TYR B C 1
ATOM 8365 O O . TYR B 1 507 ? 0.35 11.438 17.234 1 97.94 507 TYR B O 1
ATOM 8373 N N . THR B 1 508 ? -0.064 13.312 16.094 1 98.19 508 THR B N 1
ATOM 8374 C CA . THR B 1 508 ? -1.289 12.859 15.445 1 98.19 508 THR B CA 1
ATOM 8375 C C . THR B 1 508 ? -1.197 13.031 13.938 1 98.19 508 THR B C 1
ATOM 8377 O O . THR B 1 508 ? -0.313 13.734 13.438 1 98.19 508 THR B O 1
ATOM 8380 N N . HIS B 1 509 ? -2.031 12.383 13.219 1 97.88 509 HIS B N 1
ATOM 8381 C CA . HIS B 1 509 ? -1.901 12.336 11.766 1 97.88 509 HIS B CA 1
ATOM 8382 C C . HIS B 1 509 ? -3.254 12.523 11.086 1 97.88 509 HIS B C 1
ATOM 8384 O O . HIS B 1 509 ? -4.297 12.438 11.734 1 97.88 509 HIS B O 1
ATOM 8390 N N . ALA B 1 510 ? -3.221 12.875 9.812 1 97.38 510 ALA B N 1
ATOM 8391 C CA . ALA B 1 510 ? -4.402 12.953 8.953 1 97.38 510 ALA B CA 1
ATOM 8392 C C . ALA B 1 510 ? -5.168 14.258 9.195 1 97.38 510 ALA B C 1
ATOM 8394 O O . ALA B 1 510 ? -6.258 14.445 8.656 1 97.38 510 ALA B O 1
ATOM 8395 N N . TRP B 1 511 ? -4.652 15.211 10.016 1 98.56 511 TRP B N 1
ATOM 8396 C CA . TRP B 1 511 ? -5.352 16.453 10.352 1 98.56 511 TRP B CA 1
ATOM 8397 C C . TRP B 1 511 ? -4.484 17.672 10.062 1 98.56 511 TRP B C 1
ATOM 8399 O O . TRP B 1 511 ? -3.258 17.609 10.203 1 98.56 511 TRP B O 1
ATOM 8409 N N . ILE B 1 512 ? -5.105 18.797 9.719 1 98.75 512 ILE B N 1
ATOM 8410 C CA . ILE B 1 512 ? -4.391 20.031 9.461 1 98.75 512 ILE B CA 1
ATOM 8411 C C . ILE B 1 512 ? -3.656 20.484 10.719 1 98.75 512 ILE B C 1
ATOM 8413 O O . ILE B 1 512 ? -2.541 21 10.641 1 98.75 512 ILE B O 1
ATOM 8417 N N . ALA B 1 513 ? -4.258 20.234 11.891 1 98.5 513 ALA B N 1
ATOM 8418 C CA . ALA B 1 513 ? -3.645 20.625 13.164 1 98.5 513 ALA B CA 1
ATOM 8419 C C . ALA B 1 513 ? -2.27 19.984 13.328 1 98.5 513 ALA B C 1
ATOM 8421 O O . ALA B 1 513 ? -1.349 20.609 13.859 1 98.5 513 ALA B O 1
ATOM 8422 N N . SER B 1 514 ? -2.129 18.75 12.898 1 98.56 514 SER B N 1
ATOM 8423 C CA . SER B 1 514 ? -0.855 18.047 12.992 1 98.56 514 SER B CA 1
ATOM 8424 C C . SER B 1 514 ? 0.208 18.703 12.117 1 98.56 514 SER B C 1
ATOM 8426 O O . SER B 1 514 ? 1.371 18.797 12.516 1 98.56 514 SER B O 1
ATOM 8428 N N . ALA B 1 515 ? -0.209 19.125 10.922 1 98.81 515 ALA B N 1
ATOM 8429 C CA . ALA B 1 515 ? 0.704 19.844 10.031 1 98.81 515 ALA B CA 1
ATOM 8430 C C . ALA B 1 515 ? 1.142 21.172 10.633 1 98.81 515 ALA B C 1
ATOM 8432 O O . ALA B 1 515 ? 2.324 21.516 10.586 1 98.81 515 ALA B O 1
ATOM 8433 N N . LEU B 1 516 ? 0.191 21.891 11.219 1 98.75 516 LEU B N 1
ATOM 8434 C CA . LEU B 1 516 ? 0.49 23.188 11.812 1 98.75 516 LEU B CA 1
ATOM 8435 C C . LEU B 1 516 ? 1.426 23.031 13.008 1 98.75 516 LEU B C 1
ATOM 8437 O O . LEU B 1 516 ? 2.395 23.781 13.141 1 98.75 516 LEU B O 1
ATOM 8441 N N . ASP B 1 517 ? 1.135 22.016 13.82 1 97.25 517 ASP B N 1
ATOM 8442 C CA . ASP B 1 517 ? 1.995 21.719 14.961 1 97.25 517 ASP B CA 1
ATOM 8443 C C . ASP B 1 517 ? 3.439 21.5 14.516 1 97.25 517 ASP B C 1
ATOM 8445 O O . ASP B 1 517 ? 4.367 22.031 15.109 1 97.25 517 ASP B O 1
ATOM 8449 N N . SER B 1 518 ? 3.615 20.734 13.531 1 98.62 518 SER B N 1
ATOM 8450 C CA . SER B 1 518 ? 4.949 20.422 13.031 1 98.62 518 SER B CA 1
ATOM 8451 C C . SER B 1 518 ? 5.633 21.656 12.461 1 98.62 518 SER B C 1
ATOM 8453 O O . SER B 1 518 ? 6.848 21.812 12.609 1 98.62 518 SER B O 1
ATOM 8455 N N . GLY B 1 519 ? 4.836 22.516 11.758 1 98.88 519 GLY B N 1
ATOM 8456 C CA . GLY B 1 519 ? 5.387 23.75 11.242 1 98.88 519 GLY B CA 1
ATOM 8457 C C . GLY B 1 519 ? 5.871 24.688 12.336 1 98.88 519 GLY B C 1
ATOM 8458 O O . GLY B 1 519 ? 6.922 25.328 12.195 1 98.88 519 GLY B O 1
ATOM 8459 N N . ILE B 1 520 ? 5.145 24.797 13.43 1 98.5 520 ILE B N 1
ATOM 8460 C CA . ILE B 1 520 ? 5.535 25.609 14.578 1 98.5 520 ILE B CA 1
ATOM 8461 C C . ILE B 1 520 ? 6.805 25.031 15.203 1 98.5 520 ILE B C 1
ATOM 8463 O O . ILE B 1 520 ? 7.77 25.766 15.445 1 98.5 520 ILE B O 1
ATOM 8467 N N . ARG B 1 521 ? 6.793 23.703 15.398 1 98.19 521 ARG B N 1
ATOM 8468 C CA . ARG B 1 521 ? 7.953 23.031 15.984 1 98.19 521 ARG B CA 1
ATOM 8469 C C . ARG B 1 521 ? 9.203 23.266 15.141 1 98.19 521 ARG B C 1
ATOM 8471 O O . ARG B 1 521 ? 10.266 23.594 15.672 1 98.19 521 ARG B O 1
ATOM 8478 N N . GLY B 1 522 ? 9.055 23.141 13.836 1 98.62 522 GLY B N 1
ATOM 8479 C CA . GLY B 1 522 ? 10.188 23.344 12.945 1 98.62 522 GLY B CA 1
ATOM 8480 C C . GLY B 1 522 ? 10.719 24.766 12.969 1 98.62 522 GLY B C 1
ATOM 8481 O O . GLY B 1 522 ? 11.93 24.984 12.961 1 98.62 522 GLY B O 1
ATOM 8482 N N . ALA B 1 523 ? 9.859 25.734 12.969 1 98.81 523 ALA B N 1
ATOM 8483 C CA . ALA B 1 523 ? 10.266 27.141 13.047 1 98.81 523 ALA B CA 1
ATOM 8484 C C . ALA B 1 523 ? 10.984 27.422 14.359 1 98.81 523 ALA B C 1
ATOM 8486 O O . ALA B 1 523 ? 12.023 28.094 14.375 1 98.81 523 ALA B O 1
ATOM 8487 N N . VAL B 1 524 ? 10.438 26.891 15.422 1 97.25 524 VAL B N 1
ATOM 8488 C CA . VAL B 1 524 ? 11.031 27.094 16.75 1 97.25 524 VAL B CA 1
ATOM 8489 C C . VAL B 1 524 ? 12.414 26.438 16.781 1 97.25 524 VAL B C 1
ATOM 8491 O O . VAL B 1 524 ? 13.367 27.016 17.312 1 97.25 524 VAL B O 1
ATOM 8494 N N . GLN B 1 525 ? 12.469 25.25 16.25 1 96.81 525 GLN B N 1
ATOM 8495 C CA . GLN B 1 525 ? 13.742 24.562 16.141 1 96.81 525 GLN B CA 1
ATOM 8496 C C . GLN B 1 525 ? 14.781 25.406 15.422 1 96.81 525 GLN B C 1
ATOM 8498 O O . GLN B 1 525 ? 15.922 25.516 15.867 1 96.81 525 GLN B O 1
ATOM 8503 N N . LEU B 1 526 ? 14.383 26.016 14.305 1 97.69 526 LEU B N 1
ATOM 8504 C CA . LEU B 1 526 ? 15.273 26.859 13.523 1 97.69 526 LEU B CA 1
ATOM 8505 C C . LEU B 1 526 ? 15.688 28.094 14.305 1 97.69 526 LEU B C 1
ATOM 8507 O O . LEU B 1 526 ? 16.859 28.469 14.328 1 97.69 526 LEU B O 1
ATOM 8511 N N . LEU B 1 527 ? 14.766 28.766 14.977 1 96.5 527 LEU B N 1
ATOM 8512 C CA . LEU B 1 527 ? 15.055 29.938 15.773 1 96.5 527 LEU B CA 1
ATOM 8513 C C . LEU B 1 527 ? 16.062 29.625 16.875 1 96.5 527 LEU B C 1
ATOM 8515 O O . LEU B 1 527 ? 17.016 30.391 17.109 1 96.5 527 LEU B O 1
ATOM 8519 N N . LEU B 1 528 ? 15.906 28.469 17.469 1 93.75 528 LEU B N 1
ATOM 8520 C CA . LEU B 1 528 ? 16.828 28.078 18.531 1 93.75 528 LEU B CA 1
ATOM 8521 C C . LEU B 1 528 ? 18.219 27.766 17.953 1 93.75 528 LEU B C 1
ATOM 8523 O O . LEU B 1 528 ? 19.234 28.094 18.562 1 93.75 528 LEU B O 1
ATOM 8527 N N . GLU B 1 529 ? 18.219 27.156 16.75 1 92.44 529 GLU B N 1
ATOM 8528 C CA . GLU B 1 529 ? 19.5 26.906 16.062 1 92.44 529 GLU B CA 1
ATOM 8529 C C . GLU B 1 529 ? 20.234 28.203 15.781 1 92.44 529 GLU B C 1
ATOM 8531 O O . GLU B 1 529 ? 21.469 28.25 15.797 1 92.44 529 GLU B O 1
ATOM 8536 N N . LEU B 1 530 ? 19.469 29.25 15.602 1 94 530 LEU B N 1
ATOM 8537 C CA . LEU B 1 530 ? 20.031 30.547 15.242 1 94 530 LEU B CA 1
ATOM 8538 C C . LEU B 1 530 ? 20.297 31.391 16.484 1 94 530 LEU B C 1
ATOM 8540 O O . LEU B 1 530 ? 20.734 32.531 16.375 1 94 530 LEU B O 1
ATOM 8544 N N . GLY B 1 531 ? 19.984 30.859 17.641 1 90.94 531 GLY B N 1
ATOM 8545 C CA . GLY B 1 531 ? 20.203 31.578 18.891 1 90.94 531 GLY B CA 1
ATOM 8546 C C . GLY B 1 531 ? 19.125 32.594 19.203 1 90.94 531 GLY B C 1
ATOM 8547 O O . GLY B 1 531 ? 19.281 33.406 20.094 1 90.94 531 GLY B O 1
ATOM 8548 N N . LEU B 1 532 ? 18.047 32.531 18.5 1 93.75 532 LEU B N 1
ATOM 8549 C CA . LEU B 1 532 ? 16.938 33.469 18.688 1 93.75 532 LEU B CA 1
ATOM 8550 C C . LEU B 1 532 ? 15.938 32.938 19.703 1 93.75 532 LEU B C 1
ATOM 8552 O O . LEU B 1 532 ? 14.773 32.688 19.375 1 93.75 532 LEU B O 1
ATOM 8556 N N . VAL B 1 533 ? 16.328 32.812 20.922 1 92.94 533 VAL B N 1
ATOM 8557 C CA . VAL B 1 533 ? 15.602 32.156 22 1 92.94 533 VAL B CA 1
ATOM 8558 C C . VAL B 1 533 ? 14.344 32.969 22.344 1 92.94 533 VAL B C 1
ATOM 8560 O O . VAL B 1 533 ? 13.273 32.406 22.547 1 92.94 533 VAL B O 1
ATOM 8563 N N . ASP B 1 534 ? 14.461 34.312 22.406 1 93.31 534 ASP B N 1
ATOM 8564 C CA . ASP B 1 534 ? 13.305 35.156 22.719 1 93.31 534 ASP B CA 1
ATOM 8565 C C . ASP B 1 534 ? 12.211 35 21.672 1 93.31 534 ASP B C 1
ATOM 8567 O O . ASP B 1 534 ? 11.031 34.906 22 1 93.31 534 ASP B O 1
ATOM 8571 N N . GLU B 1 535 ? 12.609 35 20.422 1 95.12 535 GLU B N 1
ATOM 8572 C CA . GLU B 1 535 ? 11.656 34.812 19.328 1 95.12 535 GLU B CA 1
ATOM 8573 C C . GLU B 1 535 ? 10.992 33.438 19.406 1 95.12 535 GLU B C 1
ATOM 8575 O O . GLU B 1 535 ? 9.797 33.312 19.141 1 95.12 535 GLU B O 1
ATOM 8580 N N . ALA B 1 536 ? 11.781 32.438 19.75 1 95.31 536 ALA B N 1
ATOM 8581 C CA . ALA B 1 536 ? 11.25 31.094 19.906 1 95.31 536 ALA B CA 1
ATOM 8582 C C . ALA B 1 536 ? 10.211 31.031 21.016 1 95.31 536 ALA B C 1
ATOM 8584 O O . ALA B 1 536 ? 9.148 30.422 20.859 1 95.31 536 ALA B O 1
ATOM 8585 N N . LYS B 1 537 ? 10.492 31.625 22.125 1 93.69 537 LYS B N 1
ATOM 8586 C CA . LYS B 1 537 ? 9.562 31.672 23.25 1 93.69 537 LYS B CA 1
ATOM 8587 C C . LYS B 1 537 ? 8.273 32.406 22.859 1 93.69 537 LYS B C 1
ATOM 8589 O O . LYS B 1 537 ? 7.184 31.984 23.25 1 93.69 537 LYS B O 1
ATOM 8594 N N . GLN B 1 538 ? 8.414 33.469 22.125 1 95.44 538 GLN B N 1
ATOM 8595 C CA . GLN B 1 538 ? 7.246 34.219 21.672 1 95.44 538 GLN B CA 1
ATOM 8596 C C . GLN B 1 538 ? 6.367 33.375 20.75 1 95.44 538 GLN B C 1
ATOM 8598 O O . GLN B 1 538 ? 5.141 33.438 20.844 1 95.44 538 GLN B O 1
ATOM 8603 N N . ALA B 1 539 ? 7.02 32.656 19.875 1 96.44 539 ALA B N 1
ATOM 8604 C CA . ALA B 1 539 ? 6.285 31.781 18.969 1 96.44 539 ALA B CA 1
ATOM 8605 C C . ALA B 1 539 ? 5.504 30.719 19.75 1 96.44 539 ALA B C 1
ATOM 8607 O O . ALA B 1 539 ? 4.332 30.469 19.453 1 96.44 539 ALA B O 1
ATOM 8608 N N . VAL B 1 540 ? 6.141 30.109 20.734 1 95 540 VAL B N 1
ATOM 8609 C CA . VAL B 1 540 ? 5.508 29.078 21.547 1 95 540 VAL B CA 1
ATOM 8610 C C . VAL B 1 540 ? 4.371 29.688 22.359 1 95 540 VAL B C 1
ATOM 8612 O O . VAL B 1 540 ? 3.297 29.094 22.484 1 95 540 VAL B O 1
ATOM 8615 N N . GLU B 1 541 ? 4.582 30.797 22.922 1 93.62 541 GLU B N 1
ATOM 8616 C CA . GLU B 1 541 ? 3.549 31.469 23.703 1 93.62 541 GLU B CA 1
ATOM 8617 C C . GLU B 1 541 ? 2.328 31.781 22.844 1 93.62 541 GLU B C 1
ATOM 8619 O O . GLU B 1 541 ? 1.19 31.578 23.281 1 93.62 541 GLU B O 1
ATOM 8624 N N . LYS B 1 542 ? 2.572 32.25 21.688 1 95.06 542 LYS B N 1
ATOM 8625 C CA . LYS B 1 542 ? 1.478 32.656 20.812 1 95.06 542 LYS B CA 1
ATOM 8626 C C . LYS B 1 542 ? 0.709 31.453 20.297 1 95.06 542 LYS B C 1
ATOM 8628 O O . LYS B 1 542 ? -0.524 31.453 20.281 1 95.06 542 LYS B O 1
ATOM 8633 N N . TRP B 1 543 ? 1.428 30.422 19.875 1 96.06 543 TRP B N 1
ATOM 8634 C CA . TRP B 1 543 ? 0.79 29.406 19.047 1 96.06 543 TRP B CA 1
ATOM 8635 C C . TRP B 1 543 ? 0.554 28.125 19.859 1 96.06 543 TRP B C 1
ATOM 8637 O O . TRP B 1 543 ? -0.303 27.312 19.5 1 96.06 543 TRP B O 1
ATOM 8647 N N . MET B 1 544 ? 1.322 27.859 20.938 1 91.31 544 MET B N 1
ATOM 8648 C CA . MET B 1 544 ? 1.197 26.594 21.656 1 91.31 544 MET B CA 1
ATOM 8649 C C . MET B 1 544 ? 0.665 26.812 23.078 1 91.31 544 MET B C 1
ATOM 8651 O O . MET B 1 544 ? -0.387 26.281 23.438 1 91.31 544 MET B O 1
ATOM 8655 N N . ALA B 1 545 ? 1.253 27.578 23.906 1 76.69 545 ALA B N 1
ATOM 8656 C CA . ALA B 1 545 ? 1.004 27.719 25.328 1 76.69 545 ALA B CA 1
ATOM 8657 C C . ALA B 1 545 ? -0.362 28.359 25.594 1 76.69 545 ALA B C 1
ATOM 8659 O O . ALA B 1 545 ? -0.997 28.078 26.609 1 76.69 545 ALA B O 1
ATOM 8660 N N . ARG B 1 546 ? -0.821 29.078 24.719 1 71.31 546 ARG B N 1
ATOM 8661 C CA . ARG B 1 546 ? -2.096 29.766 24.891 1 71.31 546 ARG B CA 1
ATOM 8662 C C . ARG B 1 546 ? -3.238 28.766 25.047 1 71.31 546 ARG B C 1
ATOM 8664 O O . ARG B 1 546 ? -4.191 29.016 25.797 1 71.31 546 ARG B O 1
ATOM 8671 N N . TRP B 1 547 ? -3.078 27.672 24.484 1 71.62 547 TRP B N 1
ATOM 8672 C CA . TRP B 1 547 ? -4.191 26.719 24.453 1 71.62 547 TRP B CA 1
ATOM 8673 C C . TRP B 1 547 ? -3.926 25.547 25.375 1 71.62 547 TRP B C 1
ATOM 8675 O O . TRP B 1 547 ? -4.863 24.875 25.828 1 71.62 547 TRP B O 1
ATOM 8685 N N . ILE B 1 548 ? -2.629 25.359 25.641 1 73.5 548 ILE B N 1
ATOM 8686 C CA . ILE B 1 548 ? -2.295 24.125 26.344 1 73.5 548 ILE B CA 1
ATOM 8687 C C . ILE B 1 548 ? -1.669 24.453 27.703 1 73.5 548 ILE B C 1
ATOM 8689 O O . ILE B 1 548 ? -0.809 25.328 27.797 1 73.5 548 ILE B O 1
ATOM 8693 N N . GLU B 1 549 ? -2.404 24.688 28.797 1 61.91 549 GLU B N 1
ATOM 8694 C CA . GLU B 1 549 ? -1.945 25.141 30.109 1 61.91 549 GLU B CA 1
ATOM 8695 C C . GLU B 1 549 ? -0.51 24.703 30.375 1 61.91 549 GLU B C 1
ATOM 8697 O O . GLU B 1 549 ? -0.187 23.516 30.25 1 61.91 549 GLU B O 1
ATOM 8702 N N . VAL B 1 550 ? 0.427 25.609 30.297 1 48.47 550 VAL B N 1
ATOM 8703 C CA . VAL B 1 550 ? 1.77 25.453 30.844 1 48.47 550 VAL B CA 1
ATOM 8704 C C . VAL B 1 550 ? 1.711 25.469 32.375 1 48.47 550 VAL B C 1
ATOM 8706 O O . VAL B 1 550 ? 1.263 26.453 32.969 1 48.47 550 VAL B O 1
ATOM 8709 N N . THR B 1 551 ? 1.498 24.375 32.969 1 43.56 551 THR B N 1
ATOM 8710 C CA . THR B 1 551 ? 1.508 24.375 34.438 1 43.56 551 THR B CA 1
ATOM 8711 C C . THR B 1 551 ? 2.828 24.922 34.969 1 43.56 551 THR B C 1
ATOM 8713 O O . THR B 1 551 ? 3.887 24.328 34.75 1 43.56 551 THR B O 1
ATOM 8716 N N . PHE B 1 552 ? 3.037 26.109 35.125 1 35.62 552 PHE B N 1
ATOM 8717 C CA . PHE B 1 552 ? 4.16 26.516 35.969 1 35.62 552 PHE B CA 1
ATOM 8718 C C . PHE B 1 552 ? 3.947 26.062 37.406 1 35.62 552 PHE B C 1
ATOM 8720 O O . PHE B 1 552 ? 2.963 26.453 38.031 1 35.62 552 PHE B O 1
ATOM 8727 N N . LYS B 1 553 ? 4.422 24.953 37.938 1 39.34 553 LYS B N 1
ATOM 8728 C CA . LYS B 1 553 ? 4.699 24.75 39.344 1 39.34 553 LYS B CA 1
ATOM 8729 C C . LYS B 1 553 ? 5.758 25.734 39.844 1 39.34 553 LYS B C 1
ATOM 8731 O O . LYS B 1 553 ? 6.949 25.562 39.594 1 39.34 553 LYS B O 1
ATOM 8736 N N . TRP B 1 554 ? 5.5 27.094 39.812 1 26.7 554 TRP B N 1
ATOM 8737 C CA . TRP B 1 554 ? 6.371 27.844 40.719 1 26.7 554 TRP B CA 1
ATOM 8738 C C . TRP B 1 554 ? 6.219 27.344 42.156 1 26.7 554 TRP B C 1
ATOM 8740 O O . TRP B 1 554 ? 5.121 27.375 42.719 1 26.7 554 TRP B O 1
ATOM 8750 N N . ASN B 1 555 ? 6.891 26.25 42.469 1 27.72 555 ASN B N 1
ATOM 8751 C CA . ASN B 1 555 ? 7.281 26.156 43.875 1 27.72 555 ASN B CA 1
ATOM 8752 C C . ASN B 1 555 ? 7.867 27.469 44.375 1 27.72 555 ASN B C 1
ATOM 8754 O O . ASN B 1 555 ? 8.977 27.844 44 1 27.72 555 ASN B O 1
ATOM 8758 N N . ILE B 1 556 ? 7.109 28.5 44.531 1 23.86 556 ILE B N 1
ATOM 8759 C CA . ILE B 1 556 ? 7.383 29.609 45.438 1 23.86 556 ILE B CA 1
ATOM 8760 C C . ILE B 1 556 ? 7.578 29.062 46.875 1 23.86 556 ILE B C 1
ATOM 8762 O O . ILE B 1 556 ? 6.66 28.469 47.438 1 23.86 556 ILE B O 1
ATOM 8766 N N . ARG B 1 557 ? 8.969 28.562 47.156 1 23.61 557 ARG B N 1
ATOM 8767 C CA . ARG B 1 557 ? 9.469 29 48.469 1 23.61 557 ARG B CA 1
ATOM 8768 C C . ARG B 1 557 ? 9.672 30.5 48.5 1 23.61 557 ARG B C 1
ATOM 8770 O O . ARG B 1 557 ? 10.156 31.094 47.531 1 23.61 557 ARG B O 1
#

InterPro domains:
  IPR002937 Amine oxidase [PF01593] (45-527)
  IPR036188 FAD/NAD(P)-binding domain superfamily [G3DSA:3.50.50.60] (38-521)
  IPR036188 FAD/NAD(P)-binding domain superfamily [SSF51905] (34-527)
  IPR050281 Flavin monoamine oxidase and related enzymes [PTHR10742] (34-535)

Organism: Fusarium oxysporum f. sp. cubense (strain race 4) (NCBI:txid2502994)

Radius of gyration: 30.52 Å; Cα contacts (8 Å, |Δi|>4): 2397; chains: 2; bounding box: 81×100×82 Å

Nearest PDB structures (foldseek):
  1reo-assembly1_A  TM=8.023E-01  e=5.987E-30  Gloydius halys
  8jpw-assembly1_A  TM=7.431E-01  e=1.844E-29  Streptomyces sp. X-119-6
  7e0d-assembly1_A  TM=7.513E-01  e=2.166E-28  Streptomyces sp. X-119-6
  7e0c-assembly1_A  TM=7.053E-01  e=1.490E-27  Streptomyces sp. X-119-6
  5yb6-assembly1_A  TM=7.095E-01  e=3.709E-23  Pseudomonas sp. AIU 813

Secondary structure (DSSP, 8-state):
--GGGT--TTS-HHHHHHT----S-S-TTHHHHHTS-EEEE--BHHHHHHHHHHHHTT---EEEE-SSSSSBTT--EEEEES-GGGTEEEESS---EEEEEE-TTT--EEE-GGGHHHHHHHHHHHHHTTT-GGG---EEE-----TT-BEE-TT---TTSSPPBHHHHHH-GGGS------HHHHHHHHHHHHHS--HHHHHHHHHHHHHHHHHHHHHHHHHT-TTS--HHHIIIIIS---HHHHHHTTTT--B-HHHHHHHHHHTT-SEEEEETT-TTHHHHTTHHHHGGGEE-S--EEEEEEETTTTEEEEEE-SSTT-SS-EEEEESEEEE-S-HHHHTTSB-----HHHHHHHHH--EE-EEEEEEEESS-GGGSSSS---SEEEEEE--TT--EEEE-SSSTT--S-EEEEEEEEETHHHHHGGGS-HHHHHHHHHHHHHHHH-THHHHHEEEEEEEEEGGG-TTTSSSEE-PBTTHHHHHHHHHTS-BTTEEE-SGGGSSS-SSHHHHHHHHHHHHHHHHHHTT-HHHHHHHHIIIIITTS---------/--GGGT--TTS-HHHHHHT----S-S-TTHHHHHTS-EEEE--BHHHHHHHHHHHHTT---EEEE-SSSSSBTT--EEEEES-GGGTEEEESS---EEEEEE-TTT--EEE-GGGHHHHHHHHHHHHHTTT-GGG---EEE-----TT-BEE-TT---TTSSPPBHHHHHH-GGGS------HHHHHHHHHHHHHS--HHHHHHHHH-HHHHHHHHHHHHHHHT-TTS--HHHIIIIIS---HHHHHHTTTT--B-HHHHHHHHHHTT-SEEEEETT-TTHHHHTTHHHHGGGEE-S--EEEEEEETTTTEEEEEE-SSTT-SS-EEEEESEEEE-S-HHHHTTSB-----HHHHHHHHH--EE-EEEEEEEESS-GGGSSSS---SEEEEEE--TT--EEEE-SSSTT--S-EEEEEEEEETHHHHHGGGS-HHHHHHHHHHHHHHHH-THHHHHEEEEEEEEEGGG-TTTSSSEE-PBTTHHHHHHHHHTS-BTTEEE-SGGGSSS-SSHHHHHHHHHHHHHHHHHHTT-HHHHHHHHIIIIITTS---------

Solvent-accessible surface area (backbone atoms only — not comparable to full-atom values): 56825 Å² total; per-residue (Å²): 104,37,65,91,66,49,18,38,65,63,30,54,33,64,61,19,54,64,64,52,65,84,49,88,54,50,34,92,47,58,69,61,47,36,59,46,36,34,35,30,38,23,42,16,54,15,24,49,36,22,50,52,53,37,42,76,58,62,39,71,41,59,37,36,35,18,52,47,91,64,61,19,60,66,45,36,50,46,57,76,46,72,49,48,87,56,55,12,42,45,58,67,36,66,70,71,39,50,43,26,34,55,33,85,89,76,65,47,77,39,57,22,30,66,42,45,48,51,57,50,48,33,52,50,44,23,56,77,51,71,59,36,80,93,42,43,53,47,75,40,67,37,44,67,66,29,57,43,20,33,47,37,48,91,88,43,60,42,96,87,55,34,32,49,27,49,50,53,30,75,75,37,61,84,75,42,84,84,80,78,75,53,69,65,33,49,49,47,51,50,56,55,52,72,46,50,79,57,68,67,52,46,44,39,34,28,48,35,48,36,52,39,48,33,47,32,43,60,42,18,58,81,54,72,25,28,34,65,39,19,47,28,48,41,40,41,71,68,67,61,39,52,66,68,33,36,56,74,68,63,30,78,44,57,30,22,54,59,64,58,50,57,50,50,43,50,76,56,34,68,38,35,28,28,41,60,56,34,60,39,35,54,43,56,41,43,44,90,79,40,55,92,40,45,45,62,62,42,49,74,45,35,40,46,62,39,83,86,77,57,29,23,33,46,24,29,51,94,45,79,83,54,89,62,71,47,74,51,74,26,49,31,34,38,38,26,52,47,42,66,44,50,44,51,33,47,64,55,94,65,62,67,68,58,49,44,41,37,66,58,63,36,62,39,22,29,29,33,35,34,41,31,22,51,44,58,64,59,54,68,43,98,64,42,37,71,20,9,46,46,29,43,55,69,55,48,85,49,36,42,24,32,42,54,51,60,70,76,92,50,84,49,45,28,27,30,36,58,20,44,31,54,54,71,58,8,47,31,59,55,11,43,52,69,68,51,50,51,39,54,48,49,52,49,50,25,65,51,70,24,70,73,50,59,77,35,45,68,81,46,68,49,78,45,37,27,31,51,33,67,80,43,26,31,59,29,47,45,52,36,40,37,43,60,75,63,39,42,53,53,47,46,43,73,56,75,46,31,34,56,23,17,30,69,57,40,94,51,54,72,44,70,38,22,10,36,51,17,6,48,51,42,33,35,51,50,29,48,74,49,24,36,52,68,49,28,37,49,50,36,46,68,69,47,45,71,57,33,81,72,78,74,79,73,75,80,122,103,36,64,90,67,50,19,38,66,64,31,54,34,63,61,19,53,65,63,52,63,82,50,88,58,47,36,91,48,57,66,62,47,35,61,46,38,34,35,31,37,23,43,16,53,15,23,48,35,23,49,52,53,36,42,76,60,62,38,71,43,59,38,36,36,18,53,48,91,66,61,20,61,65,45,36,50,46,57,76,46,73,50,48,89,56,56,12,41,43,57,69,36,63,69,70,39,48,44,25,33,56,33,86,89,75,66,46,75,40,57,23,28,66,41,46,45,50,58,52,48,33,52,51,44,24,56,76,51,71,60,36,78,91,42,45,51,46,73,39,69,37,41,66,64,30,56,44,18,32,46,36,49,91,88,44,58,42,95,87,55,33,32,50,26,48,50,53,29,75,77,37,62,84,76,43,84,86,79,80,75,53,67,66,33,49,51,46,51,52,57,53,53,72,46,50,80,58,66,67,52,45,45,38,34,28,48,34,47,37,52,37,48,32,47,32,44,62,43,19,58,82,57,72,24,27,35,64,39,18,50,28,49,42,40,42,72,69,68,60,39,51,65,67,35,35,56,74,68,64,30,78,43,56,31,23,53,59,62,58,48,56,50,51,44,50,75,56,34,70,38,36,29,27,42,60,54,35,57,39,35,56,43,55,41,43,44,91,78,40,55,92,41,43,45,62,62,42,48,75,46,33,40,46,60,38,83,88,75,58,28,23,32,44,24,30,50,95,47,80,82,54,89,62,72,46,74,52,74,26,49,30,33,38,38,26,53,48,42,65,45,51,44,52,33,48,65,56,96,63,63,67,67,59,48,44,43,37,65,58,61,36,62,38,24,28,28,33,34,36,41,33,22,52,42,56,65,58,55,70,44,98,64,43,39,71,20,7,45,46,29,43,54,69,56,48,87,49,33,41,26,31,43,55,50,62,70,76,92,50,82,48,45,28,26,31,36,58,19,45,31,55,54,71,59,7,46,32,57,55,10,43,54,68,68,49,49,51,39,53,46,50,50,49,51,23,66,50,71,26,72,72,50,58,77,34,45,68,82,47,68,49,77,45,38,26,32,51,33,67,80,41,25,33,59,28,46,46,54,37,39,37,43,60,75,62,39,40,52,52,48,46,42,73,55,74,47,31,33,57,24,17,31,69,57,40,95,49,55,71,44,69,35,20,10,37,51,17,6,48,51,41,34,34,52,50,29,48,74,50,26,36,52,69,50,28,35,51,50,36,47,69,68,46,43,72,57,31,82,71,79,74,80,72,78,78,126

pLDDT: mean 94.45, std 10.24, range [23.22, 98.94]

Sequence (1114 aa):
MNADNGIDTLGPWFDGVEHLSKTGLSALDADAAKEKQIAIVGAGMSGLMTYLVLSQAGMTNISIIEGGNRLGGRVHTEYLTGGPFDYSYQEMGPMRFPSTYKSPETNETMNITDHQLVFQLAEEMNKLNNHDKNLSVDFIPWIQSSLNGLSYKNEFKLPSGLPPTLKEIAGNASLSPASVNDPMTQDLQTKVDTFMPGSEFSTLMAKNMFKAHKQWLETGLNGLGGDQWSEYAFMVNYLKGSLNSTDMNGGWSASSFWDSLYEGMYFSAASYKTIDGGLNRLPLSFHPLVDNITTMERKIERVRYSETDEKVTLQWRNEYNNTTFQNSTFDYAVIAVPFSVVRRWRLPKLPATISNAIKELNYGSACKVALEFSERFWEHYENPIYGGCSTTTDIPGIGSICYPSYNLNGTGPATILASYISGDMGVRLASMSEEDHVQMVLDAMVEIHGEFTRDLYTGKYNRRCWALDPLESGSWASPTAGQHQLYIPEYFKTYNKMIFVGEHTSYTHAWIASALDSGIRGAVQLLLELGLVDEAKQAVEKWMARWIEVTFKWNIRMNADNGIDTLGPWFDGVEHLSKTGLSALDADAAKEKQIAIVGAGMSGLMTYLVLSQAGMTNISIIEGGNRLGGRVHTEYLTGGPFDYSYQEMGPMRFPSTYKSPETNETMNITDHQLVFQLAEEMNKLNNHDKNLSVDFIPWIQSSLNGLSYKNEFKLPSGLPPTLKEIAGNASLSPASVNDPMTQDLQTKVDTFMPGSEFSTLMAKNMFKAHKQWLETGLNGLGGDQWSEYAFMVNYLKGSLNSTDMNGGWSASSFWDSLYEGMYFSAASYKTIDGGLNRLPLSFHPLVDNITTMERKIERVRYSETDEKVTLQWRNEYNNTTFQNSTFDYAVIAVPFSVVRRWRLPKLPATISNAIKELNYGSACKVALEFSERFWEHYENPIYGGCSTTTDIPGIGSICYPSYNLNGTGPATILASYISGDMGVRLASMSEEDHVQMVLDAMVEIHGEFTRDLYTGKYNRRCWALDPLESGSWASPTAGQHQLYIPEYFKTYNKMIFVGEHTSYTHAWIASALDSGIRGAVQLLLELGLVDEAKQAVEKWMARWIEVTFKWNIR